Protein AF-0000000087764835 (afdb_homodimer)

Sequence (804 aa):
MKLRRCIPFYVIRHFLVLASILTALITASIFYRFKGSPPPKVLYGAVSYTDKFNLTIPRDLRSTIEPWNVETEEYNRVLRKNGKTKRLLGEFHTHTNYSDGRLTPMQVVDWALAYGFNLLFVTDHNTVEGGLAAQAYTQENDLDSRIKVIPGVEYTCCRIHMNLLGINETIRPSESWPTDEELKKVIRRTHDLGGMVVVNHLPWSCSTEYGRHVSRLQGHPTRLELLAWGADAFESVAEGNIDLATVRFSEAYNLPYITATDLHDPEVAPNAWTILDLPLPDDYPLQEISTREIIDFLTDTTTSFRKNVNFYYDAIGPIKQRVYPPTNPAYHWYAAFVDVFDFTVFWSESKGLYSFVPSDSHPFCHAYTFSFHWRTAVAFIFNALLAFLLFESIVYFVQRLRMKLRRCIPFYVIRHFLVLASILTALITASIFYRFKGSPPPKVLYGAVSYTDKFNLTIPRDLRSTIEPWNVETEEYNRVLRKNGKTKRLLGEFHTHTNYSDGRLTPMQVVDWALAYGFNLLFVTDHNTVEGGLAAQAYTQENDLDSRIKVIPGVEYTCCRIHMNLLGINETIRPSESWPTDEELKKVIRRTHDLGGMVVVNHLPWSCSTEYGRHVSRLQGHPTRLELLAWGADAFESVAEGNIDLATVRFSEAYNLPYITATDLHDPEVAPNAWTILDLPLPDDYPLQEISTREIIDFLTDTTTSFRKNVNFYYDAIGPIKQRVYPPTNPAYHWYAAFVDVFDFTVFWSESKGLYSFVPSDSHPFCHAYTFSFHWRTAVAFIFNALLAFLLFESIVYFVQRLR

Structure (mmCIF, N/CA/C/O backbone):
data_AF-0000000087764835-model_v1
#
loop_
_entity.id
_entity.type
_entity.pdbx_description
1 polymer 'Polymerase/histidinol phosphatase N-terminal domain-containing protein'
#
loop_
_atom_site.group_PDB
_atom_site.id
_atom_site.type_symbol
_atom_site.label_atom_id
_atom_site.label_alt_id
_atom_site.label_comp_id
_atom_site.label_asym_id
_atom_site.label_entity_id
_atom_site.label_seq_id
_atom_site.pdbx_PDB_ins_code
_atom_site.Cartn_x
_atom_site.Cartn_y
_atom_site.Cartn_z
_atom_site.occupancy
_atom_site.B_iso_or_equiv
_atom_site.auth_seq_id
_atom_site.auth_comp_id
_atom_site.auth_asym_id
_atom_site.auth_atom_id
_atom_site.pdbx_PDB_model_num
ATOM 1 N N . MET A 1 1 ? -56.688 33.781 18.922 1 29.05 1 MET A N 1
ATOM 2 C CA . MET A 1 1 ? -56.625 33.906 17.469 1 29.05 1 MET A CA 1
ATOM 3 C C . MET A 1 1 ? -55.281 34.469 17.016 1 29.05 1 MET A C 1
ATOM 5 O O . MET A 1 1 ? -54.844 34.219 15.891 1 29.05 1 MET A O 1
ATOM 9 N N . LYS A 1 2 ? -54.75 35.406 17.781 1 40.88 2 LYS A N 1
ATOM 10 C CA . LYS A 1 2 ? -53.531 36.125 17.406 1 40.88 2 LYS A CA 1
ATOM 11 C C . LYS A 1 2 ? -52.312 35.25 17.531 1 40.88 2 LYS A C 1
ATOM 13 O O . LYS A 1 2 ? -51.25 35.531 16.953 1 40.88 2 LYS A O 1
ATOM 18 N N . LEU A 1 3 ? -52.312 34.344 18.406 1 37.47 3 LEU A N 1
ATOM 19 C CA . LEU A 1 3 ? -51.156 33.438 18.656 1 37.47 3 LEU A CA 1
ATOM 20 C C . LEU A 1 3 ? -50.938 32.531 17.469 1 37.47 3 LEU A C 1
ATOM 22 O O . LEU A 1 3 ? -49.844 31.922 17.344 1 37.47 3 LEU A O 1
ATOM 26 N N . ARG A 1 4 ? -51.875 32.156 16.703 1 43.12 4 ARG A N 1
ATOM 27 C CA . ARG A 1 4 ? -51.812 31.25 15.57 1 43.12 4 ARG A CA 1
ATOM 28 C C . ARG A 1 4 ? -50.969 31.812 14.438 1 43.12 4 ARG A C 1
ATOM 30 O O . ARG A 1 4 ? -50.406 31.062 13.648 1 43.12 4 ARG A O 1
ATOM 37 N N . ARG A 1 5 ? -51 33.062 14.133 1 45 5 ARG A N 1
ATOM 38 C CA . ARG A 1 5 ? -50.375 33.688 12.977 1 45 5 ARG A CA 1
ATOM 39 C C . ARG A 1 5 ? -48.875 33.75 13.148 1 45 5 ARG A C 1
ATOM 41 O O . ARG A 1 5 ? -48.125 33.969 12.172 1 45 5 ARG A O 1
ATOM 48 N N . CYS A 1 6 ? -48.312 33.688 14.367 1 46.41 6 CYS A N 1
ATOM 49 C CA . CYS A 1 6 ? -46.938 34.031 14.742 1 46.41 6 CYS A CA 1
ATOM 50 C C . CYS A 1 6 ? -46.031 32.812 14.609 1 46.41 6 CYS A C 1
ATOM 52 O O . CYS A 1 6 ? -44.812 32.938 14.516 1 46.41 6 CYS A O 1
ATOM 54 N N . ILE A 1 7 ? -46.625 31.656 14.555 1 48.88 7 ILE A N 1
ATOM 55 C CA . ILE A 1 7 ? -45.844 30.422 14.578 1 48.88 7 ILE A CA 1
ATOM 56 C C . ILE A 1 7 ? -45.156 30.234 13.234 1 48.88 7 ILE A C 1
ATOM 58 O O . ILE A 1 7 ? -43.938 29.953 13.188 1 48.88 7 ILE A O 1
ATOM 62 N N . PRO A 1 8 ? -46 30.578 12.164 1 55.5 8 PRO A N 1
ATOM 63 C CA . PRO A 1 8 ? -45.344 30.344 10.867 1 55.5 8 PRO A CA 1
ATOM 64 C C . PRO A 1 8 ? -44.156 31.281 10.609 1 55.5 8 PRO A C 1
ATOM 66 O O . PRO A 1 8 ? -43.156 30.844 10.07 1 55.5 8 PRO A O 1
ATOM 69 N N . PHE A 1 9 ? -44.375 32.5 11.07 1 56.66 9 PHE A N 1
ATOM 70 C CA . PHE A 1 9 ? -43.312 33.438 10.805 1 56.66 9 PHE A CA 1
ATOM 71 C C . PHE A 1 9 ? -42.062 33.125 11.648 1 56.66 9 PHE A C 1
ATOM 73 O O . PHE A 1 9 ? -40.938 33.312 11.195 1 56.66 9 PHE A O 1
ATOM 80 N N . TYR A 1 10 ? -42.312 32.688 12.836 1 59.94 10 TYR A N 1
ATOM 81 C CA . TYR A 1 10 ? -41.25 32.312 13.75 1 59.94 10 TYR A CA 1
ATOM 82 C C . TYR A 1 10 ? -40.438 31.125 13.211 1 59.94 10 TYR A C 1
ATOM 84 O O . TYR A 1 10 ? -39.219 31.172 13.203 1 59.94 10 TYR A O 1
ATOM 92 N N . VAL A 1 11 ? -41.125 30.203 12.758 1 61.72 11 VAL A N 1
ATOM 93 C CA . VAL A 1 11 ? -40.5 29 12.227 1 61.72 11 VAL A CA 1
ATOM 94 C C . VAL A 1 11 ? -39.688 29.344 10.977 1 61.72 11 VAL A C 1
ATOM 96 O O . VAL A 1 11 ? -38.562 28.891 10.812 1 61.72 11 VAL A O 1
ATOM 99 N N . ILE A 1 12 ? -40.281 30.203 10.234 1 61.53 12 ILE A N 1
ATOM 100 C CA . ILE A 1 12 ? -39.625 30.594 8.992 1 61.53 12 ILE A CA 1
ATOM 101 C C . ILE A 1 12 ? -38.344 31.391 9.305 1 61.53 12 ILE A C 1
ATOM 103 O O . ILE A 1 12 ? -37.312 31.172 8.672 1 61.53 12 ILE A O 1
ATOM 107 N N . ARG A 1 13 ? -38.5 32.219 10.234 1 62.06 13 ARG A N 1
ATOM 108 C CA . ARG A 1 13 ? -37.344 33.031 10.609 1 62.06 13 ARG A CA 1
ATOM 109 C C . ARG A 1 13 ? -36.219 32.156 11.172 1 62.06 13 ARG A C 1
ATOM 111 O O . ARG A 1 13 ? -35.031 32.375 10.852 1 62.06 13 ARG A O 1
ATOM 118 N N . HIS A 1 14 ? -36.625 31.234 12 1 67.5 14 HIS A N 1
ATOM 119 C CA . HIS A 1 14 ? -35.625 30.328 12.555 1 67.5 14 HIS A CA 1
ATOM 120 C C . HIS A 1 14 ? -34.938 29.5 11.461 1 67.5 14 HIS A C 1
ATOM 122 O O . HIS A 1 14 ? -33.719 29.328 11.484 1 67.5 14 HIS A O 1
ATOM 128 N N . PHE A 1 15 ? -35.625 29.156 10.508 1 62.16 15 PHE A N 1
ATOM 129 C CA . PHE A 1 15 ? -35.062 28.375 9.414 1 62.16 15 PHE A CA 1
ATOM 130 C C . PHE A 1 15 ? -34.125 29.219 8.578 1 62.16 15 PHE A C 1
ATOM 132 O O . PHE A 1 15 ? -33.031 28.75 8.203 1 62.16 15 PHE A O 1
ATOM 139 N N . LEU A 1 16 ? -34.562 30.406 8.312 1 61 16 LEU A N 1
ATOM 140 C CA . LEU A 1 16 ? -33.75 31.281 7.492 1 61 16 LEU A CA 1
ATOM 141 C C . LEU A 1 16 ? -32.406 31.578 8.188 1 61 16 LEU A C 1
ATOM 143 O O . LEU A 1 16 ? -31.359 31.625 7.539 1 61 16 LEU A O 1
ATOM 147 N N . VAL A 1 17 ? -32.5 31.734 9.414 1 61.91 17 VAL A N 1
ATOM 148 C CA . VAL A 1 17 ? -31.297 32 10.172 1 61.91 17 VAL A CA 1
ATOM 149 C C . VAL A 1 17 ? -30.391 30.766 10.172 1 61.91 17 VAL A C 1
ATOM 151 O O . VAL A 1 17 ? -29.188 30.875 9.938 1 61.91 17 VAL A O 1
ATOM 154 N N . LEU A 1 18 ? -31.031 29.641 10.352 1 64.31 18 LEU A N 1
ATOM 155 C CA . LEU A 1 18 ? -30.266 28.391 10.352 1 64.31 18 LEU A CA 1
ATOM 156 C C . LEU A 1 18 ? -29.625 28.156 8.984 1 64.31 18 LEU A C 1
ATOM 158 O O . LEU A 1 18 ? -28.438 27.797 8.898 1 64.31 18 LEU A O 1
ATOM 162 N N . ALA A 1 19 ? -30.359 28.391 8.008 1 58.94 19 ALA A N 1
ATOM 163 C CA . ALA A 1 19 ? -29.859 28.203 6.645 1 58.94 19 ALA A CA 1
ATOM 164 C C . ALA A 1 19 ? -28.703 29.156 6.352 1 58.94 19 ALA A C 1
ATOM 166 O O . ALA A 1 19 ? -27.719 28.766 5.723 1 58.94 19 ALA A O 1
ATOM 167 N N . SER A 1 20 ? -28.859 30.344 6.809 1 60.34 20 SER A N 1
ATOM 168 C CA . SER A 1 20 ? -27.797 31.344 6.586 1 60.34 20 SER A CA 1
ATOM 169 C C . SER A 1 20 ? -26.516 30.953 7.32 1 60.34 20 SER A C 1
ATOM 171 O O . SER A 1 20 ? -25.422 31.094 6.773 1 60.34 20 SER A O 1
ATOM 173 N N . ILE A 1 21 ? -26.719 30.516 8.445 1 63.19 21 ILE A N 1
ATOM 174 C CA . ILE A 1 21 ? -25.562 30.125 9.25 1 63.19 21 ILE A CA 1
ATOM 175 C C . ILE A 1 21 ? -24.875 28.906 8.609 1 63.19 21 ILE A C 1
ATOM 177 O O . ILE A 1 21 ? -23.656 28.891 8.469 1 63.19 21 ILE A O 1
ATOM 181 N N . LEU A 1 22 ? -25.672 27.984 8.258 1 62.44 22 LEU A N 1
ATOM 182 C CA . LEU A 1 22 ? -25.125 26.781 7.648 1 62.44 22 LEU A CA 1
ATOM 183 C C . LEU A 1 22 ? -24.406 27.109 6.344 1 62.44 22 LEU A C 1
ATOM 185 O O . LEU A 1 22 ? -23.328 26.594 6.07 1 62.44 22 LEU A O 1
ATOM 189 N N . THR A 1 23 ? -25.016 27.984 5.598 1 59.16 23 THR A N 1
ATOM 190 C CA . THR A 1 23 ? -24.391 28.406 4.348 1 59.16 23 THR A CA 1
ATOM 191 C C . THR A 1 23 ? -23.062 29.109 4.617 1 59.16 23 THR A C 1
ATOM 193 O O . THR A 1 23 ? -22.078 28.844 3.922 1 59.16 23 THR A O 1
ATOM 196 N N . ALA A 1 24 ? -23.078 29.938 5.594 1 62.09 24 ALA A N 1
ATOM 197 C CA . ALA A 1 24 ? -21.844 30.656 5.941 1 62.09 24 ALA A CA 1
ATOM 198 C C . ALA A 1 24 ? -20.766 29.688 6.398 1 62.09 24 ALA A C 1
ATOM 200 O O . ALA A 1 24 ? -19.594 29.828 6.031 1 62.09 24 ALA A O 1
ATOM 201 N N . LEU A 1 25 ? -21.203 28.781 7.09 1 63 25 LEU A N 1
ATOM 202 C CA . LEU A 1 25 ? -20.25 27.812 7.605 1 63 25 LEU A CA 1
ATOM 203 C C . LEU A 1 25 ? -19.688 26.938 6.48 1 63 25 LEU A C 1
ATOM 205 O O . LEU A 1 25 ? -18.484 26.688 6.426 1 63 25 LEU A O 1
ATOM 209 N N . ILE A 1 26 ? -20.562 26.562 5.668 1 60.41 26 ILE A N 1
ATOM 210 C CA . ILE A 1 26 ? -20.141 25.766 4.52 1 60.41 26 ILE A CA 1
ATOM 211 C C . ILE A 1 26 ? -19.188 26.578 3.65 1 60.41 26 ILE A C 1
ATOM 213 O O . ILE A 1 26 ? -18.125 26.094 3.266 1 60.41 26 ILE A O 1
ATOM 217 N N . THR A 1 27 ? -19.516 27.797 3.438 1 59.31 27 THR A N 1
ATOM 218 C CA . THR A 1 27 ? -18.688 28.672 2.611 1 59.31 27 THR A CA 1
ATOM 219 C C . THR A 1 27 ? -17.328 28.922 3.271 1 59.31 27 THR A C 1
ATOM 221 O O . THR A 1 27 ? -16.297 28.875 2.609 1 59.31 27 THR A O 1
ATOM 224 N N . ALA A 1 28 ? -17.359 29.172 4.531 1 61.72 28 ALA A N 1
ATOM 225 C CA . ALA A 1 28 ? -16.125 29.406 5.273 1 61.72 28 ALA A CA 1
ATOM 226 C C . ALA A 1 28 ? -15.227 28.172 5.242 1 61.72 28 ALA A C 1
ATOM 228 O O . ALA A 1 28 ? -14.008 28.297 5.113 1 61.72 28 ALA A O 1
ATOM 229 N N . SER A 1 29 ? -15.844 27.078 5.359 1 60.91 29 SER A N 1
ATOM 230 C CA . SER A 1 29 ? -15.078 25.844 5.332 1 60.91 29 SER A CA 1
ATOM 231 C C . SER A 1 29 ? -14.406 25.641 3.977 1 60.91 29 SER A C 1
ATOM 233 O O . SER A 1 29 ? -13.266 25.172 3.906 1 60.91 29 SER A O 1
ATOM 235 N N . ILE A 1 30 ? -15.117 25.984 2.975 1 58.06 30 ILE A N 1
ATOM 236 C CA . ILE A 1 30 ? -14.578 25.891 1.621 1 58.06 30 ILE A CA 1
ATOM 237 C C . ILE A 1 30 ? -13.391 26.828 1.476 1 58.06 30 ILE A C 1
ATOM 239 O O . ILE A 1 30 ? -12.32 26.438 1.009 1 58.06 30 ILE A O 1
ATOM 243 N N . PHE A 1 31 ? -13.531 28.031 1.951 1 57.16 31 PHE A N 1
ATOM 244 C CA . PHE A 1 31 ? -12.484 29.031 1.782 1 57.16 31 PHE A CA 1
ATOM 245 C C . PHE A 1 31 ? -11.273 28.703 2.65 1 57.16 31 PHE A C 1
ATOM 247 O O . PHE A 1 31 ? -10.133 28.953 2.26 1 57.16 31 PHE A O 1
ATOM 254 N N . TYR A 1 32 ? -11.547 28.188 3.723 1 57.81 32 TYR A N 1
ATOM 255 C CA . TYR A 1 32 ? -10.461 27.844 4.633 1 57.81 32 TYR A CA 1
ATOM 256 C C . TYR A 1 32 ? -9.602 26.719 4.059 1 57.81 32 TYR A C 1
ATOM 258 O O . TYR A 1 32 ? -8.375 26.734 4.184 1 57.81 32 TYR A O 1
ATOM 266 N N . ARG A 1 33 ? -10.18 25.781 3.49 1 55.25 33 ARG A N 1
ATOM 267 C CA . ARG A 1 33 ? -9.445 24.641 2.945 1 55.25 33 ARG A CA 1
ATOM 268 C C . ARG A 1 33 ? -8.734 25.016 1.649 1 55.25 33 ARG A C 1
ATOM 270 O O . ARG A 1 33 ? -7.715 24.422 1.303 1 55.25 33 ARG A O 1
ATOM 277 N N . PHE A 1 34 ? -9.281 26.031 0.917 1 49.53 34 PHE A N 1
ATOM 278 C CA . PHE A 1 34 ? -8.648 26.453 -0.322 1 49.53 34 PHE A CA 1
ATOM 279 C C . PHE A 1 34 ? -7.336 27.188 -0.033 1 49.53 34 PHE A C 1
ATOM 281 O O . PHE A 1 34 ? -6.512 27.359 -0.93 1 49.53 34 PHE A O 1
ATOM 288 N N . LYS A 1 35 ? -7.109 27.641 1.013 1 45.97 35 LYS A N 1
ATOM 289 C CA . LYS A 1 35 ? -5.809 28.266 1.246 1 45.97 35 LYS A CA 1
ATOM 290 C C . LYS A 1 35 ? -4.691 27.234 1.223 1 45.97 35 LYS A C 1
ATOM 292 O O . LYS A 1 35 ? -4.875 26.109 1.681 1 45.97 35 LYS A O 1
ATOM 297 N N . GLY A 1 36 ? -3.961 27.219 0.136 1 45.53 36 GLY A N 1
ATOM 298 C CA . GLY A 1 36 ? -2.812 26.531 -0.443 1 45.53 36 GLY A CA 1
ATOM 299 C C . GLY A 1 36 ? -2.01 25.75 0.574 1 45.53 36 GLY A C 1
ATOM 300 O O . GLY A 1 36 ? -0.817 25.5 0.38 1 45.53 36 GLY A O 1
ATOM 301 N N . SER A 1 37 ? -2.35 25.828 1.691 1 43.25 37 SER A N 1
ATOM 302 C CA . SER A 1 37 ? -1.4 25.156 2.578 1 43.25 37 SER A CA 1
ATOM 303 C C . SER A 1 37 ? -1.217 23.688 2.191 1 43.25 37 SER A C 1
ATOM 305 O O . SER A 1 37 ? -2.105 23.094 1.59 1 43.25 37 SER A O 1
ATOM 307 N N . PRO A 1 38 ? 0.118 23.344 1.982 1 43.59 38 PRO A N 1
ATOM 308 C CA . PRO A 1 38 ? 0.331 21.906 1.771 1 43.59 38 PRO A CA 1
ATOM 309 C C . PRO A 1 38 ? -0.809 21.062 2.324 1 43.59 38 PRO A C 1
ATOM 311 O O . PRO A 1 38 ? -1.334 21.344 3.402 1 43.59 38 PRO A O 1
ATOM 314 N N . PRO A 1 39 ? -1.673 20.797 1.3 1 39.84 39 PRO A N 1
ATOM 315 C CA . PRO A 1 39 ? -2.717 19.953 1.898 1 39.84 39 PRO A CA 1
ATOM 316 C C . PRO A 1 39 ? -2.24 19.219 3.15 1 39.84 39 PRO A C 1
ATOM 318 O O . PRO A 1 39 ? -1.074 18.828 3.232 1 39.84 39 PRO A O 1
ATOM 321 N N . PRO A 1 40 ? -2.676 19.531 4.293 1 36.62 40 PRO A N 1
ATOM 322 C CA . PRO A 1 40 ? -2.256 18.547 5.285 1 36.62 40 PRO A CA 1
ATOM 323 C C . PRO A 1 40 ? -1.966 17.172 4.668 1 36.62 40 PRO A C 1
ATOM 325 O O . PRO A 1 40 ? -2.467 16.859 3.586 1 36.62 40 PRO A O 1
ATOM 328 N N . LYS A 1 41 ? -0.85 16.547 4.793 1 36.41 41 LYS A N 1
ATOM 329 C CA . LYS A 1 41 ? -0.621 15.266 4.141 1 36.41 41 LYS A CA 1
ATOM 330 C C . LYS A 1 41 ? -1.938 14.625 3.709 1 36.41 41 LYS A C 1
ATOM 332 O O . LYS A 1 41 ? -2.926 14.672 4.445 1 36.41 41 LYS A O 1
ATOM 337 N N . VAL A 1 42 ? -2.182 14.602 2.498 1 31.39 42 VAL A N 1
ATOM 338 C CA . VAL A 1 42 ? -3.27 14.008 1.729 1 31.39 42 VAL A CA 1
ATOM 339 C C . VAL A 1 42 ? -3.777 12.75 2.438 1 31.39 42 VAL A C 1
ATOM 341 O O . VAL A 1 42 ? -3.029 11.789 2.619 1 31.39 42 VAL A O 1
ATOM 344 N N . LEU A 1 43 ? -4.73 12.883 3.426 1 29.81 43 LEU A N 1
ATOM 345 C CA . LEU A 1 43 ? -5.441 11.688 3.873 1 29.81 43 LEU A CA 1
ATOM 346 C C . LEU A 1 43 ? -5.691 10.734 2.709 1 29.81 43 LEU A C 1
ATOM 348 O O . LEU A 1 43 ? -6.637 10.922 1.942 1 29.81 43 LEU A O 1
ATOM 352 N N . TYR A 1 44 ? -5 10.531 1.907 1 27.2 44 TYR A N 1
ATOM 353 C CA . TYR A 1 44 ? -5.566 9.406 1.17 1 27.2 44 TYR A CA 1
ATOM 354 C C . TYR A 1 44 ? -5.902 8.258 2.107 1 27.2 44 TYR A C 1
ATOM 356 O O . TYR A 1 44 ? -5.016 7.699 2.758 1 27.2 44 TYR A O 1
ATOM 364 N N . GLY A 1 45 ? -7.406 8.234 2.672 1 29.95 45 GLY A N 1
ATOM 365 C CA . GLY A 1 45 ? -8.328 8.102 3.791 1 29.95 45 GLY A CA 1
ATOM 366 C C . GLY A 1 45 ? -7.895 8.898 5.012 1 29.95 45 GLY A C 1
ATOM 367 O O . GLY A 1 45 ? -6.836 9.523 5.008 1 29.95 45 GLY A O 1
ATOM 368 N N . ALA A 1 46 ? -8.516 8.867 6.598 1 27.92 46 ALA A N 1
ATOM 369 C CA . ALA A 1 46 ? -8.406 9.797 7.723 1 27.92 46 ALA A CA 1
ATOM 370 C C . ALA A 1 46 ? -6.945 10 8.125 1 27.92 46 ALA A C 1
ATOM 372 O O . ALA A 1 46 ? -6.371 9.18 8.844 1 27.92 46 ALA A O 1
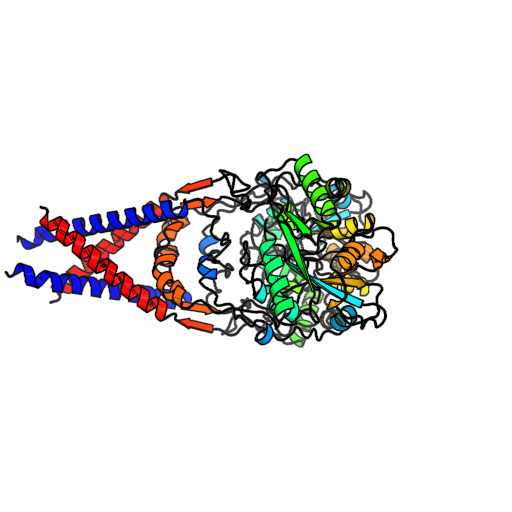ATOM 373 N N . VAL A 1 47 ? -5.961 9.992 7.449 1 30.8 47 VAL A N 1
ATOM 374 C CA . VAL A 1 47 ? -4.898 10.602 8.242 1 30.8 47 VAL A CA 1
ATOM 375 C C . VAL A 1 47 ? -5.141 12.109 8.359 1 30.8 47 VAL A C 1
ATOM 377 O O . VAL A 1 47 ? -5.094 12.828 7.363 1 30.8 47 VAL A O 1
ATOM 380 N N . SER A 1 48 ? -6.031 12.719 8.992 1 32.56 48 SER A N 1
ATOM 381 C CA . SER A 1 48 ? -6.055 14.102 9.453 1 32.56 48 SER A CA 1
ATOM 382 C C . SER A 1 48 ? -4.656 14.594 9.805 1 32.56 48 SER A C 1
ATOM 384 O O . SER A 1 48 ? -3.908 13.906 10.508 1 32.56 48 SER A O 1
ATOM 386 N N . TYR A 1 49 ? -3.826 15.25 9.062 1 33.56 49 TYR A N 1
ATOM 387 C CA . TYR A 1 49 ? -2.883 16.188 9.672 1 33.56 49 TYR A CA 1
ATOM 388 C C . TYR A 1 49 ? -3.279 16.5 11.109 1 33.56 49 TYR A C 1
ATOM 390 O O . TYR A 1 49 ? -2.441 16.906 11.914 1 33.56 49 TYR A O 1
ATOM 398 N N . THR A 1 50 ? -4.477 16.516 11.273 1 37.25 50 THR A N 1
ATOM 399 C CA . THR A 1 50 ? -4.949 16.578 12.648 1 37.25 50 THR A CA 1
ATOM 400 C C . THR A 1 50 ? -4.41 15.398 13.461 1 37.25 50 THR A C 1
ATOM 402 O O . THR A 1 50 ? -4.668 15.297 14.664 1 37.25 50 THR A O 1
ATOM 405 N N . ASP A 1 51 ? -3.891 14.469 12.773 1 43.09 51 ASP A N 1
ATOM 406 C CA . ASP A 1 51 ? -3.326 13.297 13.438 1 43.09 51 ASP A CA 1
ATOM 407 C C . ASP A 1 51 ? -2.061 13.656 14.211 1 43.09 51 ASP A C 1
ATOM 409 O O . ASP A 1 51 ? -1.771 13.07 15.258 1 43.09 51 ASP A O 1
ATOM 413 N N . LYS A 1 52 ? -1.162 14.461 13.406 1 45.34 52 LYS A N 1
ATOM 414 C CA . LYS A 1 52 ? -0.063 14.891 14.273 1 45.34 52 LYS A CA 1
ATOM 415 C C . LYS A 1 52 ? -0.56 15.211 15.68 1 45.34 52 LYS A C 1
ATOM 417 O O . LYS A 1 52 ? 0.123 14.922 16.656 1 45.34 52 LYS A O 1
ATOM 422 N N . PHE A 1 53 ? -1.723 15.945 15.461 1 45.16 53 PHE A N 1
ATOM 423 C CA . PHE A 1 53 ? -2.248 16.312 16.766 1 45.16 53 PHE A CA 1
ATOM 424 C C . PHE A 1 53 ? -2.889 15.117 17.453 1 45.16 53 PHE A C 1
ATOM 426 O O . PHE A 1 53 ? -3.127 15.141 18.656 1 45.16 53 PHE A O 1
ATOM 433 N N . ASN A 1 54 ? -2.893 14.031 16.531 1 51.38 54 ASN A N 1
ATOM 434 C CA . ASN A 1 54 ? -3.736 12.977 17.078 1 51.38 54 ASN A CA 1
ATOM 435 C C . ASN A 1 54 ? -2.91 11.922 17.812 1 51.38 54 ASN A C 1
ATOM 437 O O . ASN A 1 54 ? -3.42 11.219 18.688 1 51.38 54 ASN A O 1
ATOM 441 N N . LEU A 1 55 ? -1.572 11.977 17.344 1 55.47 55 LEU A N 1
ATOM 442 C CA . LEU A 1 55 ? -0.867 10.867 17.969 1 55.47 55 LEU A CA 1
ATOM 443 C C . LEU A 1 55 ? 0.155 11.375 18.984 1 55.47 55 LEU A C 1
ATOM 445 O O . LEU A 1 55 ? 0.803 12.398 18.75 1 55.47 55 LEU A O 1
ATOM 449 N N . THR A 1 56 ? -0.023 10.891 20.109 1 57.34 56 THR A N 1
ATOM 450 C CA . THR A 1 56 ? 1.054 11.055 21.078 1 57.34 56 THR A CA 1
ATOM 451 C C . THR A 1 56 ? 2.117 9.977 20.906 1 57.34 56 THR A C 1
ATOM 453 O O . THR A 1 56 ? 1.955 8.852 21.375 1 57.34 56 THR A O 1
ATOM 456 N N . ILE A 1 57 ? 3.064 10.328 20.031 1 58.22 57 ILE A N 1
ATOM 457 C CA . ILE A 1 57 ? 4.125 9.344 19.844 1 58.22 57 ILE A CA 1
ATOM 458 C C . ILE A 1 57 ? 5.039 9.328 21.062 1 58.22 57 ILE A C 1
ATOM 460 O O . ILE A 1 57 ? 5.57 10.367 21.469 1 58.22 57 ILE A O 1
ATOM 464 N N . PRO A 1 58 ? 5.074 8.172 21.703 1 57.28 58 PRO A N 1
ATOM 465 C CA . PRO A 1 58 ? 5.965 8.133 22.875 1 57.28 58 PRO A CA 1
ATOM 466 C C . PRO A 1 58 ? 7.402 8.5 22.516 1 57.28 58 PRO A C 1
ATOM 468 O O . PRO A 1 58 ? 7.871 8.203 21.422 1 57.28 58 PRO A O 1
ATOM 471 N N . ARG A 1 59 ? 7.992 9.352 23.312 1 51.47 59 ARG A N 1
ATOM 472 C CA . ARG A 1 59 ? 9.359 9.82 23.109 1 51.47 59 ARG A CA 1
ATOM 473 C C . ARG A 1 59 ? 10.336 8.648 23.016 1 51.47 59 ARG A C 1
ATOM 475 O O . ARG A 1 59 ? 11.227 8.641 22.172 1 51.47 59 ARG A O 1
ATOM 482 N N . ASP A 1 60 ? 10.148 7.754 24.047 1 51.66 60 ASP A N 1
ATOM 483 C CA . ASP A 1 60 ? 11.07 6.621 24.078 1 51.66 60 ASP A CA 1
ATOM 484 C C . ASP A 1 60 ? 10.5 5.422 23.328 1 51.66 60 ASP A C 1
ATOM 486 O O . ASP A 1 60 ? 9.766 4.613 23.891 1 51.66 60 ASP A O 1
ATOM 490 N N . LEU A 1 61 ? 10.688 5.539 22.031 1 55.06 61 LEU A N 1
ATOM 491 C CA . LEU A 1 61 ? 10.211 4.406 21.25 1 55.06 61 LEU A CA 1
ATOM 492 C C . LEU A 1 61 ? 10.992 3.141 21.594 1 55.06 61 LEU A C 1
ATOM 494 O O . LEU A 1 61 ? 10.484 2.027 21.422 1 55.06 61 LEU A O 1
ATOM 498 N N . ARG A 1 62 ? 12.227 3.342 22.188 1 53.81 62 ARG A N 1
ATOM 499 C CA . ARG A 1 62 ? 13.062 2.18 22.469 1 53.81 62 ARG A CA 1
ATOM 500 C C . ARG A 1 62 ? 12.422 1.291 23.531 1 53.81 62 ARG A C 1
ATOM 502 O O . ARG A 1 62 ? 12.562 0.067 23.5 1 53.81 62 ARG A O 1
ATOM 509 N N . SER A 1 63 ? 11.891 2.021 24.516 1 49.09 63 SER A N 1
ATOM 510 C CA . SER A 1 63 ? 11.289 1.255 25.609 1 49.09 63 SER A CA 1
ATOM 511 C C . SER A 1 63 ? 10.008 0.562 25.141 1 49.09 63 SER A C 1
ATOM 513 O O . SER A 1 63 ? 9.578 -0.422 25.75 1 49.09 63 SER A O 1
ATOM 515 N N . THR A 1 64 ? 9.391 1.128 24.188 1 50.19 64 THR A N 1
ATOM 516 C CA . THR A 1 64 ? 8.117 0.585 23.719 1 50.19 64 THR A CA 1
ATOM 517 C C . THR A 1 64 ? 8.336 -0.488 22.656 1 50.19 64 THR A C 1
ATOM 519 O O . THR A 1 64 ? 7.504 -1.378 22.484 1 50.19 64 THR A O 1
ATOM 522 N N . ILE A 1 65 ? 9.445 -0.304 21.969 1 49.91 65 ILE A N 1
ATOM 523 C CA . ILE A 1 65 ? 9.68 -1.23 20.875 1 49.91 65 ILE A CA 1
ATOM 524 C C . ILE A 1 65 ? 10.586 -2.365 21.328 1 49.91 65 ILE A C 1
ATOM 526 O O . ILE A 1 65 ? 11.688 -2.121 21.828 1 49.91 65 ILE A O 1
ATOM 530 N N . GLU A 1 66 ? 10.039 -3.422 21.688 1 50.31 66 GLU A N 1
ATOM 531 C CA . GLU A 1 66 ? 10.93 -4.566 21.844 1 50.31 66 GLU A CA 1
ATOM 532 C C . GLU A 1 66 ? 11.828 -4.734 20.625 1 50.31 66 GLU A C 1
ATOM 534 O O . GLU A 1 66 ? 11.367 -4.676 19.484 1 50.31 66 GLU A O 1
ATOM 539 N N . PRO A 1 67 ? 13.078 -4.539 20.953 1 47.69 67 PRO A N 1
ATOM 540 C CA . PRO A 1 67 ? 13.977 -4.781 19.812 1 47.69 67 PRO A CA 1
ATOM 541 C C . PRO A 1 67 ? 13.562 -5.988 18.984 1 47.69 67 PRO A C 1
ATOM 543 O O . PRO A 1 67 ? 13.086 -6.988 19.531 1 47.69 67 PRO A O 1
ATOM 546 N N . TRP A 1 68 ? 13.375 -5.664 17.734 1 50.19 68 TRP A N 1
ATOM 547 C CA . TRP A 1 68 ? 13.055 -6.762 16.828 1 50.19 68 TRP A CA 1
ATOM 548 C C . TRP A 1 68 ? 14.039 -7.914 17 1 50.19 68 TRP A C 1
ATOM 550 O O . TRP A 1 68 ? 15.25 -7.727 16.875 1 50.19 68 TRP A O 1
ATOM 560 N N . ASN A 1 69 ? 13.742 -8.773 18.016 1 44.88 69 ASN A N 1
ATOM 561 C CA . ASN A 1 69 ? 14.5 -10.016 18.094 1 44.88 69 ASN A CA 1
ATOM 562 C C . ASN A 1 69 ? 14.133 -10.977 16.969 1 44.88 69 ASN A C 1
ATOM 564 O O . ASN A 1 69 ? 12.992 -11.453 16.906 1 44.88 69 ASN A O 1
ATOM 568 N N . VAL A 1 70 ? 14.641 -10.672 15.789 1 48 70 VAL A N 1
ATOM 569 C CA . VAL A 1 70 ? 14.383 -11.57 14.664 1 48 70 VAL A CA 1
ATOM 570 C C . VAL A 1 70 ? 14.695 -13.008 15.07 1 48 70 VAL A C 1
ATOM 572 O O . VAL A 1 70 ? 15.852 -13.359 15.289 1 48 70 VAL A O 1
ATOM 575 N N . GLU A 1 71 ? 13.891 -13.578 15.75 1 48.19 71 GLU A N 1
ATOM 576 C CA . GLU A 1 71 ? 14.102 -14.969 16.141 1 48.19 71 GLU A CA 1
ATOM 577 C C . GLU A 1 71 ? 14.273 -15.859 14.914 1 48.19 71 GLU A C 1
ATOM 579 O O . GLU A 1 71 ? 14.555 -17.062 15.047 1 48.19 71 GLU A O 1
ATOM 584 N N . THR A 1 72 ? 14.125 -15.289 13.672 1 53.19 72 THR A N 1
ATOM 585 C CA . THR A 1 72 ? 14.227 -16.359 12.688 1 53.19 72 THR A CA 1
ATOM 586 C C . THR A 1 72 ? 15.688 -16.672 12.383 1 53.19 72 THR A C 1
ATOM 588 O O . THR A 1 72 ? 16.547 -15.797 12.453 1 53.19 72 THR A O 1
ATOM 591 N N . GLU A 1 73 ? 15.961 -17.906 12.367 1 55.34 73 GLU A N 1
ATOM 592 C CA . GLU A 1 73 ? 17.281 -18.422 12 1 55.34 73 GLU A CA 1
ATOM 593 C C . GLU A 1 73 ? 17.844 -17.672 10.797 1 55.34 73 GLU A C 1
ATOM 595 O O . GLU A 1 73 ? 19.031 -17.328 10.766 1 55.34 73 GLU A O 1
ATOM 600 N N . GLU A 1 74 ? 17 -17.375 9.867 1 57.97 74 GLU A N 1
ATOM 601 C CA . GLU A 1 74 ? 17.484 -16.719 8.656 1 57.97 74 GLU A CA 1
ATOM 602 C C . GLU A 1 74 ? 17.922 -15.281 8.938 1 57.97 74 GLU A C 1
ATOM 604 O O . GLU A 1 74 ? 18.969 -14.844 8.461 1 57.97 74 GLU A O 1
ATOM 609 N N . TYR A 1 75 ? 17.078 -14.688 9.617 1 61.91 75 TYR A N 1
ATOM 610 C CA . TYR A 1 75 ? 17.422 -13.32 9.992 1 61.91 75 TYR A CA 1
ATOM 611 C C . TYR A 1 75 ? 18.734 -13.281 10.766 1 61.91 75 TYR A C 1
ATOM 613 O O . TYR A 1 75 ? 19.625 -12.484 10.453 1 61.91 75 TYR A O 1
ATOM 621 N N . ASN A 1 76 ? 18.797 -14.18 11.625 1 60.22 76 ASN A N 1
ATOM 622 C CA . ASN A 1 76 ? 20 -14.219 12.445 1 60.22 76 ASN A CA 1
ATOM 623 C C . ASN A 1 76 ? 21.234 -14.562 11.617 1 60.22 76 ASN A C 1
ATOM 625 O O . ASN A 1 76 ? 22.297 -13.992 11.828 1 60.22 76 ASN A O 1
ATOM 629 N N . ARG A 1 77 ? 21.016 -15.398 10.742 1 62.59 77 ARG A N 1
ATOM 630 C CA . ARG A 1 77 ? 22.141 -15.828 9.922 1 62.59 77 ARG A CA 1
ATOM 631 C C . ARG A 1 77 ? 22.625 -14.695 9.023 1 62.59 77 ARG A C 1
ATOM 633 O O . ARG A 1 77 ? 23.828 -14.5 8.859 1 62.59 77 ARG A O 1
ATOM 640 N N . VAL A 1 78 ? 21.688 -13.984 8.555 1 63.59 78 VAL A N 1
ATOM 641 C CA . VAL A 1 78 ? 22.047 -13 7.543 1 63.59 78 VAL A CA 1
ATOM 642 C C . VAL A 1 78 ? 22.484 -11.695 8.219 1 63.59 78 VAL A C 1
ATOM 644 O O . VAL A 1 78 ? 23.391 -11.023 7.742 1 63.59 78 VAL A O 1
ATOM 647 N N . LEU A 1 79 ? 21.891 -11.492 9.281 1 65.81 79 LEU A N 1
ATOM 648 C CA . LEU A 1 79 ? 22.125 -10.18 9.867 1 65.81 79 LEU A CA 1
ATOM 649 C C . LEU A 1 79 ? 23.172 -10.266 10.977 1 65.81 79 LEU A C 1
ATOM 651 O O . LEU A 1 79 ? 23.672 -9.242 11.445 1 65.81 79 LEU A O 1
ATOM 655 N N . ARG A 1 80 ? 23.625 -11.523 11.195 1 67.31 80 ARG A N 1
ATOM 656 C CA . ARG A 1 80 ? 24.641 -11.703 12.227 1 67.31 80 ARG A CA 1
ATOM 657 C C . ARG A 1 80 ? 26.031 -11.375 11.688 1 67.31 80 ARG A C 1
ATOM 659 O O . ARG A 1 80 ? 26.266 -11.445 10.484 1 67.31 80 ARG A O 1
ATOM 666 N N . LYS A 1 81 ? 26.859 -11.07 12.664 1 71.31 81 LYS A N 1
ATOM 667 C CA . LYS A 1 81 ? 28.266 -10.82 12.383 1 71.31 81 LYS A CA 1
ATOM 668 C C . LYS A 1 81 ? 28.922 -12.031 11.719 1 71.31 81 LYS A C 1
ATOM 670 O O . LYS A 1 81 ? 28.594 -13.172 12.055 1 71.31 81 LYS A O 1
ATOM 675 N N . ASN A 1 82 ? 29.672 -11.789 10.672 1 73 82 ASN A N 1
ATOM 676 C CA . ASN A 1 82 ? 30.391 -12.875 9.992 1 73 82 ASN A CA 1
ATOM 677 C C . ASN A 1 82 ? 31.781 -13.086 10.586 1 73 82 ASN A C 1
ATOM 679 O O . ASN A 1 82 ? 32.5 -14 10.172 1 73 82 ASN A O 1
ATOM 683 N N . GLY A 1 83 ? 32.156 -12.242 11.57 1 78.06 83 GLY A N 1
ATOM 684 C CA . GLY A 1 83 ? 33.438 -12.359 12.273 1 78.06 83 GLY A CA 1
ATOM 685 C C . GLY A 1 83 ? 34.625 -11.883 11.445 1 78.06 83 GLY A C 1
ATOM 686 O O . GLY A 1 83 ? 35.75 -11.875 11.93 1 78.06 83 GLY A O 1
ATOM 687 N N . LYS A 1 84 ? 34.406 -11.438 10.273 1 85.06 84 LYS A N 1
ATOM 688 C CA . LYS A 1 84 ? 35.5 -11.102 9.367 1 85.06 84 LYS A CA 1
ATOM 689 C C . LYS A 1 84 ? 35.5 -9.625 9 1 85.06 84 LYS A C 1
ATOM 691 O O . LYS A 1 84 ? 36.531 -9.008 8.828 1 85.06 84 LYS A O 1
ATOM 696 N N . THR A 1 85 ? 34.344 -9.102 8.828 1 89.44 85 THR A N 1
ATOM 697 C CA . THR A 1 85 ? 34.188 -7.719 8.383 1 89.44 85 THR A CA 1
ATOM 698 C C . THR A 1 85 ? 33.281 -6.957 9.344 1 89.44 85 THR A C 1
ATOM 700 O O . THR A 1 85 ? 32.562 -7.566 10.148 1 89.44 85 THR A O 1
ATOM 703 N N . LYS A 1 86 ? 33.438 -5.676 9.336 1 92.19 86 LYS A N 1
ATOM 704 C CA . LYS A 1 86 ? 32.469 -4.844 10.086 1 92.19 86 LYS A CA 1
ATOM 705 C C . LYS A 1 86 ? 31.156 -4.695 9.328 1 92.19 86 LYS A C 1
ATOM 707 O O . LYS A 1 86 ? 31.094 -4.004 8.312 1 92.19 86 LYS A O 1
ATOM 712 N N . ARG A 1 87 ? 30.188 -5.324 9.852 1 92.25 87 ARG A N 1
ATOM 713 C CA . ARG A 1 87 ? 28.875 -5.301 9.195 1 92.25 87 ARG A CA 1
ATOM 714 C C . ARG A 1 87 ? 28.047 -4.125 9.672 1 92.25 87 ARG A C 1
ATOM 716 O O . ARG A 1 87 ? 27.891 -3.914 10.875 1 92.25 87 ARG A O 1
ATOM 723 N N . LEU A 1 88 ? 27.547 -3.379 8.719 1 94.12 88 LEU A N 1
ATOM 724 C CA . LEU A 1 88 ? 26.578 -2.326 8.984 1 94.12 88 LEU A CA 1
ATOM 725 C C . LEU A 1 88 ? 25.219 -2.672 8.375 1 94.12 88 LEU A C 1
ATOM 727 O O . LEU A 1 88 ? 25.141 -3.197 7.262 1 94.12 88 LEU A O 1
ATOM 731 N N . LEU A 1 89 ? 24.172 -2.49 9.109 1 93.31 89 LEU A N 1
ATOM 732 C CA . LEU A 1 89 ? 22.797 -2.57 8.656 1 93.31 89 LEU A CA 1
ATOM 733 C C . LEU A 1 89 ? 22.188 -1.179 8.5 1 93.31 89 LEU A C 1
ATOM 735 O O . LEU A 1 89 ? 21.938 -0.492 9.492 1 93.31 89 LEU A O 1
ATOM 739 N N . GLY A 1 90 ? 21.922 -0.826 7.23 1 95.81 90 GLY A N 1
ATOM 740 C CA . GLY A 1 90 ? 21.641 0.571 6.949 1 95.81 90 GLY A CA 1
ATOM 741 C C . GLY A 1 90 ? 20.188 0.819 6.582 1 95.81 90 GLY A C 1
ATOM 742 O O . GLY A 1 90 ? 19.578 0.022 5.863 1 95.81 90 GLY A O 1
ATOM 743 N N . GLU A 1 91 ? 19.594 1.903 7.117 1 97.44 91 GLU A N 1
ATOM 744 C CA . GLU A 1 91 ? 18.375 2.557 6.637 1 97.44 91 GLU A CA 1
ATOM 745 C C . GLU A 1 91 ? 18.703 3.844 5.883 1 97.44 91 GLU A C 1
ATOM 747 O O . GLU A 1 91 ? 19.25 4.785 6.461 1 97.44 91 GLU A O 1
ATOM 752 N N . PHE A 1 92 ? 18.328 3.891 4.617 1 98.56 92 PHE A N 1
ATOM 753 C CA . PHE A 1 92 ? 18.891 4.906 3.74 1 98.56 92 PHE A CA 1
ATOM 754 C C . PHE A 1 92 ? 17.891 6.016 3.463 1 98.56 92 PHE A C 1
ATOM 756 O O . PHE A 1 92 ? 18.219 7.012 2.814 1 98.56 92 PHE A O 1
ATOM 763 N N . HIS A 1 93 ? 16.641 5.902 3.93 1 98.81 93 HIS A N 1
ATOM 764 C CA . HIS A 1 93 ? 15.594 6.824 3.506 1 98.81 93 HIS A CA 1
ATOM 765 C C . HIS A 1 93 ? 14.539 7.008 4.598 1 98.81 93 HIS A C 1
ATOM 767 O O . HIS A 1 93 ? 13.633 6.188 4.734 1 98.81 93 HIS A O 1
ATOM 773 N N . THR A 1 94 ? 14.672 8.102 5.383 1 98.19 94 THR A N 1
ATOM 774 C CA . THR A 1 94 ? 13.742 8.367 6.477 1 98.19 94 THR A CA 1
ATOM 775 C C . THR A 1 94 ? 13.359 9.852 6.508 1 98.19 94 THR A C 1
ATOM 777 O O . THR A 1 94 ? 14.125 10.703 6.051 1 98.19 94 THR A O 1
ATOM 780 N N . HIS A 1 95 ? 12.242 10.117 7.047 1 97.06 95 HIS A N 1
ATOM 781 C CA . HIS A 1 95 ? 11.758 11.484 7.199 1 97.06 95 HIS A CA 1
ATOM 782 C C . HIS A 1 95 ? 11.445 11.797 8.656 1 97.06 95 HIS A C 1
ATOM 784 O O . HIS A 1 95 ? 11 10.922 9.406 1 97.06 95 HIS A O 1
ATOM 790 N N . THR A 1 96 ? 11.703 12.984 8.992 1 93.88 96 THR A N 1
ATOM 791 C CA . THR A 1 96 ? 11.336 13.516 10.297 1 93.88 96 THR A CA 1
ATOM 792 C C . THR A 1 96 ? 10.289 14.617 10.156 1 93.88 96 THR A C 1
ATOM 794 O O . THR A 1 96 ? 9.844 14.922 9.047 1 93.88 96 THR A O 1
ATOM 797 N N . ASN A 1 97 ? 9.93 15.164 11.328 1 89.44 97 ASN A N 1
ATOM 798 C CA . ASN A 1 97 ? 8.945 16.25 11.328 1 89.44 97 ASN A CA 1
ATOM 799 C C . ASN A 1 97 ? 9.539 17.547 10.797 1 89.44 97 ASN A C 1
ATOM 801 O O . ASN A 1 97 ? 8.859 18.578 10.766 1 89.44 97 ASN A O 1
ATOM 805 N N . TYR A 1 98 ? 10.805 17.578 10.344 1 93.12 98 TYR A N 1
ATOM 806 C CA . TYR A 1 98 ? 11.375 18.734 9.648 1 93.12 98 TYR A CA 1
ATOM 807 C C . TYR A 1 98 ? 10.82 18.828 8.227 1 93.12 98 TYR A C 1
ATOM 809 O O . TYR A 1 98 ? 10.977 19.875 7.574 1 93.12 98 TYR A O 1
ATOM 817 N N . SER A 1 99 ? 10.266 17.828 7.73 1 91.94 99 SER A N 1
ATOM 818 C CA . SER A 1 99 ? 9.492 17.875 6.492 1 91.94 99 SER A CA 1
ATOM 819 C C . SER A 1 99 ? 8.102 17.281 6.691 1 91.94 99 SER A C 1
ATOM 821 O O . SER A 1 99 ? 7.242 17.906 7.32 1 91.94 99 SER A O 1
ATOM 823 N N . ASP A 1 100 ? 7.871 15.969 6.195 1 87.88 100 ASP A N 1
ATOM 824 C CA . ASP A 1 100 ? 6.504 15.477 6.309 1 87.88 100 ASP A CA 1
ATOM 825 C C . ASP A 1 100 ? 6.453 14.172 7.105 1 87.88 100 ASP A C 1
ATOM 827 O O . ASP A 1 100 ? 5.441 13.469 7.09 1 87.88 100 ASP A O 1
ATOM 831 N N . GLY A 1 101 ? 7.508 13.812 7.805 1 89.5 101 GLY A N 1
ATOM 832 C CA . GLY A 1 101 ? 7.473 12.703 8.742 1 89.5 101 GLY A CA 1
ATOM 833 C C . GLY A 1 101 ? 6.754 13.031 10.039 1 89.5 101 GLY A C 1
ATOM 834 O O . GLY A 1 101 ? 6.711 14.195 10.445 1 89.5 101 GLY A O 1
ATOM 835 N N . ARG A 1 102 ? 6.336 12.008 10.719 1 86.25 102 ARG A N 1
ATOM 836 C CA . ARG A 1 102 ? 5.609 12.219 11.969 1 86.25 102 ARG A CA 1
ATOM 837 C C . ARG A 1 102 ? 6.543 12.094 13.172 1 86.25 102 ARG A C 1
ATOM 839 O O . ARG A 1 102 ? 6.18 12.477 14.281 1 86.25 102 ARG A O 1
ATOM 846 N N . LEU A 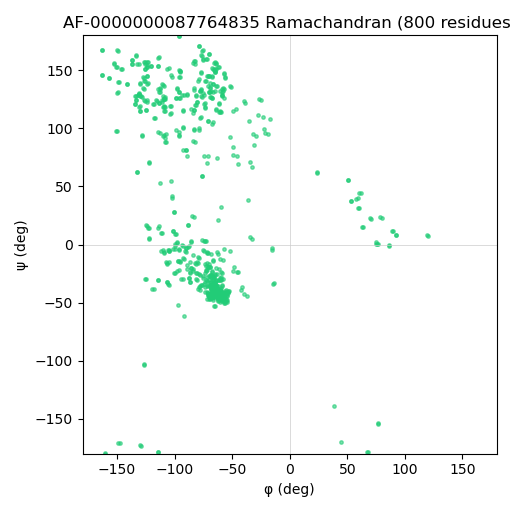1 103 ? 7.66 11.578 12.992 1 87.81 103 LEU A N 1
ATOM 847 C CA . LEU A 1 103 ? 8.617 11.367 14.078 1 87.81 103 LEU A CA 1
ATOM 848 C C . LEU A 1 103 ? 9.617 12.516 14.141 1 87.81 103 LEU A C 1
ATOM 850 O O . LEU A 1 103 ? 10 13.07 13.109 1 87.81 103 LEU A O 1
ATOM 854 N N . THR A 1 104 ? 10 12.867 15.359 1 89 104 THR A N 1
ATOM 855 C CA . THR A 1 104 ? 11.133 13.766 15.523 1 89 104 THR A CA 1
ATOM 856 C C . THR A 1 104 ? 12.438 13.07 15.141 1 89 104 THR A C 1
ATOM 858 O O . THR A 1 104 ? 12.484 11.844 15.047 1 89 104 THR A O 1
ATOM 861 N N . PRO A 1 105 ? 13.484 13.875 14.938 1 94.31 105 PRO A N 1
ATOM 862 C CA . PRO A 1 105 ? 14.781 13.258 14.664 1 94.31 105 PRO A CA 1
ATOM 863 C C . PRO A 1 105 ? 15.188 12.234 15.727 1 94.31 105 PRO A C 1
ATOM 865 O O . PRO A 1 105 ? 15.688 11.156 15.398 1 94.31 105 PRO A O 1
ATOM 868 N N . MET A 1 106 ? 14.961 12.555 16.984 1 91.94 106 MET A N 1
ATOM 869 C CA . MET A 1 106 ? 15.289 11.648 18.078 1 91.94 106 MET A CA 1
ATOM 870 C C . MET A 1 106 ? 14.508 10.344 17.969 1 91.94 106 MET A C 1
ATOM 872 O O . MET A 1 106 ? 15.062 9.266 18.141 1 91.94 106 MET A O 1
ATOM 876 N N . GLN A 1 107 ? 13.219 10.477 17.641 1 88.12 107 GLN A N 1
ATOM 877 C CA . GLN A 1 107 ? 12.336 9.312 17.547 1 88.12 107 GLN A CA 1
ATOM 878 C C . GLN A 1 107 ? 12.719 8.43 16.359 1 88.12 107 GLN A C 1
ATOM 880 O O . GLN A 1 107 ? 12.594 7.207 16.422 1 88.12 107 GLN A O 1
ATOM 885 N N . VAL A 1 108 ? 13.164 9.023 15.273 1 93.38 108 VAL A N 1
ATOM 886 C CA . VAL A 1 108 ? 13.609 8.266 14.109 1 93.38 108 VAL A CA 1
ATOM 887 C C . VAL A 1 108 ? 14.836 7.434 14.469 1 93.38 108 VAL A C 1
ATOM 889 O O . VAL A 1 108 ? 14.953 6.277 14.055 1 93.38 108 VAL A O 1
ATOM 892 N N . VAL A 1 109 ? 15.766 8.023 15.258 1 94.12 109 VAL A N 1
ATOM 893 C CA . VAL A 1 109 ? 16.938 7.289 15.719 1 94.12 109 VAL A CA 1
ATOM 894 C C . VAL A 1 109 ? 16.516 6.105 16.578 1 94.12 109 VAL A C 1
ATOM 896 O O . VAL A 1 109 ? 16.984 4.984 16.391 1 94.12 109 VAL A O 1
ATOM 899 N N . ASP A 1 110 ? 15.578 6.367 17.453 1 88.12 110 ASP A N 1
ATOM 900 C CA . ASP A 1 110 ? 15.078 5.305 18.328 1 88.12 110 ASP A CA 1
ATOM 901 C C . ASP A 1 110 ? 14.414 4.195 17.516 1 88.12 110 ASP A C 1
ATOM 903 O O . ASP A 1 110 ? 14.586 3.014 17.812 1 88.12 110 ASP A O 1
ATOM 907 N N . TRP A 1 111 ? 13.617 4.562 16.516 1 87.75 111 TRP A N 1
ATOM 908 C CA . TRP A 1 111 ? 12.984 3.605 15.617 1 87.75 111 TRP A CA 1
ATOM 909 C C . TRP A 1 111 ? 14.023 2.719 14.938 1 87.75 111 TRP A C 1
ATOM 911 O O . TRP A 1 111 ? 13.891 1.492 14.93 1 87.75 111 TRP A O 1
ATOM 921 N N . ALA A 1 112 ? 15.039 3.34 14.406 1 91.81 112 ALA A N 1
ATOM 922 C CA . ALA A 1 112 ? 16.078 2.607 13.695 1 91.81 112 ALA A CA 1
ATOM 923 C C . ALA A 1 112 ? 16.781 1.614 14.617 1 91.81 112 ALA A C 1
ATOM 925 O O . ALA A 1 112 ? 17 0.458 14.25 1 91.81 112 ALA A O 1
ATOM 926 N N . LEU A 1 113 ? 17.109 2.039 15.797 1 88.81 113 LEU A N 1
ATOM 927 C CA . LEU A 1 113 ? 17.766 1.176 16.781 1 88.81 113 LEU A CA 1
ATOM 928 C C . LEU A 1 113 ? 16.875 -0.008 17.141 1 88.81 113 LEU A C 1
ATOM 930 O O . LEU A 1 113 ? 17.359 -1.137 17.266 1 88.81 113 LEU A O 1
ATOM 934 N N . ALA A 1 114 ? 15.609 0.249 17.25 1 83.25 114 ALA A N 1
ATOM 935 C CA . ALA A 1 114 ? 14.656 -0.789 17.641 1 83.25 114 ALA A CA 1
ATOM 936 C C . ALA A 1 114 ? 14.594 -1.896 16.594 1 83.25 114 ALA A C 1
ATOM 938 O O . ALA A 1 114 ? 14.359 -3.061 16.922 1 83.25 114 ALA A O 1
ATOM 939 N N . TYR A 1 115 ? 14.812 -1.545 15.375 1 85.25 115 TYR A N 1
ATOM 940 C CA . TYR A 1 115 ? 14.711 -2.531 14.305 1 85.25 115 TYR A CA 1
ATOM 941 C C . TYR A 1 115 ? 16.094 -3.041 13.898 1 85.25 115 TYR A C 1
ATOM 943 O O . TYR A 1 115 ? 16.234 -3.695 12.867 1 85.25 115 TYR A O 1
ATOM 951 N N . GLY A 1 116 ? 17.141 -2.689 14.672 1 84.31 116 GLY A N 1
ATOM 952 C CA . GLY A 1 116 ? 18.438 -3.324 14.547 1 84.31 116 GLY A CA 1
ATOM 953 C C . GLY A 1 116 ? 19.375 -2.602 13.586 1 84.31 116 GLY A C 1
ATOM 954 O O . GLY A 1 116 ? 20.453 -3.092 13.281 1 84.31 116 GLY A O 1
ATOM 955 N N . PHE A 1 117 ? 18.984 -1.461 13.141 1 91.62 117 PHE A N 1
ATOM 956 C CA . PHE A 1 117 ? 19.875 -0.69 12.281 1 91.62 117 PHE A CA 1
ATOM 957 C C . PHE A 1 117 ? 21.016 -0.092 13.086 1 91.62 117 PHE A C 1
ATOM 959 O O . PHE A 1 117 ? 20.828 0.324 14.234 1 91.62 117 PHE A O 1
ATOM 966 N N . ASN A 1 118 ? 22.203 -0.086 12.508 1 93.75 118 ASN A N 1
ATOM 967 C CA . ASN A 1 118 ? 23.328 0.617 13.125 1 93.75 118 ASN A CA 1
ATOM 968 C C . ASN A 1 118 ? 23.906 1.668 12.18 1 93.75 118 ASN A C 1
ATOM 970 O O . ASN A 1 118 ? 24.938 2.266 12.477 1 93.75 118 ASN A O 1
ATOM 974 N N . LEU A 1 119 ? 23.328 1.879 11.078 1 97.25 119 LEU A N 1
ATOM 975 C CA . LEU A 1 119 ? 23.578 2.965 10.133 1 97.25 119 LEU A CA 1
ATOM 976 C C . LEU A 1 119 ? 22.266 3.594 9.68 1 97.25 119 LEU A C 1
ATOM 978 O O . LEU A 1 119 ? 21.375 2.895 9.203 1 97.25 119 LEU A O 1
ATOM 982 N N . LEU A 1 120 ? 22.141 4.914 9.852 1 98.44 120 LEU A N 1
ATOM 983 C CA . LEU A 1 120 ? 20.875 5.594 9.562 1 98.44 120 LEU A CA 1
ATOM 984 C C . LEU A 1 120 ? 21.125 6.867 8.758 1 98.44 120 LEU A C 1
ATOM 986 O O . LEU A 1 120 ? 21.875 7.742 9.18 1 98.44 120 LEU A O 1
ATOM 990 N N . PHE A 1 121 ? 20.547 6.93 7.602 1 98.88 121 PHE A N 1
ATOM 991 C CA . PHE A 1 121 ? 20.5 8.18 6.855 1 98.88 121 PHE A CA 1
ATOM 992 C C . PHE A 1 121 ? 19.172 8.891 7.098 1 98.88 121 PHE A C 1
ATOM 994 O O . PHE A 1 121 ? 18.109 8.266 7.043 1 98.88 121 PHE A O 1
ATOM 1001 N N . VAL A 1 122 ? 19.172 10.164 7.422 1 98.81 122 VAL A N 1
ATOM 1002 C CA . VAL A 1 122 ? 17.969 10.992 7.578 1 98.81 122 VAL A CA 1
ATOM 1003 C C . VAL A 1 122 ? 17.875 11.969 6.414 1 98.81 122 VAL A C 1
ATOM 1005 O O . VAL A 1 122 ? 18.766 12.797 6.199 1 98.81 122 VAL A O 1
ATOM 1008 N N . THR A 1 123 ? 16.797 11.844 5.648 1 98.75 123 THR A N 1
ATOM 1009 C CA . THR A 1 123 ? 16.719 12.453 4.324 1 98.75 123 THR A CA 1
ATOM 1010 C C . THR A 1 123 ? 15.391 13.195 4.156 1 98.75 123 THR A C 1
ATOM 1012 O O . THR A 1 123 ? 14.633 12.922 3.223 1 98.75 123 THR A O 1
ATOM 1015 N N . ASP A 1 124 ? 15.125 14.211 4.949 1 97.5 124 ASP A N 1
ATOM 1016 C CA . ASP A 1 124 ? 13.898 15 4.848 1 97.5 124 ASP A CA 1
ATOM 1017 C C . ASP A 1 124 ? 13.805 15.68 3.486 1 97.5 124 ASP A C 1
ATOM 1019 O O . ASP A 1 124 ? 14.82 15.938 2.84 1 97.5 124 ASP A O 1
ATOM 1023 N N . HIS A 1 125 ? 12.539 15.922 3.086 1 96.88 125 HIS A N 1
ATOM 1024 C CA . HIS A 1 125 ? 12.32 16.609 1.815 1 96.88 125 HIS A CA 1
ATOM 1025 C C . HIS A 1 125 ? 12.945 18 1.82 1 96.88 125 HIS A C 1
ATOM 1027 O O . HIS A 1 125 ? 12.539 18.859 2.6 1 96.88 125 HIS A O 1
ATOM 1033 N N . ASN A 1 126 ? 13.945 18.156 0.979 1 96.94 126 ASN A N 1
ATOM 1034 C CA . ASN A 1 126 ? 14.531 19.422 0.595 1 96.94 126 ASN A CA 1
ATOM 1035 C C . ASN A 1 126 ? 15.094 20.172 1.804 1 96.94 126 ASN A C 1
ATOM 1037 O O . ASN A 1 126 ? 15.031 21.406 1.863 1 96.94 126 ASN A O 1
ATOM 1041 N N . THR A 1 127 ? 15.539 19.453 2.748 1 97.25 127 THR A N 1
ATOM 1042 C CA . THR A 1 127 ? 16.25 20.062 3.869 1 97.25 127 THR A CA 1
ATOM 1043 C C . THR A 1 127 ? 17.156 19.031 4.551 1 97.25 127 THR A C 1
ATOM 1045 O O . THR A 1 127 ? 16.766 17.875 4.703 1 97.25 127 THR A O 1
ATOM 1048 N N . VAL A 1 128 ? 18.328 19.469 5.004 1 98.44 128 VAL A N 1
ATOM 1049 C CA . VAL A 1 128 ? 19.281 18.609 5.684 1 98.44 128 VAL A CA 1
ATOM 1050 C C . VAL A 1 128 ? 19.109 18.734 7.195 1 98.44 128 VAL A C 1
ATOM 1052 O O . VAL A 1 128 ? 19.656 17.922 7.953 1 98.44 128 VAL A O 1
ATOM 1055 N N . GLU A 1 129 ? 18.266 19.609 7.668 1 98.06 129 GLU A N 1
ATOM 1056 C CA . GLU A 1 129 ? 18.203 20.031 9.07 1 98.06 129 GLU A CA 1
ATOM 1057 C C . GLU A 1 129 ? 17.766 18.875 9.969 1 98.06 129 GLU A C 1
ATOM 1059 O O . GLU A 1 129 ? 18.25 18.75 11.102 1 98.06 129 GLU A O 1
ATOM 1064 N N . GLY A 1 130 ? 16.844 18.109 9.5 1 97.94 130 GLY A N 1
ATOM 1065 C CA . GLY A 1 130 ? 16.438 16.953 10.281 1 97.94 130 GLY A CA 1
ATOM 1066 C C . GLY A 1 130 ? 17.562 15.961 10.516 1 97.94 130 GLY A C 1
ATOM 1067 O O . GLY A 1 130 ? 17.703 15.406 11.609 1 97.94 130 GLY A O 1
ATOM 1068 N N . GLY A 1 131 ? 18.359 15.719 9.484 1 98.56 131 GLY A N 1
ATOM 1069 C CA . GLY A 1 131 ? 19.516 14.844 9.609 1 98.56 131 GLY A CA 1
ATOM 1070 C C . GLY A 1 131 ? 20.562 15.367 10.578 1 98.56 131 GLY A C 1
ATOM 1071 O O . GLY A 1 131 ? 21.109 14.609 11.375 1 98.56 131 GLY A O 1
ATOM 1072 N N . LEU A 1 132 ? 20.828 16.688 10.523 1 98.5 132 LEU A N 1
ATOM 1073 C CA . LEU A 1 132 ? 21.781 17.297 11.445 1 98.5 132 LEU A CA 1
ATOM 1074 C C . LEU A 1 132 ? 21.297 17.188 12.883 1 98.5 132 LEU A C 1
ATOM 1076 O O . LEU A 1 132 ? 22.078 16.906 13.789 1 98.5 132 LEU A O 1
ATOM 1080 N N . ALA A 1 133 ? 20.031 17.391 13.055 1 97.88 133 ALA A N 1
ATOM 1081 C CA . ALA A 1 133 ? 19.453 17.266 14.383 1 97.88 133 ALA A CA 1
ATOM 1082 C C . ALA A 1 133 ? 19.578 15.844 14.914 1 97.88 133 ALA A C 1
ATOM 1084 O O . ALA A 1 133 ? 19.891 15.633 16.078 1 97.88 133 ALA A O 1
ATOM 1085 N N . ALA A 1 134 ? 19.297 14.875 14.102 1 97.94 134 ALA A N 1
ATOM 1086 C CA . ALA A 1 134 ? 19.406 13.469 14.492 1 97.94 134 ALA A CA 1
ATOM 1087 C C . ALA A 1 134 ? 20.859 13.117 14.852 1 97.94 134 ALA A C 1
ATOM 1089 O O . ALA A 1 134 ? 21.109 12.406 15.82 1 97.94 134 ALA A O 1
ATOM 1090 N N . GLN A 1 135 ? 21.75 13.57 14.016 1 98.06 135 GLN A N 1
ATOM 1091 C CA . GLN A 1 135 ? 23.172 13.344 14.289 1 98.06 135 GLN A CA 1
ATOM 1092 C C . GLN A 1 135 ? 23.578 13.93 15.633 1 98.06 135 GLN A C 1
ATOM 1094 O O . GLN A 1 135 ? 24.234 13.266 16.438 1 98.06 135 GLN A O 1
ATOM 1099 N N . ALA A 1 136 ? 23.188 15.141 15.891 1 97.06 136 ALA A N 1
ATOM 1100 C CA . ALA A 1 136 ? 23.5 15.805 17.156 1 97.06 136 ALA A CA 1
ATOM 1101 C C . ALA A 1 136 ? 22.938 15.008 18.328 1 97.06 136 ALA A C 1
ATOM 1103 O O . ALA A 1 136 ? 23.609 14.859 19.359 1 97.06 136 ALA A O 1
ATOM 1104 N N . TYR A 1 137 ? 21.719 14.547 18.125 1 94.94 137 TYR A N 1
ATOM 1105 C CA . TYR A 1 137 ? 21.078 13.75 19.172 1 94.94 137 TYR A CA 1
ATOM 1106 C C . TYR A 1 137 ? 21.922 12.531 19.516 1 94.94 137 TYR A C 1
ATOM 1108 O O . TYR A 1 137 ? 22.109 12.219 20.703 1 94.94 137 TYR A O 1
ATOM 1116 N N . THR A 1 138 ? 22.422 11.812 18.547 1 95.62 138 THR A N 1
ATOM 1117 C CA . THR A 1 138 ? 23.203 10.602 18.781 1 95.62 138 THR A CA 1
ATOM 1118 C C . THR A 1 138 ? 24.516 10.938 19.484 1 95.62 138 THR A C 1
ATOM 1120 O O . THR A 1 138 ? 24.953 10.211 20.375 1 95.62 138 THR A O 1
ATOM 1123 N N . GLN A 1 139 ? 25.141 12.016 19.188 1 94.25 139 GLN A N 1
ATOM 1124 C CA . GLN A 1 139 ? 26.391 12.445 19.797 1 94.25 139 GLN A CA 1
ATOM 1125 C C . GLN A 1 139 ? 26.172 12.883 21.234 1 94.25 139 GLN A C 1
ATOM 1127 O O . GLN A 1 139 ? 26.953 12.523 22.125 1 94.25 139 GLN A O 1
ATOM 1132 N N . GLU A 1 140 ? 25.141 13.578 21.453 1 94.44 140 GLU A N 1
ATOM 1133 C CA . GLU A 1 140 ? 24.859 14.148 22.766 1 94.44 140 GLU A CA 1
ATOM 1134 C C . GLU A 1 140 ? 24.438 13.062 23.75 1 94.44 140 GLU A C 1
ATOM 1136 O O . GLU A 1 140 ? 24.594 13.234 24.969 1 94.44 140 GLU A O 1
ATOM 1141 N N . ASN A 1 141 ? 23.969 11.961 23.281 1 92.69 141 ASN A N 1
ATOM 1142 C CA . ASN A 1 141 ? 23.438 10.93 24.172 1 92.69 141 ASN A CA 1
ATOM 1143 C C . ASN A 1 141 ? 24.281 9.664 24.125 1 92.69 141 ASN A C 1
ATOM 1145 O O . ASN A 1 141 ? 23.828 8.586 24.5 1 92.69 141 ASN A O 1
ATOM 1149 N N . ASP A 1 142 ? 25.469 9.703 23.578 1 93.06 142 ASP A N 1
ATOM 1150 C CA . ASP A 1 142 ? 26.469 8.633 23.531 1 93.06 142 ASP A CA 1
ATOM 1151 C C . ASP A 1 142 ? 25.906 7.402 22.828 1 93.06 142 ASP A C 1
ATOM 1153 O O . ASP A 1 142 ? 26.031 6.281 23.312 1 93.06 142 ASP A O 1
ATOM 1157 N N . LEU A 1 143 ? 25.172 7.715 21.766 1 94.12 143 LEU A N 1
ATOM 1158 C CA . LEU A 1 143 ? 24.594 6.637 20.984 1 94.12 143 LEU A CA 1
ATOM 1159 C C . LEU A 1 143 ? 25.453 6.336 19.75 1 94.12 143 LEU A C 1
ATOM 1161 O O . LEU A 1 143 ? 25.172 5.406 19 1 94.12 143 LEU A O 1
ATOM 1165 N N . ASP A 1 144 ? 26.531 7.016 19.594 1 93.75 144 ASP A N 1
ATOM 1166 C CA . ASP A 1 144 ? 27.359 6.922 18.406 1 93.75 144 ASP A CA 1
ATOM 1167 C C . ASP A 1 144 ? 28.078 5.582 18.344 1 93.75 144 ASP A C 1
ATOM 1169 O O . ASP A 1 144 ? 28.594 5.195 17.281 1 93.75 144 ASP A O 1
ATOM 1173 N N . SER A 1 145 ? 28.141 4.875 19.453 1 94.25 145 SER A N 1
ATOM 1174 C CA . SER A 1 145 ? 28.719 3.531 19.453 1 94.25 145 SER A CA 1
ATOM 1175 C C . SER A 1 145 ? 27.719 2.504 18.938 1 94.25 145 SER A C 1
ATOM 1177 O O . SER A 1 145 ? 28.078 1.375 18.609 1 94.25 145 SER A O 1
ATOM 1179 N N . ARG A 1 146 ? 26.453 2.902 18.906 1 93.88 146 ARG A N 1
ATOM 1180 C CA . ARG A 1 146 ? 25.406 1.953 18.562 1 93.88 146 ARG A CA 1
ATOM 1181 C C . ARG A 1 146 ? 24.875 2.225 17.172 1 93.88 146 ARG A C 1
ATOM 1183 O O . ARG A 1 146 ? 24.422 1.304 16.484 1 93.88 146 ARG A O 1
ATOM 1190 N N . ILE A 1 147 ? 24.875 3.488 16.781 1 96.06 147 ILE A N 1
ATOM 1191 C CA . ILE A 1 147 ? 24.297 3.832 15.492 1 96.06 147 ILE A CA 1
ATOM 1192 C C . ILE A 1 147 ? 25.016 5.051 14.914 1 96.06 147 ILE A C 1
ATOM 1194 O O . ILE A 1 147 ? 25.281 6.02 15.633 1 96.06 147 ILE A O 1
ATOM 1198 N N . LYS A 1 148 ? 25.406 4.953 13.711 1 98.06 148 LYS A N 1
ATOM 1199 C CA . LYS A 1 148 ? 25.953 6.074 12.953 1 98.06 148 LYS A CA 1
ATOM 1200 C C . LYS A 1 148 ? 24.875 6.789 12.164 1 98.06 148 LYS A C 1
ATOM 1202 O O . LYS A 1 148 ? 24.25 6.195 11.281 1 98.06 148 LYS A O 1
ATOM 1207 N N . VAL A 1 149 ? 24.609 8.039 12.492 1 98.62 149 VAL A N 1
ATOM 1208 C CA . VAL A 1 149 ? 23.625 8.828 11.766 1 98.62 149 VAL A CA 1
ATOM 1209 C C . VAL A 1 149 ? 24.328 9.727 10.75 1 98.62 149 VAL A C 1
ATOM 1211 O O . VAL A 1 149 ? 25.25 10.461 11.102 1 98.62 149 VAL A O 1
ATOM 1214 N N . ILE A 1 150 ? 23.953 9.664 9.531 1 98.75 150 ILE A N 1
ATOM 1215 C CA . ILE A 1 150 ? 24.516 10.484 8.461 1 98.75 150 ILE A CA 1
ATOM 1216 C C . ILE A 1 150 ? 23.422 11.375 7.863 1 98.75 150 ILE A C 1
ATOM 1218 O O . ILE A 1 150 ? 22.422 10.875 7.352 1 98.75 150 ILE A O 1
ATOM 1222 N N . PRO A 1 151 ? 23.578 12.656 7.891 1 98.62 151 PRO A N 1
ATOM 1223 C CA . PRO A 1 151 ? 22.594 13.562 7.297 1 98.62 151 PRO A CA 1
ATOM 1224 C C . PRO A 1 151 ? 22.531 13.453 5.777 1 98.62 151 PRO A C 1
ATOM 1226 O O . PRO A 1 151 ? 23.531 13.117 5.133 1 98.62 151 PRO A O 1
ATOM 1229 N N . GLY A 1 152 ? 21.406 13.742 5.207 1 98.75 152 GLY A N 1
ATOM 1230 C CA . GLY A 1 152 ? 21.141 13.852 3.783 1 98.75 152 GLY A CA 1
ATOM 1231 C C . GLY A 1 152 ? 19.875 14.641 3.467 1 98.75 152 GLY A C 1
ATOM 1232 O O . GLY A 1 152 ? 19.281 15.242 4.359 1 98.75 152 GLY A O 1
ATOM 1233 N N . VAL A 1 153 ? 19.594 14.766 2.193 1 98.75 153 VAL A N 1
ATOM 1234 C CA . VAL A 1 153 ? 18.422 15.453 1.674 1 98.75 153 VAL A CA 1
ATOM 1235 C C . VAL A 1 153 ? 17.719 14.578 0.642 1 98.75 153 VAL A C 1
ATOM 1237 O O . VAL A 1 153 ? 18.375 13.961 -0.207 1 98.75 153 VAL A O 1
ATOM 1240 N N . GLU A 1 154 ? 16.391 14.406 0.842 1 98.75 154 GLU A N 1
ATOM 1241 C CA . GLU A 1 154 ? 15.672 13.945 -0.335 1 98.75 154 GLU A CA 1
ATOM 1242 C C . GLU A 1 154 ? 15.312 15.109 -1.256 1 98.75 154 GLU A C 1
ATOM 1244 O O . GLU A 1 154 ? 14.359 15.844 -0.988 1 98.75 154 GLU A O 1
ATOM 1249 N N . TYR A 1 155 ? 16.125 15.258 -2.238 1 98.62 155 TYR A N 1
ATOM 1250 C CA . TYR A 1 155 ? 15.789 16.234 -3.271 1 98.62 155 TYR A CA 1
ATOM 1251 C C . TYR A 1 155 ? 14.469 15.898 -3.941 1 98.62 155 TYR A C 1
ATOM 1253 O O . TYR A 1 155 ? 14.344 14.859 -4.594 1 98.62 155 TYR A O 1
ATOM 1261 N N . THR A 1 156 ? 13.469 16.766 -3.738 1 97.44 156 THR A N 1
ATOM 1262 C CA . THR A 1 156 ? 12.094 16.453 -4.117 1 97.44 156 THR A CA 1
ATOM 1263 C C . THR A 1 156 ? 11.531 17.516 -5.047 1 97.44 156 THR A C 1
ATOM 1265 O O . THR A 1 156 ? 11.578 18.719 -4.727 1 97.44 156 THR A O 1
ATOM 1268 N N . CYS A 1 157 ? 11.109 17.156 -6.16 1 95.81 157 CYS A N 1
ATOM 1269 C CA . CYS A 1 157 ? 10.438 18 -7.148 1 95.81 157 CYS A CA 1
ATOM 1270 C C . CYS A 1 157 ? 9.414 17.188 -7.941 1 95.81 157 CYS A C 1
ATOM 1272 O O . CYS A 1 157 ? 9.094 16.047 -7.582 1 95.81 157 CYS A O 1
ATOM 1274 N N . CYS A 1 158 ? 8.867 17.797 -8.992 1 95.19 158 CYS A N 1
ATOM 1275 C CA . CYS A 1 158 ? 7.785 17.156 -9.734 1 95.19 158 CYS A CA 1
ATOM 1276 C C . CYS A 1 158 ? 8.328 16.219 -10.797 1 95.19 158 CYS A C 1
ATOM 1278 O O . CYS A 1 158 ? 7.562 15.531 -11.477 1 95.19 158 CYS A O 1
ATOM 1280 N N . ARG A 1 159 ? 9.664 16.047 -10.891 1 97.12 159 ARG A N 1
ATOM 1281 C CA . ARG A 1 159 ? 10.258 15.188 -11.914 1 97.12 159 ARG A CA 1
ATOM 1282 C C . ARG A 1 159 ? 10.945 13.984 -11.289 1 97.12 159 ARG A C 1
ATOM 1284 O O . ARG A 1 159 ? 11.047 12.922 -11.914 1 97.12 159 ARG A O 1
ATOM 1291 N N . ILE A 1 160 ? 11.453 14.18 -10.062 1 98.19 160 ILE A N 1
ATOM 1292 C CA . ILE A 1 160 ? 12.266 13.109 -9.5 1 98.19 160 ILE A CA 1
ATOM 1293 C C . ILE A 1 160 ? 12.406 13.305 -7.992 1 98.19 160 ILE A C 1
ATOM 1295 O O . ILE A 1 160 ? 12.344 14.438 -7.5 1 98.19 160 ILE A O 1
ATOM 1299 N N . HIS A 1 161 ? 12.469 12.219 -7.262 1 98.56 161 HIS A N 1
ATOM 1300 C CA . HIS A 1 161 ? 12.977 12.172 -5.895 1 98.56 161 HIS A CA 1
ATOM 1301 C C . HIS A 1 161 ? 14.312 11.453 -5.82 1 98.56 161 HIS A C 1
ATOM 1303 O O . HIS A 1 161 ? 14.445 10.32 -6.305 1 98.56 161 HIS A O 1
ATOM 1309 N N . MET A 1 162 ? 15.32 12.023 -5.297 1 98.56 162 MET A N 1
ATOM 1310 C CA . MET A 1 162 ? 16.594 11.344 -5.09 1 98.56 162 MET A CA 1
ATOM 1311 C C . MET A 1 162 ? 17.219 11.758 -3.758 1 98.56 162 MET A C 1
ATOM 1313 O O . MET A 1 162 ? 17.109 12.914 -3.348 1 98.56 162 MET A O 1
ATOM 1317 N N . ASN A 1 163 ? 17.75 10.836 -3.07 1 98.88 163 ASN A N 1
ATOM 1318 C CA . ASN A 1 163 ? 18.453 11.086 -1.812 1 98.88 163 ASN A CA 1
ATOM 1319 C C . ASN A 1 163 ? 19.891 11.547 -2.043 1 98.88 163 ASN A C 1
ATOM 1321 O O . ASN A 1 163 ? 20.656 10.875 -2.727 1 98.88 163 ASN A O 1
ATOM 1325 N N . LEU A 1 164 ? 20.219 12.695 -1.587 1 98.88 164 LEU A N 1
ATOM 1326 C CA . LEU A 1 164 ? 21.578 13.219 -1.497 1 98.88 164 LEU A CA 1
ATOM 1327 C C . LEU A 1 164 ? 22.188 12.914 -0.132 1 98.88 164 LEU A C 1
ATOM 1329 O O . LEU A 1 164 ? 21.906 13.609 0.846 1 98.88 164 LEU A O 1
ATOM 1333 N N . LEU A 1 165 ? 23.016 11.898 -0.059 1 98.81 165 LEU A N 1
ATOM 1334 C CA . LEU A 1 165 ? 23.469 11.336 1.21 1 98.81 165 LEU A CA 1
ATOM 1335 C C . LEU A 1 165 ? 24.891 11.805 1.538 1 98.81 165 LEU A C 1
ATOM 1337 O O . LEU A 1 165 ? 25.734 11.891 0.651 1 98.81 165 LEU A O 1
ATOM 1341 N N . GLY A 1 166 ? 25.156 12.016 2.783 1 98.56 166 GLY A N 1
ATOM 1342 C CA . GLY A 1 166 ? 26.5 12.352 3.232 1 98.56 166 GLY A CA 1
ATOM 1343 C C . GLY A 1 166 ? 26.859 13.812 3.016 1 98.56 166 GLY A C 1
ATOM 1344 O O . GLY A 1 166 ? 28.031 14.148 2.844 1 98.56 166 GLY A O 1
ATOM 1345 N N . ILE A 1 167 ? 25.828 14.641 2.91 1 98.19 167 ILE A N 1
ATOM 1346 C CA . ILE A 1 167 ? 26.062 16.078 2.758 1 98.19 167 ILE A CA 1
ATOM 1347 C C . ILE A 1 167 ? 25.547 16.812 3.994 1 98.19 167 ILE A C 1
ATOM 1349 O O . ILE A 1 167 ? 24.75 16.281 4.766 1 98.19 167 ILE A O 1
ATOM 1353 N N . ASN A 1 168 ? 26.047 18.031 4.152 1 95.62 168 ASN A N 1
ATOM 1354 C CA . ASN A 1 168 ? 25.672 18.797 5.34 1 95.62 168 ASN A CA 1
ATOM 1355 C C . ASN A 1 168 ? 25.078 20.156 4.969 1 95.62 168 ASN A C 1
ATOM 1357 O O . ASN A 1 168 ? 25.031 21.062 5.793 1 95.62 168 ASN A O 1
ATOM 1361 N N . GLU A 1 169 ? 24.688 20.266 3.711 1 96.75 169 GLU A N 1
ATOM 1362 C CA . GLU A 1 169 ? 24.016 21.453 3.205 1 96.75 169 GLU A CA 1
ATOM 1363 C C . GLU A 1 169 ? 22.719 21.094 2.504 1 96.75 169 GLU A C 1
ATOM 1365 O O . GLU A 1 169 ? 22.625 20.078 1.83 1 96.75 169 GLU A O 1
ATOM 1370 N N . THR A 1 170 ? 21.766 22.016 2.709 1 97.38 170 THR A N 1
ATOM 1371 C CA . THR A 1 170 ? 20.484 21.812 2.016 1 97.38 170 THR A CA 1
ATOM 1372 C C . THR A 1 170 ? 20.625 22.141 0.534 1 97.38 170 THR A C 1
ATOM 1374 O O . THR A 1 170 ? 21.125 23.219 0.175 1 97.38 170 THR A O 1
ATOM 1377 N N . ILE A 1 171 ? 20.375 21.234 -0.286 1 97.31 171 ILE A N 1
ATOM 1378 C CA . ILE A 1 171 ? 20.203 21.422 -1.722 1 97.31 171 ILE A CA 1
ATOM 1379 C C . ILE A 1 171 ? 18.734 21.25 -2.098 1 97.31 171 ILE A C 1
ATOM 1381 O O . ILE A 1 171 ? 18.156 20.188 -1.895 1 97.31 171 ILE A O 1
ATOM 1385 N N . ARG A 1 172 ? 18.062 22.266 -2.557 1 94.38 172 ARG A N 1
ATOM 1386 C CA . ARG A 1 172 ? 16.656 22.203 -2.918 1 94.38 172 ARG A CA 1
ATOM 1387 C C . ARG A 1 172 ? 16.438 22.641 -4.359 1 94.38 172 ARG A C 1
ATOM 1389 O O . ARG A 1 172 ? 17.266 23.375 -4.918 1 94.38 172 ARG A O 1
ATOM 1396 N N . PRO A 1 173 ? 15.398 22.141 -4.969 1 95.62 173 PRO A N 1
ATOM 1397 C CA . PRO A 1 173 ? 15.125 22.562 -6.348 1 95.62 173 PRO A CA 1
ATOM 1398 C C . PRO A 1 173 ? 14.773 24.031 -6.457 1 95.62 173 PRO A C 1
ATOM 1400 O O . PRO A 1 173 ? 14.148 24.594 -5.551 1 95.62 173 PRO A O 1
ATOM 1403 N N . SER A 1 174 ? 15.156 24.625 -7.609 1 91.31 174 SER A N 1
ATOM 1404 C CA . SER A 1 174 ? 14.836 26.016 -7.867 1 91.31 174 SER A CA 1
ATOM 1405 C C . SER A 1 174 ? 13.391 26.188 -8.312 1 91.31 174 SER A C 1
ATOM 1407 O O . SER A 1 174 ? 12.797 27.25 -8.141 1 91.31 174 SER A O 1
ATOM 1409 N N . GLU A 1 175 ? 12.867 25.156 -8.875 1 92.31 175 GLU A N 1
ATOM 1410 C CA . GLU A 1 175 ? 11.484 25.109 -9.352 1 92.31 175 GLU A CA 1
ATOM 1411 C C . GLU A 1 175 ? 10.922 23.688 -9.281 1 92.31 175 GLU A C 1
ATOM 1413 O O . GLU A 1 175 ? 11.664 22.734 -9.109 1 92.31 175 GLU A O 1
ATOM 1418 N N . SER A 1 176 ? 9.633 23.609 -9.438 1 92.81 176 SER A N 1
ATOM 1419 C CA . SER A 1 176 ? 8.953 22.328 -9.305 1 92.81 176 SER A CA 1
ATOM 1420 C C . SER A 1 176 ? 9.328 21.375 -10.438 1 92.81 176 SER A C 1
ATOM 1422 O O . SER A 1 176 ? 9.281 20.156 -10.281 1 92.81 176 SER A O 1
ATOM 1424 N N . TRP A 1 177 ? 9.672 21.953 -11.602 1 94.69 177 TRP A N 1
ATOM 1425 C CA . TRP A 1 177 ? 10.016 21.172 -12.789 1 94.69 177 TRP A CA 1
ATOM 1426 C C . TRP A 1 177 ? 11.422 21.516 -13.273 1 94.69 177 TRP A C 1
ATOM 1428 O O . TRP A 1 177 ? 11.586 22.109 -14.336 1 94.69 177 TRP A O 1
ATOM 1438 N N . PRO A 1 178 ? 12.406 21.094 -12.531 1 96.25 178 PRO A N 1
ATOM 1439 C CA . PRO A 1 178 ? 13.773 21.422 -12.93 1 96.25 178 PRO A CA 1
ATOM 1440 C C . PRO A 1 178 ? 14.172 20.781 -14.258 1 96.25 178 PRO A C 1
ATOM 1442 O O . PRO A 1 178 ? 13.656 19.703 -14.602 1 96.25 178 PRO A O 1
ATOM 1445 N N . THR A 1 179 ? 15.07 21.406 -15 1 97.44 179 THR A N 1
ATOM 1446 C CA . THR A 1 179 ? 15.594 20.891 -16.266 1 97.44 179 THR A CA 1
ATOM 1447 C C . THR A 1 179 ? 16.609 19.766 -16 1 97.44 179 THR A C 1
ATOM 1449 O O . THR A 1 179 ? 17.062 19.578 -14.875 1 97.44 179 THR A O 1
ATOM 1452 N N . ASP A 1 180 ? 16.938 19.047 -17.078 1 98.31 180 ASP A N 1
ATOM 1453 C CA . ASP A 1 180 ? 18 18.047 -16.984 1 98.31 180 ASP A CA 1
ATOM 1454 C C . ASP A 1 180 ? 19.297 18.672 -16.5 1 98.31 180 ASP A C 1
ATOM 1456 O O . ASP A 1 180 ? 20.016 18.078 -15.68 1 98.31 180 ASP A O 1
ATOM 1460 N N . GLU A 1 181 ? 19.578 19.812 -17.016 1 98.31 181 GLU A N 1
ATOM 1461 C CA . GLU A 1 181 ? 20.812 20.484 -16.641 1 98.31 181 GLU A CA 1
ATOM 1462 C C . GLU A 1 181 ? 20.844 20.781 -15.141 1 98.31 181 GLU A C 1
ATOM 1464 O O . GLU A 1 181 ? 21.891 20.656 -14.5 1 98.31 181 GLU A O 1
ATOM 1469 N N . GLU A 1 182 ? 19.781 21.219 -14.609 1 97.56 182 GLU A N 1
ATOM 1470 C CA . GLU A 1 182 ? 19.734 21.469 -13.172 1 97.56 182 GLU A CA 1
ATOM 1471 C C . GLU A 1 182 ? 19.953 20.172 -12.383 1 97.56 182 GLU A C 1
ATOM 1473 O O . GLU A 1 182 ? 20.656 20.172 -11.375 1 97.56 182 GLU A O 1
ATOM 1478 N N . LEU A 1 183 ? 19.281 19.141 -12.797 1 98.56 183 LEU A N 1
ATOM 1479 C CA . LEU A 1 183 ? 19.453 17.859 -12.125 1 98.56 183 LEU A CA 1
ATOM 1480 C C . LEU A 1 183 ? 20.922 17.406 -12.156 1 98.56 183 LEU A C 1
ATOM 1482 O O . LEU A 1 183 ? 21.438 16.922 -11.156 1 98.56 183 LEU A O 1
ATOM 1486 N N . LYS A 1 184 ? 21.594 17.594 -13.312 1 98.75 184 LYS A N 1
ATOM 1487 C CA . LYS A 1 184 ? 23.016 17.281 -13.422 1 98.75 184 LYS A CA 1
ATOM 1488 C C . LYS A 1 184 ? 23.828 18.109 -12.43 1 98.75 184 LYS A C 1
ATOM 1490 O O . LYS A 1 184 ? 24.75 17.594 -11.797 1 98.75 184 LYS A O 1
ATOM 1495 N N . LYS A 1 185 ? 23.5 19.344 -12.344 1 98.56 185 LYS A N 1
ATOM 1496 C CA . LYS A 1 185 ? 24.203 20.25 -11.43 1 98.56 185 LYS A CA 1
ATOM 1497 C C . LYS A 1 185 ? 24.047 19.781 -9.984 1 98.56 185 LYS A C 1
ATOM 1499 O O . LYS A 1 185 ? 24.984 19.859 -9.195 1 98.56 185 LYS A O 1
ATOM 1504 N N . VAL A 1 186 ? 22.828 19.375 -9.609 1 98.56 186 VAL A N 1
ATOM 1505 C CA . VAL A 1 186 ? 22.547 18.891 -8.258 1 98.56 186 VAL A CA 1
ATOM 1506 C C . VAL A 1 186 ? 23.422 17.672 -7.965 1 98.56 186 VAL A C 1
ATOM 1508 O O . VAL A 1 186 ? 24.016 17.562 -6.887 1 98.56 186 VAL A O 1
ATOM 1511 N N . ILE A 1 187 ? 23.484 16.719 -8.898 1 98.75 187 ILE A N 1
ATOM 1512 C CA . ILE A 1 187 ? 24.297 15.508 -8.742 1 98.75 187 ILE A CA 1
ATOM 1513 C C . ILE A 1 187 ? 25.766 15.883 -8.555 1 98.75 187 ILE A C 1
ATOM 1515 O O . ILE A 1 187 ? 26.422 15.398 -7.633 1 98.75 187 ILE A O 1
ATOM 1519 N N . ARG A 1 188 ? 26.266 16.812 -9.383 1 98.56 188 ARG A N 1
ATOM 1520 C CA . ARG A 1 188 ? 27.656 17.266 -9.281 1 98.56 188 ARG A CA 1
ATOM 1521 C C . ARG A 1 188 ? 27.922 17.938 -7.941 1 98.56 188 ARG A C 1
ATOM 1523 O O . ARG A 1 188 ? 28.953 17.688 -7.305 1 98.56 188 ARG A O 1
ATOM 1530 N N . ARG A 1 189 ? 27.016 18.766 -7.598 1 98.56 189 ARG A N 1
ATOM 1531 C CA . ARG A 1 189 ? 27.172 19.469 -6.328 1 98.56 189 ARG A CA 1
ATOM 1532 C C . ARG A 1 189 ? 27.219 18.484 -5.164 1 98.56 189 ARG A C 1
ATOM 1534 O O . ARG A 1 189 ? 28 18.672 -4.227 1 98.56 189 ARG A O 1
ATOM 1541 N N . THR A 1 190 ? 26.344 17.484 -5.168 1 98.75 190 THR A N 1
ATOM 1542 C CA . THR A 1 190 ? 26.344 16.469 -4.137 1 98.75 190 THR A CA 1
ATOM 1543 C C . THR A 1 190 ? 27.719 15.781 -4.047 1 98.75 190 THR A C 1
ATOM 1545 O O . THR A 1 190 ? 28.25 15.617 -2.955 1 98.75 190 THR A O 1
ATOM 1548 N N . HIS A 1 191 ? 28.312 15.492 -5.203 1 98.19 191 HIS A N 1
ATOM 1549 C CA . HIS A 1 191 ? 29.641 14.867 -5.254 1 98.19 191 HIS A CA 1
ATOM 1550 C C . HIS A 1 191 ? 30.703 15.82 -4.738 1 98.19 191 HIS A C 1
ATOM 1552 O O . HIS A 1 191 ? 31.625 15.398 -4.02 1 98.19 191 HIS A O 1
ATOM 1558 N N . ASP A 1 192 ? 30.578 17.078 -5.07 1 98.19 192 ASP A N 1
ATOM 1559 C CA . ASP A 1 192 ? 31.531 18.078 -4.605 1 98.19 192 ASP A CA 1
ATOM 1560 C C . ASP A 1 192 ? 31.547 18.156 -3.08 1 98.19 192 ASP A C 1
ATOM 1562 O O . ASP A 1 192 ? 32.562 18.469 -2.479 1 98.19 192 ASP A O 1
ATOM 1566 N N . LEU A 1 193 ? 30.453 17.844 -2.516 1 98 193 LEU A N 1
ATOM 1567 C CA . LEU A 1 193 ? 30.328 17.906 -1.062 1 98 193 LEU A CA 1
ATOM 1568 C C . LEU A 1 193 ? 30.75 16.594 -0.427 1 98 193 LEU A C 1
ATOM 1570 O O . LEU A 1 193 ? 30.703 16.438 0.796 1 98 193 LEU A O 1
ATOM 1574 N N . GLY A 1 194 ? 31.109 15.617 -1.239 1 97.38 194 GLY A N 1
ATOM 1575 C CA . GLY A 1 194 ? 31.578 14.328 -0.747 1 97.38 194 GLY A CA 1
ATOM 1576 C C . GLY A 1 194 ? 30.453 13.32 -0.551 1 97.38 194 GLY A C 1
ATOM 1577 O O . GLY A 1 194 ? 30.641 12.297 0.105 1 97.38 194 GLY A O 1
ATOM 1578 N N . GLY A 1 195 ? 29.25 13.695 -1.097 1 98.5 195 GLY A N 1
ATOM 1579 C CA . GLY A 1 195 ? 28.094 12.836 -0.894 1 98.5 195 GLY A CA 1
ATOM 1580 C C . GLY A 1 195 ? 27.844 11.883 -2.051 1 98.5 195 GLY A C 1
ATOM 1581 O O . GLY A 1 195 ? 28.641 11.82 -2.988 1 98.5 195 GLY A O 1
ATOM 1582 N N . MET A 1 196 ? 26.828 11.07 -1.924 1 98.19 196 MET A N 1
ATOM 1583 C CA . MET A 1 196 ? 26.391 10.172 -2.984 1 98.19 196 MET A CA 1
ATOM 1584 C C . MET A 1 196 ? 24.922 10.406 -3.322 1 98.19 196 MET A C 1
ATOM 1586 O O . MET A 1 196 ? 24.156 10.867 -2.477 1 98.19 196 MET A O 1
ATOM 1590 N N . VAL A 1 197 ? 24.547 10.016 -4.539 1 98.75 197 VAL A N 1
ATOM 1591 C CA . VAL A 1 197 ? 23.188 10.227 -5.031 1 98.75 197 VAL A CA 1
ATOM 1592 C C . VAL A 1 197 ? 22.5 8.883 -5.215 1 98.75 197 VAL A C 1
ATOM 1594 O O . VAL A 1 197 ? 23 8.008 -5.918 1 98.75 197 VAL A O 1
ATOM 1597 N N . VAL A 1 198 ? 21.391 8.734 -4.531 1 98.69 198 VAL A N 1
ATOM 1598 C CA . VAL A 1 198 ? 20.562 7.551 -4.688 1 98.69 198 VAL A CA 1
ATOM 1599 C C . VAL A 1 198 ? 19.203 7.945 -5.262 1 98.69 198 VAL A C 1
ATOM 1601 O O . VAL A 1 198 ? 18.516 8.805 -4.711 1 98.69 198 VAL A O 1
ATOM 1604 N N . VAL A 1 199 ? 18.781 7.355 -6.406 1 98.81 199 VAL A N 1
ATOM 1605 C CA . VAL A 1 199 ? 17.469 7.609 -6.988 1 98.81 199 VAL A CA 1
ATOM 1606 C C . VAL A 1 199 ? 16.406 6.824 -6.227 1 98.81 199 VAL A C 1
ATOM 1608 O O . VAL A 1 199 ? 16.562 5.625 -5.988 1 98.81 199 VAL A O 1
ATOM 1611 N N . ASN A 1 200 ? 15.312 7.586 -5.883 1 98.62 200 ASN A N 1
ATOM 1612 C CA . ASN A 1 200 ? 14.391 7.016 -4.91 1 98.62 200 ASN A CA 1
ATOM 1613 C C . ASN A 1 200 ? 13.219 6.32 -5.594 1 98.62 200 ASN A C 1
ATOM 1615 O O . ASN A 1 200 ? 12.742 6.773 -6.633 1 98.62 200 ASN A O 1
ATOM 1619 N N . HIS A 1 201 ? 12.656 5.328 -5.043 1 97.94 201 HIS A N 1
ATOM 1620 C CA . HIS A 1 201 ? 11.398 4.605 -5.184 1 97.94 201 HIS A CA 1
ATOM 1621 C C . HIS A 1 201 ? 10.812 4.781 -6.582 1 97.94 201 HIS A C 1
ATOM 1623 O O . HIS A 1 201 ? 9.68 5.25 -6.734 1 97.94 201 HIS A O 1
ATOM 1629 N N . LEU A 1 202 ? 11.516 4.34 -7.625 1 96.75 202 LEU A N 1
ATOM 1630 C CA . LEU A 1 202 ? 11.102 4.441 -9.023 1 96.75 202 LEU A CA 1
ATOM 1631 C C . LEU A 1 202 ? 9.703 3.865 -9.219 1 96.75 202 LEU A C 1
ATOM 1633 O O . LEU A 1 202 ? 8.875 4.453 -9.914 1 96.75 202 LEU A O 1
ATOM 1637 N N . PRO A 1 203 ? 9.359 2.719 -8.539 1 94 203 PRO A N 1
ATOM 1638 C CA . PRO A 1 203 ? 8 2.203 -8.727 1 94 203 PRO A CA 1
ATOM 1639 C C . PRO A 1 203 ? 6.926 3.197 -8.297 1 94 203 PRO A C 1
ATOM 1641 O O . PRO A 1 203 ? 5.91 3.348 -8.977 1 94 203 PRO A O 1
ATOM 1644 N N . TRP A 1 204 ? 7.125 3.838 -7.227 1 94.56 204 TRP A N 1
ATOM 1645 C CA . TRP A 1 204 ? 6.164 4.848 -6.789 1 94.56 204 TRP A CA 1
ATOM 1646 C C . TRP A 1 204 ? 6.207 6.066 -7.703 1 94.56 204 TRP A C 1
ATOM 1648 O O . TRP A 1 204 ? 5.16 6.57 -8.125 1 94.56 204 TRP A O 1
ATOM 1658 N N . SER A 1 205 ? 7.387 6.527 -8.039 1 96.12 205 SER A N 1
ATOM 1659 C CA . SER A 1 205 ? 7.613 7.758 -8.789 1 96.12 205 SER A CA 1
ATOM 1660 C C . SER A 1 205 ? 7 7.68 -10.18 1 96.12 205 SER A C 1
ATOM 1662 O O . SER A 1 205 ? 6.418 8.648 -10.664 1 96.12 205 SER A O 1
ATOM 1664 N N . CYS A 1 206 ? 7.105 6.531 -10.742 1 93.38 206 CYS A N 1
ATOM 1665 C CA . CYS A 1 206 ? 6.801 6.43 -12.164 1 93.38 206 CYS A CA 1
ATOM 1666 C C . CYS A 1 206 ? 5.453 5.758 -12.391 1 93.38 206 CYS A C 1
ATOM 1668 O O . CYS A 1 206 ? 5.004 5.621 -13.531 1 93.38 206 CYS A O 1
ATOM 1670 N N . SER A 1 207 ? 4.812 5.289 -11.336 1 90.25 207 SER A N 1
ATOM 1671 C CA . SER A 1 207 ? 3.467 4.738 -11.484 1 90.25 207 SER A CA 1
ATOM 1672 C C . SER A 1 207 ? 2.424 5.844 -11.586 1 90.25 207 SER A C 1
ATOM 1674 O O . SER A 1 207 ? 2.723 7.016 -11.336 1 90.25 207 SER A O 1
ATOM 1676 N N . THR A 1 208 ? 1.211 5.445 -11.906 1 86.44 208 THR A N 1
ATOM 1677 C CA . THR A 1 208 ? 0.124 6.375 -12.195 1 86.44 208 THR A CA 1
ATOM 1678 C C . THR A 1 208 ? -0.321 7.094 -10.922 1 86.44 208 THR A C 1
ATOM 1680 O O . THR A 1 208 ? -0.444 6.48 -9.867 1 86.44 208 THR A O 1
ATOM 1683 N N . GLU A 1 209 ? -0.438 8.43 -11.016 1 86.19 209 GLU A N 1
ATOM 1684 C CA . GLU A 1 209 ? -1.098 9.18 -9.953 1 86.19 209 GLU A CA 1
ATOM 1685 C C . GLU A 1 209 ? -2.594 8.883 -9.914 1 86.19 209 GLU A C 1
ATOM 1687 O O . GLU A 1 209 ? -3.277 8.984 -10.938 1 86.19 209 GLU A O 1
ATOM 1692 N N . TYR A 1 210 ? -2.994 8.516 -8.758 1 78.12 210 TYR A N 1
ATOM 1693 C CA . TYR A 1 210 ? -4.395 8.117 -8.633 1 78.12 210 TYR A CA 1
ATOM 1694 C C . TYR A 1 210 ? -5.316 9.18 -9.219 1 78.12 210 TYR A C 1
ATOM 1696 O O . TYR A 1 210 ? -5.152 10.375 -8.945 1 78.12 210 TYR A O 1
ATOM 1704 N N . GLY A 1 211 ? -6.23 8.727 -9.93 1 75.31 211 GLY A N 1
ATOM 1705 C CA . GLY A 1 211 ? -7.234 9.602 -10.523 1 75.31 211 GLY A CA 1
ATOM 1706 C C . GLY A 1 211 ? -6.715 10.375 -11.727 1 75.31 211 GLY A C 1
ATOM 1707 O O . GLY A 1 211 ? -7.441 11.172 -12.312 1 75.31 211 GLY A O 1
ATOM 1708 N N . ARG A 1 212 ? -5.41 10.023 -11.938 1 79.31 212 ARG A N 1
ATOM 1709 C CA . ARG A 1 212 ? -4.801 10.711 -13.07 1 79.31 212 ARG A CA 1
ATOM 1710 C C . ARG A 1 212 ? -4.32 9.719 -14.125 1 79.31 212 ARG A C 1
ATOM 1712 O O . ARG A 1 212 ? -4.273 8.508 -13.867 1 79.31 212 ARG A O 1
ATOM 1719 N N . HIS A 1 213 ? -4.164 9.836 -15.305 1 79.94 213 HIS A N 1
ATOM 1720 C CA . HIS A 1 213 ? -3.668 8.992 -16.391 1 79.94 213 HIS A CA 1
ATOM 1721 C C . HIS A 1 213 ? -2.234 9.359 -16.75 1 79.94 213 HIS A C 1
ATOM 1723 O O . HIS A 1 213 ? -1.851 9.281 -17.922 1 79.94 213 HIS A O 1
ATOM 1729 N N . VAL A 1 214 ? -1.565 9.883 -15.688 1 86 214 VAL A N 1
ATOM 1730 C CA . VAL A 1 214 ? -0.149 10.195 -15.836 1 86 214 VAL A CA 1
ATOM 1731 C C . VAL A 1 214 ? 0.617 9.75 -14.594 1 86 214 VAL A C 1
ATOM 1733 O O . VAL A 1 214 ? 0.022 9.531 -13.539 1 86 214 VAL A O 1
ATOM 1736 N N . SER A 1 215 ? 1.893 9.57 -14.781 1 90.19 215 SER A N 1
ATOM 1737 C CA . SER A 1 215 ? 2.725 9.141 -13.656 1 90.19 215 SER A CA 1
ATOM 1738 C C . SER A 1 215 ? 2.773 10.211 -12.57 1 90.19 215 SER A C 1
ATOM 1740 O O . SER A 1 215 ? 2.523 11.383 -12.836 1 90.19 215 SER A O 1
ATOM 1742 N N . ARG A 1 216 ? 3.064 9.836 -11.336 1 92.19 216 ARG A N 1
ATOM 1743 C CA . ARG A 1 216 ? 3.201 10.75 -10.211 1 92.19 216 ARG A CA 1
ATOM 1744 C C . ARG A 1 216 ? 4.262 11.805 -10.484 1 92.19 216 ARG A C 1
ATOM 1746 O O . ARG A 1 216 ? 4.027 13 -10.273 1 92.19 216 ARG A O 1
ATOM 1753 N N . LEU A 1 217 ? 5.434 11.367 -10.906 1 96 217 LEU A N 1
ATOM 1754 C CA . LEU A 1 217 ? 6.508 12.281 -11.273 1 96 217 LEU A CA 1
ATOM 1755 C C . LEU A 1 217 ? 6.734 12.273 -12.789 1 96 217 LEU A C 1
ATOM 1757 O O . LEU A 1 217 ? 7.484 11.438 -13.305 1 96 217 LEU A O 1
ATOM 1761 N N . GLN A 1 218 ? 6.102 13.188 -13.422 1 93.06 218 GLN A N 1
ATOM 1762 C CA . GLN A 1 218 ? 6.113 13.258 -14.883 1 93.06 218 GLN A CA 1
ATOM 1763 C C . GLN A 1 218 ? 7.473 13.711 -15.406 1 93.06 218 GLN A C 1
ATOM 1765 O O . GLN A 1 218 ? 8.117 14.578 -14.805 1 93.06 218 GLN A O 1
ATOM 1770 N N . GLY A 1 219 ? 7.883 13.172 -16.547 1 94.62 219 GLY A N 1
ATOM 1771 C CA . GLY A 1 219 ? 9.164 13.539 -17.125 1 94.62 219 GLY A CA 1
ATOM 1772 C C . GLY A 1 219 ? 10.352 13.016 -16.344 1 94.62 219 GLY A C 1
ATOM 1773 O O . GLY A 1 219 ? 11.422 13.617 -16.344 1 94.62 219 GLY A O 1
ATOM 1774 N N . HIS A 1 220 ? 10.156 12 -15.57 1 97.25 220 HIS A N 1
ATOM 1775 C CA . HIS A 1 220 ? 11.242 11.375 -14.82 1 97.25 220 HIS A CA 1
ATOM 1776 C C . HIS A 1 220 ? 12.344 10.875 -15.75 1 97.25 220 HIS A C 1
ATOM 1778 O O . HIS A 1 220 ? 12.062 10.203 -16.734 1 97.25 220 HIS A O 1
ATOM 1784 N N . PRO A 1 221 ? 13.625 11.227 -15.5 1 97.88 221 PRO A N 1
ATOM 1785 C CA . PRO A 1 221 ? 14.695 10.648 -16.328 1 97.88 221 PRO A CA 1
ATOM 1786 C C . PRO A 1 221 ? 14.805 9.133 -16.156 1 97.88 221 PRO A C 1
ATOM 1788 O O . PRO A 1 221 ? 14.398 8.586 -15.133 1 97.88 221 PRO A O 1
ATOM 1791 N N . THR A 1 222 ? 15.359 8.453 -17.156 1 96.25 222 THR A N 1
ATOM 1792 C CA . THR A 1 222 ? 15.539 7.004 -17.109 1 96.25 222 THR A CA 1
ATOM 1793 C C . THR A 1 222 ? 16.719 6.633 -16.219 1 96.25 222 THR A C 1
ATOM 1795 O O . THR A 1 222 ? 17.562 7.48 -15.914 1 96.25 222 THR A O 1
ATOM 1798 N N . ARG A 1 223 ? 16.75 5.367 -15.836 1 97 223 ARG A N 1
ATOM 1799 C CA . ARG A 1 223 ? 17.891 4.863 -15.07 1 97 223 ARG A CA 1
ATOM 1800 C C . ARG A 1 223 ? 19.203 5.133 -15.797 1 97 223 ARG A C 1
ATOM 1802 O O . ARG A 1 223 ? 20.172 5.574 -15.188 1 97 223 ARG A O 1
ATOM 1809 N N . LEU A 1 224 ? 19.25 4.883 -17.125 1 97.38 224 LEU A N 1
ATOM 1810 C CA . LEU A 1 224 ? 20.453 5.043 -17.922 1 97.38 224 LEU A CA 1
ATOM 1811 C C . LEU A 1 224 ? 20.891 6.504 -17.969 1 97.38 224 LEU A C 1
ATOM 1813 O O . LEU A 1 224 ? 22.078 6.809 -17.859 1 97.38 224 LEU A O 1
ATOM 1817 N N . GLU A 1 225 ? 19.938 7.391 -18.125 1 98.31 225 GLU A N 1
ATOM 1818 C CA . GLU A 1 225 ? 20.25 8.812 -18.125 1 98.31 225 GLU A CA 1
ATOM 1819 C C . GLU A 1 225 ? 20.844 9.242 -16.781 1 98.31 225 GLU A C 1
ATOM 1821 O O . GLU A 1 225 ? 21.859 9.922 -16.734 1 98.31 225 GLU A O 1
ATOM 1826 N N . LEU A 1 226 ? 20.188 8.836 -15.75 1 98.69 226 LEU A N 1
ATOM 1827 C CA . LEU A 1 226 ? 20.625 9.211 -14.414 1 98.69 226 LEU A CA 1
ATOM 1828 C C . LEU A 1 226 ? 22.016 8.656 -14.117 1 98.69 226 LEU A C 1
ATOM 1830 O O . LEU A 1 226 ? 22.844 9.336 -13.516 1 98.69 226 LEU A O 1
ATOM 1834 N N . LEU A 1 227 ? 22.219 7.398 -14.523 1 97.75 227 LEU A N 1
ATOM 1835 C CA . LEU A 1 227 ? 23.547 6.816 -14.383 1 97.75 227 LEU A CA 1
ATOM 1836 C C . LEU A 1 227 ? 24.578 7.641 -15.133 1 97.75 227 LEU A C 1
ATOM 1838 O O . LEU A 1 227 ? 25.656 7.945 -14.594 1 97.75 227 LEU A O 1
ATOM 1842 N N . ALA A 1 228 ? 24.281 8.008 -16.344 1 98.19 228 ALA A N 1
ATOM 1843 C CA . ALA A 1 228 ? 25.172 8.812 -17.156 1 98.19 228 ALA A CA 1
ATOM 1844 C C . ALA A 1 228 ? 25.438 10.172 -16.516 1 98.19 228 ALA A C 1
ATOM 1846 O O . ALA A 1 228 ? 26.531 10.742 -16.672 1 98.19 228 ALA A O 1
ATOM 1847 N N . TRP A 1 229 ? 24.453 10.664 -15.773 1 98.62 229 TRP A N 1
ATOM 1848 C CA . TRP A 1 229 ? 24.594 11.961 -15.125 1 98.62 229 TRP A CA 1
ATOM 1849 C C . TRP A 1 229 ? 25.375 11.844 -13.82 1 98.62 229 TRP A C 1
ATOM 1851 O O . TRP A 1 229 ? 25.781 12.844 -13.242 1 98.62 229 TRP A O 1
ATOM 1861 N N . GLY A 1 230 ? 25.531 10.617 -13.297 1 97.88 230 GLY A N 1
ATOM 1862 C CA . GLY A 1 230 ? 26.406 10.43 -12.148 1 97.88 230 GLY A CA 1
ATOM 1863 C C . GLY A 1 230 ? 25.688 9.883 -10.93 1 97.88 230 GLY A C 1
ATOM 1864 O O . GLY A 1 230 ? 26.25 9.844 -9.836 1 97.88 230 GLY A O 1
ATOM 1865 N N . ALA A 1 231 ? 24.406 9.484 -11.07 1 98.25 231 ALA A N 1
ATOM 1866 C CA . ALA A 1 231 ? 23.75 8.836 -9.938 1 98.25 231 ALA A CA 1
ATOM 1867 C C . ALA A 1 231 ? 24.531 7.609 -9.469 1 98.25 231 ALA A C 1
ATOM 1869 O O . ALA A 1 231 ? 25.062 6.852 -10.289 1 98.25 231 ALA A O 1
ATOM 1870 N N . ASP A 1 232 ? 24.562 7.359 -8.164 1 97.19 232 ASP A N 1
ATOM 1871 C CA . ASP A 1 232 ? 25.453 6.348 -7.602 1 97.19 232 ASP A CA 1
ATOM 1872 C C . ASP A 1 232 ? 24.703 5.051 -7.32 1 97.19 232 ASP A C 1
ATOM 1874 O O . ASP A 1 232 ? 25.328 3.988 -7.195 1 97.19 232 ASP A O 1
ATOM 1878 N N . ALA A 1 233 ? 23.469 5.105 -7.129 1 97 233 ALA A N 1
ATOM 1879 C CA . ALA A 1 233 ? 22.672 3.922 -6.82 1 97 233 ALA A CA 1
ATOM 1880 C C . ALA A 1 233 ? 21.188 4.188 -7.047 1 97 233 ALA A C 1
ATOM 1882 O O . ALA A 1 233 ? 20.781 5.328 -7.293 1 97 233 ALA A O 1
ATOM 1883 N N . PHE A 1 234 ? 20.391 3.184 -7.055 1 97.75 234 PHE A N 1
ATOM 1884 C CA . PHE A 1 234 ? 18.938 3.178 -7.145 1 97.75 234 PHE A CA 1
ATOM 1885 C C . PHE A 1 234 ? 18.344 2.297 -6.059 1 97.75 234 PHE A C 1
ATOM 1887 O O . PHE A 1 234 ? 18.859 1.225 -5.754 1 97.75 234 PHE A O 1
ATOM 1894 N N . GLU A 1 235 ? 17.266 2.773 -5.473 1 98.19 235 GLU A N 1
ATOM 1895 C CA . GLU A 1 235 ? 16.625 1.939 -4.453 1 98.19 235 GLU A CA 1
ATOM 1896 C C . GLU A 1 235 ? 16.094 0.643 -5.055 1 98.19 235 GLU A C 1
ATOM 1898 O O . GLU A 1 235 ? 15.18 0.667 -5.883 1 98.19 235 GLU A O 1
ATOM 1903 N N . SER A 1 236 ? 16.672 -0.443 -4.574 1 96.38 236 SER A N 1
ATOM 1904 C CA . SER A 1 236 ? 16.281 -1.771 -5.027 1 96.38 236 SER A CA 1
ATOM 1905 C C . SER A 1 236 ? 14.984 -2.223 -4.352 1 96.38 236 SER A C 1
ATOM 1907 O O . SER A 1 236 ? 14.219 -3.002 -4.922 1 96.38 236 SER A O 1
ATOM 1909 N N . VAL A 1 237 ? 14.812 -1.863 -3.098 1 96.31 237 VAL A N 1
ATOM 1910 C CA . VAL A 1 237 ? 13.586 -2.07 -2.324 1 96.31 237 VAL A CA 1
ATOM 1911 C C . VAL A 1 237 ? 13.117 -0.744 -1.731 1 96.31 237 VAL A C 1
ATOM 1913 O O . VAL A 1 237 ? 13.906 -0.017 -1.12 1 96.31 237 VAL A O 1
ATOM 1916 N N . ALA A 1 238 ? 11.93 -0.4 -2.037 1 95 238 ALA A N 1
ATOM 1917 C CA . ALA A 1 238 ? 11.352 0.812 -1.465 1 95 238 ALA A CA 1
ATOM 1918 C C . ALA A 1 238 ? 9.961 0.541 -0.895 1 95 238 ALA A C 1
ATOM 1920 O O . ALA A 1 238 ? 9.117 -0.07 -1.559 1 95 238 ALA A O 1
ATOM 1921 N N . GLU A 1 239 ? 9.727 0.96 0.34 1 91.81 239 GLU A N 1
ATOM 1922 C CA . GLU A 1 239 ? 8.438 0.818 1.004 1 91.81 239 GLU A CA 1
ATOM 1923 C C . GLU A 1 239 ? 7.949 -0.628 0.964 1 91.81 239 GLU A C 1
ATOM 1925 O O . GLU A 1 239 ? 6.781 -0.888 0.676 1 91.81 239 GLU A O 1
ATOM 1930 N N . GLY A 1 240 ? 8.906 -1.483 1.1 1 90.31 240 GLY A N 1
ATOM 1931 C CA . GLY A 1 240 ? 8.57 -2.895 1.213 1 90.31 240 GLY A CA 1
ATOM 1932 C C . GLY A 1 240 ? 8.422 -3.582 -0.131 1 90.31 240 GLY A C 1
ATOM 1933 O O . GLY A 1 240 ? 8.172 -4.789 -0.193 1 90.31 240 GLY A O 1
ATOM 1934 N N . ASN A 1 241 ? 8.578 -2.906 -1.196 1 92.12 241 ASN A N 1
ATOM 1935 C CA . ASN A 1 241 ? 8.406 -3.475 -2.529 1 92.12 241 ASN A CA 1
ATOM 1936 C C . ASN A 1 241 ? 9.75 -3.602 -3.254 1 92.12 241 ASN A C 1
ATOM 1938 O O . ASN A 1 241 ? 10.484 -2.621 -3.389 1 92.12 241 ASN A O 1
ATOM 1942 N N . ILE A 1 242 ? 10.047 -4.746 -3.74 1 94 242 ILE A N 1
ATOM 1943 C CA . ILE A 1 242 ? 11.258 -4.961 -4.516 1 94 242 ILE A CA 1
ATOM 1944 C C . ILE A 1 242 ? 11.039 -4.5 -5.957 1 94 242 ILE A C 1
ATOM 1946 O O . ILE A 1 242 ? 10.031 -4.836 -6.574 1 94 242 ILE A O 1
ATOM 1950 N N . ASP A 1 243 ? 11.914 -3.697 -6.422 1 94.56 243 ASP A N 1
ATOM 1951 C CA . ASP A 1 243 ? 11.961 -3.307 -7.828 1 94.56 243 ASP A CA 1
ATOM 1952 C C . ASP A 1 243 ? 12.953 -4.172 -8.602 1 94.56 243 ASP A C 1
ATOM 1954 O O . ASP A 1 243 ? 14.133 -3.832 -8.703 1 94.56 243 ASP A O 1
ATOM 1958 N N . LEU A 1 244 ? 12.469 -5.211 -9.195 1 90.69 244 LEU A N 1
ATOM 1959 C CA . LEU A 1 244 ? 13.328 -6.184 -9.867 1 90.69 244 LEU A CA 1
ATOM 1960 C C . LEU A 1 244 ? 14.117 -5.531 -10.992 1 90.69 244 LEU A C 1
ATOM 1962 O O . LEU A 1 244 ? 15.273 -5.895 -11.242 1 90.69 244 LEU A O 1
ATOM 1966 N N . ALA A 1 245 ? 13.492 -4.637 -11.68 1 90.5 245 ALA A N 1
ATOM 1967 C CA . ALA A 1 245 ? 14.195 -3.939 -12.758 1 90.5 245 ALA A CA 1
ATOM 1968 C C . ALA A 1 245 ? 15.422 -3.205 -12.227 1 90.5 245 ALA A C 1
ATOM 1970 O O . ALA A 1 245 ? 16.484 -3.232 -12.844 1 90.5 245 ALA A O 1
ATOM 1971 N N . THR A 1 246 ? 15.258 -2.559 -11.125 1 95.38 246 THR A N 1
ATOM 1972 C CA . THR A 1 246 ? 16.375 -1.852 -10.523 1 95.38 246 THR A CA 1
ATOM 1973 C C . THR A 1 246 ? 17.438 -2.836 -10.016 1 95.38 246 THR A C 1
ATOM 1975 O O . THR A 1 246 ? 18.641 -2.584 -10.141 1 95.38 246 THR A O 1
ATOM 1978 N N . VAL A 1 247 ? 16.969 -3.922 -9.391 1 93.38 247 VAL A N 1
ATOM 1979 C CA . VAL A 1 247 ? 17.906 -4.945 -8.938 1 93.38 247 VAL A CA 1
ATOM 1980 C C . VAL A 1 247 ? 18.766 -5.418 -10.102 1 93.38 247 VAL A C 1
ATOM 1982 O O . VAL A 1 247 ? 20 -5.473 -10 1 93.38 247 VAL A O 1
ATOM 1985 N N . ARG A 1 248 ? 18.156 -5.727 -11.219 1 91.25 248 ARG A N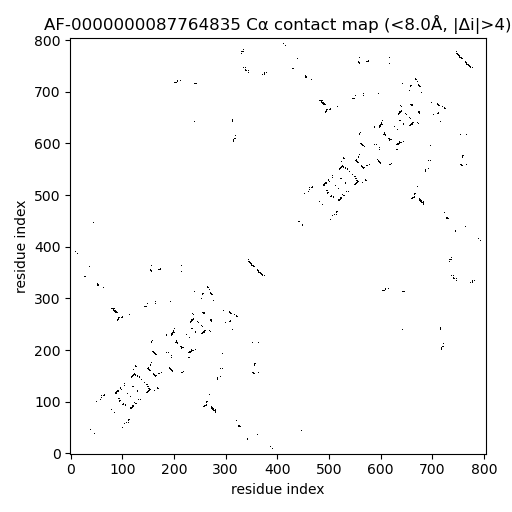 1
ATOM 1986 C CA . ARG A 1 248 ? 18.875 -6.195 -12.398 1 91.25 248 ARG A CA 1
ATOM 1987 C C . ARG A 1 248 ? 19.781 -5.105 -12.953 1 91.25 248 ARG A C 1
ATOM 1989 O O . ARG A 1 248 ? 20.906 -5.387 -13.391 1 91.25 248 ARG A O 1
ATOM 1996 N N . PHE A 1 249 ? 19.266 -3.896 -12.953 1 93.81 249 PHE A N 1
ATOM 1997 C CA . PHE A 1 249 ? 20.062 -2.76 -13.414 1 93.81 249 PHE A CA 1
ATOM 1998 C C . PHE A 1 249 ? 21.312 -2.59 -12.57 1 93.81 249 PHE A C 1
ATOM 2000 O O . PHE A 1 249 ? 22.406 -2.42 -13.109 1 93.81 249 PHE A O 1
ATOM 2007 N N . SER A 1 250 ? 21.109 -2.596 -11.281 1 93.25 250 SER A N 1
ATOM 2008 C CA . SER A 1 250 ? 22.234 -2.443 -10.367 1 93.25 250 SER A CA 1
ATOM 2009 C C . SER A 1 250 ? 23.266 -3.551 -10.562 1 93.25 250 SER A C 1
ATOM 2011 O O . SER A 1 250 ? 24.469 -3.309 -10.477 1 93.25 250 SER A O 1
ATOM 2013 N N . GLU A 1 251 ? 22.797 -4.773 -10.773 1 89.69 251 GLU A N 1
ATOM 2014 C CA . GLU A 1 251 ? 23.703 -5.883 -11.07 1 89.69 251 GLU A CA 1
ATOM 2015 C C . GLU A 1 251 ? 24.469 -5.633 -12.367 1 89.69 251 GLU A C 1
ATOM 2017 O O . GLU A 1 251 ? 25.703 -5.777 -12.398 1 89.69 251 GLU A O 1
ATOM 2022 N N . ALA A 1 252 ? 23.812 -5.23 -13.359 1 89.94 252 ALA A N 1
ATOM 2023 C CA . ALA A 1 252 ? 24.391 -5.059 -14.688 1 89.94 252 ALA A CA 1
ATOM 2024 C C . ALA A 1 252 ? 25.453 -3.965 -14.688 1 89.94 252 ALA A C 1
ATOM 2026 O O . ALA A 1 252 ? 26.453 -4.051 -15.422 1 89.94 252 ALA A O 1
ATOM 2027 N N . TYR A 1 253 ? 25.281 -2.979 -13.891 1 91.62 253 TYR A N 1
ATOM 2028 C CA . TYR A 1 253 ? 26.188 -1.832 -13.938 1 91.62 253 TYR A CA 1
ATOM 2029 C C . TYR A 1 253 ? 27.047 -1.76 -12.688 1 91.62 253 TYR A C 1
ATOM 2031 O O . TYR A 1 253 ? 27.672 -0.734 -12.414 1 91.62 253 TYR A O 1
ATOM 2039 N N . ASN A 1 254 ? 27 -2.805 -11.891 1 89.38 254 ASN A N 1
ATOM 2040 C CA . ASN A 1 254 ? 27.828 -2.955 -10.703 1 89.38 254 ASN A CA 1
ATOM 2041 C C . ASN A 1 254 ? 27.578 -1.836 -9.695 1 89.38 254 ASN A C 1
ATOM 2043 O O . ASN A 1 254 ? 28.516 -1.212 -9.203 1 89.38 254 ASN A O 1
ATOM 2047 N N . LEU A 1 255 ? 26.328 -1.536 -9.477 1 92.88 255 LEU A N 1
ATOM 2048 C CA . LEU A 1 255 ? 25.922 -0.571 -8.469 1 92.88 255 LEU A CA 1
ATOM 2049 C C . LEU A 1 255 ? 25.531 -1.274 -7.172 1 92.88 255 LEU A C 1
ATOM 2051 O O . LEU A 1 255 ? 25.125 -2.443 -7.191 1 92.88 255 LEU A O 1
ATOM 2055 N N . PRO A 1 256 ? 25.703 -0.642 -6.039 1 93.25 256 PRO A N 1
ATOM 2056 C CA . PRO A 1 256 ? 25.281 -1.265 -4.785 1 93.25 256 PRO A CA 1
ATOM 2057 C C . PRO A 1 256 ? 23.766 -1.429 -4.703 1 93.25 256 PRO A C 1
ATOM 2059 O O . PRO A 1 256 ? 23.016 -0.638 -5.289 1 93.25 256 PRO A O 1
ATOM 2062 N N . TYR A 1 257 ? 23.297 -2.48 -3.98 1 93.94 257 TYR A N 1
ATOM 2063 C CA . TYR A 1 257 ? 21.891 -2.654 -3.68 1 93.94 257 TYR A CA 1
ATOM 2064 C C . TYR A 1 257 ? 21.484 -1.838 -2.457 1 93.94 257 TYR A C 1
ATOM 2066 O O . TYR A 1 257 ? 22 -2.053 -1.36 1 93.94 257 TYR A O 1
ATOM 2074 N N . ILE A 1 258 ? 20.625 -0.906 -2.699 1 96.38 258 ILE A N 1
ATOM 2075 C CA . ILE A 1 258 ? 20.172 -0.041 -1.616 1 96.38 258 ILE A CA 1
ATOM 2076 C C . ILE A 1 258 ? 18.688 -0.295 -1.345 1 96.38 258 ILE A C 1
ATOM 2078 O O . ILE A 1 258 ? 17.891 -0.416 -2.277 1 96.38 258 ILE A O 1
ATOM 2082 N N . THR A 1 259 ? 18.359 -0.486 -0.08 1 96.62 259 THR A N 1
ATOM 2083 C CA . THR A 1 259 ? 16.953 -0.599 0.319 1 96.62 259 THR A CA 1
ATOM 2084 C C . THR A 1 259 ? 16.547 0.572 1.21 1 96.62 259 THR A C 1
ATOM 2086 O O . THR A 1 259 ? 17.406 1.193 1.852 1 96.62 259 THR A O 1
ATOM 2089 N N . ALA A 1 260 ? 15.328 0.888 1.2 1 97.06 260 ALA A N 1
ATOM 2090 C CA . ALA A 1 260 ? 14.828 2.045 1.94 1 97.06 260 ALA A CA 1
ATOM 2091 C C . ALA A 1 260 ? 13.398 1.816 2.426 1 97.06 260 ALA A C 1
ATOM 2093 O O . ALA A 1 260 ? 12.578 1.234 1.71 1 97.06 260 ALA A O 1
ATOM 2094 N N . THR A 1 261 ? 13.133 2.262 3.66 1 95.75 261 THR A N 1
ATOM 2095 C CA . THR A 1 261 ? 11.781 2.176 4.211 1 95.75 261 THR A CA 1
ATOM 2096 C C . THR A 1 261 ? 10.953 3.393 3.807 1 95.75 261 THR A C 1
ATOM 2098 O O . THR A 1 261 ? 9.734 3.297 3.654 1 95.75 261 THR A O 1
ATOM 2101 N N . ASP A 1 262 ? 11.641 4.492 3.506 1 97.62 262 ASP A N 1
ATOM 2102 C CA . ASP A 1 262 ? 10.938 5.758 3.328 1 97.62 262 ASP A CA 1
ATOM 2103 C C . ASP A 1 262 ? 10.008 6.039 4.504 1 97.62 262 ASP A C 1
ATOM 2105 O O . ASP A 1 262 ? 8.82 6.301 4.312 1 97.62 262 ASP A O 1
ATOM 2109 N N . LEU A 1 263 ? 10.578 6.039 5.672 1 94.75 263 LEU A N 1
ATOM 2110 C CA . LEU A 1 263 ? 9.828 6.125 6.922 1 94.75 263 LEU A CA 1
ATOM 2111 C C . LEU A 1 263 ? 9.172 7.496 7.07 1 94.75 263 LEU A C 1
ATOM 2113 O O . LEU A 1 263 ? 9.852 8.523 6.996 1 94.75 263 LEU A O 1
ATOM 2117 N N . HIS A 1 264 ? 7.844 7.496 7.293 1 92.44 264 HIS A N 1
ATOM 2118 C CA . HIS A 1 264 ? 7.117 8.727 7.57 1 92.44 264 HIS A CA 1
ATOM 2119 C C . HIS A 1 264 ? 6.348 8.625 8.883 1 92.44 264 HIS A C 1
ATOM 2121 O O . HIS A 1 264 ? 6.078 9.641 9.531 1 92.44 264 HIS A O 1
ATOM 2127 N N . ASP A 1 265 ? 5.973 7.352 9.156 1 86.25 265 ASP A N 1
ATOM 2128 C CA . ASP A 1 265 ? 5.074 7.121 10.281 1 86.25 265 ASP A CA 1
ATOM 2129 C C . ASP A 1 265 ? 5.664 6.098 11.25 1 86.25 265 ASP A C 1
ATOM 2131 O O . ASP A 1 265 ? 6.312 5.137 10.828 1 86.25 265 ASP A O 1
ATOM 2135 N N . PRO A 1 266 ? 5.293 6.23 12.5 1 82.25 266 PRO A N 1
ATOM 2136 C CA . PRO A 1 266 ? 5.902 5.348 13.5 1 82.25 266 PRO A CA 1
ATOM 2137 C C . PRO A 1 266 ? 5.465 3.895 13.352 1 82.25 266 PRO A C 1
ATOM 2139 O O . PRO A 1 266 ? 6.191 2.982 13.75 1 82.25 266 PRO A O 1
ATOM 2142 N N . GLU A 1 267 ? 4.301 3.672 12.797 1 80.62 267 GLU A N 1
ATOM 2143 C CA . GLU A 1 267 ? 3.76 2.318 12.742 1 80.62 267 GLU A CA 1
ATOM 2144 C C . GLU A 1 267 ? 4.402 1.508 11.625 1 80.62 267 GLU A C 1
ATOM 2146 O O . GLU A 1 267 ? 4.242 0.287 11.562 1 80.62 267 GLU A O 1
ATOM 2151 N N . VAL A 1 268 ? 5.109 2.154 10.773 1 87.19 268 VAL A N 1
ATOM 2152 C CA . VAL A 1 268 ? 5.738 1.475 9.648 1 87.19 268 VAL A CA 1
ATOM 2153 C C . VAL A 1 268 ? 6.941 0.667 10.133 1 87.19 268 VAL A C 1
ATOM 2155 O O . VAL A 1 268 ? 7.762 1.169 10.906 1 87.19 268 VAL A O 1
ATOM 2158 N N . ALA A 1 269 ? 7.016 -0.585 9.781 1 85.62 269 ALA A N 1
ATOM 2159 C CA . ALA A 1 269 ? 8.164 -1.453 10.047 1 85.62 269 ALA A CA 1
ATOM 2160 C C . ALA A 1 269 ? 8.977 -1.688 8.773 1 85.62 269 ALA A C 1
ATOM 2162 O O . ALA A 1 269 ? 8.43 -1.676 7.668 1 85.62 269 ALA A O 1
ATOM 2163 N N . PRO A 1 270 ? 10.227 -1.917 8.922 1 89.94 270 PRO A N 1
ATOM 2164 C CA . PRO A 1 270 ? 11.039 -2.188 7.738 1 89.94 270 PRO A CA 1
ATOM 2165 C C . PRO A 1 270 ? 10.859 -3.607 7.207 1 89.94 270 PRO A C 1
ATOM 2167 O O . PRO A 1 270 ? 10.633 -4.539 7.984 1 89.94 270 PRO A O 1
ATOM 2170 N N . ASN A 1 271 ? 10.984 -3.742 5.902 1 90.94 271 ASN A N 1
ATOM 2171 C CA . ASN A 1 271 ? 10.969 -5.055 5.262 1 90.94 271 ASN A CA 1
ATOM 2172 C C . ASN A 1 271 ? 12.344 -5.434 4.73 1 90.94 271 ASN A C 1
ATOM 2174 O O . ASN A 1 271 ? 12.562 -6.574 4.316 1 90.94 271 ASN A O 1
ATOM 2178 N N . ALA A 1 272 ? 13.266 -4.461 4.816 1 92.31 272 ALA A N 1
ATOM 2179 C CA . ALA A 1 272 ? 14.578 -4.734 4.238 1 92.31 272 ALA A CA 1
ATOM 2180 C C . ALA A 1 272 ? 15.672 -3.961 4.969 1 92.31 272 ALA A C 1
ATOM 2182 O O . ALA A 1 272 ? 15.406 -2.918 5.574 1 92.31 272 ALA A O 1
ATOM 2183 N N . TRP A 1 273 ? 16.859 -4.48 4.953 1 91.81 273 TRP A N 1
ATOM 2184 C CA . TRP A 1 273 ? 18.078 -3.91 5.523 1 91.81 273 TRP A CA 1
ATOM 2185 C C . TRP A 1 273 ? 19.219 -3.938 4.516 1 91.81 273 TRP A C 1
ATOM 2187 O O . TRP A 1 273 ? 19.578 -5 3.998 1 91.81 273 TRP A O 1
ATOM 2197 N N . THR A 1 274 ? 19.703 -2.773 4.184 1 94.88 274 THR A N 1
ATOM 2198 C CA . THR A 1 274 ? 20.938 -2.771 3.391 1 94.88 274 THR A CA 1
ATOM 2199 C C . THR A 1 274 ? 22.109 -3.271 4.219 1 94.88 274 THR A C 1
ATOM 2201 O O . THR A 1 274 ? 22.328 -2.822 5.348 1 94.88 274 THR A O 1
ATOM 2204 N N . ILE A 1 275 ? 22.875 -4.172 3.68 1 91.81 275 ILE A N 1
ATOM 2205 C CA . ILE A 1 275 ? 24 -4.777 4.387 1 91.81 275 ILE A CA 1
ATOM 2206 C C . ILE A 1 275 ? 25.312 -4.297 3.781 1 91.81 275 ILE A C 1
ATOM 2208 O O . ILE A 1 275 ? 25.547 -4.469 2.582 1 91.81 275 ILE A O 1
ATOM 2212 N N . LEU A 1 276 ? 26.078 -3.631 4.59 1 92.44 276 LEU A N 1
ATOM 2213 C CA . LEU A 1 276 ? 27.438 -3.246 4.227 1 92.44 276 LEU A CA 1
ATOM 2214 C C . LEU A 1 276 ? 28.453 -4.07 4.996 1 92.44 276 LEU A C 1
ATOM 2216 O O . LEU A 1 276 ? 28.406 -4.129 6.227 1 92.44 276 LEU A O 1
ATOM 2220 N N . ASP A 1 277 ? 29.312 -4.695 4.328 1 90.19 277 ASP A N 1
ATOM 2221 C CA . ASP A 1 277 ? 30.453 -5.387 4.945 1 90.19 277 ASP A CA 1
ATOM 2222 C C . ASP A 1 277 ? 31.75 -4.641 4.688 1 90.19 277 ASP A C 1
ATOM 2224 O O . ASP A 1 277 ? 32.438 -4.914 3.709 1 90.19 277 ASP A O 1
ATOM 2228 N N . LEU A 1 278 ? 32.062 -3.723 5.562 1 91.5 278 LEU A N 1
ATOM 2229 C CA . LEU A 1 278 ? 33.25 -2.912 5.422 1 91.5 278 LEU A CA 1
ATOM 2230 C C . LEU A 1 278 ? 34.5 -3.75 5.668 1 91.5 278 LEU A C 1
ATOM 2232 O O . LEU A 1 278 ? 34.531 -4.617 6.547 1 91.5 278 LEU A O 1
ATOM 2236 N N . PRO A 1 279 ? 35.562 -3.459 4.953 1 89.44 279 PRO A N 1
ATOM 2237 C CA . PRO A 1 279 ? 36.812 -4.195 5.156 1 89.44 279 PRO A CA 1
ATOM 2238 C C . PRO A 1 279 ? 37.562 -3.77 6.422 1 89.44 279 PRO A C 1
ATOM 2240 O O . PRO A 1 279 ? 38.688 -3.289 6.352 1 89.44 279 PRO A O 1
ATOM 2243 N N . LEU A 1 280 ? 36.875 -3.91 7.555 1 92.81 280 LEU A N 1
ATOM 2244 C CA . LEU A 1 280 ? 37.344 -3.641 8.906 1 92.81 280 LEU A CA 1
ATOM 2245 C C . LEU A 1 280 ? 37.031 -4.801 9.836 1 92.81 280 LEU A C 1
ATOM 2247 O O . LEU A 1 280 ? 36.125 -5.602 9.547 1 92.81 280 LEU A O 1
ATOM 2251 N N . PRO A 1 281 ? 37.844 -4.918 10.93 1 92.5 281 PRO A N 1
ATOM 2252 C CA . PRO A 1 281 ? 37.5 -5.977 11.891 1 92.5 281 PRO A CA 1
ATOM 2253 C C . PRO A 1 281 ? 36.094 -5.863 12.43 1 92.5 281 PRO A C 1
ATOM 2255 O O . PRO A 1 281 ? 35.562 -4.754 12.547 1 92.5 281 PRO A O 1
ATOM 2258 N N . ASP A 1 282 ? 35.469 -6.973 12.727 1 89.5 282 ASP A N 1
ATOM 2259 C CA . ASP A 1 282 ? 34.062 -7.039 13.156 1 89.5 282 ASP A CA 1
ATOM 2260 C C . ASP A 1 282 ? 33.844 -6.242 14.438 1 89.5 282 ASP A C 1
ATOM 2262 O O . ASP A 1 282 ? 32.75 -5.742 14.688 1 89.5 282 ASP A O 1
ATOM 2266 N N . ASP A 1 283 ? 35 -6.066 15.219 1 90.5 283 ASP A N 1
ATOM 2267 C CA . ASP A 1 283 ? 34.844 -5.379 16.5 1 90.5 283 ASP A CA 1
ATOM 2268 C C . ASP A 1 283 ? 35.312 -3.926 16.391 1 90.5 283 ASP A C 1
ATOM 2270 O O . ASP A 1 283 ? 35.438 -3.227 17.391 1 90.5 283 ASP A O 1
ATOM 2274 N N . TYR A 1 284 ? 35.531 -3.508 15.141 1 94.69 284 TYR A N 1
ATOM 2275 C CA . TYR A 1 284 ? 35.906 -2.113 14.953 1 94.69 284 TYR A CA 1
ATOM 2276 C C . TYR A 1 284 ? 34.844 -1.175 15.492 1 94.69 284 TYR A C 1
ATOM 2278 O O . TYR A 1 284 ? 33.656 -1.352 15.211 1 94.69 284 TYR A O 1
ATOM 2286 N N . PRO A 1 285 ? 35.25 -0.206 16.281 1 95.5 285 PRO A N 1
ATOM 2287 C CA . PRO A 1 285 ? 34.25 0.678 16.875 1 95.5 285 PRO A CA 1
ATOM 2288 C C . PRO A 1 285 ? 33.5 1.521 15.828 1 95.5 285 PRO A C 1
ATOM 2290 O O . PRO A 1 285 ? 34.156 2.191 15.016 1 95.5 285 PRO A O 1
ATOM 2293 N N . LEU A 1 286 ? 32.25 1.558 15.898 1 95.75 286 LEU A N 1
ATOM 2294 C CA . LEU A 1 286 ? 31.406 2.252 14.938 1 95.75 286 LEU A CA 1
ATOM 2295 C C . LEU A 1 286 ? 31.703 3.746 14.922 1 95.75 286 LEU A C 1
ATOM 2297 O O . LEU A 1 286 ? 31.734 4.367 13.859 1 95.75 286 LEU A O 1
ATOM 2301 N N . GLN A 1 287 ? 31.922 4.305 16.094 1 94.5 287 GLN A N 1
ATOM 2302 C CA . GLN A 1 287 ? 32.094 5.746 16.234 1 94.5 287 GLN A CA 1
ATOM 2303 C C . GLN A 1 287 ? 33.406 6.199 15.547 1 94.5 287 GLN A C 1
ATOM 2305 O O . GLN A 1 287 ? 33.594 7.391 15.305 1 94.5 287 GLN A O 1
ATOM 2310 N N . GLU A 1 288 ? 34.25 5.27 15.219 1 96.25 288 GLU A N 1
ATOM 2311 C CA . GLU A 1 288 ? 35.531 5.598 14.602 1 96.25 288 GLU A CA 1
ATOM 2312 C C . GLU A 1 288 ? 35.438 5.559 13.078 1 96.25 288 GLU A C 1
ATOM 2314 O O . GLU A 1 288 ? 36.344 5.988 12.375 1 96.25 288 GLU A O 1
ATOM 2319 N N . ILE A 1 289 ? 34.375 5.039 12.562 1 96.88 289 ILE A N 1
ATOM 2320 C CA . ILE A 1 289 ? 34.156 5.008 11.125 1 96.88 289 ILE A CA 1
ATOM 2321 C C . ILE A 1 289 ? 33.625 6.359 10.648 1 96.88 289 ILE A C 1
ATOM 2323 O O . ILE A 1 289 ? 32.594 6.812 11.102 1 96.88 289 ILE A O 1
ATOM 2327 N N . SER A 1 290 ? 34.281 6.992 9.734 1 96.75 290 SER A N 1
ATOM 2328 C CA . SER A 1 290 ? 33.844 8.312 9.258 1 96.75 290 SER A CA 1
ATOM 2329 C C . SER A 1 290 ? 32.781 8.195 8.195 1 96.75 290 SER A C 1
ATOM 2331 O O . SER A 1 290 ? 32.625 7.148 7.555 1 96.75 290 SER A O 1
ATOM 2333 N N . THR A 1 291 ? 32.031 9.281 8.102 1 97.12 291 THR A N 1
ATOM 2334 C CA . THR A 1 291 ? 31.031 9.359 7.027 1 97.12 291 THR A CA 1
ATOM 2335 C C . THR A 1 291 ? 31.703 9.156 5.672 1 97.12 291 THR A C 1
ATOM 2337 O O . THR A 1 291 ? 31.172 8.438 4.82 1 97.12 291 THR A O 1
ATOM 2340 N N . ARG A 1 292 ? 32.875 9.727 5.508 1 96.31 292 ARG A N 1
ATOM 2341 C CA . ARG A 1 292 ? 33.594 9.625 4.246 1 96.31 292 ARG A CA 1
ATOM 2342 C C . ARG A 1 292 ? 33.938 8.18 3.92 1 96.31 292 ARG A C 1
ATOM 2344 O O . ARG A 1 292 ? 33.812 7.746 2.771 1 96.31 292 ARG A O 1
ATOM 2351 N N . GLU A 1 293 ? 34.344 7.43 4.879 1 94.81 293 GLU A N 1
ATOM 2352 C CA . GLU A 1 293 ? 34.688 6.027 4.672 1 94.81 293 GLU A CA 1
ATOM 2353 C C . GLU A 1 293 ? 33.469 5.227 4.211 1 94.81 293 GLU A C 1
ATOM 2355 O O . GLU A 1 293 ? 33.562 4.367 3.334 1 94.81 293 GLU A O 1
ATOM 2360 N N . ILE A 1 294 ? 32.312 5.512 4.781 1 96 294 ILE A N 1
ATOM 2361 C CA . ILE A 1 294 ? 31.094 4.805 4.434 1 96 294 ILE A CA 1
ATOM 2362 C C . ILE A 1 294 ? 30.672 5.176 3.016 1 96 294 ILE A C 1
ATOM 2364 O O . ILE A 1 294 ? 30.359 4.301 2.203 1 96 294 ILE A O 1
ATOM 2368 N N . ILE A 1 295 ? 30.703 6.492 2.684 1 96.62 295 ILE A N 1
ATOM 2369 C CA . ILE A 1 295 ? 30.281 6.961 1.364 1 96.62 295 ILE A CA 1
ATOM 2370 C C . ILE A 1 295 ? 31.25 6.422 0.304 1 96.62 295 ILE A C 1
ATOM 2372 O O . ILE A 1 295 ? 30.812 5.969 -0.759 1 96.62 295 ILE A O 1
ATOM 2376 N N . ASP A 1 296 ? 32.531 6.453 0.603 1 93.31 296 ASP A N 1
ATOM 2377 C CA . ASP A 1 296 ? 33.531 5.914 -0.321 1 93.31 296 ASP A CA 1
ATOM 2378 C C . ASP A 1 296 ? 33.281 4.426 -0.576 1 93.31 296 ASP A C 1
ATOM 2380 O O . ASP A 1 296 ? 33.406 3.961 -1.712 1 93.31 296 ASP A O 1
ATOM 2384 N N . PHE A 1 297 ? 33 3.701 0.496 1 92.75 297 PHE A N 1
ATOM 2385 C CA . PHE A 1 297 ? 32.719 2.275 0.364 1 92.75 297 PHE A CA 1
ATOM 2386 C C . PHE A 1 297 ? 31.5 2.039 -0.529 1 92.75 297 PHE A C 1
ATOM 2388 O O . PHE A 1 297 ? 31.531 1.165 -1.398 1 92.75 297 PHE A O 1
ATOM 2395 N N . LEU A 1 298 ? 30.469 2.865 -0.387 1 93.81 298 LEU A N 1
ATOM 2396 C CA . LEU A 1 298 ? 29.219 2.723 -1.122 1 93.81 298 LEU A CA 1
ATOM 2397 C C . LEU A 1 298 ? 29.406 3.1 -2.588 1 93.81 298 LEU A C 1
ATOM 2399 O O . LEU A 1 298 ? 28.734 2.551 -3.465 1 93.81 298 LEU A O 1
ATOM 2403 N N . THR A 1 299 ? 30.328 4.055 -2.918 1 91.19 299 THR A N 1
ATOM 2404 C CA . THR A 1 299 ? 30.453 4.574 -4.273 1 91.19 299 THR A CA 1
ATOM 2405 C C . THR A 1 299 ? 31.609 3.916 -5.008 1 91.19 299 THR A C 1
ATOM 2407 O O . THR A 1 299 ? 31.844 4.203 -6.184 1 91.19 299 THR A O 1
ATOM 2410 N N . ASP A 1 300 ? 32.344 3.096 -4.367 1 82.94 300 ASP A N 1
ATOM 2411 C CA . ASP A 1 300 ? 33.438 2.389 -5.008 1 82.94 300 ASP A CA 1
ATOM 2412 C C . ASP A 1 300 ? 32.938 1.332 -5.984 1 82.94 300 ASP A C 1
ATOM 2414 O O . ASP A 1 300 ? 32.312 0.35 -5.57 1 82.94 300 ASP A O 1
ATOM 2418 N N . THR A 1 301 ? 33.031 1.541 -7.289 1 69.38 301 THR A N 1
ATOM 2419 C CA . THR A 1 301 ? 32.5 0.63 -8.305 1 69.38 301 THR A CA 1
ATOM 2420 C C . THR A 1 301 ? 33.594 -0.32 -8.789 1 69.38 301 THR A C 1
ATOM 2422 O O . THR A 1 301 ? 33.375 -1.122 -9.695 1 69.38 301 THR A O 1
ATOM 2425 N N . THR A 1 302 ? 34.938 -0.055 -8.5 1 60.41 302 THR A N 1
ATOM 2426 C CA . THR A 1 302 ? 36.062 -0.843 -9.031 1 60.41 302 THR A CA 1
ATOM 2427 C C . THR A 1 302 ? 36.031 -2.264 -8.477 1 60.41 302 THR A C 1
ATOM 2429 O O . THR A 1 302 ? 36.531 -3.189 -9.086 1 60.41 302 THR A O 1
ATOM 2432 N N . THR A 1 303 ? 35.969 -2.301 -7.156 1 52.28 303 THR A N 1
ATOM 2433 C CA . THR A 1 303 ? 36.312 -3.531 -6.461 1 52.28 303 THR A CA 1
ATOM 2434 C C . THR A 1 303 ? 35.188 -4.531 -6.508 1 52.28 303 THR A C 1
ATOM 2436 O O . THR A 1 303 ? 34.031 -4.141 -6.691 1 52.28 303 THR A O 1
ATOM 2439 N N . SER A 1 304 ? 35.594 -5.789 -6.652 1 49.12 304 SER A N 1
ATOM 2440 C CA . SER A 1 304 ? 34.75 -6.949 -6.359 1 49.12 304 SER A CA 1
ATOM 2441 C C . SER A 1 304 ? 33.812 -6.676 -5.184 1 49.12 304 SER A C 1
ATOM 2443 O O . SER A 1 304 ? 33.281 -7.605 -4.578 1 49.12 304 SER A O 1
ATOM 2445 N N . PHE A 1 305 ? 33.844 -5.457 -4.766 1 48 305 PHE A N 1
ATOM 2446 C CA . PHE A 1 305 ? 33.188 -5.023 -3.533 1 48 305 PHE A CA 1
ATOM 2447 C C . PHE A 1 305 ? 31.672 -5.09 -3.664 1 48 305 PHE A C 1
ATOM 2449 O O . PHE A 1 305 ? 30.969 -5.156 -2.66 1 48 305 PHE A O 1
ATOM 2456 N N . ARG A 1 306 ? 31.156 -4.973 -4.906 1 53.78 306 ARG A N 1
ATOM 2457 C CA . ARG A 1 306 ? 29.719 -4.957 -5.102 1 53.78 306 ARG A CA 1
ATOM 2458 C C . ARG A 1 306 ? 29.047 -6.113 -4.363 1 53.78 306 ARG A C 1
ATOM 2460 O O . ARG A 1 306 ? 27.938 -5.977 -3.869 1 53.78 306 ARG A O 1
ATOM 2467 N N . LYS A 1 307 ? 30.078 -7.109 -4.188 1 56.06 307 LYS A N 1
ATOM 2468 C CA . LYS A 1 307 ? 29.641 -8.289 -3.438 1 56.06 307 LYS A CA 1
ATOM 2469 C C . LYS A 1 307 ? 29.547 -7.984 -1.945 1 56.06 307 LYS A C 1
ATOM 2471 O O . LYS A 1 307 ? 28.906 -8.734 -1.198 1 56.06 307 LYS A O 1
ATOM 2476 N N . ASN A 1 308 ? 29.844 -6.523 -1.749 1 69 308 ASN A N 1
ATOM 2477 C CA . ASN A 1 308 ? 29.906 -6.266 -0.314 1 69 308 ASN A CA 1
ATOM 2478 C C . ASN A 1 308 ? 28.75 -5.391 0.149 1 69 308 ASN A C 1
ATOM 2480 O O . ASN A 1 308 ? 28.641 -5.07 1.334 1 69 308 ASN A O 1
ATOM 2484 N N . VAL A 1 309 ? 27.953 -4.914 -0.833 1 83 309 VAL A N 1
ATOM 2485 C CA . VAL A 1 309 ? 26.719 -4.246 -0.438 1 83 309 VAL A CA 1
ATOM 2486 C C . VAL A 1 309 ? 25.516 -5.012 -0.988 1 83 309 VAL A C 1
ATOM 2488 O O . VAL A 1 309 ? 25.312 -5.07 -2.203 1 83 309 VAL A O 1
ATOM 2491 N N . ASN A 1 310 ? 24.859 -5.617 -0.117 1 88.81 310 ASN A N 1
ATOM 2492 C CA . ASN A 1 310 ? 23.672 -6.43 -0.401 1 88.81 310 ASN A CA 1
ATOM 2493 C C . ASN A 1 310 ? 22.5 -6.059 0.508 1 88.81 310 ASN A C 1
ATOM 2495 O O . ASN A 1 310 ? 22.531 -5.012 1.158 1 88.81 310 ASN A O 1
ATOM 2499 N N . PHE A 1 311 ? 21.484 -6.836 0.403 1 90.19 311 PHE A N 1
ATOM 2500 C CA . PHE A 1 311 ? 20.375 -6.527 1.303 1 90.19 311 PHE A CA 1
ATOM 2501 C C . PHE A 1 311 ? 19.656 -7.797 1.721 1 90.19 311 PHE A C 1
ATOM 2503 O O . PHE A 1 311 ? 19.719 -8.812 1.023 1 90.19 311 PHE A O 1
ATOM 2510 N N . TYR A 1 312 ? 19.109 -7.684 2.904 1 88.31 312 TYR A N 1
ATOM 2511 C CA . TYR A 1 312 ? 18.125 -8.664 3.357 1 88.31 312 TYR A CA 1
ATOM 2512 C C . TYR A 1 312 ? 16.703 -8.148 3.145 1 88.31 312 TYR A C 1
ATOM 2514 O O . TYR A 1 312 ? 16.422 -6.973 3.389 1 88.31 312 TYR A O 1
ATOM 2522 N N . TYR A 1 313 ? 15.852 -9 2.617 1 90.62 313 TYR A N 1
ATOM 2523 C CA . TYR A 1 313 ? 14.477 -8.617 2.336 1 90.62 313 TYR A CA 1
ATOM 2524 C C . TYR A 1 313 ? 13.508 -9.703 2.807 1 90.62 313 TYR A C 1
ATOM 2526 O O . TYR A 1 313 ? 13.703 -10.883 2.52 1 90.62 313 TYR A O 1
ATOM 2534 N N . ASP A 1 314 ? 12.531 -9.289 3.592 1 87.31 314 ASP A N 1
ATOM 2535 C CA . ASP A 1 314 ? 11.406 -10.125 4.012 1 87.31 314 ASP A CA 1
ATOM 2536 C C . ASP A 1 314 ? 10.078 -9.414 3.773 1 87.31 314 ASP A C 1
ATOM 2538 O O . ASP A 1 314 ? 9.75 -8.453 4.469 1 87.31 314 ASP A O 1
ATOM 2542 N N . ALA A 1 315 ? 9.266 -9.992 2.85 1 89.69 315 ALA A N 1
ATOM 2543 C CA . ALA A 1 315 ? 8.008 -9.352 2.477 1 89.69 315 ALA A CA 1
ATOM 2544 C C . ALA A 1 315 ? 7.035 -9.328 3.654 1 89.69 315 ALA A C 1
ATOM 2546 O O . ALA A 1 315 ? 6.129 -8.492 3.701 1 89.69 315 ALA A O 1
ATOM 2547 N N . ILE A 1 316 ? 7.086 -10.227 4.57 1 86 316 ILE A N 1
ATOM 2548 C CA . ILE A 1 316 ? 6.203 -10.281 5.73 1 86 316 ILE A CA 1
ATOM 2549 C C . ILE A 1 316 ? 6.637 -9.242 6.762 1 86 316 ILE A C 1
ATOM 2551 O O . ILE A 1 316 ? 5.793 -8.594 7.387 1 86 316 ILE A O 1
ATOM 2555 N N . GLY A 1 317 ? 7.93 -9.023 6.871 1 78.44 317 GLY A N 1
ATOM 2556 C CA . GLY A 1 317 ? 8.469 -8.062 7.824 1 78.44 317 GLY A CA 1
ATOM 2557 C C . GLY A 1 317 ? 8.281 -8.492 9.266 1 78.44 317 GLY A C 1
ATOM 2558 O O . GLY A 1 317 ? 7.789 -9.586 9.539 1 78.44 317 GLY A O 1
ATOM 2559 N N . PRO A 1 318 ? 8.719 -7.645 10.211 1 75.31 318 PRO A N 1
ATOM 2560 C CA . PRO A 1 318 ? 8.586 -7.926 11.641 1 75.31 318 PRO A CA 1
ATOM 2561 C C . PRO A 1 318 ? 7.145 -7.84 12.133 1 75.31 318 PRO A C 1
ATOM 2563 O O . PRO A 1 318 ? 6.402 -6.945 11.719 1 75.31 318 PRO A O 1
ATOM 2566 N N . ILE A 1 319 ? 6.562 -8.734 12.977 1 68.75 319 ILE A N 1
ATOM 2567 C CA . ILE A 1 319 ? 5.168 -8.812 13.406 1 68.75 319 ILE A CA 1
ATOM 2568 C C . ILE A 1 319 ? 4.984 -8.016 14.695 1 68.75 319 ILE A C 1
ATOM 2570 O O . ILE A 1 319 ? 4.047 -7.227 14.82 1 68.75 319 ILE A O 1
ATOM 2574 N N . LYS A 1 320 ? 5.543 -8.211 15.844 1 63.12 320 LYS A N 1
ATOM 2575 C CA . LYS A 1 320 ? 5.215 -7.766 17.188 1 63.12 320 LYS A CA 1
ATOM 2576 C C . LYS A 1 320 ? 5.766 -6.367 17.453 1 63.12 320 LYS A C 1
ATOM 2578 O O . LYS A 1 320 ? 5.242 -5.641 18.3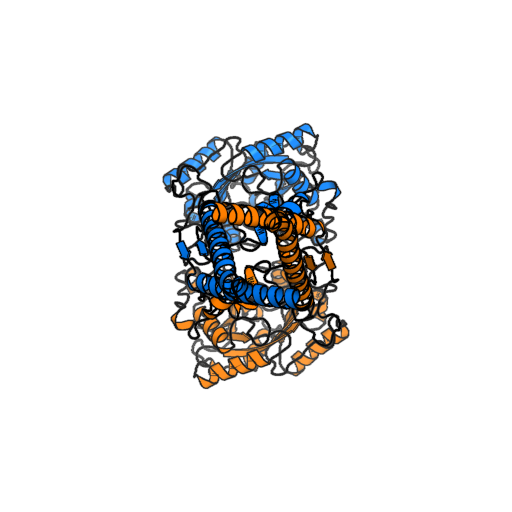12 1 63.12 320 LYS A O 1
ATOM 2583 N N . GLN A 1 321 ? 6.52 -5.832 16.672 1 62.38 321 GLN A N 1
ATOM 2584 C CA . GLN A 1 321 ? 7.289 -4.668 17.094 1 62.38 321 GLN A CA 1
ATOM 2585 C C . GLN A 1 321 ? 6.84 -3.41 16.359 1 62.38 321 GLN A C 1
ATOM 2587 O O . GLN A 1 321 ? 7.668 -2.65 15.852 1 62.38 321 GLN A O 1
ATOM 2592 N N . ARG A 1 322 ? 5.355 -3.225 16.5 1 72 322 ARG A N 1
ATOM 2593 C CA . ARG A 1 322 ? 4.934 -2.002 15.828 1 72 322 ARG A CA 1
ATOM 2594 C C . ARG A 1 322 ? 4.523 -0.934 16.844 1 72 322 ARG A C 1
ATOM 2596 O O . ARG A 1 322 ? 4.035 -1.253 17.922 1 72 322 ARG A O 1
ATOM 2603 N N . VAL A 1 323 ? 4.949 0.203 16.594 1 71.12 323 VAL A N 1
ATOM 2604 C CA . VAL A 1 323 ? 4.598 1.347 17.422 1 71.12 323 VAL A CA 1
ATOM 2605 C C . VAL A 1 323 ? 3.254 1.916 16.984 1 71.12 323 VAL A C 1
ATOM 2607 O O . VAL A 1 323 ? 3.123 2.422 15.867 1 71.12 323 VAL A O 1
ATOM 2610 N N . TYR A 1 324 ? 2.254 1.783 17.891 1 72.69 324 TYR A N 1
ATOM 2611 C CA . TYR A 1 324 ? 0.955 2.404 17.672 1 72.69 324 TYR A CA 1
ATOM 2612 C C . TYR A 1 324 ? 0.698 3.521 18.672 1 72.69 324 TYR A C 1
ATOM 2614 O O . TYR A 1 324 ? 0.29 3.262 19.797 1 72.69 324 TYR A O 1
ATOM 2622 N N . PRO A 1 325 ? 0.998 4.738 18.203 1 71.56 325 PRO A N 1
ATOM 2623 C CA . PRO A 1 325 ? 0.797 5.832 19.156 1 71.56 325 PRO A CA 1
ATOM 2624 C C . PRO A 1 325 ? -0.674 6.055 19.5 1 71.56 325 PRO A C 1
ATOM 2626 O O . PRO A 1 325 ? -1.544 5.895 18.641 1 71.56 325 PRO A O 1
ATOM 2629 N N . PRO A 1 326 ? -0.893 6.426 20.797 1 70.12 326 PRO A N 1
ATOM 2630 C CA . PRO A 1 326 ? -2.271 6.754 21.156 1 70.12 326 PRO A CA 1
ATOM 2631 C C . PRO A 1 326 ? -2.734 8.086 20.578 1 70.12 326 PRO A C 1
ATOM 2633 O O . PRO A 1 326 ? -1.907 8.906 20.172 1 70.12 326 PRO A O 1
ATOM 2636 N N . THR A 1 327 ? -4.066 8.219 20.516 1 68.69 327 THR A N 1
ATOM 2637 C CA . THR A 1 327 ? -4.648 9.477 20.047 1 68.69 327 THR A CA 1
ATOM 2638 C C . THR A 1 327 ? -4.355 10.602 21.031 1 68.69 327 THR A C 1
ATOM 2640 O O . THR A 1 327 ? -4.391 10.391 22.25 1 68.69 327 THR A O 1
ATOM 2643 N N . ASN A 1 328 ? -4.004 11.789 20.453 1 67.38 328 ASN A N 1
ATOM 2644 C CA . ASN A 1 328 ? -3.881 12.984 21.281 1 67.38 328 ASN A CA 1
ATOM 2645 C C . ASN A 1 328 ? -5.203 13.344 21.953 1 67.38 328 ASN A C 1
ATOM 2647 O O . ASN A 1 328 ? -6.203 13.586 21.266 1 67.38 328 ASN A O 1
ATOM 2651 N N . PRO A 1 329 ? -5.227 13.398 23.25 1 66.5 329 PRO A N 1
ATOM 2652 C CA . PRO A 1 329 ? -6.477 13.711 23.953 1 66.5 329 PRO A CA 1
ATOM 2653 C C . PRO A 1 329 ? -7.07 15.055 23.531 1 66.5 329 PRO A C 1
ATOM 2655 O O . PRO A 1 329 ? -8.289 15.242 23.609 1 66.5 329 PRO A O 1
ATOM 2658 N N . ALA A 1 330 ? -6.234 15.984 23.141 1 67.62 330 ALA A N 1
ATOM 2659 C CA . ALA A 1 330 ? -6.727 17.297 22.719 1 67.62 330 ALA A CA 1
ATOM 2660 C C . ALA A 1 330 ? -7.602 17.188 21.484 1 67.62 330 ALA A C 1
ATOM 2662 O O . ALA A 1 330 ? -8.453 18.047 21.234 1 67.62 330 ALA A O 1
ATOM 2663 N N . TYR A 1 331 ? -7.344 16.141 20.75 1 69 331 TYR A N 1
ATOM 2664 C CA . TYR A 1 331 ? -8.117 15.922 19.547 1 69 331 TYR A CA 1
ATOM 2665 C C . TYR A 1 331 ? -9.602 15.766 19.859 1 69 331 TYR A C 1
ATOM 2667 O O . TYR A 1 331 ? -10.453 16.219 19.094 1 69 331 TYR A O 1
ATOM 2675 N N . HIS A 1 332 ? -9.859 15.266 20.969 1 66.56 332 HIS A N 1
ATOM 2676 C CA . HIS A 1 332 ? -11.242 14.961 21.312 1 66.56 332 HIS A CA 1
ATOM 2677 C C . HIS A 1 332 ? -12.055 16.25 21.469 1 66.56 332 HIS A C 1
ATOM 2679 O O . HIS A 1 332 ? -13.258 16.266 21.188 1 66.56 332 HIS A O 1
ATOM 2685 N N . TRP A 1 333 ? -11.352 17.281 21.75 1 67.06 333 TRP A N 1
ATOM 2686 C CA . TRP A 1 333 ? -12.062 18.547 21.984 1 67.06 333 TRP A CA 1
ATOM 2687 C C . TRP A 1 333 ? -12.359 19.25 20.656 1 67.06 333 TRP A C 1
ATOM 2689 O O . TRP A 1 333 ? -13.281 20.062 20.578 1 67.06 333 TRP A O 1
ATOM 2699 N N . TYR A 1 334 ? -11.57 18.875 19.703 1 63.97 334 TYR A N 1
ATOM 2700 C CA . TYR A 1 334 ? -11.727 19.547 18.422 1 63.97 334 TYR A CA 1
ATOM 2701 C C . TYR A 1 334 ? -12.438 18.641 17.406 1 63.97 334 TYR A C 1
ATOM 2703 O O . TYR A 1 334 ? -12.898 19.125 16.375 1 63.97 334 TYR A O 1
ATOM 2711 N N . ALA A 1 335 ? -12.492 17.375 17.734 1 63.19 335 ALA A N 1
ATOM 2712 C CA . ALA A 1 335 ? -13.008 16.359 16.797 1 63.19 335 ALA A CA 1
ATOM 2713 C C . ALA A 1 335 ? -14.445 16.672 16.391 1 63.19 335 ALA A C 1
ATOM 2715 O O . ALA A 1 335 ? -14.828 16.484 15.234 1 63.19 335 ALA A O 1
ATOM 2716 N N . ALA A 1 336 ? -15.195 17.234 17.391 1 60.28 336 ALA A N 1
ATOM 2717 C CA . ALA A 1 336 ? -16.594 17.547 17.109 1 60.28 336 ALA A CA 1
ATOM 2718 C C . ALA A 1 336 ? -16.703 18.609 16.016 1 60.28 336 ALA A C 1
ATOM 2720 O O . ALA A 1 336 ? -17.562 18.531 15.141 1 60.28 336 ALA A O 1
ATOM 2721 N N . PHE A 1 337 ? -15.742 19.578 15.977 1 58.16 337 PHE A N 1
ATOM 2722 C CA . PHE A 1 337 ? -15.789 20.672 15.023 1 58.16 337 PHE A CA 1
ATOM 2723 C C . PHE A 1 337 ? -15.242 20.234 13.664 1 58.16 337 PHE A C 1
ATOM 2725 O O . PHE A 1 337 ? -15.719 20.688 12.625 1 58.16 337 PHE A O 1
ATOM 2732 N N . VAL A 1 338 ? -14.328 19.281 13.75 1 60.75 338 VAL A N 1
ATOM 2733 C CA . VAL A 1 338 ? -13.602 18.953 12.523 1 60.75 338 VAL A CA 1
ATOM 2734 C C . VAL A 1 338 ? -14.281 17.781 11.82 1 60.75 338 VAL A C 1
ATOM 2736 O O . VAL A 1 338 ? -14.328 17.734 10.586 1 60.75 338 VAL A O 1
ATOM 2739 N N . ASP A 1 339 ? -14.883 16.969 12.562 1 61.69 339 ASP A N 1
ATOM 2740 C CA . ASP A 1 339 ? -15.406 15.742 11.961 1 61.69 339 ASP A CA 1
ATOM 2741 C C . ASP A 1 339 ? -16.922 15.812 11.82 1 61.69 339 ASP A C 1
ATOM 2743 O O . ASP A 1 339 ? -17.484 15.336 10.828 1 61.69 339 ASP A O 1
ATOM 2747 N N . VAL A 1 340 ? -17.609 16.469 12.766 1 60.47 340 VAL A N 1
ATOM 2748 C CA . VAL A 1 340 ? -19.078 16.484 12.727 1 60.47 340 VAL A CA 1
ATOM 2749 C C . VAL A 1 340 ? -19.547 17.516 11.703 1 60.47 340 VAL A C 1
ATOM 2751 O O . VAL A 1 340 ? -20.484 17.266 10.945 1 60.47 340 VAL A O 1
ATOM 2754 N N . PHE A 1 341 ? -18.859 18.656 11.633 1 60.09 341 PHE A N 1
ATOM 2755 C CA . PHE A 1 341 ? -19.25 19.688 10.68 1 60.09 341 PHE A CA 1
ATOM 2756 C C . PHE A 1 341 ? -18.328 19.688 9.469 1 60.09 341 PHE A C 1
ATOM 2758 O O . PHE A 1 341 ? -17.828 20.734 9.062 1 60.09 341 PHE A O 1
ATOM 2765 N N . ASP A 1 342 ? -18.016 18.453 9.031 1 61 342 ASP A N 1
ATOM 2766 C CA . ASP A 1 342 ? -17.172 18.328 7.84 1 61 342 ASP A CA 1
ATOM 2767 C C . ASP A 1 342 ? -18 18.547 6.57 1 61 342 ASP A C 1
ATOM 2769 O O . ASP A 1 342 ? -18.734 17.656 6.141 1 61 342 ASP A O 1
ATOM 2773 N N . PHE A 1 343 ? -17.969 19.766 5.969 1 64.62 343 PHE A N 1
ATOM 2774 C CA . PHE A 1 343 ? -18.766 20.125 4.805 1 64.62 343 PHE A CA 1
ATOM 2775 C C . PHE A 1 343 ? -18.031 19.766 3.516 1 64.62 343 PHE A C 1
ATOM 2777 O O . PHE A 1 343 ? -18.438 20.188 2.43 1 64.62 343 PHE A O 1
ATOM 2784 N N . THR A 1 344 ? -17 18.875 3.701 1 68.56 344 THR A N 1
ATOM 2785 C CA . THR A 1 344 ? -16.234 18.469 2.523 1 68.56 344 THR A CA 1
ATOM 2786 C C . THR A 1 344 ? -17.062 17.547 1.634 1 68.56 344 THR A C 1
ATOM 2788 O O . THR A 1 344 ? -16.688 17.266 0.493 1 68.56 344 THR A O 1
ATOM 2791 N N . VAL A 1 345 ? -18.188 17.188 2.098 1 69.19 345 VAL A N 1
ATOM 2792 C CA . VAL A 1 345 ? -19.062 16.312 1.311 1 69.19 345 VAL A CA 1
ATOM 2793 C C . VAL A 1 345 ? -19.625 17.094 0.123 1 69.19 345 VAL A C 1
ATOM 2795 O O . VAL A 1 345 ? -20.047 16.5 -0.871 1 69.19 345 VAL A O 1
ATOM 2798 N N . PHE A 1 346 ? -19.594 18.422 0.207 1 73.44 346 PHE A N 1
ATOM 2799 C CA . PHE A 1 346 ? -20.25 19.234 -0.814 1 73.44 346 PHE A CA 1
ATOM 2800 C C . PHE A 1 346 ? -19.281 19.578 -1.939 1 73.44 346 PHE A C 1
ATOM 2802 O O . PHE A 1 346 ? -19.672 20.156 -2.951 1 73.44 346 PHE A O 1
ATOM 2809 N N . TRP A 1 347 ? -18.078 19.234 -1.796 1 73.81 347 TRP A N 1
ATOM 2810 C CA . TRP A 1 347 ? -17.125 19.531 -2.855 1 73.81 347 TRP A CA 1
ATOM 2811 C C . TRP A 1 347 ? -15.969 18.516 -2.842 1 73.81 347 TRP A C 1
ATOM 2813 O O . TRP A 1 347 ? -15.781 17.812 -1.857 1 73.81 347 TRP A O 1
ATOM 2823 N N . SER A 1 348 ? -15.328 18.344 -3.992 1 72.69 348 SER A N 1
ATOM 2824 C CA . SER A 1 348 ? -14.102 17.562 -4.129 1 72.69 348 SER A CA 1
ATOM 2825 C C . SER A 1 348 ? -13.008 18.375 -4.82 1 72.69 348 SER A C 1
ATOM 2827 O O . SER A 1 348 ? -13.297 19.203 -5.688 1 72.69 348 SER A O 1
ATOM 2829 N N . GLU A 1 349 ? -11.82 18.297 -4.246 1 74.81 349 GLU A N 1
ATOM 2830 C CA . GLU A 1 349 ? -10.664 18.922 -4.895 1 74.81 349 GLU A CA 1
ATOM 2831 C C . GLU A 1 349 ? -9.531 17.906 -5.074 1 74.81 349 GLU A C 1
ATOM 2833 O O . GLU A 1 349 ? -9.398 16.969 -4.289 1 74.81 349 GLU A O 1
ATOM 2838 N N . SER A 1 350 ? -8.891 17.969 -6.164 1 76.12 350 SER A N 1
ATOM 2839 C CA . SER A 1 350 ? -7.711 17.172 -6.457 1 76.12 350 SER A CA 1
ATOM 2840 C C . SER A 1 350 ? -6.531 18.047 -6.863 1 76.12 350 SER A C 1
ATOM 2842 O O . SER A 1 350 ? -6.633 18.828 -7.805 1 76.12 350 SER A O 1
ATOM 2844 N N . LYS A 1 351 ? -5.516 18.031 -6.062 1 77 351 LYS A N 1
ATOM 2845 C CA . LYS A 1 351 ? -4.328 18.828 -6.336 1 77 351 LYS A CA 1
ATOM 2846 C C . LYS A 1 351 ? -3.168 17.953 -6.801 1 77 351 LYS A C 1
ATOM 2848 O O . LYS A 1 351 ? -2.203 18.453 -7.383 1 77 351 LYS A O 1
ATOM 2853 N N . GLY A 1 352 ? -3.271 16.703 -6.574 1 80.62 352 GLY A N 1
ATOM 2854 C CA . GLY A 1 352 ? -2.188 15.789 -6.91 1 80.62 352 GLY A CA 1
ATOM 2855 C C . GLY A 1 352 ? -1.038 15.836 -5.922 1 80.62 352 GLY A C 1
ATOM 2856 O O . GLY A 1 352 ? -1.242 16.109 -4.738 1 80.62 352 GLY A O 1
ATOM 2857 N N . LEU A 1 353 ? 0.151 15.5 -6.395 1 85.94 353 LEU A N 1
ATOM 2858 C CA . LEU A 1 353 ? 1.321 15.367 -5.535 1 85.94 353 LEU A CA 1
ATOM 2859 C C . LEU A 1 353 ? 1.885 16.734 -5.164 1 85.94 353 LEU A C 1
ATOM 2861 O O . LEU A 1 353 ? 1.993 17.609 -6.02 1 85.94 353 LEU A O 1
ATOM 2865 N N . TYR A 1 354 ? 2.166 16.906 -3.893 1 83.88 354 TYR A N 1
ATOM 2866 C CA . TYR A 1 354 ? 2.838 18.109 -3.422 1 83.88 354 TYR A CA 1
ATOM 2867 C C . TYR A 1 354 ? 4.285 18.141 -3.9 1 83.88 354 TYR A C 1
ATOM 2869 O O . TYR A 1 354 ? 4.992 17.141 -3.84 1 83.88 354 TYR A O 1
ATOM 2877 N N . SER A 1 355 ? 4.758 19.25 -4.383 1 86.69 355 SER A N 1
ATOM 2878 C CA . SER A 1 355 ? 6.078 19.375 -4.992 1 86.69 355 SER A CA 1
ATOM 2879 C C . SER A 1 355 ? 7.152 19.641 -3.943 1 86.69 355 SER A C 1
ATOM 2881 O O . SER A 1 355 ? 8.344 19.484 -4.219 1 86.69 355 SER A O 1
ATOM 2883 N N . PHE A 1 356 ? 6.777 20.125 -2.738 1 86.56 356 PHE A N 1
ATOM 2884 C CA . PHE A 1 356 ? 7.664 20.562 -1.66 1 86.56 356 PHE A CA 1
ATOM 2885 C C . PHE A 1 356 ? 8.516 21.75 -2.096 1 86.56 356 PHE A C 1
ATOM 2887 O O . PHE A 1 356 ? 9.555 22.031 -1.49 1 86.56 356 PHE A O 1
ATOM 2894 N N . VAL A 1 357 ? 8.156 22.422 -3.199 1 86.5 357 VAL A N 1
ATOM 2895 C CA . VAL A 1 357 ? 8.867 23.594 -3.693 1 86.5 357 VAL A CA 1
ATOM 2896 C C . VAL A 1 357 ? 8.031 24.844 -3.461 1 86.5 357 VAL A C 1
ATOM 2898 O O . VAL A 1 357 ? 7.113 25.125 -4.23 1 86.5 357 VAL A O 1
ATOM 2901 N N . PRO A 1 358 ? 8.242 25.5 -2.311 1 69.19 358 PRO A N 1
ATOM 2902 C CA . PRO A 1 358 ? 7.395 26.609 -1.891 1 69.19 358 PRO A CA 1
ATOM 2903 C C . PRO A 1 358 ? 7.312 27.719 -2.941 1 69.19 358 PRO A C 1
ATOM 2905 O O . PRO A 1 358 ? 6.316 28.453 -3.004 1 69.19 358 PRO A O 1
ATOM 2908 N N . SER A 1 359 ? 8.352 28.016 -3.57 1 62.34 359 SER A N 1
ATOM 2909 C CA . SER A 1 359 ? 8.477 29.219 -4.383 1 62.34 359 SER A CA 1
ATOM 2910 C C . SER A 1 359 ? 7.504 29.203 -5.555 1 62.34 359 SER A C 1
ATOM 2912 O O . SER A 1 359 ? 7.273 30.234 -6.191 1 62.34 359 SER A O 1
ATOM 2914 N N . ASP A 1 360 ? 6.863 28.078 -5.684 1 59.47 360 ASP A N 1
ATOM 2915 C CA . ASP A 1 360 ? 6.047 27.969 -6.891 1 59.47 360 ASP A CA 1
ATOM 2916 C C . ASP A 1 360 ? 4.598 28.359 -6.609 1 59.47 360 ASP A C 1
A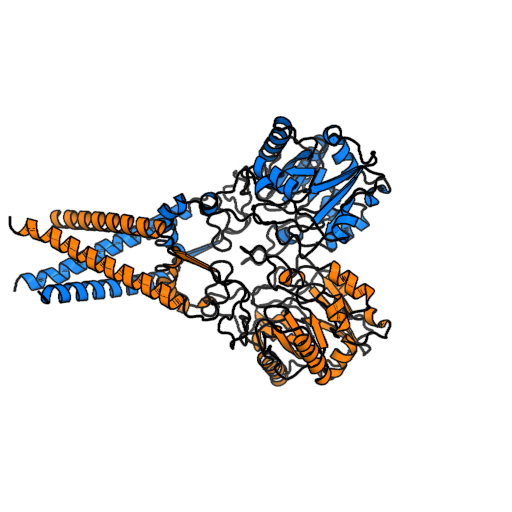TOM 2918 O O . ASP A 1 360 ? 4.098 28.141 -5.504 1 59.47 360 ASP A O 1
ATOM 2922 N N . SER A 1 361 ? 4.066 29.266 -7.34 1 60.59 361 SER A N 1
ATOM 2923 C CA . SER A 1 361 ? 2.662 29.656 -7.289 1 60.59 361 SER A CA 1
ATOM 2924 C C . SER A 1 361 ? 1.747 28.438 -7.266 1 60.59 361 SER A C 1
ATOM 2926 O O . SER A 1 361 ? 0.621 28.5 -6.766 1 60.59 361 SER A O 1
ATOM 2928 N N . HIS A 1 362 ? 2.355 27.344 -7.793 1 65 362 HIS A N 1
ATOM 2929 C CA . HIS A 1 362 ? 1.611 26.094 -7.797 1 65 362 HIS A CA 1
ATOM 2930 C C . HIS A 1 362 ? 2.432 24.969 -7.18 1 65 362 HIS A C 1
ATOM 2932 O O . HIS A 1 362 ? 3.148 24.266 -7.887 1 65 362 HIS A O 1
ATOM 2938 N N . PRO A 1 363 ? 2.252 24.734 -5.953 1 76.62 363 PRO A N 1
ATOM 2939 C CA . PRO A 1 363 ? 3.16 23.812 -5.27 1 76.62 363 PRO A CA 1
ATOM 2940 C C . PRO A 1 363 ? 2.75 22.344 -5.434 1 76.62 363 PRO A C 1
ATOM 2942 O O . PRO A 1 363 ? 3.055 21.516 -4.574 1 76.62 363 PRO A O 1
ATOM 2945 N N . PHE A 1 364 ? 1.991 22.078 -6.562 1 84.31 364 PHE A N 1
ATOM 2946 C CA . PHE A 1 364 ? 1.583 20.703 -6.812 1 84.31 364 PHE A CA 1
ATOM 2947 C C . PHE A 1 364 ? 2.016 20.266 -8.203 1 84.31 364 PHE A C 1
ATOM 2949 O O . PHE A 1 364 ? 2.207 21.094 -9.094 1 84.31 364 PHE A O 1
ATOM 2956 N N . CYS A 1 365 ? 2.178 18.984 -8.375 1 89.44 365 CYS A N 1
ATOM 2957 C CA . CYS A 1 365 ? 2.779 18.406 -9.578 1 89.44 365 CYS A CA 1
ATOM 2958 C C . CYS A 1 365 ? 1.71 18.031 -10.602 1 89.44 365 CYS A C 1
ATOM 2960 O O . CYS A 1 365 ? 2.018 17.469 -11.648 1 89.44 365 CYS A O 1
ATOM 2962 N N . HIS A 1 366 ? 0.446 18.266 -10.273 1 88.25 366 HIS A N 1
ATOM 2963 C CA . HIS A 1 366 ? -0.651 17.938 -11.172 1 88.25 366 HIS A CA 1
ATOM 2964 C C . HIS A 1 366 ? -1.648 19.078 -11.281 1 88.25 366 HIS A C 1
ATOM 2966 O O . HIS A 1 366 ? -1.647 19.984 -10.445 1 88.25 366 HIS A O 1
ATOM 2972 N N . ALA A 1 367 ? -2.479 19 -12.344 1 84.31 367 ALA A N 1
ATOM 2973 C CA . ALA A 1 367 ? -3.506 20.016 -12.539 1 84.31 367 ALA A CA 1
ATOM 2974 C C . ALA A 1 367 ? -4.523 20 -11.406 1 84.31 367 ALA A C 1
ATOM 2976 O O . ALA A 1 367 ? -4.922 18.922 -10.945 1 84.31 367 ALA A O 1
ATOM 2977 N N . TYR A 1 368 ? -4.844 21.234 -10.969 1 80.62 368 TYR A N 1
ATOM 2978 C CA . TYR A 1 368 ? -5.852 21.406 -9.93 1 80.62 368 TYR A CA 1
ATOM 2979 C C . TYR A 1 368 ? -7.254 21.219 -10.492 1 80.62 368 TYR A C 1
ATOM 2981 O O . TYR A 1 368 ? -7.578 21.75 -11.555 1 80.62 368 TYR A O 1
ATOM 2989 N N . THR A 1 369 ? -8.023 20.328 -9.836 1 78.81 369 THR A N 1
ATOM 2990 C CA . THR A 1 369 ? -9.43 20.188 -10.211 1 78.81 369 THR A CA 1
ATOM 2991 C C . THR A 1 369 ? -10.328 20.422 -9 1 78.81 369 THR A C 1
ATOM 2993 O O . THR A 1 369 ? -9.977 20.047 -7.875 1 78.81 369 THR A O 1
ATOM 2996 N N . PHE A 1 370 ? -11.422 21.141 -9.234 1 79.69 370 PHE A N 1
ATOM 2997 C CA . PHE A 1 370 ? -12.43 21.406 -8.211 1 79.69 370 PHE A CA 1
ATOM 2998 C C . PHE A 1 370 ? -13.828 21.109 -8.727 1 79.69 370 PHE A C 1
ATOM 3000 O O . PHE A 1 370 ? -14.156 21.438 -9.875 1 79.69 370 PHE A O 1
ATOM 3007 N N . SER A 1 371 ? -14.594 20.344 -7.996 1 76.31 371 SER A N 1
ATOM 3008 C CA . SER A 1 371 ? -15.977 20.047 -8.328 1 76.31 371 SER A CA 1
ATOM 3009 C C . SER A 1 371 ? -16.906 20.312 -7.145 1 76.31 371 SER A C 1
ATOM 3011 O O . SER A 1 371 ? -16.641 19.828 -6.035 1 76.31 371 SER A O 1
ATOM 3013 N N . PHE A 1 372 ? -17.938 21.094 -7.457 1 78 372 PHE A N 1
ATOM 3014 C CA . PHE A 1 372 ? -18.984 21.297 -6.469 1 78 372 PHE A CA 1
ATOM 3015 C C . PHE A 1 372 ? -20.125 20.297 -6.672 1 78 372 PHE A C 1
ATOM 3017 O O . PHE A 1 372 ? -20.625 20.141 -7.789 1 78 372 PHE A O 1
ATOM 3024 N N . HIS A 1 373 ? -20.469 19.641 -5.621 1 79 373 HIS A N 1
ATOM 3025 C CA . HIS A 1 373 ? -21.531 18.641 -5.68 1 79 373 HIS A CA 1
ATOM 3026 C C . HIS A 1 373 ? -22.891 19.266 -5.387 1 79 373 HIS A C 1
ATOM 3028 O O . HIS A 1 373 ? -23.438 19.094 -4.301 1 79 373 HIS A O 1
ATOM 3034 N N . TRP A 1 374 ? -23.469 19.891 -6.406 1 78.06 374 TRP A N 1
ATOM 3035 C CA . TRP A 1 374 ? -24.688 20.672 -6.23 1 78.06 374 TRP A CA 1
ATOM 3036 C C . TRP A 1 374 ? -25.859 19.781 -5.855 1 78.06 374 TRP A C 1
ATOM 3038 O O . TRP A 1 374 ? -26.75 20.188 -5.102 1 78.06 374 TRP A O 1
ATOM 3048 N N . ARG A 1 375 ? -25.891 18.562 -6.293 1 75.56 375 ARG A N 1
ATOM 3049 C CA . ARG A 1 375 ? -26.969 17.656 -5.926 1 75.56 375 ARG A CA 1
ATOM 3050 C C . ARG A 1 375 ? -26.922 17.328 -4.434 1 75.56 375 ARG A C 1
ATOM 3052 O O . ARG A 1 375 ? -27.969 17.234 -3.785 1 75.56 375 ARG A O 1
ATOM 3059 N N . THR A 1 376 ? -25.719 17.141 -4.023 1 75.75 376 THR A N 1
ATOM 3060 C CA . THR A 1 376 ? -25.562 16.875 -2.598 1 75.75 376 THR A CA 1
ATOM 3061 C C . THR A 1 376 ? -26.016 18.078 -1.772 1 75.75 376 THR A C 1
ATOM 3063 O O . THR A 1 376 ? -26.672 17.906 -0.739 1 75.75 376 THR A O 1
ATOM 3066 N N . ALA A 1 377 ? -25.734 19.219 -2.244 1 74.5 377 ALA A N 1
ATOM 3067 C CA . ALA A 1 377 ? -26.125 20.438 -1.542 1 74.5 377 ALA A CA 1
ATOM 3068 C C . ALA A 1 377 ? -27.641 20.594 -1.51 1 74.5 377 ALA A C 1
ATOM 3070 O O . ALA A 1 377 ? -28.219 20.891 -0.463 1 74.5 377 ALA A O 1
ATOM 3071 N N . VAL A 1 378 ? -28.25 20.297 -2.535 1 74.75 378 VAL A N 1
ATOM 3072 C CA . VAL A 1 378 ? -29.703 20.422 -2.633 1 74.75 378 VAL A CA 1
ATOM 3073 C C . VAL A 1 378 ? -30.359 19.391 -1.724 1 74.75 378 VAL A C 1
ATOM 3075 O O . VAL A 1 378 ? -31.312 19.703 -0.994 1 74.75 378 VAL A O 1
ATOM 3078 N N . ALA A 1 379 ? -29.828 18.219 -1.803 1 73.88 379 ALA A N 1
ATOM 3079 C CA . ALA A 1 379 ? -30.359 17.172 -0.953 1 73.88 379 ALA A CA 1
ATOM 3080 C C . ALA A 1 379 ? -30.219 17.531 0.524 1 73.88 379 ALA A C 1
ATOM 3082 O O . ALA A 1 379 ? -31.125 17.281 1.32 1 73.88 379 ALA A O 1
ATOM 3083 N N . PHE A 1 380 ? -29.125 18.062 0.805 1 74.25 380 PHE A N 1
ATOM 3084 C CA . PHE A 1 380 ? -28.875 18.453 2.186 1 74.25 380 PHE A CA 1
ATOM 3085 C C . PHE A 1 380 ? -29.875 19.516 2.643 1 74.25 380 PHE A C 1
ATOM 3087 O O . PHE A 1 380 ? -30.438 19.406 3.732 1 74.25 380 PHE A O 1
ATOM 3094 N N . ILE A 1 381 ? -30.125 20.469 1.872 1 71.38 381 ILE A N 1
ATOM 3095 C CA . ILE A 1 381 ? -31.062 21.547 2.197 1 71.38 381 ILE A CA 1
ATOM 3096 C C . ILE A 1 381 ? -32.469 20.984 2.34 1 71.38 381 ILE A C 1
ATOM 3098 O O . ILE A 1 381 ? -33.188 21.328 3.283 1 71.38 381 ILE A O 1
ATOM 3102 N N . PHE A 1 382 ? -32.781 20.172 1.479 1 72.31 382 PHE A N 1
ATOM 3103 C CA . PHE A 1 382 ? -34.094 19.547 1.519 1 72.31 382 PHE A CA 1
ATOM 3104 C C . PHE A 1 382 ? -34.281 18.766 2.811 1 72.31 382 PHE A C 1
ATOM 3106 O O . PHE A 1 382 ? -35.281 18.906 3.498 1 72.31 382 PHE A O 1
ATOM 3113 N N . ASN A 1 383 ? -33.312 17.984 3.145 1 70.5 383 ASN A N 1
ATOM 3114 C CA . ASN A 1 383 ? -33.406 17.156 4.348 1 70.5 383 ASN A CA 1
ATOM 3115 C C . ASN A 1 383 ? -33.375 18.016 5.613 1 70.5 383 ASN A C 1
ATOM 3117 O O . ASN A 1 383 ? -34.031 17.688 6.602 1 70.5 383 ASN A O 1
ATOM 3121 N N . ALA A 1 384 ? -32.562 19.047 5.566 1 69.88 384 ALA A N 1
ATOM 3122 C CA . ALA A 1 384 ? -32.531 19.953 6.711 1 69.88 384 ALA A CA 1
ATOM 3123 C C . ALA A 1 384 ? -33.875 20.625 6.934 1 69.88 384 ALA A C 1
ATOM 3125 O O . ALA A 1 384 ? -34.312 20.781 8.078 1 69.88 384 ALA A O 1
ATOM 3126 N N . LEU A 1 385 ? -34.469 20.953 5.855 1 70.31 385 LEU A N 1
ATOM 3127 C CA . LEU A 1 385 ? -35.812 21.547 5.941 1 70.31 385 LEU A CA 1
ATOM 3128 C C . LEU A 1 385 ? -36.812 20.547 6.488 1 70.31 385 LEU A C 1
ATOM 3130 O O . LEU A 1 385 ? -37.625 20.891 7.352 1 70.31 385 LEU A O 1
ATOM 3134 N N . LEU A 1 386 ? -36.719 19.438 6.023 1 71.94 386 LEU A N 1
ATOM 3135 C CA . LEU A 1 386 ? -37.594 18.391 6.5 1 71.94 386 LEU A CA 1
ATOM 3136 C C . LEU A 1 386 ? -37.406 18.125 7.984 1 71.94 386 LEU A C 1
ATOM 3138 O O . LEU A 1 386 ? -38.375 17.984 8.734 1 71.94 386 LEU A O 1
ATOM 3142 N N . ALA A 1 387 ? -36.188 18.062 8.383 1 71 387 ALA A N 1
ATOM 3143 C CA . ALA A 1 387 ? -35.844 17.828 9.789 1 71 387 ALA A CA 1
ATOM 3144 C C . ALA A 1 387 ? -36.344 18.984 10.664 1 71 387 ALA A C 1
ATOM 3146 O O . ALA A 1 387 ? -36.844 18.766 11.766 1 71 387 ALA A O 1
ATOM 3147 N N . PHE A 1 388 ? -36.156 20.141 10.133 1 69.81 388 PHE A N 1
ATOM 3148 C CA . PHE A 1 388 ? -36.594 21.328 10.852 1 69.81 388 PHE A CA 1
ATOM 3149 C C . PHE A 1 388 ? -38.125 21.312 11.031 1 69.81 388 PHE A C 1
ATOM 3151 O O . PHE A 1 388 ? -38.625 21.578 12.117 1 69.81 388 PHE A O 1
ATOM 3158 N N . LEU A 1 389 ? -38.812 21 9.984 1 71.88 389 LEU A N 1
ATOM 3159 C CA . LEU A 1 389 ? -40.25 20.953 10.031 1 71.88 389 LEU A CA 1
ATOM 3160 C C . LEU A 1 389 ? -40.75 19.875 10.992 1 71.88 389 LEU A C 1
ATOM 3162 O O . LEU A 1 389 ? -41.688 20.078 11.742 1 71.88 389 LEU A O 1
ATOM 3166 N N . LEU A 1 390 ? -40.031 18.797 10.945 1 72.25 390 LEU A N 1
ATOM 3167 C CA . LEU A 1 390 ? -40.375 17.719 11.867 1 72.25 390 LEU A CA 1
ATOM 3168 C C . LEU A 1 390 ? -40.125 18.141 13.305 1 72.25 390 LEU A C 1
ATOM 3170 O O . LEU A 1 390 ? -40.906 17.859 14.195 1 72.25 390 LEU A O 1
ATOM 3174 N N . PHE A 1 391 ? -39 18.797 13.523 1 72.69 391 PHE A N 1
ATOM 3175 C CA . PHE A 1 391 ? -38.625 19.281 14.852 1 72.69 391 PHE A CA 1
ATOM 3176 C C . PHE A 1 391 ? -39.688 20.25 15.367 1 72.69 391 PHE A C 1
ATOM 3178 O O . PHE A 1 391 ? -40.125 20.125 16.5 1 72.69 391 PHE A O 1
ATOM 3185 N N . GLU A 1 392 ? -40.094 21.141 14.555 1 72.12 392 GLU A N 1
ATOM 3186 C CA . GLU A 1 392 ? -41.062 22.141 14.953 1 72.12 392 GLU A CA 1
ATOM 3187 C C . GLU A 1 392 ? -42.438 21.5 15.219 1 72.12 392 GLU A C 1
ATOM 3189 O O . GLU A 1 392 ? -43.156 21.922 16.125 1 72.12 392 GLU A O 1
ATOM 3194 N N . SER A 1 393 ? -42.688 20.516 14.469 1 73.44 393 SER A N 1
ATOM 3195 C CA . SER A 1 393 ? -43.969 19.797 14.68 1 73.44 393 SER A CA 1
ATOM 3196 C C . SER A 1 393 ? -43.969 19.062 16.016 1 73.44 393 SER A C 1
ATOM 3198 O O . SER A 1 393 ? -44.969 19.078 16.734 1 73.44 393 SER A O 1
ATOM 3200 N N . ILE A 1 394 ? -42.844 18.516 16.344 1 72.69 394 ILE A N 1
ATOM 3201 C CA . ILE A 1 394 ? -42.719 17.797 17.609 1 72.69 394 ILE A CA 1
ATOM 3202 C C . ILE A 1 394 ? -42.844 18.781 18.781 1 72.69 394 ILE A C 1
ATOM 3204 O O . ILE A 1 394 ? -43.562 18.531 19.75 1 72.69 394 ILE A O 1
ATOM 3208 N N . VAL A 1 395 ? -42.125 19.859 18.672 1 70.69 395 VAL A N 1
ATOM 3209 C CA . VAL A 1 395 ? -42.156 20.891 19.719 1 70.69 395 VAL A CA 1
ATOM 3210 C C . VAL A 1 395 ? -43.594 21.391 19.891 1 70.69 395 VAL A C 1
ATOM 3212 O O . VAL A 1 395 ? -44.062 21.578 21.031 1 70.69 395 VAL A O 1
ATOM 3215 N N . TYR A 1 396 ? -44.281 21.641 18.812 1 71.25 396 TYR A N 1
ATOM 3216 C CA . TYR A 1 396 ? -45.656 22.109 18.844 1 71.25 396 TYR A CA 1
ATOM 3217 C C . TYR A 1 396 ? -46.562 21.109 19.562 1 71.25 396 TYR A C 1
ATOM 3219 O O . TYR A 1 396 ? -47.375 21.5 20.422 1 71.25 396 TYR A O 1
ATOM 3227 N N . PHE A 1 397 ? -46.312 19.922 19.297 1 73.75 397 PHE A N 1
ATOM 3228 C CA . PHE A 1 397 ? -47.125 18.875 19.906 1 73.75 397 PHE A CA 1
ATOM 3229 C C . PHE A 1 397 ? -46.844 18.75 21.391 1 73.75 397 PHE A C 1
ATOM 3231 O O . PHE A 1 397 ? -47.75 18.578 22.203 1 73.75 397 PHE A O 1
ATOM 3238 N N . VAL A 1 398 ? -45.594 18.797 21.719 1 68.25 398 VAL A N 1
ATOM 3239 C CA . VAL A 1 398 ? -45.188 18.688 23.125 1 68.25 398 VAL A CA 1
ATOM 3240 C C . VAL A 1 398 ? -45.75 19.859 23.922 1 68.25 398 VAL A C 1
ATOM 3242 O O . VAL A 1 398 ? -46.156 19.703 25.078 1 68.25 398 VAL A O 1
ATOM 3245 N N . GLN A 1 399 ? -45.812 20.969 23.344 1 64.75 399 GLN A N 1
ATOM 3246 C CA . GLN A 1 399 ? -46.375 22.156 24 1 64.75 399 GLN A CA 1
ATOM 3247 C C . GLN A 1 399 ? -47.875 22.031 24.203 1 64.75 399 GLN A C 1
ATOM 3249 O O . GLN A 1 399 ? -48.406 22.531 25.203 1 64.75 399 GLN A O 1
ATOM 3254 N N . ARG A 1 400 ? -48.406 21.406 23.359 1 62.84 400 ARG A N 1
ATOM 3255 C CA . ARG A 1 400 ? -49.844 21.266 23.469 1 62.84 400 ARG A CA 1
ATOM 3256 C C . ARG A 1 400 ? -50.219 20.172 24.453 1 62.84 400 ARG A C 1
ATOM 3258 O O . ARG A 1 400 ? -51.312 20.172 25.016 1 62.84 400 ARG A O 1
ATOM 3265 N N . LEU A 1 401 ? -49.375 19.344 24.609 1 58.09 401 LEU A N 1
ATOM 3266 C CA . LEU A 1 401 ? -49.625 18.328 25.625 1 58.09 401 LEU A CA 1
ATOM 3267 C C . LEU A 1 401 ? -49.594 18.922 27.031 1 58.09 401 LEU A C 1
ATOM 3269 O O . LEU A 1 401 ? -50.031 18.312 27.984 1 58.09 401 LEU A O 1
ATOM 3273 N N . ARG A 1 402 ? -49.25 20.047 27.297 1 49.81 402 ARG A N 1
ATOM 3274 C CA . ARG A 1 402 ? -49.375 20.656 28.609 1 49.81 402 ARG A CA 1
ATOM 3275 C C . ARG A 1 402 ? -50.562 21.609 28.656 1 49.81 402 ARG A C 1
ATOM 3277 O O . ARG A 1 402 ? -50.812 22.359 27.719 1 49.81 402 ARG A O 1
ATOM 3284 N N . MET B 1 1 ? -43.875 43 30.484 1 30.84 1 MET B N 1
ATOM 3285 C CA . MET B 1 1 ? -43.156 42.281 31.547 1 30.84 1 MET B CA 1
ATOM 3286 C C . MET B 1 1 ? -43.281 40.781 31.359 1 30.84 1 MET B C 1
ATOM 3288 O O . MET B 1 1 ? -42.469 40 31.875 1 30.84 1 MET B O 1
ATOM 3292 N N . LYS B 1 2 ? -44.406 40.344 30.906 1 42.91 2 LYS B N 1
ATOM 3293 C CA . LYS B 1 2 ? -44.75 38.938 30.797 1 42.91 2 LYS B CA 1
ATOM 3294 C C . LYS B 1 2 ? -44 38.281 29.625 1 42.91 2 LYS B C 1
ATOM 3296 O O . LYS B 1 2 ? -43.938 37.062 29.531 1 42.91 2 LYS B O 1
ATOM 3301 N N . LEU B 1 3 ? -43.719 38.969 28.578 1 36.75 3 LEU B N 1
ATOM 3302 C CA . LEU B 1 3 ? -43.031 38.438 27.406 1 36.75 3 LEU B CA 1
ATOM 3303 C C . LEU B 1 3 ? -41.594 38.031 27.75 1 36.75 3 LEU B C 1
ATOM 3305 O O . LEU B 1 3 ? -40.969 37.281 27 1 36.75 3 LEU B O 1
ATOM 3309 N N . ARG B 1 4 ? -40.969 38.562 28.703 1 43 4 ARG B N 1
ATOM 3310 C CA . ARG B 1 4 ? -39.594 38.344 29.141 1 43 4 ARG B CA 1
ATOM 3311 C C . ARG B 1 4 ? -39.406 36.938 29.719 1 43 4 ARG B C 1
ATOM 3313 O O . ARG B 1 4 ? -38.312 36.375 29.688 1 43 4 ARG B O 1
ATOM 3320 N N . ARG B 1 5 ? -40.344 36.375 30.438 1 45.25 5 ARG B N 1
ATOM 3321 C CA . ARG B 1 5 ? -40.25 35.125 31.172 1 45.25 5 ARG B CA 1
ATOM 3322 C C . ARG B 1 5 ? -40.281 33.938 30.234 1 45.25 5 ARG B C 1
ATOM 3324 O O . ARG B 1 5 ? -39.844 32.844 30.609 1 45.25 5 ARG B O 1
ATOM 3331 N N . CYS B 1 6 ? -40.812 33.938 29.031 1 46.84 6 CYS B N 1
ATOM 3332 C CA . CYS B 1 6 ? -41.188 32.875 28.141 1 46.84 6 CYS B CA 1
ATOM 3333 C C . CYS B 1 6 ? -40 32.469 27.234 1 46.84 6 CYS B C 1
ATOM 3335 O O . CYS B 1 6 ? -39.969 31.375 26.703 1 46.84 6 CYS B O 1
ATOM 3337 N N . ILE B 1 7 ? -39.062 33.375 27.094 1 48.91 7 ILE B N 1
ATOM 3338 C CA . ILE B 1 7 ? -38 33.125 26.141 1 48.91 7 ILE B CA 1
ATOM 3339 C C . ILE B 1 7 ? -37.031 32.062 26.688 1 48.91 7 ILE B C 1
ATOM 3341 O O . ILE B 1 7 ? -36.688 31.141 25.969 1 48.91 7 ILE B O 1
ATOM 3345 N N . PRO B 1 8 ? -36.875 32.219 28.078 1 56.53 8 PRO B N 1
ATOM 3346 C CA . PRO B 1 8 ? -35.906 31.219 28.609 1 56.53 8 PRO B CA 1
ATOM 3347 C C . PRO B 1 8 ? -36.469 29.797 28.547 1 56.53 8 PRO B C 1
ATOM 3349 O O . PRO B 1 8 ? -35.719 28.859 28.219 1 56.53 8 PRO B O 1
ATOM 3352 N N . PHE B 1 9 ? -37.75 29.703 28.766 1 57.75 9 PHE B N 1
ATOM 3353 C CA . PHE B 1 9 ? -38.312 28.359 28.797 1 57.75 9 PHE B CA 1
ATOM 3354 C C . PHE B 1 9 ? -38.406 27.797 27.375 1 57.75 9 PHE B C 1
ATOM 3356 O O . PHE B 1 9 ? -38.188 26.594 27.172 1 57.75 9 PHE B O 1
ATOM 3363 N N . TYR B 1 10 ? -38.656 28.641 26.469 1 60.06 10 TYR B N 1
ATOM 3364 C CA . TYR B 1 10 ? -38.75 28.234 25.078 1 60.06 10 TYR B CA 1
ATOM 3365 C C . TYR B 1 10 ? -37.375 27.766 24.547 1 60.06 10 TYR B C 1
ATOM 3367 O O . TYR B 1 10 ? -37.281 26.719 23.906 1 60.06 10 TYR B O 1
ATOM 3375 N N . VAL B 1 11 ? -36.438 28.516 24.859 1 61.28 11 VAL B N 1
ATOM 3376 C CA . VAL B 1 11 ? -35.094 28.203 24.406 1 61.28 11 VAL B CA 1
ATOM 3377 C C . VAL B 1 11 ? -34.625 26.891 25.047 1 61.28 11 VAL B C 1
ATOM 3379 O O . VAL B 1 11 ? -34.062 26.031 24.375 1 61.28 11 VAL B O 1
ATOM 3382 N N . ILE B 1 12 ? -35 26.766 26.266 1 61.78 12 ILE B N 1
ATOM 3383 C CA . ILE B 1 12 ? -34.594 25.578 27 1 61.78 12 ILE B CA 1
ATOM 3384 C C . ILE B 1 12 ? -35.312 24.359 26.406 1 61.78 12 ILE B C 1
ATOM 3386 O O . ILE B 1 12 ? -34.719 23.297 26.234 1 61.78 12 ILE B O 1
ATOM 3390 N N . ARG B 1 13 ? -36.531 24.531 26.172 1 62.16 13 ARG B N 1
ATOM 3391 C CA . ARG B 1 13 ? -37.312 23.422 25.609 1 62.16 13 ARG B CA 1
ATOM 3392 C C . ARG B 1 13 ? -36.781 23.031 24.234 1 62.16 13 ARG B C 1
ATOM 3394 O O . ARG B 1 13 ? -36.656 21.844 23.922 1 62.16 13 ARG B O 1
ATOM 3401 N N . HIS B 1 14 ? -36.469 24.047 23.453 1 67.06 14 HIS B N 1
ATOM 3402 C CA . HIS B 1 14 ? -35.938 23.766 22.141 1 67.06 14 HIS B CA 1
ATOM 3403 C C . HIS B 1 14 ? -34.594 23.047 22.234 1 67.06 14 HIS B C 1
ATOM 3405 O O . HIS B 1 14 ? -34.344 22.094 21.484 1 67.06 14 HIS B O 1
ATOM 3411 N N . PHE B 1 15 ? -33.844 23.375 23.141 1 61.88 15 PHE B N 1
ATOM 3412 C CA . PHE B 1 15 ? -32.531 22.734 23.328 1 61.88 15 PHE B CA 1
ATOM 3413 C C . PHE B 1 15 ? -32.719 21.297 23.781 1 61.88 15 PHE B C 1
ATOM 3415 O O . PHE B 1 15 ? -32.031 20.406 23.297 1 61.88 15 PHE B O 1
ATOM 3422 N N . LEU B 1 16 ? -33.594 21.141 24.703 1 60.72 16 LEU B N 1
ATOM 3423 C CA . LEU B 1 16 ? -33.812 19.797 25.234 1 60.72 16 LEU B CA 1
ATOM 3424 C C . LEU B 1 16 ? -34.312 18.859 24.141 1 60.72 16 LEU B C 1
ATOM 3426 O O . LEU B 1 16 ? -33.906 17.688 24.078 1 60.72 16 LEU B O 1
ATOM 3430 N N . VAL B 1 17 ? -35.125 19.391 23.359 1 61.94 17 VAL B N 1
ATOM 3431 C CA . VAL B 1 17 ? -35.656 18.578 22.281 1 61.94 17 VAL B CA 1
ATOM 3432 C C . VAL B 1 17 ? -34.531 18.25 21.281 1 61.94 17 VAL B C 1
ATOM 3434 O O . VAL B 1 17 ? -34.375 17.109 20.844 1 61.94 17 VAL B O 1
ATOM 3437 N N . LEU B 1 18 ? -33.75 19.281 21.016 1 64.06 18 LEU B N 1
ATOM 3438 C CA . LEU B 1 18 ? -32.656 19.078 20.078 1 64.06 18 LEU B CA 1
ATOM 3439 C C . LEU B 1 18 ? -31.641 18.062 20.641 1 64.06 18 LEU B C 1
ATOM 3441 O O . LEU B 1 18 ? -31.203 17.172 19.938 1 64.06 18 LEU B O 1
ATOM 3445 N N . ALA B 1 19 ? -31.375 18.188 21.859 1 58.75 19 ALA B N 1
ATOM 3446 C CA . ALA B 1 19 ? -30.453 17.281 22.516 1 58.75 19 ALA B CA 1
ATOM 3447 C C . ALA B 1 19 ? -30.984 15.852 22.516 1 58.75 19 ALA B C 1
ATOM 3449 O O . ALA B 1 19 ? -30.219 14.906 22.297 1 58.75 19 ALA B O 1
ATOM 3450 N N . SER B 1 20 ? -32.219 15.758 22.766 1 60.47 20 SER B N 1
ATOM 3451 C CA . SER B 1 20 ? -32.844 14.43 22.781 1 60.47 20 SER B CA 1
ATOM 3452 C C . SER B 1 20 ? -32.812 13.789 21.406 1 60.47 20 SER B C 1
ATOM 3454 O O . SER B 1 20 ? -32.531 12.594 21.281 1 60.47 20 SER B O 1
ATOM 3456 N N . ILE B 1 21 ? -33.031 14.562 20.5 1 63.25 21 ILE B N 1
ATOM 3457 C CA . ILE B 1 21 ? -33.031 14.055 19.141 1 63.25 21 ILE B CA 1
ATOM 3458 C C . ILE B 1 21 ? -31.625 13.648 18.734 1 63.25 21 ILE B C 1
ATOM 3460 O O . ILE B 1 21 ? -31.422 12.562 18.188 1 63.25 21 ILE B O 1
ATOM 3464 N N . LEU B 1 22 ? -30.703 14.516 19.031 1 62.34 22 LEU B N 1
ATOM 3465 C CA . LEU B 1 22 ? -29.328 14.227 18.688 1 62.34 22 LEU B CA 1
ATOM 3466 C C . LEU B 1 22 ? -28.828 12.977 19.406 1 62.34 22 LEU B C 1
ATOM 3468 O O . LEU B 1 22 ? -28.156 12.133 18.812 1 62.34 22 LEU B O 1
ATOM 3472 N N . THR B 1 23 ? -29.25 12.891 20.641 1 58.97 23 THR B N 1
ATOM 3473 C CA . THR B 1 23 ? -28.875 11.703 21.406 1 58.97 23 THR B CA 1
ATOM 3474 C C . THR B 1 23 ? -29.484 10.445 20.797 1 58.97 23 THR B C 1
ATOM 3476 O O . THR B 1 23 ? -28.812 9.422 20.672 1 58.97 23 THR B O 1
ATOM 3479 N N . ALA B 1 24 ? -30.688 10.562 20.438 1 62.47 24 ALA B N 1
ATOM 3480 C CA . ALA B 1 24 ? -31.375 9.422 19.828 1 62.47 24 ALA B CA 1
ATOM 3481 C C . ALA B 1 24 ? -30.703 9.039 18.5 1 62.47 24 ALA B C 1
ATOM 3483 O O . ALA B 1 24 ? -30.531 7.852 18.219 1 62.47 24 ALA B O 1
ATOM 3484 N N . LEU B 1 25 ? -30.359 9.992 17.859 1 63.09 25 LEU B N 1
ATOM 3485 C CA . LEU B 1 25 ? -29.719 9.742 16.562 1 63.09 25 LEU B CA 1
ATOM 3486 C C . LEU B 1 25 ? -28.344 9.117 16.734 1 63.09 25 LEU B C 1
ATOM 3488 O O . LEU B 1 25 ? -27.984 8.172 16.031 1 63.09 25 LEU B O 1
ATOM 3492 N N . ILE B 1 26 ? -27.672 9.656 17.641 1 60.72 26 ILE B N 1
ATOM 3493 C CA . ILE B 1 26 ? -26.359 9.109 17.938 1 60.72 26 ILE B CA 1
ATOM 3494 C C . ILE B 1 26 ? -26.484 7.664 18.406 1 60.72 26 ILE B C 1
ATOM 3496 O O . ILE B 1 26 ? -25.781 6.781 17.922 1 60.72 26 ILE B O 1
ATOM 3500 N N . THR B 1 27 ? -27.422 7.434 19.234 1 59.16 27 THR B N 1
ATOM 3501 C CA . THR B 1 27 ? -27.641 6.094 19.766 1 59.16 27 THR B CA 1
ATOM 3502 C C . THR B 1 27 ? -28.078 5.137 18.656 1 59.16 27 THR B C 1
ATOM 3504 O O . THR B 1 27 ? -27.594 4.008 18.578 1 59.16 27 THR B O 1
ATOM 3507 N N . ALA B 1 28 ? -28.953 5.609 17.859 1 61.72 28 ALA B N 1
ATOM 3508 C CA . ALA B 1 28 ? -29.438 4.785 16.75 1 61.72 28 ALA B CA 1
ATOM 3509 C C . ALA B 1 28 ? -28.297 4.441 15.789 1 61.72 28 ALA B C 1
ATOM 3511 O O . ALA B 1 28 ? -28.219 3.318 15.289 1 61.72 28 ALA B O 1
ATOM 3512 N N . SER B 1 29 ? -27.5 5.395 15.578 1 61.06 29 SER B N 1
ATOM 3513 C CA . SER B 1 29 ? -26.375 5.172 14.688 1 61.06 29 SER B CA 1
ATOM 3514 C C . SER B 1 29 ? -25.422 4.129 15.25 1 61.06 29 SER B C 1
ATOM 3516 O O . SER B 1 29 ? -24.875 3.307 14.516 1 61.06 29 SER B O 1
ATOM 3518 N N . ILE B 1 30 ? -25.25 4.211 16.5 1 58.12 30 ILE B N 1
ATOM 3519 C CA . ILE B 1 30 ? -24.406 3.24 17.188 1 58.12 30 ILE B CA 1
ATOM 3520 C C . ILE B 1 30 ? -25 1.842 17.047 1 58.12 30 ILE B C 1
ATOM 3522 O O . ILE B 1 30 ? -24.312 0.897 16.656 1 58.12 30 ILE B O 1
ATOM 3526 N N . PHE B 1 31 ? -26.266 1.742 17.25 1 57.78 31 PHE B N 1
ATOM 3527 C CA . PHE B 1 31 ? -26.906 0.438 17.234 1 57.78 31 PHE B CA 1
ATOM 3528 C C . PHE B 1 31 ? -26.984 -0.114 15.82 1 57.78 31 PHE B C 1
ATOM 3530 O O . PHE B 1 31 ? -26.875 -1.325 15.617 1 57.78 31 PHE B O 1
ATOM 3537 N N . TYR B 1 32 ? -27.172 0.724 14.969 1 58.31 32 TYR B N 1
ATOM 3538 C CA . TYR B 1 32 ? -27.25 0.305 13.578 1 58.31 32 TYR B CA 1
ATOM 3539 C C . TYR B 1 32 ? -25.922 -0.25 13.094 1 58.31 32 TYR B C 1
ATOM 3541 O O . TYR B 1 32 ? -25.891 -1.231 12.344 1 58.31 32 TYR B O 1
ATOM 3549 N N . ARG B 1 33 ? -24.875 0.34 13.453 1 55.69 33 ARG B N 1
ATOM 3550 C CA . ARG B 1 33 ? -23.547 -0.095 13 1 55.69 33 ARG B CA 1
ATOM 3551 C C . ARG B 1 33 ? -23.109 -1.359 13.727 1 55.69 33 ARG B C 1
ATOM 3553 O O . ARG B 1 33 ? -22.344 -2.154 13.195 1 55.69 33 ARG B O 1
ATOM 3560 N N . PHE B 1 34 ? -23.594 -1.566 15 1 49.38 34 PHE B N 1
ATOM 3561 C CA . PHE B 1 34 ? -23.234 -2.77 15.742 1 49.38 34 PHE B CA 1
ATOM 3562 C C . PHE B 1 34 ? -23.891 -4 15.117 1 49.38 34 PHE B C 1
ATOM 3564 O O . PHE B 1 34 ? -23.453 -5.129 15.375 1 49.38 34 PHE B O 1
ATOM 3571 N N . LYS B 1 35 ? -24.828 -3.906 14.406 1 46.72 35 LYS B N 1
ATOM 3572 C CA . LYS B 1 35 ? -25.359 -5.113 13.781 1 46.72 35 LYS B CA 1
ATOM 3573 C C . LYS B 1 35 ? -24.359 -5.699 12.781 1 46.72 35 LYS B C 1
ATOM 3575 O O . LYS B 1 35 ? -23.625 -4.957 12.133 1 46.72 35 LYS B O 1
ATOM 3580 N N . GLY B 1 36 ? -23.719 -6.789 13.172 1 45.31 36 GLY B N 1
ATOM 3581 C CA . GLY B 1 36 ? -22.734 -7.75 12.695 1 45.31 36 GLY B CA 1
ATOM 3582 C C . GLY B 1 36 ? -22.516 -7.699 11.195 1 45.31 36 GLY B C 1
ATOM 3583 O O . GLY B 1 36 ? -22.094 -8.688 10.594 1 45.31 36 GLY B O 1
ATOM 3584 N N . SER B 1 37 ? -23.219 -6.957 10.602 1 43.25 37 SER B N 1
ATOM 3585 C CA . SER B 1 37 ? -23.031 -7.152 9.164 1 43.25 37 SER B CA 1
ATOM 3586 C C . SER B 1 37 ? -21.594 -6.906 8.75 1 43.25 37 SER B C 1
ATOM 3588 O O . SER B 1 37 ? -20.859 -6.18 9.422 1 43.25 37 SER B O 1
ATOM 3590 N N . PRO B 1 38 ? -21.031 -7.949 8.016 1 43.47 38 PRO B N 1
ATOM 3591 C CA . PRO B 1 38 ? -19.703 -7.691 7.457 1 43.47 38 PRO B CA 1
ATOM 3592 C C . PRO B 1 38 ? -19.406 -6.199 7.309 1 43.47 38 PRO B C 1
ATOM 3594 O O . PRO B 1 38 ? -20.281 -5.426 6.926 1 43.47 38 PRO B O 1
ATOM 3597 N N . PRO B 1 39 ? -18.656 -5.82 8.359 1 39.59 39 PRO B N 1
ATOM 3598 C CA . PRO B 1 39 ? -18.375 -4.406 8.102 1 39.59 39 PRO B CA 1
ATOM 3599 C C . PRO B 1 39 ? -18.375 -4.062 6.617 1 39.59 39 PRO B C 1
ATOM 3601 O O . PRO B 1 39 ? -17.969 -4.883 5.789 1 39.59 39 PRO B O 1
ATOM 3604 N N . PRO B 1 40 ? -19.266 -3.33 6.102 1 36.78 40 PRO B N 1
ATOM 3605 C CA . PRO B 1 40 ? -18.938 -2.98 4.719 1 36.78 40 PRO B CA 1
ATOM 3606 C C . PRO B 1 40 ? -17.438 -2.996 4.441 1 36.78 40 PRO B C 1
ATOM 3608 O O . PRO B 1 40 ? -16.641 -2.857 5.367 1 36.78 40 PRO B O 1
ATOM 3611 N N . LYS B 1 41 ? -16.906 -3.691 3.48 1 36.59 41 LYS B N 1
ATOM 3612 C CA . LYS B 1 41 ? -15.469 -3.701 3.26 1 36.59 41 LYS B CA 1
ATOM 3613 C C . LYS B 1 41 ? -14.797 -2.504 3.928 1 36.59 41 LYS B C 1
ATOM 3615 O O . LYS B 1 41 ? -15.234 -1.363 3.746 1 36.59 41 LYS B O 1
ATOM 3620 N N . VAL B 1 42 ? -14.336 -2.742 5.062 1 31.34 42 VAL B N 1
ATOM 3621 C CA . VAL B 1 42 ? -13.516 -1.872 5.902 1 31.34 42 VAL B CA 1
ATOM 3622 C C . VAL B 1 42 ? -12.617 -1.007 5.023 1 31.34 42 VAL B C 1
ATOM 3624 O O . VAL B 1 42 ? -11.719 -1.52 4.344 1 31.34 42 VAL B O 1
ATOM 3627 N N . LEU B 1 43 ? -13.195 -0.063 4.227 1 30.39 43 LEU B N 1
ATOM 3628 C CA . LEU B 1 43 ? -12.234 0.864 3.627 1 30.39 43 LEU B CA 1
ATOM 3629 C C . LEU B 1 43 ? -11.078 1.138 4.578 1 30.39 43 LEU B C 1
ATOM 3631 O O . LEU B 1 43 ? -11.289 1.557 5.719 1 30.39 43 LEU B O 1
ATOM 3635 N N . TYR B 1 44 ? -10.297 0.443 4.848 1 27.98 44 TYR B N 1
ATOM 3636 C CA . TYR B 1 44 ? -9.125 1.179 5.305 1 27.98 44 TYR B CA 1
ATOM 3637 C C . TYR B 1 44 ? -9.031 2.543 4.633 1 27.98 44 TYR B C 1
ATOM 3639 O O . TYR B 1 44 ? -8.914 2.631 3.408 1 27.98 44 TYR B O 1
ATOM 3647 N N . GLY B 1 45 ? -9.727 3.846 5.469 1 29.44 45 GLY B N 1
ATOM 3648 C CA . GLY B 1 45 ? -10.539 5.043 5.594 1 29.44 45 GLY B CA 1
ATOM 3649 C C . GLY B 1 45 ? -11.812 4.988 4.773 1 29.44 45 GLY B C 1
ATOM 3650 O O . GLY B 1 45 ? -12.758 4.277 5.129 1 29.44 45 GLY B O 1
ATOM 3651 N N . ALA B 1 46 ? -12.508 6.199 3.881 1 28.34 46 ALA B N 1
ATOM 3652 C CA . ALA B 1 46 ? -13.844 6.379 3.328 1 28.34 46 ALA B CA 1
ATOM 3653 C C . ALA B 1 46 ? -14.164 5.293 2.305 1 28.34 46 ALA B C 1
ATOM 3655 O O . ALA B 1 46 ? -14.109 5.531 1.097 1 28.34 46 ALA B O 1
ATOM 3656 N N . VAL B 1 47 ? -13.711 4.215 2.127 1 31.12 47 VAL B N 1
ATOM 3657 C CA . VAL B 1 47 ? -14.531 3.488 1.165 1 31.12 47 VAL B CA 1
ATOM 3658 C C . VAL B 1 47 ? -15.836 3.041 1.83 1 31.12 47 VAL B C 1
ATOM 3660 O O . VAL B 1 47 ? -15.82 2.221 2.752 1 31.12 47 VAL B O 1
ATOM 3663 N N . SER B 1 48 ? -16.828 3.75 2.094 1 32.47 48 SER B N 1
ATOM 3664 C CA . SER B 1 48 ? -18.219 3.414 2.365 1 32.47 48 SER B CA 1
ATOM 3665 C C . SER B 1 48 ? -18.688 2.225 1.524 1 32.47 48 SER B C 1
ATOM 3667 O O . SER B 1 48 ? -18.328 2.117 0.348 1 32.47 48 SER B O 1
ATOM 3669 N N . TYR B 1 49 ? -18.906 1.006 1.914 1 33.34 49 TYR B N 1
ATOM 3670 C CA . TYR B 1 49 ? -19.922 0.151 1.321 1 33.34 49 TYR B CA 1
ATOM 3671 C C . TYR B 1 49 ? -20.875 0.962 0.453 1 33.34 49 TYR B C 1
ATOM 3673 O O . TYR B 1 49 ? -21.547 0.414 -0.428 1 33.34 49 TYR B O 1
ATOM 3681 N N . THR B 1 50 ? -21.047 2.068 0.872 1 36.88 50 THR B N 1
ATOM 3682 C CA . THR B 1 50 ? -21.844 3.004 0.083 1 36.88 50 THR B CA 1
ATOM 3683 C C . THR B 1 50 ? -21.203 3.248 -1.278 1 36.88 50 THR B C 1
ATOM 3685 O O . THR B 1 50 ? -21.734 3.988 -2.104 1 36.88 50 THR B O 1
ATOM 3688 N N . ASP B 1 51 ? -20 2.824 -1.429 1 42.81 51 ASP B N 1
ATOM 3689 C CA . ASP B 1 51 ? -19.312 3.029 -2.695 1 42.81 51 ASP B CA 1
ATOM 3690 C C . ASP B 1 51 ? -19.922 2.178 -3.803 1 42.81 51 ASP B C 1
ATOM 3692 O O . ASP B 1 51 ? -19.922 2.57 -4.973 1 42.81 51 ASP B O 1
ATOM 3696 N N . LYS B 1 52 ? -20.188 0.835 -3.387 1 45.31 52 LYS B N 1
ATOM 3697 C CA . LYS B 1 52 ? -20.891 0.145 -4.457 1 45.31 52 LYS B CA 1
ATOM 3698 C C . LYS B 1 52 ? -21.922 1.062 -5.117 1 45.31 52 LYS B C 1
ATOM 3700 O O . LYS B 1 52 ? -22.125 1.009 -6.332 1 45.31 52 LYS B O 1
ATOM 3705 N N . PHE B 1 53 ? -22.516 1.706 -4.055 1 45.16 53 PHE B N 1
ATOM 3706 C CA . PHE B 1 53 ? -23.547 2.584 -4.613 1 45.16 53 PHE B CA 1
ATOM 3707 C C . PHE B 1 53 ? -22.906 3.812 -5.254 1 45.16 53 PHE B C 1
ATOM 3709 O O . PHE B 1 53 ? -23.562 4.527 -6.02 1 45.16 53 PHE B O 1
ATOM 3716 N N . ASN B 1 54 ? -21.531 3.797 -5.031 1 51.25 54 ASN B N 1
ATOM 3717 C CA . ASN B 1 54 ? -20.984 5.102 -5.391 1 51.25 54 ASN B CA 1
ATOM 3718 C C . ASN B 1 54 ? -20.391 5.086 -6.797 1 51.25 54 ASN B C 1
ATOM 3720 O O . ASN B 1 54 ? -20.312 6.129 -7.457 1 51.25 54 ASN B O 1
ATOM 3724 N N . LEU B 1 55 ? -20.047 3.768 -7.164 1 54.16 55 LEU B N 1
ATOM 3725 C CA . LEU B 1 55 ? -19.359 3.84 -8.453 1 54.16 55 LEU B CA 1
ATOM 3726 C C . LEU B 1 55 ? -20.219 3.217 -9.555 1 54.16 55 LEU B C 1
ATOM 3728 O O . LEU B 1 55 ? -20.891 2.209 -9.32 1 54.16 55 LEU B O 1
ATOM 3732 N N . THR B 1 56 ? -20.453 4.008 -10.5 1 56.47 56 THR B N 1
ATOM 3733 C CA . THR B 1 56 ? -20.984 3.447 -11.734 1 56.47 56 THR B CA 1
ATOM 3734 C C . THR B 1 56 ? -19.875 2.871 -12.594 1 56.47 56 THR B C 1
ATOM 3736 O O . THR B 1 56 ? -19.188 3.607 -13.305 1 56.47 56 THR B O 1
ATOM 3739 N N . ILE B 1 57 ? -19.609 1.6 -12.32 1 57.41 57 ILE B N 1
ATOM 3740 C CA . ILE B 1 57 ? -18.562 0.991 -13.133 1 57.41 57 ILE B CA 1
ATOM 3741 C C . ILE B 1 57 ? -19.078 0.727 -14.539 1 57.41 57 ILE B C 1
ATOM 3743 O O . ILE B 1 57 ? -20.109 0.068 -14.719 1 57.41 57 ILE B O 1
ATOM 3747 N N . PRO B 1 58 ? -18.422 1.411 -15.5 1 55.78 58 PRO B N 1
ATOM 3748 C CA . PRO B 1 58 ? -18.906 1.153 -16.859 1 55.78 58 PRO B CA 1
ATOM 3749 C C . PRO B 1 58 ? -18.828 -0.324 -17.25 1 55.78 58 PRO B C 1
ATOM 3751 O O . PRO B 1 58 ? -17.922 -1.037 -16.797 1 55.78 58 PRO B O 1
ATOM 3754 N N . ARG B 1 59 ? -19.891 -0.83 -17.797 1 50.84 59 ARG B N 1
ATOM 3755 C CA . ARG B 1 59 ? -19.984 -2.227 -18.203 1 50.84 59 ARG B CA 1
ATOM 3756 C C . ARG B 1 59 ? -18.844 -2.604 -19.141 1 50.84 59 ARG B C 1
ATOM 3758 O O . ARG B 1 59 ? -18.25 -3.678 -19 1 50.84 59 ARG B O 1
ATOM 3765 N N . ASP B 1 60 ? -18.688 -1.706 -20.172 1 49.5 60 ASP B N 1
ATOM 3766 C CA . ASP B 1 60 ? -17.672 -2.031 -21.172 1 49.5 60 ASP B CA 1
ATOM 3767 C C . ASP B 1 60 ? -16.312 -1.466 -20.781 1 49.5 60 ASP B C 1
ATOM 3769 O O . ASP B 1 60 ? -15.969 -0.336 -21.141 1 49.5 60 ASP B O 1
ATOM 3773 N N . LEU B 1 61 ? -15.742 -2.178 -19.844 1 52.53 61 LEU B N 1
ATOM 3774 C CA . LEU B 1 61 ? -14.414 -1.719 -19.453 1 52.53 61 LEU B CA 1
ATOM 3775 C C . LEU B 1 61 ? -13.453 -1.78 -20.641 1 52.53 61 LEU B C 1
ATOM 3777 O O . LEU B 1 61 ? -12.469 -1.043 -20.688 1 52.53 61 LEU B O 1
ATOM 3781 N N . ARG B 1 62 ? -13.812 -2.619 -21.672 1 51.5 62 ARG B N 1
ATOM 3782 C CA . ARG B 1 62 ? -12.914 -2.795 -22.812 1 51.5 62 ARG B CA 1
ATOM 3783 C C . ARG B 1 62 ? -12.805 -1.508 -23.625 1 51.5 62 ARG B C 1
ATOM 3785 O O . ARG B 1 62 ? -11.75 -1.205 -24.172 1 51.5 62 ARG B O 1
ATOM 3792 N N . SER B 1 63 ? -14 -0.969 -23.812 1 46.72 63 SER B N 1
ATOM 3793 C CA . SER B 1 63 ? -13.992 0.245 -24.625 1 46.72 63 SER B CA 1
ATOM 3794 C C . SER B 1 63 ? -13.273 1.384 -23.906 1 46.72 63 SER B C 1
ATOM 3796 O O . SER B 1 63 ? -12.812 2.334 -24.547 1 46.72 63 SER B O 1
ATOM 3798 N N . THR B 1 64 ? -13.281 1.334 -22.641 1 47.53 64 THR B N 1
ATOM 3799 C CA . THR B 1 64 ? -12.711 2.432 -21.859 1 47.53 64 THR B CA 1
ATOM 3800 C C . THR B 1 64 ? -11.211 2.217 -21.641 1 47.53 64 THR B C 1
ATOM 3802 O O . THR B 1 64 ? -10.461 3.178 -21.453 1 47.53 64 THR B O 1
ATOM 3805 N N . ILE B 1 65 ? -10.867 0.967 -21.625 1 47.41 65 ILE B N 1
ATOM 3806 C CA . ILE B 1 65 ? -9.461 0.701 -21.312 1 47.41 65 ILE B CA 1
ATOM 3807 C C . ILE B 1 65 ? -8.695 0.472 -22.625 1 47.41 65 ILE B C 1
ATOM 3809 O O . ILE B 1 65 ? -9.047 -0.409 -23.406 1 47.41 65 ILE B O 1
ATOM 3813 N N . GLU B 1 66 ? -8.055 1.466 -23.062 1 47.91 66 GLU B N 1
ATOM 3814 C CA . GLU B 1 66 ? -7.109 1.148 -24.125 1 47.91 66 GLU B CA 1
ATOM 3815 C C . GLU B 1 66 ? -6.27 -0.074 -23.766 1 47.91 66 GLU B C 1
ATOM 3817 O O . GLU B 1 66 ? -5.793 -0.197 -22.641 1 47.91 66 GLU B O 1
ATOM 3822 N N . PRO B 1 67 ? -6.492 -1.049 -24.594 1 44.19 67 PRO B N 1
ATOM 3823 C CA . PRO B 1 67 ? -5.617 -2.191 -24.328 1 44.19 67 PRO B CA 1
ATOM 3824 C C . PRO B 1 67 ? -4.199 -1.769 -23.938 1 44.19 67 PRO B C 1
ATOM 3826 O O . PRO B 1 67 ? -3.688 -0.771 -24.438 1 44.19 67 PRO B O 1
ATOM 3829 N N . TRP B 1 68 ? -3.855 -2.213 -22.781 1 46.97 68 TRP B N 1
ATOM 3830 C CA . TRP B 1 68 ? -2.477 -1.95 -22.375 1 46.97 68 TRP B CA 1
ATOM 3831 C C . TRP B 1 68 ? -1.509 -2.266 -23.516 1 46.97 68 TRP B C 1
ATOM 3833 O O . TRP B 1 68 ? -1.436 -3.406 -23.969 1 46.97 68 TRP B O 1
ATOM 3843 N N . ASN B 1 69 ? -1.473 -1.338 -24.5 1 42.47 69 ASN B N 1
ATOM 3844 C CA . ASN B 1 69 ? -0.397 -1.459 -25.484 1 42.47 69 ASN B CA 1
ATOM 3845 C C . ASN B 1 69 ? 0.974 -1.297 -24.828 1 42.47 69 ASN B C 1
ATOM 3847 O O . ASN B 1 69 ? 1.314 -0.212 -24.359 1 42.47 69 ASN B O 1
ATOM 3851 N N . VAL B 1 70 ? 1.381 -2.344 -24.109 1 47.44 70 VAL B N 1
ATOM 3852 C CA . VAL B 1 70 ? 2.723 -2.354 -23.531 1 47.44 70 VAL B CA 1
ATOM 3853 C C . VAL B 1 70 ? 3.732 -1.879 -24.578 1 47.44 70 VAL B C 1
ATOM 3855 O O . VAL B 1 70 ? 4.023 -2.596 -25.547 1 47.44 70 VAL B O 1
ATOM 3858 N N . GLU B 1 71 ? 3.695 -0.741 -24.891 1 46.72 71 GLU B N 1
ATOM 3859 C CA . GLU B 1 71 ? 4.672 -0.242 -25.844 1 46.72 71 GLU B CA 1
ATOM 3860 C C . GLU B 1 71 ? 6.094 -0.591 -25.422 1 46.72 71 GLU B C 1
ATOM 3862 O O . GLU B 1 71 ? 7.051 -0.339 -26.156 1 46.72 71 GLU B O 1
ATOM 3867 N N . THR B 1 72 ? 6.254 -1.176 -24.219 1 52.31 72 THR B N 1
ATOM 3868 C CA . THR B 1 72 ? 7.691 -1.308 -24 1 52.31 72 THR B CA 1
ATOM 3869 C C . THR B 1 72 ? 8.227 -2.561 -24.688 1 52.31 72 THR B C 1
ATOM 3871 O O . THR B 1 72 ? 7.504 -3.551 -24.844 1 52.31 72 THR B O 1
ATOM 3874 N N . GLU B 1 73 ? 9.258 -2.389 -25.359 1 54.31 73 GLU B N 1
ATOM 3875 C CA . GLU B 1 73 ? 9.984 -3.479 -26.016 1 54.31 73 GLU B CA 1
ATOM 3876 C C . GLU B 1 73 ? 10.055 -4.707 -25.109 1 54.31 73 GLU B C 1
ATOM 3878 O O . GLU B 1 73 ? 9.891 -5.836 -25.578 1 54.31 73 GLU B O 1
ATOM 3883 N N . GLU B 1 74 ? 10.188 -4.469 -23.859 1 57.09 74 GLU B N 1
ATOM 3884 C CA . GLU B 1 74 ? 10.344 -5.598 -22.938 1 57.09 74 GLU B CA 1
ATOM 3885 C C . GLU B 1 74 ? 9.023 -6.355 -22.781 1 57.09 74 GLU B C 1
ATOM 3887 O O . GLU B 1 74 ? 9.008 -7.59 -22.812 1 57.09 74 GLU B O 1
ATOM 3892 N N . TYR B 1 75 ? 8.07 -5.586 -22.594 1 61 75 TYR B N 1
ATOM 3893 C CA . TYR B 1 75 ? 6.762 -6.215 -22.484 1 61 75 TYR B CA 1
ATOM 3894 C C . TYR B 1 75 ? 6.426 -7.012 -23.734 1 61 75 TYR B C 1
ATOM 3896 O O . TYR B 1 75 ? 6.004 -8.164 -23.641 1 61 75 TYR B O 1
ATOM 3904 N N . ASN B 1 76 ? 6.73 -6.375 -24.766 1 58.75 76 ASN B N 1
ATOM 3905 C CA . ASN B 1 76 ? 6.434 -7.039 -26.031 1 58.75 76 ASN B CA 1
ATOM 3906 C C . ASN B 1 76 ? 7.277 -8.297 -26.219 1 58.75 76 ASN B C 1
ATOM 3908 O O . ASN B 1 76 ? 6.781 -9.32 -26.688 1 58.75 76 ASN B O 1
ATOM 3912 N N . ARG B 1 77 ? 8.422 -8.172 -25.797 1 61.06 77 ARG B N 1
ATOM 3913 C CA . ARG B 1 77 ? 9.328 -9.305 -25.969 1 61.06 77 ARG B CA 1
ATOM 3914 C C . ARG B 1 77 ? 8.906 -10.477 -25.094 1 61.06 77 ARG B C 1
ATOM 3916 O O . ARG B 1 77 ? 8.945 -11.633 -25.531 1 61.06 77 ARG B O 1
ATOM 3923 N N . VAL B 1 78 ? 8.484 -10.125 -23.953 1 62.62 78 VAL B N 1
ATOM 3924 C CA . VAL B 1 78 ? 8.242 -11.195 -22.984 1 62.62 78 VAL B CA 1
ATOM 3925 C C . VAL B 1 78 ? 6.832 -11.742 -23.172 1 62.62 78 VAL B C 1
ATOM 3927 O O . VAL B 1 78 ? 6.602 -12.945 -23.031 1 62.62 78 VAL B O 1
ATOM 3930 N N . LEU B 1 79 ? 6.039 -10.867 -23.562 1 65.31 79 LEU B N 1
ATOM 3931 C CA . LEU B 1 79 ? 4.645 -11.297 -23.578 1 65.31 79 LEU B CA 1
ATOM 3932 C C . LEU B 1 79 ? 4.203 -11.688 -24.984 1 65.31 79 LEU B C 1
ATOM 3934 O O . LEU B 1 79 ? 3.139 -12.281 -25.156 1 65.31 79 LEU B O 1
ATOM 3938 N N . ARG B 1 80 ? 5.168 -11.562 -25.906 1 66.19 80 ARG B N 1
ATOM 3939 C CA . ARG B 1 80 ? 4.852 -11.922 -27.281 1 66.19 80 ARG B CA 1
ATOM 3940 C C . ARG B 1 80 ? 4.984 -13.43 -27.484 1 66.19 80 ARG B C 1
ATOM 3942 O O . ARG B 1 80 ? 5.73 -14.102 -26.781 1 66.19 80 ARG B O 1
ATOM 3949 N N . LYS B 1 81 ? 4.27 -13.812 -28.516 1 70.31 81 LYS B N 1
ATOM 3950 C CA . LYS B 1 81 ? 4.332 -15.203 -28.969 1 70.31 81 LYS B CA 1
ATOM 3951 C C . LYS B 1 81 ? 5.762 -15.602 -29.328 1 70.31 81 LYS B C 1
ATOM 3953 O O . LYS B 1 81 ? 6.512 -14.797 -29.891 1 70.31 81 LYS B O 1
ATOM 3958 N N . ASN B 1 82 ? 6.191 -16.766 -28.875 1 72.56 82 ASN B N 1
ATOM 3959 C CA . ASN B 1 82 ? 7.523 -17.266 -29.203 1 72.56 82 ASN B CA 1
ATOM 3960 C C . ASN B 1 82 ? 7.5 -18.109 -30.484 1 72.56 82 ASN B C 1
ATOM 3962 O O . ASN B 1 82 ? 8.547 -18.547 -30.938 1 72.56 82 ASN B O 1
ATOM 3966 N N . GLY B 1 83 ? 6.316 -18.297 -31.047 1 77.56 83 GLY B N 1
ATOM 3967 C CA . GLY B 1 83 ? 6.137 -19.016 -32.281 1 77.56 83 GLY B CA 1
ATOM 3968 C C . GLY B 1 83 ? 6.277 -20.516 -32.125 1 77.56 83 GLY B C 1
ATOM 3969 O O . GLY B 1 83 ? 6.098 -21.281 -33.094 1 77.56 83 GLY B O 1
ATOM 3970 N N . LYS B 1 84 ? 6.496 -21.016 -30.953 1 84.19 84 LYS B N 1
ATOM 3971 C CA . LYS B 1 84 ? 6.793 -22.422 -30.75 1 84.19 84 LYS B CA 1
ATOM 3972 C C . LYS B 1 84 ? 5.75 -23.078 -29.859 1 84.19 84 LYS B C 1
ATOM 3974 O O . LYS B 1 84 ? 5.41 -24.25 -30.031 1 84.19 84 LYS B O 1
ATOM 3979 N N . THR B 1 85 ? 5.324 -22.375 -28.906 1 89.06 85 THR B N 1
ATOM 3980 C CA . THR B 1 85 ? 4.391 -22.891 -27.922 1 89.06 85 THR B CA 1
ATOM 3981 C C . THR B 1 85 ? 3.158 -22 -27.812 1 89.06 85 THR B C 1
ATOM 3983 O O . THR B 1 85 ? 3.168 -20.859 -28.281 1 89.06 85 THR B O 1
ATOM 3986 N N . LYS B 1 86 ? 2.09 -22.594 -27.344 1 91.88 86 LYS B N 1
ATOM 3987 C CA . LYS B 1 86 ? 0.912 -21.781 -27.047 1 91.88 86 LYS B CA 1
ATOM 3988 C C . LYS B 1 86 ? 1.083 -21.047 -25.719 1 91.88 86 LYS B C 1
ATOM 3990 O O . LYS B 1 86 ? 1.052 -21.656 -24.641 1 91.88 86 LYS B O 1
ATOM 3995 N N . ARG B 1 87 ? 1.259 -19.797 -25.828 1 91.75 87 ARG B N 1
ATOM 3996 C CA . ARG B 1 87 ? 1.494 -19 -24.625 1 91.75 87 ARG B CA 1
ATOM 3997 C C . ARG B 1 87 ? 0.18 -18.5 -24.031 1 91.75 87 ARG B C 1
ATOM 3999 O O . ARG B 1 87 ? -0.659 -17.953 -24.75 1 91.75 87 ARG B O 1
ATOM 4006 N N . LEU B 1 88 ? 0.025 -18.734 -22.766 1 93.88 88 LEU B N 1
ATOM 4007 C CA . LEU B 1 88 ? -1.083 -18.188 -22 1 93.88 88 LEU B CA 1
ATOM 4008 C C . LEU B 1 88 ? -0.579 -17.172 -20.969 1 93.88 88 LEU B C 1
ATOM 4010 O O . LEU B 1 88 ? 0.454 -17.391 -20.328 1 93.88 88 LEU B O 1
ATOM 4014 N N . LEU B 1 89 ? -1.208 -16.062 -20.875 1 93 89 LEU B N 1
ATOM 4015 C CA . LEU B 1 89 ? -1.01 -15.062 -19.828 1 93 89 LEU B CA 1
ATOM 4016 C C . LEU B 1 89 ? -2.141 -15.117 -18.812 1 93 89 LEU B C 1
ATOM 4018 O O . LEU B 1 89 ? -3.273 -14.727 -19.109 1 93 89 LEU B O 1
ATOM 4022 N N . GLY B 1 90 ? -1.772 -15.539 -17.578 1 95.75 90 GLY B N 1
ATOM 4023 C CA . GLY B 1 90 ? -2.816 -15.906 -16.641 1 95.75 90 GLY B CA 1
ATOM 4024 C C . GLY B 1 90 ? -2.945 -14.93 -15.484 1 95.75 90 GLY B C 1
ATOM 4025 O O . GLY B 1 90 ? -1.942 -14.438 -14.961 1 95.75 90 GLY B O 1
ATOM 4026 N N . GLU B 1 91 ? -4.195 -14.594 -15.102 1 97.31 91 GLU B N 1
ATOM 4027 C CA . GLU B 1 91 ? -4.586 -14.008 -13.828 1 97.31 91 GLU B CA 1
ATOM 4028 C C . GLU B 1 91 ? -5.234 -15.039 -12.914 1 97.31 91 GLU B C 1
ATOM 4030 O O . GLU B 1 91 ? -6.289 -15.594 -13.242 1 97.31 91 GLU B O 1
ATOM 4035 N N . PHE B 1 92 ? -4.625 -15.273 -11.758 1 98.5 92 PHE B N 1
ATOM 4036 C CA . PHE B 1 92 ? -4.957 -16.469 -11 1 98.5 92 PHE B CA 1
ATOM 4037 C C . PHE B 1 92 ? -5.824 -16.125 -9.797 1 98.5 92 PHE B C 1
ATOM 4039 O O . PHE B 1 92 ? -6.285 -17.031 -9.086 1 98.5 92 PHE B O 1
ATOM 4046 N N . HIS B 1 93 ? -6.082 -14.852 -9.508 1 98.81 93 HIS B N 1
ATOM 4047 C CA . HIS B 1 93 ? -6.715 -14.477 -8.25 1 98.81 93 HIS B CA 1
ATOM 4048 C C . HIS B 1 93 ? -7.547 -13.203 -8.406 1 98.81 93 HIS B C 1
ATOM 4050 O O . HIS B 1 93 ? -7.008 -12.102 -8.359 1 98.81 93 HIS B O 1
ATOM 4056 N N . THR B 1 94 ? -8.875 -13.367 -8.602 1 98.12 94 THR B N 1
ATOM 4057 C CA . THR B 1 94 ? -9.766 -12.227 -8.781 1 98.12 94 THR B CA 1
ATOM 4058 C C . THR B 1 94 ? -11.055 -12.414 -7.992 1 98.12 94 THR B C 1
ATOM 4060 O O . THR B 1 94 ? -11.453 -13.547 -7.707 1 98.12 94 THR B O 1
ATOM 4063 N N . HIS B 1 95 ? -11.664 -11.344 -7.68 1 97.19 95 HIS B N 1
ATOM 4064 C CA . HIS B 1 95 ? -12.938 -11.359 -6.961 1 97.19 95 HIS B CA 1
ATOM 4065 C C . HIS B 1 95 ? -14.016 -10.594 -7.727 1 97.19 95 HIS B C 1
ATOM 4067 O O . HIS B 1 95 ? -13.719 -9.602 -8.398 1 97.19 95 HIS B O 1
ATOM 4073 N N . THR B 1 96 ? -15.172 -11.102 -7.605 1 94 96 THR B N 1
ATOM 4074 C CA . THR B 1 96 ? -16.359 -10.43 -8.141 1 94 96 THR B CA 1
ATOM 4075 C C . THR B 1 96 ? -17.297 -10 -7.016 1 94 96 THR B C 1
ATOM 4077 O O . THR B 1 96 ? -16.984 -10.195 -5.84 1 94 96 THR B O 1
ATOM 4080 N N . ASN B 1 97 ? -18.406 -9.414 -7.453 1 89.69 97 ASN B N 1
ATOM 4081 C CA . ASN B 1 97 ? -19.391 -8.969 -6.469 1 89.69 97 ASN B CA 1
ATOM 4082 C C . ASN B 1 97 ? -20.156 -10.141 -5.859 1 89.69 97 ASN B C 1
ATOM 4084 O O . ASN B 1 97 ? -21.047 -9.945 -5.043 1 89.69 97 ASN B O 1
ATOM 4088 N N . TYR B 1 98 ? -19.844 -11.391 -6.195 1 93.31 98 TYR B N 1
ATOM 4089 C CA . TYR B 1 98 ? -20.375 -12.57 -5.52 1 93.31 98 TYR B CA 1
ATOM 4090 C C . TYR B 1 98 ? -19.75 -12.727 -4.137 1 93.31 98 TYR B C 1
ATOM 4092 O O . TYR B 1 98 ? -20.25 -13.492 -3.309 1 93.31 98 TYR B O 1
ATOM 4100 N N . SER B 1 99 ? -18.688 -12.117 -3.891 1 92.12 99 SER B N 1
ATOM 4101 C CA . SER B 1 99 ? -18.109 -11.992 -2.551 1 92.12 99 SER B CA 1
ATOM 4102 C C . SER B 1 99 ? -17.844 -10.539 -2.195 1 92.12 99 SER B C 1
ATOM 4104 O O . SER B 1 99 ? -18.766 -9.766 -1.938 1 92.12 99 SER B O 1
ATOM 4106 N N . ASP B 1 100 ? -16.484 -10.094 -2.25 1 88.25 100 ASP B N 1
ATOM 4107 C CA . ASP B 1 100 ? -16.25 -8.727 -1.805 1 88.25 100 ASP B CA 1
ATOM 4108 C C . ASP B 1 100 ? -15.602 -7.895 -2.904 1 88.25 100 ASP B C 1
ATOM 4110 O O . ASP B 1 100 ? -15.078 -6.809 -2.643 1 88.25 100 ASP B O 1
ATOM 4114 N N . GLY B 1 101 ? -15.586 -8.359 -4.137 1 89.81 101 GLY B N 1
ATOM 4115 C CA . GLY B 1 101 ? -15.164 -7.551 -5.27 1 89.81 101 GLY B CA 1
ATOM 4116 C C . GLY B 1 101 ? -16.203 -6.527 -5.691 1 89.81 101 GLY B C 1
ATOM 4117 O O . GLY B 1 101 ? -17.391 -6.727 -5.484 1 89.81 101 GLY B O 1
ATOM 4118 N N . ARG B 1 102 ? -15.742 -5.527 -6.375 1 86.5 102 ARG B N 1
ATOM 4119 C CA . ARG B 1 102 ? -16.656 -4.473 -6.816 1 86.5 102 ARG B CA 1
ATOM 4120 C C . ARG B 1 102 ? -17.109 -4.707 -8.25 1 86.5 102 ARG B C 1
ATOM 4122 O O . ARG B 1 102 ? -18.062 -4.07 -8.719 1 86.5 102 ARG B O 1
ATOM 4129 N N . LEU B 1 103 ? -16.484 -5.539 -8.953 1 87.81 103 LEU B N 1
ATOM 4130 C CA . LEU B 1 103 ? -16.812 -5.816 -10.344 1 87.81 103 LEU B CA 1
ATOM 4131 C C . LEU B 1 103 ? -17.734 -7.031 -10.453 1 87.81 103 LEU B C 1
ATOM 4133 O O . LEU B 1 103 ? -17.609 -7.98 -9.672 1 87.81 103 LEU B O 1
ATOM 4137 N N . THR B 1 104 ? -18.641 -6.965 -11.406 1 89.06 104 THR B N 1
ATOM 4138 C CA . THR B 1 104 ? -19.391 -8.164 -11.766 1 89.06 104 THR B CA 1
ATOM 4139 C C . THR B 1 104 ? -18.5 -9.172 -12.477 1 89.06 104 THR B C 1
ATOM 4141 O O . THR B 1 104 ? -17.406 -8.82 -12.953 1 89.06 104 THR B O 1
ATOM 4144 N N . PRO B 1 105 ? -18.984 -10.43 -12.555 1 94.31 105 PRO B N 1
ATOM 4145 C CA . PRO B 1 105 ? -18.203 -11.414 -13.312 1 94.31 105 PRO B CA 1
ATOM 4146 C C . PRO B 1 105 ? -17.891 -10.953 -14.734 1 94.31 105 PRO B C 1
ATOM 4148 O O . PRO B 1 105 ? -16.766 -11.125 -15.211 1 94.31 105 PRO B O 1
ATOM 4151 N N . MET B 1 106 ? -18.844 -10.336 -15.391 1 91.88 106 MET B N 1
ATOM 4152 C CA . MET B 1 106 ? -18.656 -9.836 -16.75 1 91.88 106 MET B CA 1
ATOM 4153 C C . MET B 1 106 ? -17.578 -8.766 -16.797 1 91.88 106 MET B C 1
ATOM 4155 O O . MET B 1 106 ? -16.703 -8.781 -17.672 1 91.88 106 MET B O 1
ATOM 4159 N N . GLN B 1 107 ? -17.609 -7.867 -15.797 1 88.06 107 GLN B N 1
ATOM 4160 C CA . GLN B 1 107 ? -16.656 -6.766 -15.734 1 88.06 107 GLN B CA 1
ATOM 4161 C C . GLN B 1 107 ? -15.242 -7.27 -15.438 1 88.06 107 GLN B C 1
ATOM 4163 O O . GLN B 1 107 ? -14.258 -6.711 -15.93 1 88.06 107 GLN B O 1
ATOM 4168 N N . VAL B 1 108 ? -15.117 -8.312 -14.648 1 93.31 108 VAL B N 1
ATOM 4169 C CA . VAL B 1 108 ? -13.82 -8.906 -14.344 1 93.31 108 VAL B CA 1
ATOM 4170 C C . VAL B 1 108 ? -13.219 -9.5 -15.617 1 93.31 108 VAL B C 1
ATOM 4172 O O . VAL B 1 108 ? -12.016 -9.359 -15.859 1 93.31 108 VAL B O 1
ATOM 4175 N N . VAL B 1 109 ? -14.055 -10.148 -16.453 1 94.06 109 VAL B N 1
ATOM 4176 C CA . VAL B 1 109 ? -13.594 -10.688 -17.734 1 94.06 109 VAL B CA 1
ATOM 4177 C C . VAL B 1 109 ? -13.102 -9.555 -18.625 1 94.06 109 VAL B C 1
ATOM 4179 O O . VAL B 1 109 ? -12.016 -9.641 -19.203 1 94.06 109 VAL B O 1
ATOM 4182 N N . ASP B 1 110 ? -13.867 -8.5 -18.656 1 87.81 110 ASP B N 1
ATOM 4183 C CA . ASP B 1 110 ? -13.484 -7.344 -19.453 1 87.81 110 ASP B CA 1
ATOM 4184 C C . ASP B 1 110 ? -12.172 -6.738 -18.969 1 87.81 110 ASP B C 1
ATOM 4186 O O . ASP B 1 110 ? -11.328 -6.344 -19.766 1 87.81 110 ASP B O 1
ATOM 4190 N N . TRP B 1 111 ? -12.008 -6.617 -17.656 1 87.56 111 TRP B N 1
ATOM 4191 C CA . TRP B 1 111 ? -10.773 -6.117 -17.062 1 87.56 111 TRP B CA 1
ATOM 4192 C C . TRP B 1 111 ? -9.578 -6.961 -17.5 1 87.56 111 TRP B C 1
ATOM 4194 O O . TRP B 1 111 ? -8.562 -6.422 -17.938 1 87.56 111 TRP B O 1
ATOM 4204 N N . ALA B 1 112 ? -9.727 -8.25 -17.391 1 91.69 112 ALA B N 1
ATOM 4205 C CA . ALA B 1 112 ? -8.641 -9.164 -17.734 1 91.69 112 ALA B CA 1
ATOM 4206 C C . ALA B 1 112 ? -8.242 -9.016 -19.203 1 91.69 112 ALA B C 1
ATOM 4208 O O . ALA B 1 112 ? -7.059 -8.945 -19.516 1 91.69 112 ALA B O 1
ATOM 4209 N N . LEU B 1 113 ? -9.203 -8.945 -20.078 1 88.31 113 LEU B N 1
ATOM 4210 C CA . LEU B 1 113 ? -8.953 -8.789 -21.5 1 88.31 113 LEU B CA 1
ATOM 4211 C C . LEU B 1 113 ? -8.227 -7.473 -21.781 1 88.31 113 LEU B C 1
ATOM 4213 O O . LEU B 1 113 ? -7.316 -7.426 -22.609 1 88.31 113 LEU B O 1
ATOM 4217 N N . ALA B 1 114 ? -8.617 -6.445 -21.062 1 83.06 114 ALA B N 1
ATOM 4218 C CA . ALA B 1 114 ? -8.039 -5.125 -21.266 1 83.06 114 ALA B CA 1
ATOM 4219 C C . ALA B 1 114 ? -6.547 -5.125 -20.922 1 83.06 114 ALA B C 1
ATOM 4221 O O . ALA B 1 114 ? -5.773 -4.375 -21.531 1 83.06 114 ALA B O 1
ATOM 4222 N N . TYR B 1 115 ? -6.168 -5.941 -20 1 85.19 115 TYR B N 1
ATOM 4223 C CA . TYR B 1 115 ? -4.773 -5.957 -19.578 1 85.19 115 TYR B CA 1
ATOM 4224 C C . TYR B 1 115 ? -4.016 -7.098 -20.25 1 85.19 115 TYR B C 1
ATOM 4226 O O . TYR B 1 115 ? -2.889 -7.414 -19.859 1 85.19 115 TYR B O 1
ATOM 4234 N N . GLY B 1 116 ? -4.633 -7.773 -21.219 1 84.12 116 GLY B N 1
ATOM 4235 C CA . GLY B 1 116 ? -3.928 -8.703 -22.094 1 84.12 116 GLY B CA 1
ATOM 4236 C C . GLY B 1 116 ? -3.938 -10.125 -21.594 1 84.12 116 GLY B C 1
ATOM 4237 O O . GLY B 1 116 ? -3.273 -11 -22.156 1 84.12 116 GLY B O 1
ATOM 4238 N N . PHE B 1 117 ? -4.684 -10.391 -20.578 1 91.38 117 PHE B N 1
ATOM 4239 C CA . PHE B 1 117 ? -4.797 -11.766 -20.109 1 91.38 117 PHE B CA 1
ATOM 4240 C C . PHE B 1 117 ? -5.641 -12.602 -21.062 1 91.38 117 PHE B C 1
ATOM 4242 O O . PHE B 1 117 ? -6.621 -12.109 -21.625 1 91.38 117 PHE B O 1
ATOM 4249 N N . ASN B 1 118 ? -5.227 -13.828 -21.281 1 93.38 118 ASN B N 1
ATOM 4250 C CA . ASN B 1 118 ? -6.055 -14.758 -22.047 1 93.38 118 ASN B CA 1
ATOM 4251 C C . ASN B 1 118 ? -6.379 -16.016 -21.234 1 93.38 118 ASN B C 1
ATOM 4253 O O . ASN B 1 118 ? -6.949 -16.969 -21.766 1 93.38 118 ASN B O 1
ATOM 4257 N N . LEU B 1 119 ? -6.008 -16.062 -20.016 1 97.19 119 LEU B N 1
ATOM 4258 C CA . LEU B 1 119 ? -6.387 -17.047 -19.016 1 97.19 119 LEU B CA 1
ATOM 4259 C C . LEU B 1 119 ? -6.781 -16.359 -17.703 1 97.19 119 LEU B C 1
ATOM 4261 O O . LEU B 1 119 ? -6.02 -15.547 -17.172 1 97.19 119 LEU B O 1
ATOM 4265 N N . LEU B 1 120 ? -7.977 -16.641 -17.219 1 98.38 120 LEU B N 1
ATOM 4266 C CA . LEU B 1 120 ? -8.5 -15.945 -16.047 1 98.38 120 LEU B CA 1
ATOM 4267 C C . LEU B 1 120 ? -9.117 -16.938 -15.062 1 98.38 120 LEU B C 1
ATOM 4269 O O . LEU B 1 120 ? -10.008 -17.703 -15.422 1 98.38 120 LEU B O 1
ATOM 4273 N N . PHE B 1 121 ? -8.602 -16.953 -13.891 1 98.88 121 PHE B N 1
ATOM 4274 C CA . PHE B 1 121 ? -9.25 -17.656 -12.789 1 98.88 121 PHE B CA 1
ATOM 4275 C C . PHE B 1 121 ? -10.086 -16.688 -11.953 1 98.88 121 PHE B C 1
ATOM 4277 O O . PHE B 1 121 ? -9.625 -15.602 -11.602 1 98.88 121 PHE B O 1
ATOM 4284 N N . VAL B 1 122 ? -11.328 -17.016 -11.656 1 98.81 122 VAL B N 1
ATOM 4285 C CA . VAL B 1 122 ? -12.203 -16.234 -10.781 1 98.81 122 VAL B CA 1
ATOM 4286 C C . VAL B 1 122 ? -12.414 -16.969 -9.461 1 98.81 122 VAL B C 1
ATOM 4288 O O . VAL B 1 122 ? -12.914 -18.094 -9.445 1 98.81 122 VAL B O 1
ATOM 4291 N N . THR B 1 123 ? -11.992 -16.344 -8.383 1 98.75 123 THR B N 1
ATOM 4292 C CA . THR B 1 123 ? -11.797 -17.047 -7.113 1 98.75 123 THR B CA 1
ATOM 4293 C C . THR B 1 123 ? -12.438 -16.266 -5.969 1 98.75 123 THR B C 1
ATOM 4295 O O . THR B 1 123 ? -11.773 -15.93 -4.992 1 98.75 123 THR B O 1
ATOM 4298 N N . ASP B 1 124 ? -13.734 -16.078 -5.984 1 97.5 124 ASP B N 1
ATOM 4299 C CA . ASP B 1 124 ? -14.445 -15.367 -4.922 1 97.5 124 ASP B CA 1
ATOM 4300 C C . ASP B 1 124 ? -14.297 -16.094 -3.586 1 97.5 124 ASP B C 1
ATOM 4302 O O . ASP B 1 124 ? -14.07 -17.297 -3.551 1 97.5 124 ASP B O 1
ATOM 4306 N N . HIS B 1 125 ? -14.391 -15.273 -2.516 1 96.88 125 HIS B N 1
ATOM 4307 C CA . HIS B 1 125 ? -14.289 -15.859 -1.183 1 96.88 125 HIS B CA 1
ATOM 4308 C C . HIS B 1 125 ? -15.406 -16.875 -0.946 1 96.88 125 HIS B C 1
ATOM 4310 O O . HIS B 1 125 ? -16.578 -16.516 -0.934 1 96.88 125 HIS B O 1
ATOM 4316 N N . ASN B 1 126 ? -14.992 -18.125 -0.792 1 97 126 ASN B N 1
ATOM 4317 C CA . ASN B 1 126 ? -15.805 -19.219 -0.295 1 97 126 ASN B CA 1
ATOM 4318 C C . ASN B 1 126 ? -17.031 -19.453 -1.171 1 97 126 ASN B C 1
ATOM 4320 O O . ASN B 1 126 ? -18.094 -19.812 -0.669 1 97 126 ASN B O 1
ATOM 4324 N N . THR B 1 127 ? -16.906 -19.188 -2.41 1 97.25 127 THR B N 1
ATOM 4325 C CA . THR B 1 127 ? -17.953 -19.531 -3.365 1 97.25 127 THR B CA 1
ATOM 4326 C C . THR B 1 127 ? -17.391 -19.641 -4.777 1 97.25 127 THR B C 1
ATOM 4328 O O . THR B 1 127 ? -16.531 -18.844 -5.164 1 97.25 127 THR B O 1
ATOM 4331 N N . VAL B 1 128 ? -17.906 -20.594 -5.551 1 98.5 128 VAL B N 1
ATOM 4332 C CA . VAL B 1 128 ? -17.453 -20.812 -6.922 1 98.5 128 VAL B CA 1
ATOM 4333 C C . VAL B 1 128 ? -18.391 -20.078 -7.887 1 98.5 128 VAL B C 1
ATOM 4335 O O . VAL B 1 128 ? -18.078 -19.938 -9.07 1 98.5 128 VAL B O 1
ATOM 4338 N N . GLU B 1 129 ? -19.453 -19.469 -7.406 1 98.12 129 GLU B N 1
ATOM 4339 C CA . GLU B 1 129 ? -20.562 -18.984 -8.227 1 98.12 129 GLU B CA 1
ATOM 4340 C C . GLU B 1 129 ? -20.125 -17.828 -9.133 1 98.12 129 GLU B C 1
ATOM 4342 O O . GLU B 1 129 ? -20.594 -17.719 -10.266 1 98.12 129 GLU B O 1
ATOM 4347 N N . GLY B 1 130 ? -19.312 -16.984 -8.602 1 97.94 130 GLY B N 1
ATOM 4348 C CA . GLY B 1 130 ? -18.781 -15.914 -9.438 1 97.94 130 GLY B CA 1
ATOM 4349 C C . GLY B 1 130 ? -18 -16.422 -10.633 1 97.94 130 GLY B C 1
ATOM 4350 O O . GLY B 1 130 ? -18.109 -15.875 -11.734 1 97.94 130 GLY B O 1
ATOM 4351 N N . GLY B 1 131 ? -17.156 -17.438 -10.414 1 98.56 131 GLY B N 1
ATOM 4352 C CA . GLY B 1 131 ? -16.406 -18.047 -11.492 1 98.56 131 GLY B CA 1
ATOM 4353 C C . GLY B 1 131 ? -17.281 -18.703 -12.547 1 98.56 131 GLY B C 1
ATOM 4354 O O . GLY B 1 131 ? -17.016 -18.562 -13.742 1 98.56 131 GLY B O 1
ATOM 4355 N N . LEU B 1 132 ? -18.328 -19.391 -12.102 1 98.5 132 LEU B N 1
ATOM 4356 C CA . LEU B 1 132 ? -19.25 -20.031 -13.031 1 98.5 132 LEU B CA 1
ATOM 4357 C C . LEU B 1 132 ? -19.984 -18.984 -13.867 1 98.5 132 LEU B C 1
ATOM 4359 O O . LEU B 1 132 ? -20.156 -19.172 -15.078 1 98.5 132 LEU B O 1
ATOM 4363 N N . ALA B 1 133 ? -20.344 -17.922 -13.227 1 97.81 133 ALA B N 1
ATOM 4364 C CA . ALA B 1 133 ? -21.016 -16.844 -13.945 1 97.81 133 ALA B CA 1
ATOM 4365 C C . ALA B 1 133 ? -20.094 -16.234 -14.992 1 97.81 133 ALA B C 1
ATOM 4367 O O . ALA B 1 133 ? -20.516 -15.938 -16.109 1 97.81 133 ALA B O 1
ATOM 4368 N N . ALA B 1 134 ? -18.875 -15.992 -14.648 1 97.88 134 ALA B N 1
ATOM 4369 C CA . ALA B 1 134 ? -17.891 -15.43 -15.586 1 97.88 134 ALA B CA 1
ATOM 4370 C C . ALA B 1 134 ? -17.672 -16.375 -16.766 1 97.88 134 ALA B C 1
ATOM 4372 O O . ALA B 1 134 ? -17.578 -15.922 -17.906 1 97.88 134 ALA B O 1
ATOM 4373 N N . GLN B 1 135 ? -17.516 -17.625 -16.453 1 98.06 135 GLN B N 1
ATOM 4374 C CA . GLN B 1 135 ? -17.359 -18.625 -17.516 1 98.06 135 GLN B CA 1
ATOM 4375 C C . GLN B 1 135 ? -18.547 -18.609 -18.469 1 98.06 135 GLN B C 1
ATOM 4377 O O . GLN B 1 135 ? -18.359 -18.609 -19.688 1 98.06 135 GLN B O 1
ATOM 4382 N N . ALA B 1 136 ? -19.719 -18.609 -17.953 1 97.06 136 ALA B N 1
ATOM 4383 C CA . ALA B 1 136 ? -20.922 -18.562 -18.766 1 97.06 136 ALA B CA 1
ATOM 4384 C C . ALA B 1 136 ? -20.953 -17.328 -19.656 1 97.06 136 ALA B C 1
ATOM 4386 O O . ALA B 1 136 ? -21.312 -17.422 -20.828 1 97.06 136 ALA B O 1
ATOM 4387 N N . TYR B 1 137 ? -20.578 -16.234 -19.031 1 95.06 137 TYR B N 1
ATOM 4388 C CA . TYR B 1 137 ? -20.531 -14.984 -19.781 1 95.06 137 TYR B CA 1
ATOM 4389 C C . TYR B 1 137 ? -19.625 -15.117 -21 1 95.06 137 TYR B C 1
ATOM 4391 O O . TYR B 1 137 ? -19.984 -14.672 -22.094 1 95.06 137 TYR B O 1
ATOM 4399 N N . THR B 1 138 ? -18.438 -15.695 -20.875 1 95.5 138 THR B N 1
ATOM 4400 C CA . THR B 1 138 ? -17.484 -15.828 -21.969 1 95.5 138 THR B CA 1
ATOM 4401 C C . THR B 1 138 ? -18.031 -16.75 -23.047 1 95.5 138 THR B C 1
ATOM 4403 O O . THR B 1 138 ? -17.875 -16.484 -24.234 1 95.5 138 THR B O 1
ATOM 4406 N N . GLN B 1 139 ? -18.719 -17.781 -22.703 1 94.19 139 GLN B N 1
ATOM 4407 C CA . GLN B 1 139 ? -19.297 -18.734 -23.641 1 94.19 139 GLN B CA 1
ATOM 4408 C C . GLN B 1 139 ? -20.469 -18.109 -24.406 1 94.19 139 GLN B C 1
ATOM 4410 O O . GLN B 1 139 ? -20.578 -18.266 -25.625 1 94.19 139 GLN B O 1
ATOM 4415 N N . GLU B 1 140 ? -21.25 -17.391 -23.719 1 94.38 140 GLU B N 1
ATOM 4416 C CA . GLU B 1 140 ? -22.453 -16.812 -24.297 1 94.38 140 GLU B CA 1
ATOM 4417 C C . GLU B 1 140 ? -22.109 -15.664 -25.25 1 94.38 140 GLU B C 1
ATOM 4419 O O . GLU B 1 140 ? -22.906 -15.344 -26.141 1 94.38 140 GLU B O 1
ATOM 4424 N N . ASN B 1 141 ? -20.984 -15.062 -25.109 1 92.69 141 ASN B N 1
ATOM 4425 C CA . ASN B 1 141 ? -20.641 -13.891 -25.906 1 92.69 141 ASN B CA 1
ATOM 4426 C C . ASN B 1 141 ? -19.484 -14.18 -26.844 1 92.69 141 ASN B C 1
ATOM 4428 O O . ASN B 1 141 ? -18.812 -13.258 -27.328 1 92.69 141 ASN B O 1
ATOM 4432 N N . ASP B 1 142 ? -19.141 -15.422 -27.078 1 93 142 ASP B N 1
ATOM 4433 C CA . ASP B 1 142 ? -18.125 -15.891 -28.016 1 93 142 ASP B CA 1
ATOM 4434 C C . ASP B 1 142 ? -16.766 -15.289 -27.703 1 93 142 ASP B C 1
ATOM 4436 O O . ASP B 1 142 ? -16.078 -14.797 -28.609 1 93 142 ASP B O 1
ATOM 4440 N N . LEU B 1 143 ? -16.516 -15.211 -26.406 1 94 143 LEU B N 1
ATOM 4441 C CA . LEU B 1 143 ? -15.234 -14.672 -25.969 1 94 143 LEU B CA 1
ATOM 4442 C C . LEU B 1 143 ? -14.25 -15.805 -25.656 1 94 143 LEU B C 1
ATOM 4444 O O . LEU B 1 143 ? -13.086 -15.547 -25.328 1 94 143 LEU B O 1
ATOM 4448 N N . ASP B 1 144 ? -14.633 -17 -25.844 1 93.62 144 ASP B N 1
ATOM 4449 C CA . ASP B 1 144 ? -13.836 -18.156 -25.453 1 93.62 144 ASP B CA 1
ATOM 4450 C C . ASP B 1 144 ? -12.617 -18.328 -26.359 1 93.62 144 ASP B C 1
ATOM 4452 O O . ASP B 1 144 ? -11.688 -19.062 -26.031 1 93.62 144 ASP B O 1
ATOM 4456 N N . SER B 1 145 ? -12.633 -17.656 -27.516 1 93.94 145 SER B N 1
ATOM 4457 C CA . SER B 1 145 ? -11.453 -17.672 -28.375 1 93.94 145 SER B CA 1
ATOM 4458 C C . SER B 1 145 ? -10.406 -16.672 -27.891 1 93.94 145 SER B C 1
ATOM 4460 O O . SER B 1 145 ? -9.25 -16.734 -28.312 1 93.94 145 SER B O 1
ATOM 4462 N N . ARG B 1 146 ? -10.844 -15.781 -27.031 1 93.62 146 ARG B N 1
ATOM 4463 C CA . ARG B 1 146 ? -9.945 -14.711 -26.594 1 93.62 146 ARG B CA 1
ATOM 4464 C C . ARG B 1 146 ? -9.461 -14.938 -25.172 1 93.62 146 ARG B C 1
ATOM 4466 O O . ARG B 1 146 ? -8.359 -14.523 -24.812 1 93.62 146 ARG B O 1
ATOM 4473 N N . ILE B 1 147 ? -10.305 -15.547 -24.359 1 95.94 147 ILE B N 1
ATOM 4474 C CA . ILE B 1 147 ? -9.945 -15.727 -22.953 1 95.94 147 ILE B CA 1
ATOM 4475 C C . ILE B 1 147 ? -10.594 -17 -22.422 1 95.94 147 ILE B C 1
ATOM 4477 O O . ILE B 1 147 ? -11.766 -17.266 -22.688 1 95.94 147 ILE B O 1
ATOM 4481 N N . LYS B 1 148 ? -9.836 -17.797 -21.797 1 98 148 LYS B N 1
ATOM 4482 C CA . LYS B 1 148 ? -10.32 -18.969 -21.062 1 98 148 LYS B CA 1
ATOM 4483 C C . LYS B 1 148 ? -10.578 -18.641 -19.609 1 98 148 LYS B C 1
ATOM 4485 O O . LYS B 1 148 ? -9.664 -18.281 -18.875 1 98 148 LYS B O 1
ATOM 4490 N N . VAL B 1 149 ? -11.82 -18.719 -19.188 1 98.56 149 VAL B N 1
ATOM 4491 C CA . VAL B 1 149 ? -12.18 -18.469 -17.797 1 98.56 149 VAL B CA 1
ATOM 4492 C C . VAL B 1 149 ? -12.328 -19.797 -17.062 1 98.56 149 VAL B C 1
ATOM 4494 O O . VAL B 1 149 ? -13.055 -20.688 -17.516 1 98.56 149 VAL B O 1
ATOM 4497 N N . ILE B 1 150 ? -11.656 -19.969 -15.984 1 98.75 150 ILE B N 1
ATOM 4498 C CA . ILE B 1 150 ? -11.719 -21.188 -15.172 1 98.75 150 ILE B CA 1
ATOM 4499 C C . ILE B 1 150 ? -12.227 -20.828 -13.773 1 98.75 150 ILE B C 1
ATOM 4501 O O . ILE B 1 150 ? -11.625 -20.031 -13.062 1 98.75 150 ILE B O 1
ATOM 4505 N N . PRO B 1 151 ? -13.305 -21.391 -13.344 1 98.62 151 PRO B N 1
ATOM 4506 C CA . PRO B 1 151 ? -13.836 -21.141 -12 1 98.62 151 PRO B CA 1
ATOM 4507 C C . PRO B 1 151 ? -12.93 -21.672 -10.898 1 98.62 151 PRO B C 1
ATOM 4509 O O . PRO B 1 151 ? -12.219 -22.656 -11.102 1 98.62 151 PRO B O 1
ATOM 4512 N N . GLY B 1 152 ? -12.961 -21.062 -9.758 1 98.75 152 GLY B N 1
ATOM 4513 C CA . GLY B 1 152 ? -12.305 -21.469 -8.523 1 98.75 152 GLY B CA 1
ATOM 4514 C C . GLY B 1 152 ? -12.898 -20.828 -7.289 1 98.75 152 GLY B C 1
ATOM 4515 O O . GLY B 1 152 ? -13.93 -20.156 -7.367 1 98.75 152 GLY B O 1
ATOM 4516 N N . VAL B 1 153 ? -12.328 -21.156 -6.145 1 98.75 153 VAL B N 1
ATOM 4517 C CA . VAL B 1 153 ? -12.727 -20.625 -4.844 1 98.75 153 VAL B CA 1
ATOM 4518 C C . VAL B 1 153 ? -11.492 -20.156 -4.074 1 98.75 153 VAL B C 1
ATOM 4520 O O . VAL B 1 153 ? -10.469 -20.844 -4.055 1 98.75 153 VAL B O 1
ATOM 4523 N N . GLU B 1 154 ? -11.57 -18.922 -3.588 1 98.81 154 GLU B N 1
ATOM 4524 C CA . GLU B 1 154 ? -10.609 -18.641 -2.521 1 98.81 154 GLU B CA 1
ATOM 4525 C C . GLU B 1 154 ? -11.125 -19.141 -1.174 1 98.81 154 GLU B C 1
ATOM 4527 O O . GLU B 1 154 ? -11.977 -18.5 -0.553 1 98.81 154 GLU B O 1
ATOM 4532 N N . TYR B 1 155 ? -10.641 -20.25 -0.843 1 98.69 155 TYR B N 1
ATOM 4533 C CA . TYR B 1 155 ? -10.938 -20.766 0.494 1 98.69 155 TYR B CA 1
ATOM 4534 C C . TYR B 1 155 ? -10.398 -19.812 1.562 1 98.69 155 TYR B C 1
ATOM 4536 O O . TYR B 1 155 ? -9.188 -19.609 1.678 1 98.69 155 TYR B O 1
ATOM 4544 N N . THR B 1 156 ? -11.344 -19.203 2.312 1 97.44 156 THR B N 1
ATOM 4545 C CA . THR B 1 156 ? -10.992 -18.109 3.203 1 97.44 156 THR B CA 1
ATOM 4546 C C . THR B 1 156 ? -11.438 -18.406 4.633 1 97.44 156 THR B C 1
ATOM 4548 O O . THR B 1 156 ? -12.602 -18.719 4.871 1 97.44 156 THR B O 1
ATOM 4551 N N . CYS B 1 157 ? -10.555 -18.359 5.535 1 95.88 157 CYS B N 1
ATOM 4552 C CA . CYS B 1 157 ? -10.781 -18.5 6.969 1 95.88 157 CYS B CA 1
ATOM 4553 C C . CYS B 1 157 ? -9.766 -17.688 7.762 1 95.88 157 CYS B C 1
ATOM 4555 O O . CYS B 1 157 ? -9.039 -16.875 7.195 1 95.88 157 CYS B O 1
ATOM 4557 N N . CYS B 1 158 ? -9.766 -17.891 9.07 1 95.25 158 CYS B N 1
ATOM 4558 C CA . CYS B 1 158 ? -8.93 -17.062 9.938 1 95.25 158 CYS B CA 1
ATOM 4559 C C . CYS B 1 158 ? -7.516 -17.625 10.031 1 95.25 158 CYS B C 1
ATOM 4561 O O . CYS B 1 158 ? -6.645 -17.016 10.664 1 95.25 158 CYS B O 1
ATOM 4563 N N . ARG B 1 159 ? -7.195 -18.734 9.312 1 97.12 159 ARG B N 1
ATOM 4564 C CA . ARG B 1 159 ? -5.875 -19.344 9.383 1 97.12 159 ARG B CA 1
ATOM 4565 C C . ARG B 1 159 ? -5.148 -19.234 8.047 1 97.12 159 ARG B C 1
ATOM 4567 O O . ARG B 1 159 ?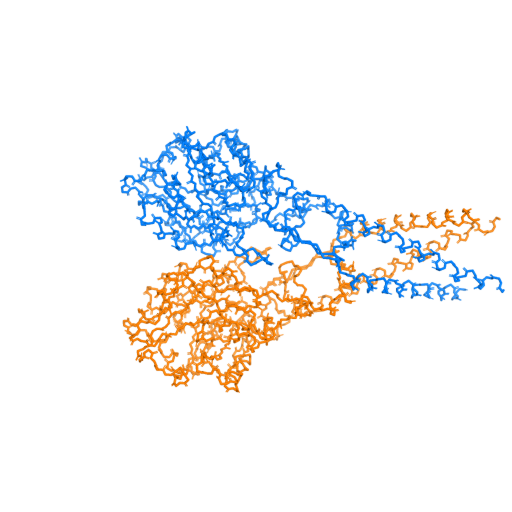 -3.916 -19.188 8.008 1 97.12 159 ARG B O 1
ATOM 4574 N N . ILE B 1 160 ? -5.93 -19.234 6.961 1 98.19 160 ILE B N 1
ATOM 4575 C CA . ILE B 1 160 ? -5.266 -19.297 5.664 1 98.19 160 ILE B CA 1
ATOM 4576 C C . ILE B 1 160 ? -6.234 -18.875 4.566 1 98.19 160 ILE B C 1
ATOM 4578 O O . ILE B 1 160 ? -7.449 -19.016 4.711 1 98.19 160 ILE B O 1
ATOM 4582 N N . HIS B 1 161 ? -5.719 -18.234 3.555 1 98.62 161 HIS B N 1
ATOM 4583 C CA . HIS B 1 161 ? -6.379 -18.078 2.262 1 98.62 161 HIS B CA 1
ATOM 4584 C C . HIS B 1 161 ? -5.695 -18.906 1.188 1 98.62 161 HIS B C 1
ATOM 4586 O O . HIS B 1 161 ? -4.477 -18.828 1.009 1 98.62 161 HIS B O 1
ATOM 4592 N N . MET B 1 162 ? -6.371 -19.734 0.493 1 98.56 162 MET B N 1
ATOM 4593 C CA . MET B 1 162 ? -5.809 -20.484 -0.629 1 98.56 162 MET B CA 1
ATOM 4594 C C . MET B 1 162 ? -6.82 -20.594 -1.768 1 98.56 162 MET B C 1
ATOM 4596 O O . MET B 1 162 ? -8.016 -20.734 -1.527 1 98.56 162 MET B O 1
ATOM 4600 N N . ASN B 1 163 ? -6.363 -20.438 -2.939 1 98.88 163 ASN B N 1
ATOM 4601 C CA . ASN B 1 163 ? -7.191 -20.578 -4.133 1 98.88 163 ASN B CA 1
ATOM 4602 C C . ASN B 1 163 ? -7.332 -22.047 -4.543 1 98.88 163 ASN B C 1
ATOM 4604 O O . ASN B 1 163 ? -6.336 -22.734 -4.738 1 98.88 163 ASN B O 1
ATOM 4608 N N . LEU B 1 164 ? -8.508 -22.531 -4.574 1 98.88 164 LEU B N 1
ATOM 4609 C CA . LEU B 1 164 ? -8.883 -23.812 -5.156 1 98.88 164 LEU B CA 1
ATOM 4610 C C . LEU B 1 164 ? -9.312 -23.656 -6.609 1 98.88 164 LEU B C 1
ATOM 4612 O O . LEU B 1 164 ? -10.445 -23.25 -6.883 1 98.88 164 LEU B O 1
ATOM 4616 N N . LEU B 1 165 ? -8.445 -23.969 -7.527 1 98.81 165 LEU B N 1
ATOM 4617 C CA . LEU B 1 165 ? -8.617 -23.609 -8.938 1 98.81 165 LEU B CA 1
ATOM 4618 C C . LEU B 1 165 ? -9.07 -24.828 -9.742 1 98.81 165 LEU B C 1
ATOM 4620 O O . LEU B 1 165 ? -8.586 -25.938 -9.523 1 98.81 165 LEU B O 1
ATOM 4624 N N . GLY B 1 166 ? -9.875 -24.609 -10.719 1 98.56 166 GLY B N 1
ATOM 4625 C CA . GLY B 1 166 ? -10.289 -25.656 -11.633 1 98.56 166 GLY B CA 1
ATOM 4626 C C . GLY B 1 166 ? -11.359 -26.562 -11.055 1 98.56 166 GLY B C 1
ATOM 4627 O O . GLY B 1 166 ? -11.453 -27.734 -11.422 1 98.56 166 GLY B O 1
ATOM 4628 N N . ILE B 1 167 ? -12.102 -26.047 -10.078 1 98.19 167 ILE B N 1
ATOM 4629 C CA . ILE B 1 167 ? -13.195 -26.812 -9.492 1 98.19 167 ILE B CA 1
ATOM 4630 C C . ILE B 1 167 ? -14.523 -26.125 -9.812 1 98.19 167 ILE B C 1
ATOM 4632 O O . ILE B 1 167 ? -14.555 -24.953 -10.172 1 98.19 167 ILE B O 1
ATOM 4636 N N . ASN B 1 168 ? -15.586 -26.906 -9.695 1 95.75 168 ASN B N 1
ATOM 4637 C CA . ASN B 1 168 ? -16.891 -26.359 -10.047 1 95.75 168 ASN B CA 1
ATOM 4638 C C . ASN B 1 168 ? -17.875 -26.484 -8.891 1 95.75 168 ASN B C 1
ATOM 4640 O O . ASN B 1 168 ? -19.094 -26.422 -9.086 1 95.75 168 ASN B O 1
ATOM 4644 N N . GLU B 1 169 ? -17.328 -26.734 -7.715 1 96.81 169 GLU B N 1
ATOM 4645 C CA . GLU B 1 169 ? -18.109 -26.797 -6.484 1 96.81 169 GLU B CA 1
ATOM 4646 C C . GLU B 1 169 ? -17.547 -25.875 -5.418 1 96.81 169 GLU B C 1
ATOM 4648 O O . GLU B 1 169 ? -16.328 -25.719 -5.297 1 96.81 169 GLU B O 1
ATOM 4653 N N . THR B 1 170 ? -18.516 -25.297 -4.668 1 97.38 170 THR B N 1
ATOM 4654 C CA . THR B 1 170 ? -18.078 -24.453 -3.559 1 97.38 170 THR B CA 1
ATOM 4655 C C . THR B 1 170 ? -17.547 -25.312 -2.408 1 97.38 170 THR B C 1
ATOM 4657 O O . THR B 1 170 ? -18.203 -26.25 -1.967 1 97.38 170 THR B O 1
ATOM 4660 N N . ILE B 1 171 ? -16.359 -25.109 -2.049 1 97.38 171 ILE B N 1
ATOM 4661 C CA . ILE B 1 171 ? -15.766 -25.625 -0.824 1 97.38 171 ILE B CA 1
ATOM 4662 C C . ILE B 1 171 ? -15.539 -24.5 0.172 1 97.38 171 ILE B C 1
ATOM 4664 O O . ILE B 1 171 ? -14.812 -23.547 -0.115 1 97.38 171 ILE B O 1
ATOM 4668 N N . ARG B 1 172 ? -16.203 -24.5 1.288 1 94.5 172 ARG B N 1
ATOM 4669 C CA . ARG B 1 172 ? -16.062 -23.453 2.289 1 94.5 172 ARG B CA 1
ATOM 4670 C C . ARG B 1 172 ? -15.68 -24.031 3.646 1 94.5 172 ARG B C 1
ATOM 4672 O O . ARG B 1 172 ? -15.922 -25.203 3.92 1 94.5 172 ARG B O 1
ATOM 4679 N N . PRO B 1 173 ? -15 -23.219 4.438 1 95.69 173 PRO B N 1
ATOM 4680 C CA . PRO B 1 173 ? -14.625 -23.719 5.766 1 95.69 173 PRO B CA 1
ATOM 4681 C C . PRO B 1 173 ? -15.836 -23.984 6.656 1 95.69 173 PRO B C 1
ATOM 4683 O O . PRO B 1 173 ? -16.844 -23.281 6.562 1 95.69 173 PRO B O 1
ATOM 4686 N N . SER B 1 174 ? -15.68 -24.984 7.516 1 91.44 174 SER B N 1
ATOM 4687 C CA . SER B 1 174 ? -16.75 -25.312 8.461 1 91.44 174 SER B CA 1
ATOM 4688 C C . SER B 1 174 ? -16.766 -24.344 9.633 1 91.44 174 SER B C 1
ATOM 4690 O O . SER B 1 174 ? -17.797 -24.156 10.273 1 91.44 174 SER B O 1
ATOM 4692 N N . GLU B 1 175 ? -15.641 -23.781 9.906 1 92.31 175 GLU B N 1
ATOM 4693 C CA . GLU B 1 175 ? -15.461 -22.812 10.977 1 92.31 175 GLU B CA 1
ATOM 4694 C C . GLU B 1 175 ? -14.359 -21.797 10.641 1 92.31 175 GLU B C 1
ATOM 4696 O O . GLU B 1 175 ? -13.586 -22.016 9.711 1 92.31 175 GLU B O 1
ATOM 4701 N N . SER B 1 176 ? -14.328 -20.766 11.414 1 92.88 176 SER B N 1
ATOM 4702 C CA . SER B 1 176 ? -13.383 -19.688 11.148 1 92.88 176 SER B CA 1
ATOM 4703 C C . SER B 1 176 ? -11.945 -20.141 11.391 1 92.88 176 SER B C 1
ATOM 4705 O O . SER B 1 176 ? -11.008 -19.609 10.781 1 92.88 176 SER B O 1
ATOM 4707 N N . TRP B 1 177 ? -11.766 -21.109 12.289 1 94.75 177 TRP B N 1
ATOM 4708 C CA . TRP B 1 177 ? -10.445 -21.609 12.656 1 94.75 177 TRP B CA 1
ATOM 4709 C C . TRP B 1 177 ? -10.352 -23.109 12.391 1 94.75 177 TRP B C 1
ATOM 4711 O O . TRP B 1 177 ? -10.273 -23.906 13.336 1 94.75 177 TRP B O 1
ATOM 4721 N N . PRO B 1 178 ? -10.328 -23.484 11.141 1 96.25 178 PRO B N 1
ATOM 4722 C CA . PRO B 1 178 ? -10.273 -24.922 10.836 1 96.25 178 PRO B CA 1
ATOM 4723 C C . PRO B 1 178 ? -8.984 -25.578 11.32 1 96.25 178 PRO B C 1
ATOM 4725 O O . PRO B 1 178 ? -7.945 -24.922 11.406 1 96.25 178 PRO B O 1
ATOM 4728 N N . THR B 1 179 ? -9.031 -26.859 11.641 1 97.44 179 THR B N 1
ATOM 4729 C CA . THR B 1 179 ? -7.871 -27.641 12.062 1 97.44 179 THR B CA 1
ATOM 4730 C C . THR B 1 179 ? -6.988 -27.984 10.867 1 97.44 179 THR B C 1
ATOM 4732 O O . THR B 1 179 ? -7.398 -27.828 9.719 1 97.44 179 THR B O 1
ATOM 4735 N N . ASP B 1 180 ? -5.785 -28.469 11.172 1 98.31 180 ASP B N 1
ATOM 4736 C CA . ASP B 1 180 ? -4.902 -28.969 10.125 1 98.31 180 ASP B CA 1
ATOM 4737 C C . ASP B 1 180 ? -5.574 -30.078 9.312 1 98.31 180 ASP B C 1
ATOM 4739 O O . ASP B 1 180 ? -5.457 -30.109 8.086 1 98.31 180 ASP B O 1
ATOM 4743 N N . GLU B 1 181 ? -6.23 -30.906 10.023 1 98.38 181 GLU B N 1
ATOM 4744 C CA . GLU B 1 181 ? -6.891 -32.031 9.359 1 98.38 181 GLU B CA 1
ATOM 4745 C C . GLU B 1 181 ? -7.945 -31.531 8.367 1 98.38 181 GLU B C 1
ATOM 4747 O O . GLU B 1 181 ? -8.094 -32.094 7.281 1 98.38 181 GLU B O 1
ATOM 4752 N N . GLU B 1 182 ? -8.688 -30.578 8.734 1 97.62 182 GLU B N 1
ATOM 4753 C CA . GLU B 1 182 ? -9.672 -30.031 7.809 1 97.62 182 GLU B CA 1
ATOM 4754 C C . GLU B 1 182 ? -9 -29.422 6.578 1 97.62 182 GLU B C 1
ATOM 4756 O O . GLU B 1 182 ? -9.477 -29.594 5.453 1 97.62 182 GLU B O 1
ATOM 4761 N N . LEU B 1 183 ? -7.965 -28.672 6.812 1 98.56 183 LEU B N 1
ATOM 4762 C CA . LEU B 1 183 ? -7.238 -28.094 5.691 1 98.56 183 LEU B CA 1
ATOM 4763 C C . LEU B 1 183 ? -6.727 -29.172 4.746 1 98.56 183 LEU B C 1
ATOM 4765 O O . LEU B 1 183 ? -6.812 -29.031 3.525 1 98.56 183 LEU B O 1
ATOM 4769 N N . LYS B 1 184 ? -6.195 -30.281 5.301 1 98.75 184 LYS B N 1
ATOM 4770 C CA . LYS B 1 184 ? -5.762 -31.422 4.492 1 98.75 184 LYS B CA 1
ATOM 4771 C C . LYS B 1 184 ? -6.922 -31.984 3.674 1 98.75 184 LYS B C 1
ATOM 4773 O O . LYS B 1 184 ? -6.754 -32.312 2.496 1 98.75 184 LYS B O 1
ATOM 4778 N N . LYS B 1 185 ? -8.016 -32.094 4.309 1 98.56 185 LYS B N 1
ATOM 4779 C CA . LYS B 1 185 ? -9.203 -32.625 3.639 1 98.56 185 LYS B CA 1
ATOM 4780 C C . LYS B 1 185 ? -9.609 -31.719 2.471 1 98.56 185 LYS B C 1
ATOM 4782 O O . LYS B 1 185 ? -10.016 -32.219 1.415 1 98.56 185 LYS B O 1
ATOM 4787 N N . VAL B 1 186 ? -9.57 -30.406 2.676 1 98.62 186 VAL B N 1
ATOM 4788 C CA . VAL B 1 186 ? -9.914 -29.438 1.633 1 98.62 186 VAL B CA 1
ATOM 4789 C C . VAL B 1 186 ? -8.969 -29.609 0.442 1 98.62 186 VAL B C 1
ATOM 4791 O O . VAL B 1 186 ? -9.414 -29.625 -0.709 1 98.62 186 VAL B O 1
ATOM 4794 N N . ILE B 1 187 ? -7.668 -29.734 0.689 1 98.75 187 ILE B N 1
ATOM 4795 C CA . ILE B 1 187 ? -6.668 -29.922 -0.36 1 98.75 187 ILE B CA 1
ATOM 4796 C C . ILE B 1 187 ? -6.961 -31.203 -1.129 1 98.75 187 ILE B C 1
ATOM 4798 O O . ILE B 1 187 ? -7 -31.203 -2.361 1 98.75 187 ILE B O 1
ATOM 4802 N N . ARG B 1 188 ? -7.258 -32.281 -0.412 1 98.56 188 ARG B N 1
ATOM 4803 C CA . ARG B 1 188 ? -7.57 -33.562 -1.041 1 98.56 188 ARG B CA 1
ATOM 4804 C C . ARG B 1 188 ? -8.836 -33.469 -1.886 1 98.56 188 ARG B C 1
ATOM 4806 O O . ARG B 1 188 ? -8.883 -33.969 -3.008 1 98.56 188 ARG B O 1
ATOM 4813 N N . ARG B 1 189 ? -9.797 -32.844 -1.301 1 98.62 189 ARG B N 1
ATOM 4814 C CA . ARG B 1 189 ? -11.055 -32.719 -2.021 1 98.62 189 ARG B CA 1
ATOM 4815 C C . ARG B 1 189 ? -10.852 -31.922 -3.314 1 98.62 189 ARG B C 1
ATOM 4817 O O . ARG B 1 189 ? -11.445 -32.25 -4.344 1 98.62 189 ARG B O 1
ATOM 4824 N N . THR B 1 190 ? -10.102 -30.844 -3.256 1 98.75 190 THR B N 1
ATOM 4825 C CA . THR B 1 190 ? -9.797 -30.047 -4.441 1 98.75 190 THR B CA 1
ATOM 4826 C C . THR B 1 190 ? -9.164 -30.922 -5.523 1 98.75 190 THR B C 1
ATOM 4828 O O . THR B 1 190 ? -9.562 -30.875 -6.688 1 98.75 190 THR B O 1
ATOM 4831 N N . HIS B 1 191 ? -8.227 -31.812 -5.137 1 98.19 191 HIS B N 1
ATOM 4832 C CA . HIS B 1 191 ? -7.562 -32.719 -6.066 1 98.19 191 HIS B CA 1
ATOM 4833 C C . HIS B 1 191 ? -8.547 -33.75 -6.629 1 98.19 191 HIS B C 1
ATOM 4835 O O . HIS B 1 191 ? -8.5 -34.062 -7.82 1 98.19 191 HIS B O 1
ATOM 4841 N N . ASP B 1 192 ? -9.43 -34.219 -5.785 1 98.25 192 ASP B N 1
ATOM 4842 C CA . ASP B 1 192 ? -10.445 -35.156 -6.219 1 98.25 192 ASP B CA 1
ATOM 4843 C C . ASP B 1 192 ? -11.328 -34.562 -7.309 1 98.25 192 ASP B C 1
ATOM 4845 O O . ASP B 1 192 ? -11.82 -35.281 -8.18 1 98.25 192 ASP B O 1
ATOM 4849 N N . LEU B 1 193 ? -11.477 -33.312 -7.25 1 98 193 LEU B N 1
ATOM 4850 C CA . LEU B 1 193 ? -12.32 -32.625 -8.219 1 98 193 LEU B CA 1
ATOM 4851 C C . LEU B 1 193 ? -11.523 -32.25 -9.461 1 98 193 LEU B C 1
ATOM 4853 O O . LEU B 1 193 ? -12.062 -31.656 -10.398 1 98 193 LEU B O 1
ATOM 4857 N N . GLY B 1 194 ? -10.234 -32.562 -9.484 1 97.38 194 GLY B N 1
ATOM 4858 C CA . GLY B 1 194 ? -9.383 -32.281 -10.633 1 97.38 194 GLY B CA 1
ATOM 4859 C C . GLY B 1 194 ? -8.742 -30.906 -10.586 1 97.38 194 GLY B C 1
ATOM 4860 O O . GLY B 1 194 ? -8.227 -30.422 -11.594 1 97.38 194 GLY B O 1
ATOM 4861 N N . GLY B 1 195 ? -8.859 -30.25 -9.383 1 98.5 195 GLY B N 1
ATOM 4862 C CA . GLY B 1 195 ? -8.344 -28.906 -9.266 1 98.5 195 GLY B CA 1
ATOM 4863 C C . GLY B 1 195 ? -6.949 -28.844 -8.68 1 98.5 195 GLY B C 1
ATOM 4864 O O . GLY B 1 195 ? -6.316 -29.875 -8.453 1 98.5 195 GLY B O 1
ATOM 4865 N N . MET B 1 196 ? -6.414 -27.656 -8.562 1 98.19 196 MET B N 1
ATOM 4866 C CA . MET B 1 196 ? -5.125 -27.406 -7.926 1 98.19 196 MET B CA 1
ATOM 4867 C C . MET B 1 196 ? -5.266 -26.406 -6.789 1 98.19 196 MET B C 1
ATOM 4869 O O . MET B 1 196 ? -6.176 -25.562 -6.801 1 98.19 196 MET B O 1
ATOM 4873 N N . VAL B 1 197 ? -4.324 -26.453 -5.852 1 98.75 197 VAL B N 1
ATOM 4874 C CA . VAL B 1 197 ? -4.348 -25.594 -4.676 1 98.75 197 VAL B CA 1
ATOM 4875 C C . VAL B 1 197 ? -3.18 -24.609 -4.723 1 98.75 197 VAL B C 1
ATOM 4877 O O . VAL B 1 197 ? -2.023 -25.031 -4.852 1 98.75 197 VAL B O 1
ATOM 4880 N N . VAL B 1 198 ? -3.5 -23.344 -4.695 1 98.69 198 VAL B N 1
ATOM 4881 C CA . VAL B 1 198 ? -2.492 -22.297 -4.629 1 98.69 198 VAL B CA 1
ATOM 4882 C C . VAL B 1 198 ? -2.629 -21.531 -3.309 1 98.69 198 VAL B C 1
ATOM 4884 O O . VAL B 1 198 ? -3.705 -21.031 -2.986 1 98.69 198 VAL B O 1
ATOM 4887 N N . VAL B 1 199 ? -1.565 -21.453 -2.49 1 98.81 199 VAL B N 1
ATOM 4888 C CA . VAL B 1 199 ? -1.579 -20.688 -1.251 1 98.81 199 VAL B CA 1
ATOM 4889 C C . VAL B 1 199 ? -1.422 -19.203 -1.563 1 98.81 199 VAL B C 1
ATOM 4891 O O . VAL B 1 199 ? -0.536 -18.812 -2.328 1 98.81 199 VAL B O 1
ATOM 4894 N N . ASN B 1 200 ? -2.332 -18.406 -0.912 1 98.62 200 ASN B N 1
ATOM 4895 C CA . ASN B 1 200 ? -2.459 -17.031 -1.359 1 98.62 200 ASN B CA 1
ATOM 4896 C C . ASN B 1 200 ? -1.602 -16.094 -0.519 1 98.62 200 ASN B C 1
ATOM 4898 O O . ASN B 1 200 ? -1.451 -16.281 0.688 1 98.62 200 ASN B O 1
ATOM 4902 N N . HIS B 1 201 ? -1.12 -15.047 -1.03 1 97.94 201 HIS B N 1
ATOM 4903 C CA . HIS B 1 201 ? -0.543 -13.789 -0.559 1 97.94 201 HIS B CA 1
ATOM 4904 C C . HIS B 1 201 ? 0.012 -13.938 0.854 1 97.94 201 HIS B C 1
ATOM 4906 O O . HIS B 1 201 ? -0.395 -13.211 1.764 1 97.94 201 HIS B O 1
ATOM 4912 N N . LEU B 1 202 ? 1.006 -14.797 1.053 1 96.81 202 LEU B N 1
ATOM 4913 C CA . LEU B 1 202 ? 1.636 -15.062 2.342 1 96.81 202 LEU B CA 1
ATOM 4914 C C . LEU B 1 202 ? 2.107 -13.766 2.992 1 96.81 202 LEU B C 1
ATOM 4916 O O . LEU B 1 202 ? 1.922 -13.57 4.195 1 96.81 202 LEU B O 1
ATOM 4920 N N . PRO B 1 203 ? 2.68 -12.797 2.211 1 94 203 PRO B N 1
ATOM 4921 C CA . PRO B 1 203 ? 3.1 -11.555 2.861 1 94 203 PRO B CA 1
ATOM 4922 C C . PRO B 1 203 ? 1.941 -10.82 3.535 1 94 203 PRO B C 1
ATOM 4924 O O . PRO B 1 203 ? 2.1 -10.289 4.637 1 94 203 PRO B O 1
ATOM 4927 N N . TRP B 1 204 ? 0.829 -10.773 2.904 1 94.56 204 TRP B N 1
ATOM 4928 C CA . TRP B 1 204 ? -0.333 -10.141 3.521 1 94.56 204 TRP B CA 1
ATOM 4929 C C . TRP B 1 204 ? -0.863 -10.984 4.676 1 94.56 204 TRP B C 1
ATOM 4931 O O . TRP B 1 204 ? -1.144 -10.461 5.758 1 94.56 204 TRP B O 1
ATOM 4941 N N . SER B 1 205 ? -0.961 -12.281 4.48 1 96.12 205 SER B N 1
ATOM 4942 C CA . SER B 1 205 ? -1.571 -13.219 5.418 1 96.12 205 SER B CA 1
ATOM 4943 C C . SER B 1 205 ? -0.805 -13.25 6.738 1 96.12 205 SER B C 1
ATOM 4945 O O . SER B 1 205 ? -1.408 -13.312 7.809 1 96.12 205 SER B O 1
ATOM 4947 N N . CYS B 1 206 ? 0.47 -13.172 6.613 1 93.44 206 CYS B N 1
ATOM 4948 C CA . CYS B 1 206 ? 1.298 -13.469 7.777 1 93.44 206 CYS B CA 1
ATOM 4949 C C . CYS B 1 206 ? 1.863 -12.188 8.383 1 93.44 206 CYS B C 1
ATOM 4951 O O . CYS B 1 206 ? 2.562 -12.234 9.398 1 93.44 206 CYS B O 1
ATOM 4953 N N . SER B 1 207 ? 1.628 -11.047 7.766 1 90.12 207 SER B N 1
ATOM 4954 C CA . SER B 1 207 ? 2.053 -9.789 8.359 1 90.12 207 SER B CA 1
ATOM 4955 C C . SER B 1 207 ? 1.096 -9.344 9.461 1 90.12 207 SER B C 1
ATOM 4957 O O . SER B 1 207 ? 0.009 -9.906 9.609 1 90.12 207 SER B O 1
ATOM 4959 N N . THR B 1 208 ? 1.501 -8.328 10.18 1 86.25 208 THR B N 1
ATOM 4960 C CA . THR B 1 208 ? 0.789 -7.863 11.359 1 86.25 208 THR B CA 1
ATOM 4961 C C . THR B 1 208 ? -0.535 -7.211 10.977 1 86.25 208 THR B C 1
ATOM 4963 O O . THR B 1 208 ? -0.594 -6.441 10.016 1 86.25 208 THR B O 1
ATOM 4966 N N . GLU B 1 209 ? -1.622 -7.617 11.656 1 86.25 209 GLU B N 1
ATOM 4967 C CA . GLU B 1 209 ? -2.881 -6.887 11.547 1 86.25 209 GLU B CA 1
ATOM 4968 C C . GLU B 1 209 ? -2.781 -5.512 12.195 1 86.25 209 GLU B C 1
ATOM 4970 O O . GLU B 1 209 ? -2.367 -5.395 13.352 1 86.25 209 GLU B O 1
ATOM 4975 N N . TYR B 1 210 ? -3.131 -4.57 11.422 1 78.38 210 TYR B N 1
ATOM 4976 C CA . TYR B 1 210 ? -2.984 -3.205 11.914 1 78.38 210 TYR B CA 1
ATOM 4977 C C . TYR B 1 210 ? -3.643 -3.047 13.281 1 78.38 210 TYR B C 1
ATOM 4979 O O . TYR B 1 210 ? -4.777 -3.486 13.484 1 78.38 210 TYR B O 1
ATOM 4987 N N . GLY B 1 211 ? -2.961 -2.402 14.086 1 75.5 211 GLY B N 1
ATOM 4988 C CA . GLY B 1 211 ? -3.459 -2.115 15.422 1 75.5 211 GLY B CA 1
ATOM 4989 C C . GLY B 1 211 ? -3.408 -3.316 16.344 1 75.5 211 GLY B C 1
ATOM 4990 O O . GLY B 1 211 ? -3.82 -3.23 17.516 1 75.5 211 GLY B O 1
ATOM 4991 N N . ARG B 1 212 ? -2.875 -4.387 15.656 1 79.5 212 ARG B N 1
ATOM 4992 C CA . ARG B 1 212 ? -2.787 -5.609 16.453 1 79.5 212 ARG B CA 1
ATOM 4993 C C . ARG B 1 212 ? -1.346 -6.098 16.547 1 79.5 212 ARG B C 1
ATOM 4995 O O . ARG B 1 212 ? -0.471 -5.613 15.828 1 79.5 212 ARG B O 1
ATOM 5002 N N . HIS B 1 213 ? -0.792 -6.758 17.391 1 79.81 213 HIS B N 1
ATOM 5003 C CA . HIS B 1 213 ? 0.543 -7.32 17.562 1 79.81 213 HIS B CA 1
ATOM 5004 C C . HIS B 1 213 ? 0.563 -8.805 17.219 1 79.81 213 HIS B C 1
ATOM 5006 O O . HIS B 1 213 ? 1.307 -9.578 17.828 1 79.81 213 HIS B O 1
ATOM 5012 N N . VAL B 1 214 ? -0.401 -9.117 16.297 1 86.12 214 VAL B N 1
ATOM 5013 C CA . VAL B 1 214 ? -0.459 -10.484 15.781 1 86.12 214 VAL B CA 1
ATOM 5014 C C . VAL B 1 214 ? -0.69 -10.461 14.273 1 86.12 214 VAL B C 1
ATOM 5016 O O . VAL B 1 214 ? -1.132 -9.445 13.719 1 86.12 214 VAL B O 1
ATOM 5019 N N . SER B 1 215 ? -0.335 -11.539 13.641 1 90.12 215 SER B N 1
ATOM 5020 C CA . SER B 1 215 ? -0.51 -11.625 12.195 1 90.12 215 SER B CA 1
ATOM 5021 C C . SER B 1 215 ? -1.986 -11.602 11.812 1 90.12 215 SER B C 1
ATOM 5023 O O . SER B 1 215 ? -2.852 -11.914 12.633 1 90.12 215 SER B O 1
ATOM 5025 N N . ARG B 1 216 ? -2.318 -11.195 10.602 1 92.12 216 ARG B N 1
ATOM 5026 C CA . ARG B 1 216 ? -3.68 -11.164 10.07 1 92.12 216 ARG B CA 1
ATOM 5027 C C . ARG B 1 216 ? -4.328 -12.539 10.148 1 92.12 216 ARG B C 1
ATOM 5029 O O . ARG B 1 216 ? -5.461 -12.672 10.617 1 92.12 216 ARG B O 1
ATOM 5036 N N . LEU B 1 217 ? -3.625 -13.547 9.656 1 95.94 217 LEU B N 1
ATOM 5037 C CA . LEU B 1 217 ? -4.105 -14.93 9.727 1 95.94 217 LEU B CA 1
ATOM 5038 C C . LEU B 1 217 ? -3.268 -15.742 10.703 1 95.94 217 LEU B C 1
ATOM 5040 O O . LEU B 1 217 ? -2.24 -16.312 10.32 1 95.94 217 LEU B O 1
ATOM 5044 N N . GLN B 1 218 ? -3.729 -15.797 11.891 1 93.19 218 GLN B N 1
ATOM 5045 C CA . GLN B 1 218 ? -3 -16.438 12.984 1 93.19 218 GLN B CA 1
ATOM 5046 C C . GLN B 1 218 ? -2.992 -17.953 12.812 1 93.19 218 GLN B C 1
ATOM 5048 O O . GLN B 1 218 ? -3.986 -18.547 12.391 1 93.19 218 GLN B O 1
ATOM 5053 N N . GLY B 1 219 ? -1.896 -18.578 13.203 1 94.62 219 GLY B N 1
ATOM 5054 C CA . GLY B 1 219 ? -1.779 -20.031 13.094 1 94.62 219 GLY B CA 1
ATOM 5055 C C . GLY B 1 219 ? -1.668 -20.516 11.664 1 94.62 219 GLY B C 1
ATOM 5056 O O . GLY B 1 219 ? -2.08 -21.625 11.344 1 94.62 219 GLY B O 1
ATOM 5057 N N . HIS B 1 220 ? -1.243 -19.672 10.781 1 97.25 220 HIS B N 1
ATOM 5058 C CA . HIS B 1 220 ? -1.03 -20.047 9.391 1 97.25 220 HIS B CA 1
ATOM 5059 C C . HIS B 1 220 ? -0.021 -21.188 9.273 1 97.25 220 HIS B C 1
ATOM 5061 O O . HIS B 1 220 ? 1.057 -21.125 9.867 1 97.25 220 HIS B O 1
ATOM 5067 N N . PRO B 1 221 ? -0.334 -22.281 8.555 1 97.88 221 PRO B N 1
ATOM 5068 C CA . PRO B 1 221 ? 0.68 -23.312 8.344 1 97.88 221 PRO B CA 1
ATOM 5069 C C . PRO B 1 221 ? 1.874 -22.812 7.531 1 97.88 221 PRO B C 1
ATOM 5071 O O . PRO B 1 221 ? 1.746 -21.859 6.77 1 97.88 221 PRO B O 1
ATOM 5074 N N . THR B 1 222 ? 3.018 -23.438 7.684 1 96.19 222 THR B N 1
ATOM 5075 C CA . THR B 1 222 ? 4.223 -23.062 6.953 1 96.19 222 THR B CA 1
ATOM 5076 C C . THR B 1 222 ? 4.156 -23.562 5.508 1 96.19 222 THR B C 1
ATOM 5078 O O . THR B 1 222 ? 3.348 -24.438 5.184 1 96.19 222 THR B O 1
ATOM 5081 N N . ARG B 1 223 ? 5.004 -22.984 4.672 1 96.94 223 ARG B N 1
ATOM 5082 C CA . ARG B 1 223 ? 5.109 -23.438 3.289 1 96.94 223 ARG B CA 1
ATOM 5083 C C . ARG B 1 223 ? 5.391 -24.938 3.229 1 96.94 223 ARG B C 1
ATOM 5085 O O . ARG B 1 223 ? 4.773 -25.656 2.439 1 96.94 223 ARG B O 1
ATOM 5092 N N . LEU B 1 224 ? 6.316 -25.438 4.094 1 97.38 224 LEU B N 1
ATOM 5093 C CA . LEU B 1 224 ? 6.711 -26.828 4.086 1 97.38 224 LEU B CA 1
ATOM 5094 C C . LEU B 1 224 ? 5.547 -27.734 4.496 1 97.38 224 LEU B C 1
ATOM 5096 O O . LEU B 1 224 ? 5.336 -28.797 3.906 1 97.38 224 LEU B O 1
ATOM 5100 N N . GLU B 1 225 ? 4.812 -27.312 5.5 1 98.31 225 GLU B N 1
ATOM 5101 C CA . GLU B 1 225 ? 3.639 -28.078 5.914 1 98.31 225 GLU B CA 1
ATOM 5102 C C . GLU B 1 225 ? 2.609 -28.156 4.793 1 98.31 225 GLU B C 1
ATOM 5104 O O . GLU B 1 225 ? 2.1 -29.234 4.492 1 98.31 225 GLU B O 1
ATOM 5109 N N . LEU B 1 226 ? 2.344 -27.047 4.211 1 98.75 226 LEU B N 1
ATOM 5110 C CA . LEU B 1 226 ? 1.342 -26.984 3.152 1 98.75 226 LEU B CA 1
ATOM 5111 C C . LEU B 1 226 ? 1.767 -27.828 1.957 1 98.75 226 LEU B C 1
ATOM 5113 O O . LEU B 1 226 ? 0.939 -28.516 1.352 1 98.75 226 LEU B O 1
ATOM 5117 N N . LEU B 1 227 ? 3.062 -27.734 1.619 1 97.75 227 LEU B N 1
ATOM 5118 C CA . LEU B 1 227 ? 3.586 -28.594 0.555 1 97.75 227 LEU B CA 1
ATOM 5119 C C . LEU B 1 227 ? 3.385 -30.062 0.889 1 97.75 227 LEU B C 1
ATOM 5121 O O . LEU B 1 227 ? 2.928 -30.844 0.045 1 97.75 227 LEU B O 1
ATOM 5125 N N . ALA B 1 228 ? 3.697 -30.438 2.104 1 98.25 228 ALA B N 1
ATOM 5126 C CA . ALA B 1 228 ? 3.541 -31.812 2.555 1 98.25 228 ALA B CA 1
ATOM 5127 C C . ALA B 1 228 ? 2.078 -32.25 2.504 1 98.25 228 ALA B C 1
ATOM 5129 O O . ALA B 1 228 ? 1.777 -33.406 2.277 1 98.25 228 ALA B O 1
ATOM 5130 N N . TRP B 1 229 ? 1.191 -31.281 2.697 1 98.62 229 TRP B N 1
ATOM 5131 C CA . TRP B 1 229 ? -0.238 -31.578 2.691 1 98.62 229 TRP B CA 1
ATOM 5132 C C . TRP B 1 229 ? -0.772 -31.656 1.264 1 98.62 229 TRP B C 1
ATOM 5134 O O . TRP B 1 229 ? -1.892 -32.125 1.037 1 98.62 229 TRP B O 1
ATOM 5144 N N . GLY B 1 230 ? -0.024 -31.125 0.272 1 97.88 230 GLY B N 1
ATOM 5145 C CA . GLY B 1 230 ? -0.416 -31.328 -1.116 1 97.88 230 GLY B CA 1
ATOM 5146 C C . GLY B 1 230 ? -0.677 -30.016 -1.846 1 97.88 230 GLY B C 1
ATOM 5147 O O . GLY B 1 230 ? -1.194 -30.016 -2.965 1 97.88 230 GLY B O 1
ATOM 5148 N N . ALA B 1 231 ? -0.386 -28.859 -1.215 1 98.19 231 ALA B N 1
ATOM 5149 C CA . ALA B 1 231 ? -0.511 -27.609 -1.961 1 98.19 231 ALA B CA 1
ATOM 5150 C C . ALA B 1 231 ? 0.333 -27.641 -3.23 1 98.19 231 ALA B C 1
ATOM 5152 O O . ALA B 1 231 ? 1.456 -28.156 -3.225 1 98.19 231 ALA B O 1
ATOM 5153 N N . ASP B 1 232 ? -0.15 -27.047 -4.324 1 97.19 232 ASP B N 1
ATOM 5154 C CA . ASP B 1 232 ? 0.471 -27.203 -5.633 1 97.19 232 ASP B CA 1
ATOM 5155 C C . ASP B 1 232 ? 1.351 -26 -5.977 1 97.19 232 ASP B C 1
ATOM 5157 O O . ASP B 1 232 ? 2.229 -26.094 -6.836 1 97.19 232 ASP B O 1
ATOM 5161 N N . ALA B 1 233 ? 1.102 -24.906 -5.438 1 97 233 ALA B N 1
ATOM 5162 C CA . ALA B 1 233 ? 1.861 -23.688 -5.723 1 97 233 ALA B CA 1
ATOM 5163 C C . ALA B 1 233 ? 1.634 -22.641 -4.648 1 97 233 ALA B C 1
ATOM 5165 O O . ALA B 1 233 ? 0.781 -22.797 -3.773 1 97 233 ALA B O 1
ATOM 5166 N N . PHE B 1 234 ? 2.414 -21.625 -4.629 1 97.69 234 PHE B N 1
ATOM 5167 C CA . PHE B 1 234 ? 2.348 -20.438 -3.783 1 97.69 234 PHE B CA 1
ATOM 5168 C C . PHE B 1 234 ? 2.447 -19.156 -4.621 1 97.69 234 PHE B C 1
ATOM 5170 O O . PHE B 1 234 ? 3.223 -19.109 -5.574 1 97.69 234 PHE B O 1
ATOM 5177 N N . GLU B 1 235 ? 1.642 -18.188 -4.27 1 98.19 235 GLU B N 1
ATOM 5178 C CA . GLU B 1 235 ? 1.742 -16.938 -5.02 1 98.19 235 GLU B CA 1
ATOM 5179 C C . GLU B 1 235 ? 3.109 -16.281 -4.832 1 98.19 235 GLU B C 1
ATOM 5181 O O . GLU B 1 235 ? 3.455 -15.867 -3.727 1 98.19 235 GLU B O 1
ATOM 5186 N N . SER B 1 236 ? 3.811 -16.203 -5.949 1 96.31 236 SER B N 1
ATOM 5187 C CA . SER B 1 236 ? 5.137 -15.586 -5.957 1 96.31 236 SER B CA 1
ATOM 5188 C C . SER B 1 236 ? 5.047 -14.07 -5.945 1 96.31 236 SER B C 1
ATOM 5190 O O . SER B 1 236 ? 5.941 -13.391 -5.434 1 96.31 236 SER B O 1
ATOM 5192 N N . VAL B 1 237 ? 4.051 -13.516 -6.613 1 96.19 237 VAL B N 1
ATOM 5193 C CA . VAL B 1 237 ? 3.707 -12.102 -6.609 1 96.19 237 VAL B CA 1
ATOM 5194 C C . VAL B 1 237 ? 2.236 -11.93 -6.238 1 96.19 237 VAL B C 1
ATOM 5196 O O . VAL B 1 237 ? 1.364 -12.594 -6.805 1 96.19 237 VAL B O 1
ATOM 5199 N N . ALA B 1 238 ? 2.012 -11.172 -5.234 1 95 238 ALA B N 1
ATOM 5200 C CA . ALA B 1 238 ? 0.639 -10.875 -4.836 1 95 238 ALA B CA 1
ATOM 5201 C C . ALA B 1 238 ? 0.439 -9.375 -4.629 1 95 238 ALA B C 1
ATOM 5203 O O . ALA B 1 238 ? 1.228 -8.727 -3.934 1 95 238 ALA B O 1
ATOM 5204 N N . GLU B 1 239 ? -0.595 -8.82 -5.246 1 91.94 239 GLU B N 1
ATOM 5205 C CA . GLU B 1 239 ? -0.944 -7.406 -5.105 1 91.94 239 GLU B CA 1
ATOM 5206 C C . GLU B 1 239 ? 0.252 -6.508 -5.406 1 91.94 239 GLU B C 1
ATOM 5208 O O . GLU B 1 239 ? 0.522 -5.559 -4.668 1 91.94 239 GLU B O 1
ATOM 5213 N N . GLY B 1 240 ? 0.989 -6.953 -6.375 1 90.19 240 GLY B N 1
ATOM 5214 C CA . GLY B 1 240 ? 2.088 -6.129 -6.855 1 90.19 240 GLY B CA 1
ATOM 5215 C C . GLY B 1 240 ? 3.369 -6.324 -6.066 1 90.19 240 GLY B C 1
ATOM 5216 O O . GLY B 1 240 ? 4.395 -5.711 -6.379 1 90.19 240 GLY B O 1
ATOM 5217 N N . ASN B 1 241 ? 3.375 -7.125 -5.086 1 92.25 241 ASN B N 1
ATOM 5218 C CA . ASN B 1 241 ? 4.551 -7.344 -4.25 1 92.25 241 ASN B CA 1
ATOM 5219 C C . ASN B 1 241 ? 5.164 -8.719 -4.496 1 92.25 241 ASN B C 1
ATOM 5221 O O . ASN B 1 241 ? 4.48 -9.734 -4.391 1 92.25 241 ASN B O 1
ATOM 5225 N N . ILE B 1 242 ? 6.414 -8.766 -4.777 1 93.81 242 ILE B N 1
ATOM 5226 C CA . ILE B 1 242 ? 7.117 -10.031 -4.957 1 93.81 242 ILE B CA 1
ATOM 5227 C C . ILE B 1 242 ? 7.488 -10.617 -3.594 1 93.81 242 ILE B C 1
ATOM 5229 O O . ILE B 1 242 ? 8.023 -9.914 -2.736 1 93.81 242 ILE B O 1
ATOM 5233 N N . ASP B 1 243 ? 7.145 -11.828 -3.379 1 94.62 243 ASP B N 1
ATOM 5234 C CA . ASP B 1 243 ? 7.574 -12.594 -2.215 1 94.62 243 ASP B CA 1
ATOM 5235 C C . ASP B 1 243 ? 8.797 -13.445 -2.539 1 94.62 243 ASP B C 1
ATOM 5237 O O . ASP B 1 243 ? 8.672 -14.602 -2.951 1 94.62 243 ASP B O 1
ATOM 5241 N N . LEU B 1 244 ? 9.945 -12.906 -2.281 1 90.75 244 LEU B N 1
ATOM 5242 C CA . LEU B 1 244 ? 11.195 -13.562 -2.658 1 90.75 244 LEU B CA 1
ATOM 5243 C C . LEU B 1 244 ? 11.32 -14.922 -1.985 1 90.75 244 LEU B C 1
ATOM 5245 O O . LEU B 1 244 ? 11.852 -15.867 -2.574 1 90.75 244 LEU B O 1
ATOM 5249 N N . ALA B 1 245 ? 10.875 -15.008 -0.761 1 90.56 245 ALA B N 1
ATOM 5250 C CA . ALA B 1 245 ? 10.93 -16.281 -0.06 1 90.56 245 ALA B CA 1
ATOM 5251 C C . ALA B 1 245 ? 10.133 -17.359 -0.802 1 90.56 245 ALA B C 1
ATOM 5253 O O . ALA B 1 245 ? 10.578 -18.5 -0.934 1 90.56 245 ALA B O 1
ATOM 5254 N N . THR B 1 246 ? 8.992 -17 -1.264 1 95.44 246 THR B N 1
ATOM 5255 C CA . THR B 1 246 ? 8.164 -17.938 -2.016 1 95.44 246 THR B CA 1
ATOM 5256 C C . THR B 1 246 ? 8.805 -18.25 -3.361 1 95.44 246 THR B C 1
ATOM 5258 O O . THR B 1 246 ? 8.766 -19.406 -3.814 1 95.44 246 THR B O 1
ATOM 5261 N N . VAL B 1 247 ? 9.352 -17.219 -4.031 1 93.25 247 VAL B N 1
ATOM 5262 C CA . VAL B 1 247 ? 10.039 -17.453 -5.297 1 93.25 247 VAL B CA 1
ATOM 5263 C C . VAL B 1 247 ? 11.141 -18.5 -5.098 1 93.25 247 VAL B C 1
ATOM 5265 O O . VAL B 1 247 ? 11.234 -19.469 -5.859 1 93.25 247 VAL B O 1
ATOM 5268 N N . ARG B 1 248 ? 11.938 -18.359 -4.055 1 91.25 248 ARG B N 1
ATOM 5269 C CA . ARG B 1 248 ? 13.031 -19.297 -3.77 1 91.25 248 ARG B CA 1
ATOM 5270 C C . ARG B 1 248 ? 12.484 -20.672 -3.406 1 91.25 248 ARG B C 1
ATOM 5272 O O . ARG B 1 248 ? 13.055 -21.688 -3.809 1 91.25 248 ARG B O 1
ATOM 5279 N N . PHE B 1 249 ? 11.445 -20.672 -2.605 1 93.81 249 PHE B N 1
ATOM 5280 C CA . PHE B 1 249 ? 10.812 -21.922 -2.221 1 93.81 249 PHE B CA 1
ATOM 5281 C C . PHE B 1 249 ? 10.32 -22.688 -3.447 1 93.81 249 PHE B C 1
ATOM 5283 O O . PHE B 1 249 ? 10.562 -23.891 -3.58 1 93.81 249 PHE B O 1
ATOM 5290 N N . SER B 1 250 ? 9.594 -21.969 -4.344 1 93.5 250 SER B N 1
ATOM 5291 C CA . SER B 1 250 ? 9.07 -22.562 -5.566 1 93.5 250 SER B CA 1
ATOM 5292 C C . SER B 1 250 ? 10.188 -23.125 -6.438 1 93.5 250 SER B C 1
ATOM 5294 O O . SER B 1 250 ? 10.039 -24.172 -7.055 1 93.5 250 SER B O 1
ATOM 5296 N N . GLU B 1 251 ? 11.289 -22.391 -6.523 1 89.69 251 GLU B N 1
ATOM 5297 C CA . GLU B 1 251 ? 12.453 -22.875 -7.254 1 89.69 251 GLU B CA 1
ATOM 5298 C C . GLU B 1 251 ? 13.008 -24.141 -6.621 1 89.69 251 GLU B C 1
ATOM 5300 O O . GLU B 1 251 ? 13.25 -25.141 -7.312 1 89.69 251 GLU B O 1
ATOM 5305 N N . ALA B 1 252 ? 13.133 -24.156 -5.352 1 90.19 252 ALA B N 1
ATOM 5306 C CA . ALA B 1 252 ? 13.75 -25.25 -4.617 1 90.19 252 ALA B CA 1
ATOM 5307 C C . ALA B 1 252 ? 12.922 -26.531 -4.738 1 90.19 252 ALA B C 1
ATOM 5309 O O . ALA B 1 252 ? 13.469 -27.641 -4.77 1 90.19 252 ALA B O 1
ATOM 5310 N N . TYR B 1 253 ? 11.664 -26.391 -4.82 1 91.81 253 TYR B N 1
ATOM 5311 C CA . TYR B 1 253 ? 10.805 -27.578 -4.793 1 91.81 253 TYR B CA 1
ATOM 5312 C C . TYR B 1 253 ? 10.141 -27.797 -6.145 1 91.81 253 TYR B C 1
ATOM 5314 O O . TYR B 1 253 ? 9.195 -28.578 -6.258 1 91.81 253 TYR B O 1
ATOM 5322 N N . ASN B 1 254 ? 10.578 -27.047 -7.133 1 89.38 254 ASN B N 1
ATOM 5323 C CA . ASN B 1 254 ? 10.141 -27.203 -8.516 1 89.38 254 ASN B CA 1
ATOM 5324 C C . ASN B 1 254 ? 8.641 -26.953 -8.648 1 89.38 254 ASN B C 1
ATOM 5326 O O . ASN B 1 254 ? 7.93 -27.766 -9.258 1 89.38 254 ASN B O 1
ATOM 5330 N N . LEU B 1 255 ? 8.172 -25.938 -8.016 1 92.88 255 LEU B N 1
ATOM 5331 C CA . LEU B 1 255 ? 6.785 -25.5 -8.125 1 92.88 255 LEU B CA 1
ATOM 5332 C C . LEU B 1 255 ? 6.641 -24.391 -9.164 1 92.88 255 LEU B C 1
ATOM 5334 O O . LEU B 1 255 ? 7.594 -23.656 -9.43 1 92.88 255 LEU B O 1
ATOM 5338 N N . PRO B 1 256 ? 5.516 -24.312 -9.828 1 93.06 256 PRO B N 1
ATOM 5339 C CA . PRO B 1 256 ? 5.324 -23.203 -10.773 1 93.06 256 PRO B CA 1
ATOM 5340 C C . PRO B 1 256 ? 5.289 -21.844 -10.086 1 93.06 256 PRO B C 1
ATOM 5342 O O . PRO B 1 256 ? 4.883 -21.734 -8.93 1 93.06 256 PRO B O 1
ATOM 5345 N N . TYR B 1 257 ? 5.75 -20.781 -10.805 1 93.81 257 TYR B N 1
ATOM 5346 C CA . TYR B 1 257 ? 5.621 -19.406 -10.336 1 93.81 257 TYR B CA 1
ATOM 5347 C C . TYR B 1 257 ? 4.246 -18.844 -10.672 1 93.81 257 TYR B C 1
ATOM 5349 O O . TYR B 1 257 ? 3.887 -18.734 -11.844 1 93.81 257 TYR B O 1
ATOM 5357 N N . ILE B 1 258 ? 3.518 -18.562 -9.641 1 96.38 258 ILE B N 1
ATOM 5358 C CA . ILE B 1 258 ? 2.172 -18.031 -9.828 1 96.38 258 ILE B CA 1
ATOM 5359 C C . ILE B 1 258 ? 2.115 -16.594 -9.336 1 96.38 258 ILE B C 1
ATOM 5361 O O . ILE B 1 258 ? 2.654 -16.266 -8.273 1 96.38 258 ILE B O 1
ATOM 5365 N N . THR B 1 259 ? 1.562 -15.719 -10.164 1 96.44 259 THR B N 1
ATOM 5366 C CA . THR B 1 259 ? 1.327 -14.336 -9.75 1 96.44 259 THR B CA 1
ATOM 5367 C C . THR B 1 259 ? -0.168 -14.039 -9.688 1 96.44 259 THR B C 1
ATOM 5369 O O . THR B 1 259 ? -0.966 -14.703 -10.359 1 96.44 259 THR B O 1
ATOM 5372 N N . ALA B 1 260 ? -0.521 -13.117 -8.891 1 97.06 260 ALA B N 1
ATOM 5373 C CA . ALA B 1 260 ? -1.932 -12.805 -8.68 1 97.06 260 ALA B CA 1
ATOM 5374 C C . ALA B 1 260 ? -2.119 -11.32 -8.367 1 97.06 260 ALA B C 1
ATOM 5376 O O . 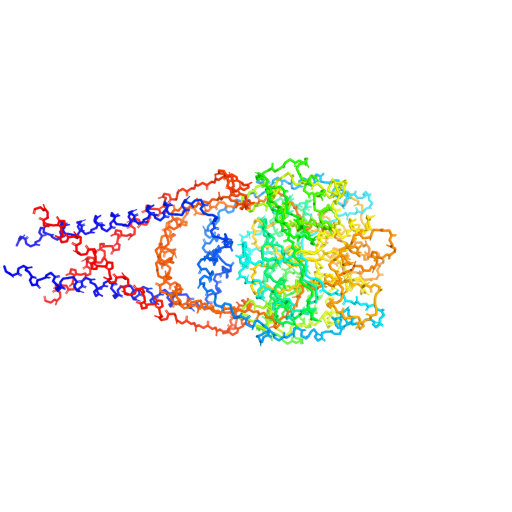ALA B 1 260 ? -1.313 -10.727 -7.645 1 97.06 260 ALA B O 1
ATOM 5377 N N . THR B 1 261 ? -3.184 -10.742 -8.938 1 95.62 261 THR B N 1
ATOM 5378 C CA . THR B 1 261 ? -3.521 -9.352 -8.648 1 95.62 261 THR B CA 1
ATOM 5379 C C . THR B 1 261 ? -4.398 -9.258 -7.406 1 95.62 261 THR B C 1
ATOM 5381 O O . THR B 1 261 ? -4.344 -8.266 -6.68 1 95.62 261 THR B O 1
ATOM 5384 N N . ASP B 1 262 ? -5.098 -10.344 -7.086 1 97.5 262 ASP B N 1
ATOM 5385 C CA . ASP B 1 262 ? -6.125 -10.273 -6.051 1 97.5 262 ASP B CA 1
ATOM 5386 C C . ASP B 1 262 ? -7.074 -9.102 -6.301 1 97.5 262 ASP B C 1
ATOM 5388 O O . ASP B 1 262 ? -7.297 -8.273 -5.41 1 97.5 262 ASP B O 1
ATOM 5392 N N . LEU B 1 263 ? -7.645 -9.094 -7.457 1 94.62 263 LEU B N 1
ATOM 5393 C CA . LEU B 1 263 ? -8.453 -7.977 -7.938 1 94.62 263 LEU B CA 1
ATOM 5394 C C . LEU B 1 263 ? -9.742 -7.848 -7.125 1 94.62 263 LEU B C 1
ATOM 5396 O O . LEU B 1 263 ? -10.5 -8.812 -7.004 1 94.62 263 LEU B O 1
ATOM 5400 N N . HIS B 1 264 ? -9.977 -6.629 -6.586 1 92.56 264 HIS B N 1
ATOM 5401 C CA . HIS B 1 264 ? -11.219 -6.336 -5.887 1 92.56 264 HIS B CA 1
ATOM 5402 C C . HIS B 1 264 ? -11.906 -5.109 -6.477 1 92.56 264 HIS B C 1
ATOM 5404 O O . HIS B 1 264 ? -13.133 -4.973 -6.383 1 92.56 264 HIS B O 1
ATOM 5410 N N . ASP B 1 265 ? -11.031 -4.23 -7.004 1 86.38 265 ASP B N 1
ATOM 5411 C CA . ASP B 1 265 ? -11.523 -2.928 -7.445 1 86.38 265 ASP B CA 1
ATOM 5412 C C . ASP B 1 265 ? -11.133 -2.656 -8.898 1 86.38 265 ASP B C 1
ATOM 5414 O O . ASP B 1 265 ? -10.055 -3.047 -9.344 1 86.38 265 ASP B O 1
ATOM 5418 N N . PRO B 1 266 ? -11.961 -1.881 -9.555 1 82 266 PRO B N 1
ATOM 5419 C CA . PRO B 1 266 ? -11.711 -1.662 -10.984 1 82 266 PRO B CA 1
ATOM 5420 C C . PRO B 1 266 ? -10.445 -0.844 -11.234 1 82 266 PRO B C 1
ATOM 5422 O O . PRO B 1 266 ? -9.844 -0.949 -12.305 1 82 266 PRO B O 1
ATOM 5425 N N . GLU B 1 267 ? -10.047 -0.03 -10.289 1 80.62 267 GLU B N 1
ATOM 5426 C CA . GLU B 1 267 ? -8.93 0.878 -10.516 1 80.62 267 GLU B CA 1
ATOM 5427 C C . GLU B 1 267 ? -7.594 0.153 -10.375 1 80.62 267 GLU B C 1
ATOM 5429 O O . GLU B 1 267 ? -6.551 0.689 -10.75 1 80.62 267 GLU B O 1
ATOM 5434 N N . VAL B 1 268 ? -7.641 -1.033 -9.883 1 87.38 268 VAL B N 1
ATOM 5435 C CA . VAL B 1 268 ? -6.41 -1.794 -9.68 1 87.38 268 VAL B CA 1
ATOM 5436 C C . VAL B 1 268 ? -5.891 -2.307 -11.016 1 87.38 268 VAL B C 1
ATOM 5438 O O . VAL B 1 268 ? -6.656 -2.826 -11.828 1 87.38 268 VAL B O 1
ATOM 5441 N N . ALA B 1 269 ? -4.621 -2.084 -11.297 1 85.81 269 ALA B N 1
ATOM 5442 C CA . ALA B 1 269 ? -3.938 -2.621 -12.469 1 85.81 269 ALA B CA 1
ATOM 5443 C C . ALA B 1 269 ? -2.982 -3.748 -12.078 1 85.81 269 ALA B C 1
ATOM 5445 O O . ALA B 1 269 ? -2.436 -3.75 -10.977 1 85.81 269 ALA B O 1
ATOM 5446 N N . PRO B 1 270 ? -2.77 -4.656 -12.969 1 90 270 PRO B N 1
ATOM 5447 C CA . PRO B 1 270 ? -1.831 -5.738 -12.656 1 90 270 PRO B CA 1
ATOM 5448 C C . PRO B 1 270 ? -0.372 -5.301 -12.766 1 90 270 PRO B C 1
ATOM 5450 O O . PRO B 1 270 ? -0.039 -4.449 -13.594 1 90 270 PRO B O 1
ATOM 5453 N N . ASN B 1 271 ? 0.461 -5.895 -11.93 1 91.06 271 ASN B N 1
ATOM 5454 C CA . ASN B 1 271 ? 1.902 -5.684 -12 1 91.06 271 ASN B CA 1
ATOM 5455 C C . ASN B 1 271 ? 2.625 -6.934 -12.508 1 91.06 271 ASN B C 1
ATOM 5457 O O . ASN B 1 271 ? 3.822 -6.887 -12.789 1 91.06 271 ASN B O 1
ATOM 5461 N N . ALA B 1 272 ? 1.835 -8.008 -12.648 1 92.25 272 ALA B N 1
ATOM 5462 C CA . ALA B 1 272 ? 2.484 -9.258 -13.047 1 92.25 272 ALA B CA 1
ATOM 5463 C C . ALA B 1 272 ? 1.534 -10.141 -13.852 1 92.25 272 ALA B C 1
ATOM 5465 O O . ALA B 1 272 ? 0.313 -10.039 -13.711 1 92.25 272 ALA B O 1
ATOM 5466 N N . TRP B 1 273 ? 2.094 -10.961 -14.711 1 91.56 273 TRP B N 1
ATOM 5467 C CA . TRP B 1 273 ? 1.41 -11.938 -15.547 1 91.56 273 TRP B CA 1
ATOM 5468 C C . TRP B 1 273 ? 2.072 -13.312 -15.438 1 91.56 273 TRP B C 1
ATOM 5470 O O . TRP B 1 273 ? 3.271 -13.445 -15.695 1 91.56 273 TRP B O 1
ATOM 5480 N N . THR B 1 274 ? 1.31 -14.273 -14.977 1 94.75 274 THR B N 1
ATOM 5481 C CA . THR B 1 274 ? 1.836 -15.633 -15.055 1 94.75 274 THR B CA 1
ATOM 5482 C C . THR B 1 274 ? 1.904 -16.109 -16.5 1 94.75 274 THR B C 1
ATOM 5484 O O . THR B 1 274 ? 0.935 -15.969 -17.25 1 94.75 274 THR B O 1
ATOM 5487 N N . ILE B 1 275 ? 3.014 -16.641 -16.875 1 91.56 275 ILE B N 1
ATOM 5488 C CA . ILE B 1 275 ? 3.23 -17.078 -18.25 1 91.56 275 ILE B CA 1
ATOM 5489 C C . ILE B 1 275 ? 3.268 -18.594 -18.312 1 91.56 275 ILE B C 1
ATOM 5491 O O . ILE B 1 275 ? 4.078 -19.234 -17.641 1 91.56 275 ILE B O 1
ATOM 5495 N N . LEU B 1 276 ? 2.336 -19.141 -19.062 1 92.25 276 LEU B N 1
ATOM 5496 C CA . LEU B 1 276 ? 2.326 -20.562 -19.359 1 92.25 276 LEU B CA 1
ATOM 5497 C C . LEU B 1 276 ? 2.686 -20.812 -20.828 1 92.25 276 LEU B C 1
ATOM 5499 O O . LEU B 1 276 ? 2.07 -20.234 -21.719 1 92.25 276 LEU B O 1
ATOM 5503 N N . ASP B 1 277 ? 3.633 -21.594 -21.062 1 89.75 277 ASP B N 1
ATOM 5504 C CA . ASP B 1 277 ? 3.975 -22.031 -22.406 1 89.75 277 ASP B CA 1
ATOM 5505 C C . ASP B 1 277 ? 3.596 -23.5 -22.609 1 89.75 277 ASP B C 1
ATOM 5507 O O . ASP B 1 277 ? 4.41 -24.391 -22.375 1 89.75 277 ASP B O 1
ATOM 5511 N N . LEU B 1 278 ? 2.389 -23.719 -23.031 1 91.44 278 LEU B N 1
ATOM 5512 C CA . LEU B 1 278 ? 1.887 -25.078 -23.25 1 91.44 278 LEU B CA 1
ATOM 5513 C C . LEU B 1 278 ? 2.562 -25.719 -24.453 1 91.44 278 LEU B C 1
ATOM 5515 O O . LEU B 1 278 ? 2.816 -25.062 -25.453 1 91.44 278 LEU B O 1
ATOM 5519 N N . PRO B 1 279 ? 2.781 -27 -24.375 1 89.44 279 PRO B N 1
ATOM 5520 C CA . PRO B 1 279 ? 3.395 -27.703 -25.5 1 89.44 279 PRO B CA 1
ATOM 5521 C C . PRO B 1 279 ? 2.418 -27.938 -26.656 1 89.44 279 PRO B C 1
ATOM 5523 O O . PRO B 1 279 ? 2.146 -29.094 -27.016 1 89.44 279 PRO B O 1
ATOM 5526 N N . LEU B 1 280 ? 1.883 -26.875 -27.172 1 92.81 280 LEU B N 1
ATOM 5527 C CA . LEU B 1 280 ? 0.966 -26.797 -28.297 1 92.81 280 LEU B CA 1
ATOM 5528 C C . LEU B 1 280 ? 1.412 -25.719 -29.281 1 92.81 280 LEU B C 1
ATOM 5530 O O . LEU B 1 280 ? 2.166 -24.812 -28.922 1 92.81 280 LEU B O 1
ATOM 5534 N N . PRO B 1 281 ? 0.98 -25.875 -30.594 1 92.31 281 PRO B N 1
ATOM 5535 C CA . PRO B 1 281 ? 1.32 -24.828 -31.562 1 92.31 281 PRO B CA 1
ATOM 5536 C C . PRO B 1 281 ? 0.815 -23.453 -31.141 1 92.31 281 PRO B C 1
ATOM 5538 O O . PRO B 1 281 ? -0.223 -23.344 -30.469 1 92.31 281 PRO B O 1
ATOM 5541 N N . ASP B 1 282 ? 1.538 -22.422 -31.469 1 89.12 282 ASP B N 1
ATOM 5542 C CA . ASP B 1 282 ? 1.247 -21.047 -31.062 1 89.12 282 ASP B CA 1
ATOM 5543 C C . ASP B 1 282 ? -0.131 -20.609 -31.547 1 89.12 282 ASP B C 1
ATOM 5545 O O . ASP B 1 282 ? -0.775 -19.766 -30.922 1 89.12 282 ASP B O 1
ATOM 5549 N N . ASP B 1 283 ? -0.608 -21.281 -32.656 1 90.06 283 ASP B N 1
ATOM 5550 C CA . ASP B 1 283 ? -1.889 -20.891 -33.219 1 90.06 283 ASP B CA 1
ATOM 5551 C C . ASP B 1 283 ? -3.006 -21.828 -32.812 1 90.06 283 ASP B C 1
ATOM 5553 O O . ASP B 1 283 ? -4.125 -21.75 -33.312 1 90.06 283 ASP B O 1
ATOM 5557 N N . TYR B 1 284 ? -2.662 -22.688 -31.828 1 94.56 284 TYR B N 1
ATOM 5558 C CA . TYR B 1 284 ? -3.697 -23.594 -31.328 1 94.56 284 TYR B CA 1
ATOM 5559 C C . TYR B 1 284 ? -4.867 -22.797 -30.75 1 94.56 284 TYR B C 1
ATOM 5561 O O . TYR B 1 284 ? -4.668 -21.859 -29.984 1 94.56 284 TYR B O 1
ATOM 5569 N N . PRO B 1 285 ? -6.074 -23.156 -31.125 1 95.44 285 PRO B N 1
ATOM 5570 C CA . PRO B 1 285 ? -7.223 -22.375 -30.656 1 95.44 285 PRO B CA 1
ATOM 5571 C C . PRO B 1 285 ? -7.43 -22.484 -29.156 1 95.44 285 PRO B C 1
ATOM 5573 O O . PRO B 1 285 ? -7.496 -23.594 -28.609 1 95.44 285 PRO B O 1
ATOM 5576 N N . LEU B 1 286 ? -7.594 -21.422 -28.5 1 95.62 286 LEU B N 1
ATOM 5577 C CA . LEU B 1 286 ? -7.727 -21.359 -27.062 1 95.62 286 LEU B CA 1
ATOM 5578 C C . LEU B 1 286 ? -8.945 -22.141 -26.578 1 95.62 286 LEU B C 1
ATOM 5580 O O . LEU B 1 286 ? -8.891 -22.828 -25.562 1 95.62 286 LEU B O 1
ATOM 5584 N N . GLN B 1 287 ? -10.031 -22.031 -27.328 1 94.38 287 GLN B N 1
ATOM 5585 C CA . GLN B 1 287 ? -11.297 -22.641 -26.922 1 94.38 287 GLN B CA 1
ATOM 5586 C C . GLN B 1 287 ? -11.195 -24.172 -26.938 1 94.38 287 GLN B C 1
ATOM 5588 O O . GLN B 1 287 ? -12.047 -24.844 -26.359 1 94.38 287 GLN B O 1
ATOM 5593 N N . GLU B 1 288 ? -10.18 -24.688 -27.547 1 96.19 288 GLU B N 1
ATOM 5594 C CA . GLU B 1 288 ? -10.008 -26.125 -27.641 1 96.19 288 GLU B CA 1
ATOM 5595 C C . GLU B 1 288 ? -9.164 -26.672 -26.484 1 96.19 288 GLU B C 1
ATOM 5597 O O . GLU B 1 288 ? -9.062 -27.875 -26.297 1 96.19 288 GLU B O 1
ATOM 5602 N N . ILE B 1 289 ? -8.539 -25.828 -25.766 1 96.88 289 ILE B N 1
ATOM 5603 C CA . ILE B 1 289 ? -7.75 -26.234 -24.609 1 96.88 289 ILE B CA 1
ATOM 5604 C C . ILE B 1 289 ? -8.672 -26.469 -23.406 1 96.88 289 ILE B C 1
ATOM 5606 O O . ILE B 1 289 ? -9.391 -25.547 -22.984 1 96.88 289 ILE B O 1
ATOM 5610 N N . SER B 1 290 ? -8.664 -27.609 -22.828 1 96.75 290 SER B N 1
ATOM 5611 C CA . SER B 1 290 ? -9.547 -27.922 -21.703 1 96.75 290 SER B CA 1
ATOM 5612 C C . SER B 1 290 ? -8.969 -27.406 -20.391 1 96.75 290 SER B C 1
ATOM 5614 O O . SER B 1 290 ? -7.758 -27.188 -20.281 1 96.75 290 SER B O 1
ATOM 5616 N N . THR B 1 291 ? -9.891 -27.188 -19.453 1 97.06 291 THR B N 1
ATOM 5617 C CA . THR B 1 291 ? -9.461 -26.844 -18.109 1 97.06 291 THR B CA 1
ATOM 5618 C C . THR B 1 291 ? -8.5 -27.891 -17.562 1 97.06 291 THR B C 1
ATOM 5620 O O . THR B 1 291 ? -7.48 -27.547 -16.953 1 97.06 291 THR B O 1
ATOM 5623 N N . ARG B 1 292 ? -8.789 -29.141 -17.828 1 96.31 292 ARG B N 1
ATOM 5624 C CA . ARG B 1 292 ? -7.965 -30.234 -17.328 1 96.31 292 ARG B CA 1
ATOM 5625 C C . ARG B 1 292 ? -6.547 -30.141 -17.891 1 96.31 292 ARG B C 1
ATOM 5627 O O . ARG B 1 292 ? -5.574 -30.359 -17.156 1 96.31 292 ARG B O 1
ATOM 5634 N N . GLU B 1 293 ? -6.391 -29.828 -19.109 1 94.94 293 GLU B N 1
ATOM 5635 C CA . GLU B 1 293 ? -5.074 -29.703 -19.734 1 94.94 293 GLU B CA 1
ATOM 5636 C C . GLU B 1 293 ? -4.258 -28.594 -19.062 1 94.94 293 GLU B C 1
ATOM 5638 O O . GLU B 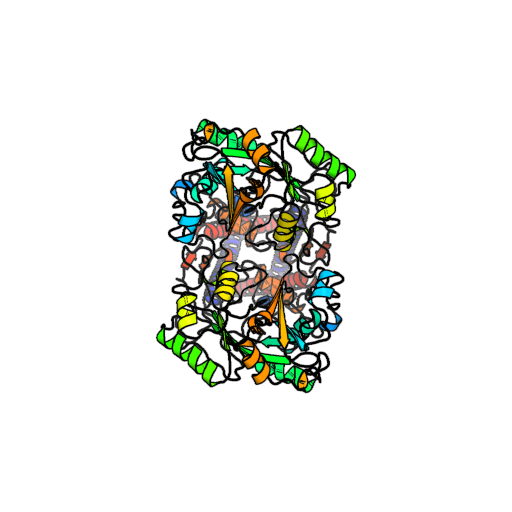1 293 ? -3.057 -28.75 -18.844 1 94.94 293 GLU B O 1
ATOM 5643 N N . ILE B 1 294 ? -4.918 -27.5 -18.75 1 96 294 ILE B N 1
ATOM 5644 C CA . ILE B 1 294 ? -4.242 -26.375 -18.125 1 96 294 ILE B CA 1
ATOM 5645 C C . ILE B 1 294 ? -3.822 -26.734 -16.703 1 96 294 ILE B C 1
ATOM 5647 O O . ILE B 1 294 ? -2.676 -26.516 -16.312 1 96 294 ILE B O 1
ATOM 5651 N N . ILE B 1 295 ? -4.734 -27.359 -15.93 1 96.69 295 ILE B N 1
ATOM 5652 C CA . ILE B 1 295 ? -4.449 -27.719 -14.547 1 96.69 295 ILE B CA 1
ATOM 5653 C C . ILE B 1 295 ? -3.35 -28.781 -14.508 1 96.69 295 ILE B C 1
ATOM 5655 O O . ILE B 1 295 ? -2.436 -28.703 -13.688 1 96.69 295 ILE B O 1
ATOM 5659 N N . ASP B 1 296 ? -3.428 -29.75 -15.422 1 93.44 296 ASP B N 1
ATOM 5660 C CA . ASP B 1 296 ? -2.396 -30.781 -15.508 1 93.44 296 ASP B CA 1
ATOM 5661 C C . ASP B 1 296 ? -1.03 -30.172 -15.805 1 93.44 296 ASP B C 1
ATOM 5663 O O . ASP B 1 296 ? -0.019 -30.578 -15.234 1 93.44 296 ASP B O 1
ATOM 5667 N N . PHE B 1 297 ? -1.022 -29.219 -16.703 1 92.94 297 PHE B N 1
ATOM 5668 C CA . PHE B 1 297 ? 0.221 -28.547 -17.047 1 92.94 297 PHE B CA 1
ATOM 5669 C C . PHE B 1 297 ? 0.796 -27.812 -15.836 1 92.94 297 PHE B C 1
ATOM 5671 O O . PHE B 1 297 ? 1.998 -27.891 -15.57 1 92.94 297 PHE B O 1
ATOM 5678 N N . LEU B 1 298 ? -0.064 -27.156 -15.078 1 93.75 298 LEU B N 1
ATOM 5679 C CA . LEU B 1 298 ? 0.346 -26.359 -13.922 1 93.75 298 LEU B CA 1
ATOM 5680 C C . LEU B 1 298 ? 0.837 -27.266 -12.797 1 93.75 298 LEU B C 1
ATOM 5682 O O . LEU B 1 298 ? 1.718 -26.875 -12.023 1 93.75 298 LEU B O 1
ATOM 5686 N N . THR B 1 299 ? 0.302 -28.531 -12.656 1 91.19 299 THR B N 1
ATOM 5687 C CA . THR B 1 299 ? 0.606 -29.375 -11.508 1 91.19 299 THR B CA 1
ATOM 5688 C C . THR B 1 299 ? 1.649 -30.422 -11.875 1 91.19 299 THR B C 1
ATOM 5690 O O . THR B 1 299 ? 2.059 -31.219 -11.031 1 91.19 299 THR B O 1
ATOM 5693 N N . ASP B 1 300 ? 2.037 -30.469 -13.07 1 82.69 300 ASP B N 1
ATOM 5694 C CA . ASP B 1 300 ? 3.064 -31.422 -13.492 1 82.69 300 ASP B CA 1
ATOM 5695 C C . ASP B 1 300 ? 4.43 -31.031 -12.938 1 82.69 300 ASP B C 1
ATOM 5697 O O . ASP B 1 300 ? 4.984 -30 -13.305 1 82.69 300 ASP B O 1
ATOM 5701 N N . THR B 1 301 ? 4.945 -31.75 -11.938 1 69 301 THR B N 1
ATOM 5702 C CA . THR B 1 301 ? 6.207 -31.422 -11.281 1 69 301 THR B CA 1
ATOM 5703 C C . THR B 1 301 ? 7.355 -32.219 -11.914 1 69 301 THR B C 1
ATOM 5705 O O . THR B 1 301 ? 8.5 -32.125 -11.453 1 69 301 THR B O 1
ATOM 5708 N N . THR B 1 302 ? 7.102 -33.312 -12.727 1 59.81 302 THR B N 1
ATOM 5709 C CA . THR B 1 302 ? 8.141 -34.188 -13.258 1 59.81 302 THR B CA 1
ATOM 5710 C C . THR B 1 302 ? 9.055 -33.406 -14.219 1 59.81 302 THR B C 1
ATOM 5712 O O . THR B 1 302 ? 10.203 -33.812 -14.43 1 59.81 302 THR B O 1
ATOM 5715 N N . THR B 1 303 ? 8.383 -32.781 -15.164 1 51.72 303 THR B N 1
ATOM 5716 C CA . THR B 1 303 ? 9.102 -32.375 -16.359 1 51.72 303 THR B CA 1
ATOM 5717 C C . THR B 1 303 ? 9.891 -31.094 -16.109 1 51.72 303 THR B C 1
ATOM 5719 O O . THR B 1 303 ? 9.547 -30.312 -15.211 1 51.72 303 THR B O 1
ATOM 5722 N N . SER B 1 304 ? 11.07 -31.109 -16.688 1 48.41 304 SER B N 1
ATOM 5723 C CA . SER B 1 304 ? 11.844 -29.891 -16.953 1 48.41 304 SER B CA 1
ATOM 5724 C C . SER B 1 304 ? 10.93 -28.703 -17.266 1 48.41 304 SER B C 1
ATOM 5726 O O . SER B 1 304 ? 11.398 -27.672 -17.734 1 48.41 304 SER B O 1
ATOM 5728 N N . PHE B 1 305 ? 9.672 -28.984 -17.141 1 48.44 305 PHE B N 1
ATOM 5729 C CA . PHE B 1 305 ? 8.625 -28.078 -17.594 1 48.44 305 PHE B CA 1
ATOM 5730 C C . PHE B 1 305 ? 8.523 -26.859 -16.703 1 48.44 305 PHE B C 1
ATOM 5732 O O . PHE B 1 305 ? 7.934 -25.844 -17.078 1 48.44 305 PHE B O 1
ATOM 5739 N N . ARG B 1 306 ? 8.906 -27 -15.422 1 53.62 306 ARG B N 1
ATOM 5740 C CA . ARG B 1 306 ? 8.797 -25.906 -14.469 1 53.62 306 ARG B CA 1
ATOM 5741 C C . ARG B 1 306 ? 9.375 -24.609 -15.047 1 53.62 306 ARG B C 1
ATOM 5743 O O . ARG B 1 306 ? 8.898 -23.516 -14.734 1 53.62 306 ARG B O 1
ATOM 5750 N N . LYS B 1 307 ? 10.25 -24.984 -16.141 1 56.12 307 LYS B N 1
ATOM 5751 C CA . LYS B 1 307 ? 10.82 -23.891 -16.906 1 56.12 307 LYS B CA 1
ATOM 5752 C C . LYS B 1 307 ? 9.773 -23.266 -17.828 1 56.12 307 LYS B C 1
ATOM 5754 O O . LYS B 1 307 ? 9.969 -22.156 -18.344 1 56.12 307 LYS B O 1
ATOM 5759 N N . ASN B 1 308 ? 8.461 -23.969 -17.578 1 67.12 308 ASN B N 1
ATOM 5760 C CA . ASN B 1 308 ? 7.512 -23.484 -18.562 1 67.12 308 ASN B CA 1
ATOM 5761 C C . ASN B 1 308 ? 6.434 -22.609 -17.938 1 67.12 308 ASN B C 1
ATOM 5763 O O . ASN B 1 308 ? 5.535 -22.125 -18.625 1 67.12 308 ASN B O 1
ATOM 5767 N N . VAL B 1 309 ? 6.477 -22.516 -16.594 1 82.31 309 VAL B N 1
ATOM 5768 C CA . VAL B 1 309 ? 5.602 -21.547 -15.961 1 82.31 309 VAL B CA 1
ATOM 5769 C C . VAL B 1 309 ? 6.441 -20.5 -15.234 1 82.31 309 VAL B C 1
ATOM 5771 O O . VAL B 1 309 ? 7.133 -20.812 -14.266 1 82.31 309 VAL B O 1
ATOM 5774 N N . ASN B 1 310 ? 6.434 -19.375 -15.781 1 88.62 310 ASN B N 1
ATOM 5775 C CA . ASN B 1 310 ? 7.172 -18.219 -15.281 1 88.62 310 ASN B CA 1
ATOM 5776 C C . ASN B 1 310 ? 6.273 -16.984 -15.156 1 88.62 310 ASN B C 1
ATOM 5778 O O . ASN B 1 310 ? 5.047 -17.109 -15.203 1 88.62 310 ASN B O 1
ATOM 5782 N N . PHE B 1 311 ? 6.891 -15.914 -14.844 1 89.88 311 PHE B N 1
ATOM 5783 C CA . PHE B 1 311 ? 6.055 -14.719 -14.773 1 89.88 311 PHE B CA 1
ATOM 5784 C C . PHE B 1 311 ? 6.832 -13.492 -15.227 1 89.88 311 PHE B C 1
ATOM 5786 O O . PHE B 1 311 ? 8.062 -13.477 -15.172 1 89.88 311 PHE B O 1
ATOM 5793 N N . TYR B 1 312 ? 6.062 -12.578 -15.758 1 88.06 312 TYR B N 1
ATOM 5794 C CA . TYR B 1 312 ? 6.555 -11.227 -15.977 1 88.06 312 TYR B CA 1
ATOM 5795 C C . TYR B 1 312 ? 6.121 -10.297 -14.844 1 88.06 312 TYR B C 1
ATOM 5797 O O . TYR B 1 312 ? 4.973 -10.352 -14.391 1 88.06 312 TYR B O 1
ATOM 5805 N N . TYR B 1 313 ? 7.051 -9.508 -14.336 1 89.94 313 TYR B N 1
ATOM 5806 C CA . TYR B 1 313 ? 6.766 -8.594 -13.234 1 89.94 313 TYR B CA 1
ATOM 5807 C C . TYR B 1 313 ? 7.332 -7.207 -13.516 1 89.94 313 TYR B C 1
ATOM 5809 O O . TYR B 1 313 ? 8.492 -7.07 -13.906 1 89.94 313 TYR B O 1
ATOM 5817 N N . ASP B 1 314 ? 6.488 -6.215 -13.391 1 87.25 314 ASP B N 1
ATOM 5818 C CA . ASP B 1 314 ? 6.863 -4.805 -13.445 1 87.25 314 ASP B CA 1
ATOM 5819 C C . ASP B 1 314 ? 6.289 -4.031 -12.266 1 87.25 314 ASP B C 1
ATOM 5821 O O . ASP B 1 314 ? 5.082 -3.811 -12.188 1 87.25 314 ASP B O 1
ATOM 5825 N N . ALA B 1 315 ? 7.207 -3.531 -11.406 1 89.88 315 ALA B N 1
ATOM 5826 C CA . ALA B 1 315 ? 6.766 -2.854 -10.188 1 89.88 315 ALA B CA 1
ATOM 5827 C C . ALA B 1 315 ? 6.031 -1.559 -10.516 1 89.88 315 ALA B C 1
ATOM 5829 O O . ALA B 1 315 ? 5.23 -1.071 -9.711 1 89.88 315 ALA B O 1
ATOM 5830 N N . ILE B 1 316 ? 6.293 -0.895 -11.578 1 86.19 316 ILE B N 1
ATOM 5831 C CA . ILE B 1 316 ? 5.641 0.348 -11.977 1 86.19 316 ILE B CA 1
ATOM 5832 C C . ILE B 1 316 ? 4.25 0.047 -12.531 1 86.19 316 ILE B C 1
ATOM 5834 O O . ILE B 1 316 ? 3.295 0.772 -12.25 1 86.19 316 ILE B O 1
ATOM 5838 N N . GLY B 1 317 ? 4.113 -1.074 -13.211 1 79.44 317 GLY B N 1
ATOM 5839 C CA . GLY B 1 317 ? 2.84 -1.476 -13.789 1 79.44 317 GLY B CA 1
ATOM 5840 C C . GLY B 1 317 ? 2.389 -0.573 -14.922 1 79.44 317 GLY B C 1
ATOM 5841 O O . GLY B 1 317 ? 3.113 0.343 -15.32 1 79.44 317 GLY B O 1
ATOM 5842 N N . PRO B 1 318 ? 1.206 -0.857 -15.5 1 76.56 318 PRO B N 1
ATOM 5843 C CA . PRO B 1 318 ? 0.641 -0.053 -16.578 1 76.56 318 PRO B CA 1
ATOM 5844 C C . PRO B 1 318 ? 0.191 1.331 -16.125 1 76.56 318 PRO B C 1
ATOM 5846 O O . PRO B 1 318 ? -0.325 1.477 -15.008 1 76.56 318 PRO B O 1
ATOM 5849 N N . ILE B 1 319 ? 0.382 2.436 -16.828 1 69.25 319 ILE B N 1
ATOM 5850 C CA . ILE B 1 319 ? 0.102 3.807 -16.406 1 69.25 319 ILE B CA 1
ATOM 5851 C C . ILE B 1 319 ? -1.257 4.242 -16.953 1 69.25 319 ILE B C 1
ATOM 5853 O O . ILE B 1 319 ? -2.062 4.832 -16.234 1 69.25 319 ILE B O 1
ATOM 5857 N N . LYS B 1 320 ? -1.633 4.168 -18.188 1 61.31 320 LYS B N 1
ATOM 5858 C CA . LYS B 1 320 ? -2.764 4.816 -18.844 1 61.31 320 LYS B CA 1
ATOM 5859 C C . LYS B 1 320 ? -4.035 3.986 -18.703 1 61.31 320 LYS B C 1
ATOM 5861 O O . LYS B 1 320 ? -5.141 4.531 -18.703 1 61.31 320 LYS B O 1
ATOM 5866 N N . GLN B 1 321 ? -3.922 2.873 -18.359 1 61.91 321 GLN B N 1
ATOM 5867 C CA . GLN B 1 321 ? -5.062 1.978 -18.516 1 61.91 321 GLN B CA 1
ATOM 5868 C C . GLN B 1 321 ? -5.766 1.751 -17.188 1 61.91 321 GLN B C 1
ATOM 5870 O O . GLN B 1 321 ? -5.898 0.613 -16.734 1 61.91 321 GLN B O 1
ATOM 5875 N N . ARG B 1 322 ? -6.168 2.92 -16.547 1 71.56 322 ARG B N 1
ATOM 5876 C CA . ARG B 1 322 ? -6.863 2.65 -15.289 1 71.56 322 ARG B CA 1
ATOM 5877 C C . ARG B 1 322 ? -8.32 3.08 -15.375 1 71.56 322 ARG B C 1
ATOM 5879 O O . ARG B 1 322 ? -8.648 4.055 -16.047 1 71.56 322 ARG B O 1
ATOM 5886 N N . VAL B 1 323 ? -9.102 2.205 -14.914 1 70.75 323 VAL B N 1
ATOM 5887 C CA . VAL B 1 323 ? -10.531 2.469 -14.875 1 70.75 323 VAL B CA 1
ATOM 5888 C C . VAL B 1 323 ? -10.891 3.217 -13.594 1 70.75 323 VAL B C 1
ATOM 5890 O O . VAL B 1 323 ? -10.695 2.697 -12.492 1 70.75 323 VAL B O 1
ATOM 5893 N N . TYR B 1 324 ? -11.391 4.465 -13.766 1 72.19 324 TYR B N 1
ATOM 5894 C CA . TYR B 1 324 ? -11.914 5.238 -12.648 1 72.19 324 TYR B CA 1
ATOM 5895 C C . TYR B 1 324 ? -13.414 5.465 -12.797 1 72.19 324 TYR B C 1
ATOM 5897 O O . TYR B 1 324 ? -13.844 6.363 -13.523 1 72.19 324 TYR B O 1
ATOM 5905 N N . PRO B 1 325 ? -14.148 4.582 -12.109 1 72 325 PRO B N 1
ATOM 5906 C CA . PRO B 1 325 ? -15.594 4.75 -12.266 1 72 325 PRO B CA 1
ATOM 5907 C C . PRO B 1 325 ? -16.109 6.047 -11.641 1 72 325 PRO B C 1
ATOM 5909 O O . PRO B 1 325 ? -15.602 6.48 -10.602 1 72 325 PRO B O 1
ATOM 5912 N N . PRO B 1 326 ? -17.141 6.629 -12.336 1 70.38 326 PRO B N 1
ATOM 5913 C CA . PRO B 1 326 ? -17.75 7.82 -11.727 1 70.38 326 PRO B CA 1
ATOM 5914 C C . PRO B 1 326 ? -18.594 7.488 -10.508 1 70.38 326 PRO B C 1
ATOM 5916 O O . PRO B 1 326 ? -19 6.336 -10.32 1 70.38 326 PRO B O 1
ATOM 5919 N N . THR B 1 327 ? -18.812 8.523 -9.695 1 68.62 327 THR B N 1
ATOM 5920 C CA . THR B 1 327 ? -19.672 8.375 -8.531 1 68.62 327 THR B CA 1
ATOM 5921 C C . THR B 1 327 ? -21.109 8.133 -8.953 1 68.62 327 THR B C 1
ATOM 5923 O O . THR B 1 327 ? -21.594 8.742 -9.914 1 68.62 327 THR B O 1
ATOM 5926 N N . ASN B 1 328 ? -21.766 7.191 -8.234 1 67.81 328 ASN B N 1
ATOM 5927 C CA . ASN B 1 328 ? -23.203 7.004 -8.406 1 67.81 328 ASN B CA 1
ATOM 5928 C C . ASN B 1 328 ? -23.984 8.266 -8.039 1 67.81 328 ASN B C 1
ATOM 5930 O O . ASN B 1 328 ? -23.922 8.734 -6.906 1 67.81 328 ASN B O 1
ATOM 5934 N N . PRO B 1 329 ? -24.75 8.805 -8.961 1 67.12 329 PRO B N 1
ATOM 5935 C CA . PRO B 1 329 ? -25.484 10.039 -8.68 1 67.12 329 PRO B CA 1
ATOM 5936 C C . PRO B 1 329 ? -26.453 9.891 -7.504 1 67.12 329 PRO B C 1
ATOM 5938 O O . PRO B 1 329 ? -26.766 10.867 -6.824 1 67.12 329 PRO B O 1
ATOM 5941 N N . ALA B 1 330 ? -26.938 8.695 -7.281 1 68.62 330 ALA B N 1
ATOM 5942 C CA . ALA B 1 330 ? -27.875 8.469 -6.176 1 68.62 330 ALA B CA 1
ATOM 5943 C C . ALA B 1 330 ? -27.188 8.727 -4.832 1 68.62 330 ALA B C 1
ATOM 5945 O O . ALA B 1 330 ? -27.859 9.047 -3.846 1 68.62 330 ALA B O 1
ATOM 5946 N N . TYR B 1 331 ? -25.891 8.547 -4.867 1 69.38 331 TYR B N 1
ATOM 5947 C CA . TYR B 1 331 ? -25.125 8.766 -3.643 1 69.38 331 TYR B CA 1
ATOM 5948 C C . TYR B 1 331 ? -25.281 10.203 -3.15 1 69.38 331 TYR B C 1
ATOM 5950 O O . TYR B 1 331 ? -25.328 10.445 -1.943 1 69.38 331 TYR B O 1
ATOM 5958 N N . HIS B 1 332 ? -25.484 11.062 -4.043 1 67.12 332 HIS B N 1
ATOM 5959 C CA . HIS B 1 332 ? -25.531 12.477 -3.684 1 67.12 332 HIS B CA 1
ATOM 5960 C C . HIS B 1 332 ? -26.75 12.789 -2.83 1 67.12 332 HIS B C 1
ATOM 5962 O O . HIS B 1 332 ? -26.719 13.68 -1.978 1 67.12 332 HIS B O 1
ATOM 5968 N N . TRP B 1 333 ? -27.719 11.922 -2.984 1 67.75 333 TRP B N 1
ATOM 5969 C CA . TRP B 1 333 ? -28.953 12.18 -2.25 1 67.75 333 TRP B CA 1
ATOM 5970 C C . TRP B 1 333 ? -28.859 11.648 -0.823 1 67.75 333 TRP B C 1
ATOM 5972 O O . TRP B 1 333 ? -29.578 12.109 0.068 1 67.75 333 TRP B O 1
ATOM 5982 N N . TYR B 1 334 ? -27.938 10.727 -0.694 1 64.25 334 TYR B N 1
ATOM 5983 C CA . TYR B 1 334 ? -27.844 10.102 0.617 1 64.25 334 TYR B CA 1
ATOM 5984 C C . TYR B 1 334 ? -26.594 10.578 1.358 1 64.25 334 TYR B C 1
ATOM 5986 O O . TYR B 1 334 ? -26.469 10.367 2.566 1 64.25 334 TYR B O 1
ATOM 5994 N N . ALA B 1 335 ? -25.688 11.188 0.625 1 63.5 335 ALA B N 1
ATOM 5995 C CA . ALA B 1 335 ? -24.375 11.562 1.158 1 63.5 335 ALA B CA 1
ATOM 5996 C C . ALA B 1 335 ? -24.531 12.492 2.361 1 63.5 335 ALA B C 1
ATOM 5998 O O . ALA B 1 335 ? -23.781 12.383 3.334 1 63.5 335 ALA B O 1
ATOM 5999 N N . ALA B 1 336 ? -25.562 13.359 2.277 1 60.69 336 ALA B N 1
ATOM 6000 C CA . ALA B 1 336 ? -25.75 14.305 3.369 1 60.69 336 ALA B CA 1
ATOM 6001 C C . ALA B 1 336 ? -26.094 13.586 4.668 1 60.69 336 ALA B C 1
ATOM 6003 O O . ALA B 1 336 ? -25.625 13.977 5.746 1 60.69 336 ALA B O 1
ATOM 6004 N N . PHE B 1 337 ? -26.828 12.445 4.562 1 58.25 337 PHE B N 1
ATOM 6005 C CA . PHE B 1 337 ? -27.25 11.711 5.742 1 58.25 337 PHE B CA 1
ATOM 6006 C C . PHE B 1 337 ? -26.125 10.836 6.277 1 58.25 337 PHE B C 1
ATOM 6008 O O . PHE B 1 337 ? -26 10.656 7.492 1 58.25 337 PHE B O 1
ATOM 6015 N N . VAL B 1 338 ? -25.328 10.422 5.344 1 61.22 338 VAL B N 1
ATOM 6016 C CA . VAL B 1 338 ? -24.344 9.414 5.73 1 61.22 338 VAL B CA 1
ATOM 6017 C C . VAL B 1 338 ? -23.031 10.086 6.133 1 61.22 338 VAL B C 1
ATOM 6019 O O . VAL B 1 338 ? -22.344 9.617 7.039 1 61.22 338 VAL B O 1
ATOM 6022 N N . ASP B 1 339 ? -22.781 11.188 5.562 1 61.84 339 ASP B N 1
ATOM 6023 C CA . ASP B 1 339 ? -21.484 11.797 5.793 1 61.84 339 ASP B CA 1
ATOM 6024 C C . ASP B 1 339 ? -21.594 12.977 6.75 1 61.84 339 ASP B C 1
ATOM 6026 O O . ASP B 1 339 ? -20.703 13.188 7.586 1 61.84 339 ASP B O 1
ATOM 6030 N N . VAL B 1 340 ? -22.703 13.734 6.688 1 60.56 340 VAL B N 1
ATOM 6031 C CA . VAL B 1 340 ? -22.828 14.93 7.516 1 60.56 340 VAL B CA 1
ATOM 6032 C C . VAL B 1 340 ? -23.188 14.539 8.945 1 60.56 340 VAL B C 1
ATOM 6034 O O . VAL B 1 340 ? -22.656 15.086 9.906 1 60.56 340 VAL B O 1
ATOM 6037 N N . PHE B 1 341 ? -24.062 13.516 9.07 1 60.16 341 PHE B N 1
ATOM 6038 C CA . PHE B 1 341 ? -24.469 13.086 10.406 1 60.16 341 PHE B CA 1
ATOM 6039 C C . PHE B 1 341 ? -23.734 11.805 10.805 1 60.16 341 PHE B C 1
ATOM 6041 O O . PHE B 1 341 ? -24.359 10.844 11.25 1 60.16 341 PHE B O 1
ATOM 6048 N N . ASP B 1 342 ? -22.438 11.789 10.438 1 61 342 ASP B N 1
ATOM 6049 C CA . ASP B 1 342 ? -21.625 10.641 10.828 1 61 342 ASP B CA 1
ATOM 6050 C C . ASP B 1 342 ? -21.188 10.75 12.289 1 61 342 ASP B C 1
ATOM 6052 O O . ASP B 1 342 ? -20.281 11.523 12.617 1 61 342 ASP B O 1
ATOM 6056 N N . PHE B 1 343 ? -21.875 10.039 13.242 1 64.69 343 PHE B N 1
ATOM 6057 C CA . PHE B 1 343 ? -21.609 10.117 14.672 1 64.69 343 PHE B CA 1
ATOM 6058 C C . PHE B 1 343 ? -20.547 9.102 15.078 1 64.69 343 PHE B C 1
ATOM 6060 O O . PHE B 1 343 ? -20.359 8.844 16.266 1 64.69 343 PHE B O 1
ATOM 6067 N N . THR B 1 344 ? -19.812 8.609 14.008 1 68.56 344 THR B N 1
ATOM 6068 C CA . THR B 1 344 ? -18.781 7.621 14.305 1 68.56 344 THR B CA 1
ATOM 6069 C C . THR B 1 344 ? -17.594 8.273 15.023 1 68.56 344 THR B C 1
ATOM 6071 O O . THR B 1 344 ? -16.734 7.574 15.555 1 68.56 344 THR B O 1
ATOM 6074 N N . VAL B 1 345 ? -17.625 9.547 15.117 1 69.06 345 VAL B N 1
ATOM 6075 C CA . VAL B 1 345 ? -16.547 10.258 15.812 1 69.06 345 VAL B CA 1
ATOM 6076 C C . VAL B 1 345 ? -16.625 9.969 17.312 1 69.06 345 VAL B C 1
ATOM 6078 O O . VAL B 1 345 ? -15.633 10.133 18.031 1 69.06 345 VAL B O 1
ATOM 6081 N N . PHE B 1 346 ? -17.781 9.508 17.797 1 73.44 346 PHE B N 1
ATOM 6082 C CA . PHE B 1 346 ? -17.984 9.359 19.234 1 73.44 346 PHE B CA 1
ATOM 6083 C C . PHE B 1 346 ? -17.562 7.969 19.688 1 73.44 346 PHE B C 1
ATOM 6085 O O . PHE B 1 346 ? -17.547 7.688 20.891 1 73.44 346 PHE B O 1
ATOM 6092 N N . TRP B 1 347 ? -17.234 7.129 18.797 1 73.94 347 TRP B N 1
ATOM 6093 C CA . TRP B 1 347 ? -16.797 5.793 19.203 1 73.94 347 TRP B CA 1
ATOM 6094 C C . TRP B 1 347 ? -15.844 5.199 18.156 1 73.94 347 TRP B C 1
ATOM 6096 O O . TRP B 1 347 ? -15.766 5.691 17.031 1 73.94 347 TRP B O 1
ATOM 6106 N N . SER B 1 348 ? -15.016 4.254 18.594 1 72.38 348 SER B N 1
ATOM 6107 C CA . SER B 1 348 ? -14.172 3.441 17.734 1 72.38 348 SER B CA 1
ATOM 6108 C C . SER B 1 348 ? -14.383 1.952 17.984 1 72.38 348 SER B C 1
ATOM 6110 O O . SER B 1 348 ? -14.625 1.542 19.125 1 72.38 348 SER B O 1
ATOM 6112 N N . GLU B 1 349 ? -14.523 1.235 16.891 1 75 349 GLU B N 1
ATOM 6113 C CA . GLU B 1 349 ? -14.594 -0.219 17.016 1 75 349 GLU B CA 1
ATOM 6114 C C . GLU B 1 349 ? -13.555 -0.89 16.109 1 75 349 GLU B C 1
ATOM 6116 O O . GLU B 1 349 ? -13.188 -0.35 15.07 1 75 349 GLU B O 1
ATOM 6121 N N . SER B 1 350 ? -12.969 -1.903 16.609 1 75.94 350 SER B N 1
ATOM 6122 C CA . SER B 1 350 ? -12.039 -2.732 15.852 1 75.94 350 SER B CA 1
ATOM 6123 C C . SER B 1 350 ? -12.461 -4.199 15.875 1 75.94 350 SER B C 1
ATOM 6125 O O . SER B 1 350 ? -12.617 -4.789 16.953 1 75.94 350 SER B O 1
ATOM 6127 N N . LYS B 1 351 ? -12.789 -4.699 14.734 1 77 351 LYS B N 1
ATOM 6128 C CA . LYS B 1 351 ? -13.211 -6.09 14.633 1 77 351 LYS B CA 1
ATOM 6129 C C . LYS B 1 351 ? -12.133 -6.953 13.992 1 77 351 LYS B C 1
ATOM 6131 O O . LYS B 1 351 ? -12.164 -8.18 14.102 1 77 351 LYS B O 1
ATOM 6136 N N . GLY B 1 352 ? -11.203 -6.336 13.375 1 80.5 352 GLY B N 1
ATOM 6137 C CA . GLY B 1 352 ? -10.164 -7.07 12.672 1 80.5 352 GLY B CA 1
ATOM 6138 C C . GLY B 1 352 ? -10.633 -7.637 11.344 1 80.5 352 GLY B C 1
ATOM 6139 O O . GLY B 1 352 ? -11.523 -7.082 10.703 1 80.5 352 GLY B O 1
ATOM 6140 N N . LEU B 1 353 ? -9.992 -8.695 10.898 1 85.94 353 LEU B N 1
ATOM 6141 C CA . LEU B 1 353 ? -10.242 -9.266 9.578 1 85.94 353 LEU B CA 1
ATOM 6142 C C . LEU B 1 353 ? -11.539 -10.07 9.578 1 85.94 353 LEU B C 1
ATOM 6144 O O . LEU B 1 353 ? -11.805 -10.836 10.516 1 85.94 353 LEU B O 1
ATOM 6148 N N . TYR B 1 354 ? -12.344 -9.844 8.57 1 84.19 354 TYR B N 1
ATOM 6149 C CA . TYR B 1 354 ? -13.547 -10.641 8.359 1 84.19 354 TYR B CA 1
ATOM 6150 C C . TYR B 1 354 ? -13.195 -12.062 7.953 1 84.19 354 TYR B C 1
ATOM 6152 O O . TYR B 1 354 ? -12.32 -12.273 7.113 1 84.19 354 TYR B O 1
ATOM 6160 N N . SER B 1 355 ? -13.836 -13.047 8.531 1 87.19 355 SER B N 1
ATOM 6161 C CA . SER B 1 355 ? -13.492 -14.453 8.312 1 87.19 355 SER B CA 1
ATOM 6162 C C . SER B 1 355 ? -14.188 -15 7.074 1 87.19 355 SER B C 1
ATOM 6164 O O . SER B 1 355 ? -13.82 -16.062 6.566 1 87.19 355 SER B O 1
ATOM 6166 N N . PHE B 1 356 ? -15.281 -14.359 6.602 1 86.75 356 PHE B N 1
ATOM 6167 C CA . PHE B 1 356 ? -16.141 -14.797 5.512 1 86.75 356 PHE B CA 1
ATOM 6168 C C . PHE B 1 356 ? -16.828 -16.109 5.859 1 86.75 356 PHE B C 1
ATOM 6170 O O . PHE B 1 356 ? -17.312 -16.828 4.973 1 86.75 356 PHE B O 1
ATOM 6177 N N . VAL B 1 357 ? -16.812 -16.5 7.141 1 86.75 357 VAL B N 1
ATOM 6178 C CA . VAL B 1 357 ? -17.469 -17.734 7.602 1 86.75 357 VAL B CA 1
ATOM 6179 C C . VAL B 1 357 ? -18.719 -17.375 8.398 1 86.75 357 VAL B C 1
ATOM 6181 O O . VAL B 1 357 ? -18.625 -16.969 9.562 1 86.75 357 VAL B O 1
ATOM 6184 N N . PRO B 1 358 ? -19.891 -17.359 7.738 1 69.5 358 PRO B N 1
ATOM 6185 C CA . PRO B 1 358 ? -21.141 -16.891 8.344 1 69.5 358 PRO B CA 1
ATOM 6186 C C . PRO B 1 358 ? -21.469 -17.625 9.641 1 69.5 358 PRO B C 1
ATOM 6188 O O . PRO B 1 358 ? -22.125 -17.062 10.523 1 69.5 358 PRO B O 1
ATOM 6191 N N . SER B 1 359 ? -21.297 -18.859 9.703 1 61.88 359 SER B N 1
ATOM 6192 C CA . SER B 1 359 ? -21.844 -19.719 10.75 1 61.88 359 SER B CA 1
ATOM 6193 C C . SER B 1 359 ? -21.297 -19.344 12.125 1 61.88 359 SER B C 1
ATOM 6195 O O . SER B 1 359 ? -21.844 -19.766 13.148 1 61.88 359 SER B O 1
ATOM 6197 N N . ASP B 1 360 ? -20.328 -18.453 12.094 1 59.16 360 ASP B N 1
ATOM 6198 C CA . ASP B 1 360 ? -19.672 -18.219 13.375 1 59.16 360 ASP B CA 1
ATOM 6199 C C . ASP B 1 360 ? -20.266 -17 14.078 1 59.16 360 ASP B C 1
ATOM 6201 O O . ASP B 1 360 ? -20.703 -16.047 13.43 1 59.16 360 ASP B O 1
ATOM 6205 N N . SER B 1 361 ? -20.688 -17.141 15.281 1 60 361 SER B N 1
ATOM 6206 C CA . SER B 1 361 ? -21.156 -16.078 16.156 1 60 361 SER B CA 1
ATOM 6207 C C . SER B 1 361 ? -20.219 -14.875 16.109 1 60 361 SER B C 1
ATOM 6209 O O . SER B 1 361 ? -20.625 -13.742 16.391 1 60 361 SER B O 1
ATOM 6211 N N . HIS B 1 362 ? -18.984 -15.242 15.719 1 65.12 362 HIS B N 1
ATOM 6212 C CA . HIS B 1 362 ? -17.984 -14.188 15.594 1 65.12 362 HIS B CA 1
ATOM 6213 C C . HIS B 1 362 ? -17.297 -14.234 14.234 1 65.12 362 HIS B C 1
ATOM 6215 O O . HIS B 1 362 ? -16.266 -14.891 14.078 1 65.12 362 HIS B O 1
ATOM 6221 N N . PRO B 1 363 ? -17.781 -13.516 13.312 1 76.69 363 PRO B N 1
ATOM 6222 C CA . PRO B 1 363 ? -17.297 -13.68 11.938 1 76.69 363 PRO B CA 1
ATOM 6223 C C . PRO B 1 363 ? -16.016 -12.906 11.664 1 76.69 363 PRO B C 1
ATOM 6225 O O . PRO B 1 363 ? -15.734 -12.555 10.516 1 76.69 363 PRO B O 1
ATOM 6228 N N . PHE B 1 364 ? -15.258 -12.617 12.789 1 84.5 364 PHE B N 1
ATOM 6229 C CA . PHE B 1 364 ? -14.008 -11.898 12.609 1 84.5 364 PHE B CA 1
ATOM 6230 C C . PHE B 1 364 ? -12.844 -12.68 13.211 1 84.5 364 PHE B C 1
ATOM 6232 O O . PHE B 1 364 ? -13.039 -13.508 14.109 1 84.5 364 PHE B O 1
ATOM 6239 N N . CYS B 1 365 ? -11.664 -12.453 12.711 1 89.56 365 CYS B N 1
ATOM 6240 C CA . CYS B 1 365 ? -10.484 -13.258 13.031 1 89.56 365 CYS B CA 1
ATOM 6241 C C . CYS B 1 365 ? -9.719 -12.648 14.203 1 89.56 365 CYS B C 1
ATOM 6243 O O . CYS B 1 365 ? -8.664 -13.156 14.586 1 89.56 365 CYS B O 1
ATOM 6245 N N . HIS B 1 366 ? -10.18 -11.523 14.734 1 88.25 366 HIS B N 1
ATOM 6246 C CA . HIS B 1 366 ? -9.5 -10.859 15.844 1 88.25 366 HIS B CA 1
ATOM 6247 C C . HIS B 1 366 ? -10.492 -10.461 16.938 1 88.25 366 HIS B C 1
ATOM 6249 O O . HIS B 1 366 ? -11.703 -10.438 16.703 1 88.25 366 HIS B O 1
ATOM 6255 N N . ALA B 1 367 ? -9.93 -10.188 18.125 1 84.44 367 ALA B N 1
ATOM 6256 C CA . ALA B 1 367 ? -10.766 -9.758 19.234 1 84.44 367 ALA B CA 1
ATOM 6257 C C . ALA B 1 367 ? -11.445 -8.43 18.938 1 84.44 367 ALA B C 1
ATOM 6259 O O . ALA B 1 367 ? -10.836 -7.527 18.359 1 84.44 367 ALA B O 1
ATOM 6260 N N . TYR B 1 368 ? -12.75 -8.422 19.312 1 81.19 368 TYR B N 1
ATOM 6261 C CA . TYR B 1 368 ? -13.531 -7.199 19.156 1 81.19 368 TYR B CA 1
ATOM 6262 C C . TYR B 1 368 ? -13.203 -6.188 20.25 1 81.19 368 TYR B C 1
ATOM 6264 O O . TYR B 1 368 ? -13.109 -6.547 21.422 1 81.19 368 TYR B O 1
ATOM 6272 N N . THR B 1 369 ? -12.883 -4.961 19.812 1 79.44 369 THR B N 1
ATOM 6273 C CA . THR B 1 369 ? -12.688 -3.881 20.781 1 79.44 369 THR B CA 1
ATOM 6274 C C . THR B 1 369 ? -13.609 -2.707 20.469 1 79.44 369 THR B C 1
ATOM 6276 O O . THR B 1 369 ? -13.883 -2.416 19.297 1 79.44 369 THR B O 1
ATOM 6279 N N . PHE B 1 370 ? -14.188 -2.146 21.516 1 80.25 370 PHE B N 1
ATOM 6280 C CA . PHE B 1 370 ? -15.055 -0.98 21.422 1 80.25 370 PHE B CA 1
ATOM 6281 C C . PHE B 1 370 ? -14.648 0.09 22.422 1 80.25 370 PHE B C 1
ATOM 6283 O O . PHE B 1 370 ? -14.328 -0.219 23.578 1 80.25 370 PHE B O 1
ATOM 6290 N N . SER B 1 371 ? -14.461 1.3 21.953 1 76.38 371 SER B N 1
ATOM 6291 C CA . SER B 1 371 ? -14.164 2.436 22.828 1 76.38 371 SER B CA 1
ATOM 6292 C C . SER B 1 371 ? -15.102 3.604 22.547 1 76.38 371 SER B C 1
ATOM 6294 O O . SER B 1 371 ? -15.273 4.016 21.406 1 76.38 371 SER B O 1
ATOM 6296 N N . PHE B 1 372 ? -15.719 4.051 23.656 1 78.19 372 PHE B N 1
ATOM 6297 C CA . PHE B 1 372 ? -16.516 5.27 23.578 1 78.19 372 PHE B CA 1
ATOM 6298 C C . PHE B 1 372 ? -15.672 6.492 23.922 1 78.19 372 PHE B C 1
ATOM 6300 O O . PHE B 1 372 ? -14.984 6.512 24.938 1 78.19 372 PHE B O 1
ATOM 6307 N N . HIS B 1 373 ? -15.719 7.445 23.062 1 78.94 373 HIS B N 1
ATOM 6308 C CA . HIS B 1 373 ? -14.953 8.672 23.266 1 78.94 373 HIS B CA 1
ATOM 6309 C C . HIS B 1 373 ? -15.766 9.711 24.031 1 78.94 373 HIS B C 1
ATOM 6311 O O . HIS B 1 373 ? -16.25 10.68 23.453 1 78.94 373 HIS B O 1
ATOM 6317 N N . TRP B 1 374 ? -15.789 9.547 25.328 1 78.12 374 TRP B N 1
ATOM 6318 C CA . TRP B 1 374 ? -16.641 10.367 26.172 1 78.12 374 TRP B CA 1
ATOM 6319 C C . TRP B 1 374 ? -16.203 11.828 26.141 1 78.12 374 TRP B C 1
ATOM 6321 O O . TRP B 1 374 ? -17.031 12.742 26.234 1 78.12 374 TRP B O 1
ATOM 6331 N N . ARG B 1 375 ? -14.945 12.094 25.984 1 75.5 375 ARG B N 1
ATOM 6332 C CA . ARG B 1 375 ? -14.484 13.477 25.906 1 75.5 375 ARG B CA 1
ATOM 6333 C C . ARG B 1 375 ? -15.016 14.164 24.656 1 75.5 375 ARG B C 1
ATOM 6335 O O . ARG B 1 375 ? -15.391 15.336 24.688 1 75.5 375 ARG B O 1
ATOM 6342 N N . THR B 1 376 ? -14.961 13.383 23.625 1 75.62 376 THR B N 1
ATOM 6343 C CA . THR B 1 376 ? -15.508 13.914 22.375 1 75.62 376 THR B CA 1
ATOM 6344 C C . THR B 1 376 ? -17 14.211 22.516 1 75.62 376 THR B C 1
ATOM 6346 O O . THR B 1 376 ? -17.484 15.242 22.031 1 75.62 376 THR B O 1
ATOM 6349 N N . ALA B 1 377 ? -17.688 13.391 23.188 1 74.69 377 ALA B N 1
ATOM 6350 C CA . ALA B 1 377 ? -19.109 13.57 23.406 1 74.69 377 ALA B CA 1
ATOM 6351 C C . ALA B 1 377 ? -19.391 14.812 24.25 1 74.69 377 ALA B C 1
ATOM 6353 O O . ALA B 1 377 ? -20.266 15.617 23.906 1 74.69 377 ALA B O 1
ATOM 6354 N N . VAL B 1 378 ? -18.672 14.992 25.203 1 75 378 VAL B N 1
ATOM 6355 C CA . VAL B 1 378 ? -18.844 16.141 26.078 1 75 378 VAL B CA 1
ATOM 6356 C C . VAL B 1 378 ? -18.531 17.422 25.328 1 75 378 VAL B C 1
ATOM 6358 O O . VAL B 1 378 ? -19.266 18.406 25.422 1 75 378 VAL B O 1
ATOM 6361 N N . ALA B 1 379 ? -17.453 17.359 24.609 1 73.62 379 ALA B N 1
ATOM 6362 C CA . ALA B 1 379 ? -17.094 18.531 23.828 1 73.62 379 ALA B CA 1
ATOM 6363 C C . ALA B 1 379 ? -18.172 18.875 22.812 1 73.62 379 ALA B C 1
ATOM 6365 O O . ALA B 1 379 ? -18.484 20.062 22.609 1 73.62 379 ALA B O 1
ATOM 6366 N N . PHE B 1 380 ? -18.688 17.875 22.266 1 74.38 380 PHE B N 1
ATOM 6367 C CA . PHE B 1 380 ? -19.734 18.078 21.281 1 74.38 380 PHE B CA 1
ATOM 6368 C C . PHE B 1 380 ? -20.953 18.734 21.922 1 74.38 380 PHE B C 1
ATOM 6370 O O . PHE B 1 380 ? -21.516 19.688 21.375 1 74.38 380 PHE B O 1
ATOM 6377 N N . ILE B 1 381 ? -21.375 18.312 23.016 1 71.56 381 ILE B N 1
ATOM 6378 C CA . ILE B 1 381 ? -22.531 18.844 23.734 1 71.56 381 ILE B CA 1
ATOM 6379 C C . ILE B 1 381 ? -22.266 20.297 24.141 1 71.56 381 ILE B C 1
ATOM 6381 O O . ILE B 1 381 ? -23.125 21.156 23.969 1 71.56 381 ILE B O 1
ATOM 6385 N N . PHE B 1 382 ? -21.156 20.484 24.578 1 72.31 382 PHE B N 1
ATOM 6386 C CA . PHE B 1 382 ? -20.781 21.828 24.984 1 72.31 382 PHE B CA 1
ATOM 6387 C C . PHE B 1 382 ? -20.828 22.781 23.812 1 72.31 382 PHE B C 1
ATOM 6389 O O . PHE B 1 382 ? -21.438 23.859 23.906 1 72.31 382 PHE B O 1
ATOM 6396 N N . ASN B 1 383 ? -20.266 22.406 22.734 1 70.38 383 ASN B N 1
ATOM 6397 C CA . ASN B 1 383 ? -20.25 23.25 21.547 1 70.38 383 ASN B CA 1
ATOM 6398 C C . ASN B 1 383 ? -21.641 23.438 20.969 1 70.38 383 ASN B C 1
ATOM 6400 O O . ASN B 1 383 ? -21.969 24.5 20.453 1 70.38 383 ASN B O 1
ATOM 6404 N N . ALA B 1 384 ? -22.406 22.375 21 1 70 384 ALA B N 1
ATOM 6405 C CA . ALA B 1 384 ? -23.781 22.453 20.516 1 70 384 ALA B CA 1
ATOM 6406 C C . ALA B 1 384 ? -24.594 23.453 21.359 1 70 384 ALA B C 1
ATOM 6408 O O . ALA B 1 384 ? -25.375 24.234 20.812 1 70 384 ALA B O 1
ATOM 6409 N N . LEU B 1 385 ? -24.328 23.422 22.594 1 70.44 385 LEU B N 1
ATOM 6410 C CA . LEU B 1 385 ? -25 24.359 23.484 1 70.44 385 LEU B CA 1
ATOM 6411 C C . LEU B 1 385 ? -24.562 25.797 23.188 1 70.44 385 LEU B C 1
ATOM 6413 O O . LEU B 1 385 ? -25.391 26.703 23.141 1 70.44 385 LEU B O 1
ATOM 6417 N N . LEU B 1 386 ? -23.359 25.906 23.016 1 72.06 386 LEU B N 1
ATOM 6418 C CA . LEU B 1 386 ? -22.828 27.234 22.703 1 72.06 386 LEU B CA 1
ATOM 6419 C C . LEU B 1 386 ? -23.406 27.75 21.391 1 72.06 386 LEU B C 1
ATOM 6421 O O . LEU B 1 386 ? -23.781 28.922 21.281 1 72.06 386 LEU B O 1
ATOM 6425 N N . ALA B 1 387 ? -23.469 26.906 20.422 1 70.81 387 ALA B N 1
ATOM 6426 C CA . ALA B 1 387 ? -24.016 27.266 19.109 1 70.81 387 ALA B CA 1
ATOM 6427 C C . ALA B 1 387 ? -25.5 27.625 19.219 1 70.81 387 ALA B C 1
ATOM 6429 O O . ALA B 1 387 ? -25.953 28.562 18.578 1 70.81 387 ALA B O 1
ATOM 6430 N N . PHE B 1 388 ? -26.172 26.828 20 1 69.94 388 PHE B N 1
ATOM 6431 C CA . PHE B 1 388 ? -27.594 27.078 20.203 1 69.94 388 PHE B CA 1
ATOM 6432 C C . PHE B 1 388 ? -27.812 28.438 20.875 1 69.94 388 PHE B C 1
ATOM 6434 O O . PHE B 1 388 ? -28.688 29.203 20.453 1 69.94 388 PHE B O 1
ATOM 6441 N N . LEU B 1 389 ? -27.031 28.703 21.859 1 72 389 LEU B N 1
ATOM 6442 C CA . LEU B 1 389 ? -27.156 29.969 22.578 1 72 389 LEU B CA 1
ATOM 6443 C C . LEU B 1 389 ? -26.812 31.141 21.672 1 72 389 LEU B C 1
ATOM 6445 O O . LEU B 1 389 ? -27.484 32.188 21.703 1 72 389 LEU B O 1
ATOM 6449 N N . LEU B 1 390 ? -25.828 30.922 20.875 1 72.19 390 LEU B N 1
ATOM 6450 C CA . LEU B 1 390 ? -25.469 31.969 19.922 1 72.19 390 LEU B CA 1
ATOM 6451 C C . LEU B 1 390 ? -26.578 32.188 18.891 1 72.19 390 LEU B C 1
ATOM 6453 O O . LEU B 1 390 ? -26.891 33.312 18.562 1 72.19 390 LEU B O 1
ATOM 6457 N N . PHE B 1 391 ? -27.141 31.078 18.438 1 72.62 391 PHE B N 1
ATOM 6458 C CA . PHE B 1 391 ? -28.234 31.125 17.469 1 72.62 391 PHE B CA 1
ATOM 6459 C C . PHE B 1 391 ? -29.438 31.875 18.047 1 72.62 391 PHE B C 1
ATOM 6461 O O . PHE B 1 391 ? -30 32.75 17.406 1 72.62 391 PHE B O 1
ATOM 6468 N N . GLU B 1 392 ? -29.766 31.562 19.219 1 71.94 392 GLU B N 1
ATOM 6469 C CA . GLU B 1 392 ? -30.906 32.219 19.875 1 71.94 392 GLU B CA 1
ATOM 6470 C C . GLU B 1 392 ? -30.641 33.688 20.125 1 71.94 392 GLU B C 1
ATOM 6472 O O . GLU B 1 392 ? -31.547 34.5 20.016 1 71.94 392 GLU B O 1
ATOM 6477 N N . SER B 1 393 ? -29.438 33.969 20.406 1 73.81 393 SER B N 1
ATOM 6478 C CA . SER B 1 393 ? -29.062 35.375 20.609 1 73.81 393 SER B CA 1
ATOM 6479 C C . SER B 1 393 ? -29.188 36.156 19.328 1 73.81 393 SER B C 1
ATOM 6481 O O . SER B 1 393 ? -29.688 37.312 19.344 1 73.81 393 SER B O 1
ATOM 6483 N N . ILE B 1 394 ? -28.812 35.562 18.25 1 72.94 394 ILE B N 1
ATOM 6484 C CA . ILE B 1 394 ? -28.906 36.219 16.953 1 72.94 394 ILE B CA 1
ATOM 6485 C C . ILE B 1 394 ? -30.359 36.406 16.562 1 72.94 394 ILE B C 1
ATOM 6487 O O . ILE B 1 394 ? -30.75 37.5 16.125 1 72.94 394 ILE B O 1
ATOM 6491 N N . VAL B 1 395 ? -31.141 35.406 16.734 1 71.12 395 VAL B N 1
ATOM 6492 C CA . VAL B 1 395 ? -32.562 35.5 16.422 1 71.12 395 VAL B CA 1
ATOM 6493 C C . VAL B 1 395 ? -33.219 36.594 17.266 1 71.12 395 VAL B C 1
ATOM 6495 O O . VAL B 1 395 ? -34.031 37.375 16.75 1 71.12 395 VAL B O 1
ATOM 6498 N N . TYR B 1 396 ? -32.906 36.625 18.516 1 71.31 396 TYR B N 1
ATOM 6499 C CA . TYR B 1 396 ? -33.438 37.625 19.422 1 71.31 396 TYR B CA 1
ATOM 6500 C C . TYR B 1 396 ? -33.094 39.031 18.953 1 71.31 396 TYR B C 1
ATOM 6502 O O . TYR B 1 396 ? -33.938 39.938 18.906 1 71.31 396 TYR B O 1
ATOM 6510 N N . PHE B 1 397 ? -31.906 39.156 18.516 1 74.12 397 PHE B N 1
ATOM 6511 C CA . PHE B 1 397 ? -31.453 40.469 18.078 1 74.12 397 PHE B CA 1
ATOM 6512 C C . PHE B 1 397 ? -32.125 40.844 16.766 1 74.12 397 PHE B C 1
ATOM 6514 O O . PHE B 1 397 ? -32.5 42 16.578 1 74.12 397 PHE B O 1
ATOM 6521 N N . VAL B 1 398 ? -32.25 39.938 15.898 1 68.62 398 VAL B N 1
ATOM 6522 C CA . VAL B 1 398 ? -32.875 40.188 14.609 1 68.62 398 VAL B CA 1
ATOM 6523 C C . VAL B 1 398 ? -34.344 40.562 14.82 1 68.62 398 VAL B C 1
ATOM 6525 O O . VAL B 1 398 ? -34.875 41.406 14.117 1 68.62 398 VAL B O 1
ATOM 6528 N N . GLN B 1 399 ? -34.969 40 15.734 1 65.25 399 GLN B N 1
ATOM 6529 C CA . GLN B 1 399 ? -36.344 40.312 16.047 1 65.25 399 GLN B CA 1
ATOM 6530 C C . GLN B 1 399 ? -36.5 41.688 16.625 1 65.25 399 GLN B C 1
ATOM 6532 O O . GLN B 1 399 ? -37.5 42.375 16.406 1 65.25 399 GLN B O 1
ATOM 6537 N N . ARG B 1 400 ? -35.562 42.062 17.281 1 62.94 400 ARG B N 1
ATOM 6538 C CA . ARG B 1 400 ? -35.625 43.375 17.906 1 62.94 400 ARG B CA 1
ATOM 6539 C C . ARG B 1 400 ? -35.281 44.469 16.922 1 62.94 400 ARG B C 1
ATOM 6541 O O . ARG B 1 400 ? -35.688 45.625 17.094 1 62.94 400 ARG B O 1
ATOM 6548 N N . LEU B 1 401 ? -34.594 44.094 16 1 58.38 401 LEU B N 1
ATOM 6549 C CA . LEU B 1 401 ? -34.312 45.094 14.977 1 58.38 401 LEU B CA 1
ATOM 6550 C C . LEU B 1 401 ? -35.562 45.406 14.164 1 58.38 401 LEU B C 1
ATOM 6552 O O . LEU B 1 401 ? -35.625 46.406 13.461 1 58.38 401 LEU B O 1
ATOM 6556 N N . ARG B 1 402 ? -36.625 44.812 14.242 1 49.97 402 ARG B N 1
ATOM 6557 C CA . ARG B 1 402 ? -37.875 45.219 13.602 1 49.97 402 ARG B CA 1
ATOM 6558 C C . ARG B 1 402 ? -38.781 45.938 14.602 1 49.97 402 ARG B C 1
ATOM 6560 O O . ARG B 1 402 ? -38.938 45.469 15.742 1 49.97 402 ARG B O 1
#

Secondary structure (DSSP, 8-state):
--SSSHHHHHHHHHHHHHHHHHHHHHHHHHHHHHS-S--SS--SSS--GGGTTTB---S-HHHHS------SHHHHHHHS--SSSEEEEEE--B--TTTT-SS-HHHHHHHHHHTT-SEEEE--BT-SHHHHHHHHHHHHTT-TTT-EEEEEEEEE-SS-EEEEES--S----SSSS--HHHHHHHHHHHHHTT-EEEE--HHHHHSBPTTSSSBSSTTPPPHHHHHHHT--EEEEEETTEE-HHHHHHHHHTT--EEEE--B-STT---SEEEEEEESS-TT--GGGS-HHHHHHHHH--SSGGGGGEEEEE-SS--SS----PPBPTTHHHHHIIIIIT-GGGGEEEE--SB---TTSS--BSS--EEEE-HHHHHHHHHHHHHHHHHHHHHHHHHHHT-/--SSSHHHHHHHHHHHHHHHHHHHHHHHHHHHHHS-S--SS--SSS--GGGTTTB---S-HHHHS------SHHHHHHHS--SSSEEEEEE--B--TTTT-SS-HHHHHHHHHHTT-SEEEE--BT-SHHHHHHHHHHHHTT-TTT-EEEEEEEEE-SS-EEEEES--S----SSSS--HHHHHHHHHHHHHTT-EEEE--HHHHHSBPTTSSSBSSTTPPPHHHHHHHT--EEEEEETTEE-HHHHHHHHHTT--EEEE--B-STT---SEEEEEEESS-TT--GGGS-HHHHHHHHH--SSGGGGGEEEEE-SS--SS----PPBPTTHHHHHIIIIIT-GGGGEEEE--SB---TTSS--BSS--EEEE-HHHHHHHHHHHHHHHHHHHHHHHHHHHT-

Nearest PDB structures (foldseek):
  7ug9-assembly1_A  TM=7.553E-01  e=2.377E-10  Escherichia coli
  2anu-assembly1_A  TM=6.661E-01  e=6.755E-11  Thermotoga maritima MSB8
  2anu-assembly1_C  TM=6.571E-01  e=1.267E-10  Thermotoga maritima MSB8
  9etk-assembly1_A  TM=7.429E-01  e=2.501E-08  Vibrio cholerae
  2yb4-assembly1_A  TM=6.932E-01  e=7.477E-07  Chromobacterium violaceum

InterPro domains:
  IPR003141 Polymerase/histidinol phosphatase, N-terminal [SM00481] (90-159)
  IPR004013 PHP domain [PF02811] (92-158)
  IPR016195 Polymerase/histidinol phosphatase-like [SSF89550] (87-285)
  IPR052018 PHP domain-containing protein [PTHR42924] (84-270)

Foldseek 3Di:
DVVVVVLVVVLVVVLVVVVVVLVVLLVVLVVVQPPPDPNLPPCPPPPPVCQLLWFDFDLQLLVVFQQLPVPPPVCCVVQPDPQQFAKFWEAAAEEAPVAQFSHQLSVVVNLCVSPPGQEYEYAHAQFQVRQVVNQVNCVVVVVLQRHHGWTWYQAFALAFTKILTRADGGDYDPHRDDDPVVVLVSQVVSVVRLTAIETEDCVQQFDDFVVGPGGQRPNHDDPVSVVVSPHQAYAQAELLDGDVVRVVVCVVQQAAHHHHNNHRYQQGADFKIKMAGHSDGNPPGSSPQDSNSVRCLRRDRPDVCSVGIDMDGHSVGRDPRGRDGGTNPVCVVCCCVPPVSPSCVQKDKDLGAARSNVVDPRRGSDDIDIDGNVVVVVVVSVVVVVVSVVVSVVVVVVVVVD/DVVVVVLVVVLVVVLVVVVVVLVVLLVVLVVVQPPPDPNLPPPPPPPPVCCLLWFDFDLQLQVVFQQLPVPPPVCCVVVPDPQQFAKFWEAAAEEAPVAQFSHQLSVVVNLCVSPPGQEYEYAHAQFQVRQVVNQVNCVVVVVLQRHHGWTWYQAFALAFTKILTRARGGDYDPHRDDDPVVVLVVQVVSVVRLTAIETEDCVQQFDAFVVGPGGLRPNHDDPVSVVVSPHQAYAQAELLDGDVVRVVVCVVQQAAHHHHNNHRYQQGFDFKIKMAGHNDGNPPGSSPQDSNSVRCLRRDRPDVCSVGIDMDGHSVGRDRRGRDGGTNPVCVVCVCVPPVSPSCVQKDKDLGAARSNPVDPRRGSDDIDMDGNVVVVVVVSVVVVVVSVVVSVVVVVVVVVD

Organism: Geotrichum candidum (NCBI:txid1173061)

Radius of gyration: 29.8 Å; Cα contacts (8 Å, |Δi|>4): 1597; chains: 2; bounding box: 94×80×65 Å

pLDDT: mean 79.76, std 18.76, range [27.2, 98.88]

Solvent-accessible surface area (backbone atoms only — not comparable to full-atom values): 41357 Å² total; per-residue (Å²): 122,74,74,69,69,51,52,61,55,50,53,49,50,52,45,51,50,50,49,50,50,50,49,50,50,46,49,50,52,52,56,59,65,62,52,77,53,72,64,51,66,74,40,85,39,84,46,46,54,61,32,71,53,19,39,47,64,64,73,60,39,47,82,70,24,56,54,59,69,60,77,44,66,63,51,42,63,69,72,40,82,80,74,62,29,25,70,38,32,32,41,62,30,26,32,18,53,76,44,84,13,72,30,46,36,62,36,48,52,30,49,38,50,21,65,62,32,35,27,38,31,27,26,15,60,44,28,22,62,36,10,50,50,27,32,49,45,30,60,76,65,71,34,31,71,61,33,45,57,39,22,9,20,19,31,41,35,23,30,49,44,30,37,37,36,55,33,92,63,67,58,59,64,94,43,42,71,66,51,71,68,52,53,38,49,51,48,49,50,38,46,73,59,57,22,47,37,31,42,44,40,54,40,66,38,55,11,44,27,85,100,46,70,41,38,47,21,49,85,46,77,51,72,68,55,39,46,73,53,57,47,47,33,46,38,22,25,36,66,63,31,60,29,63,68,47,44,52,48,24,61,74,68,48,31,36,47,36,28,28,48,60,39,38,51,71,53,65,72,56,28,54,36,16,34,35,51,42,99,38,52,49,82,56,61,53,65,73,58,50,70,61,58,53,45,49,61,59,61,49,63,83,52,86,45,47,80,32,30,35,67,51,79,39,61,40,43,74,42,65,58,59,48,78,56,48,71,22,73,71,37,30,62,45,40,40,62,58,53,40,65,38,61,60,77,39,41,51,75,44,46,67,49,73,13,81,28,79,89,39,97,59,45,39,54,41,75,75,46,77,45,74,36,60,60,23,47,50,35,35,52,52,50,50,49,51,50,49,53,50,50,53,50,48,53,54,50,59,56,61,70,100,124,74,75,68,67,52,53,62,55,49,52,49,49,52,48,51,51,49,50,50,49,52,49,49,49,44,50,48,52,52,55,60,64,63,52,77,54,72,66,49,65,72,30,90,48,83,43,50,56,60,34,71,54,20,42,47,65,66,72,61,39,45,81,70,25,56,55,61,69,59,75,44,68,62,50,43,62,69,73,41,81,79,74,62,28,26,71,38,32,30,40,61,30,25,32,17,53,75,44,83,12,72,32,45,35,62,38,47,53,30,47,39,49,23,68,65,31,35,28,38,31,27,26,13,59,44,28,22,61,36,11,52,50,27,32,49,47,30,61,77,65,72,33,32,70,61,33,46,57,39,21,8,19,19,32,42,35,24,29,50,48,30,36,37,35,53,33,90,62,66,58,60,63,94,44,42,73,67,51,71,67,53,53,38,49,52,48,49,50,37,47,74,58,59,20,48,37,32,42,44,41,55,42,65,37,57,11,44,27,86,99,46,66,42,38,49,22,50,86,45,77,50,72,68,57,40,46,74,54,59,48,47,33,46,36,23,26,34,67,61,32,60,29,63,68,46,45,50,48,26,61,74,68,47,31,36,45,36,29,27,48,60,38,38,51,71,55,66,70,56,28,55,36,14,34,37,50,41,100,38,53,49,80,56,60,53,64,73,59,50,70,61,59,54,44,49,61,61,62,48,63,84,51,84,46,44,80,32,30,35,66,50,77,37,62,39,42,75,43,65,55,58,47,77,56,47,72,22,72,69,36,29,61,44,41,41,62,59,53,41,65,39,63,61,78,39,43,50,75,43,46,67,50,73,13,84,27,78,89,42,97,59,44,38,54,39,76,74,45,78,46,73,35,62,59,23,47,51,37,34,50,51,50,50,49,51,50,49,53,50,50,50,50,50,52,52,50,59,56,62,72,101